Protein AF-0000000081081969 (afdb_homodimer)

Solvent-accessible surface area (backbone atoms only — not comparable to full-atom values): 53796 Å² total; per-residue (Å²): 132,87,79,75,81,77,78,80,78,79,78,81,82,75,75,77,78,76,74,78,76,66,75,78,75,76,75,75,75,75,72,76,73,72,72,68,75,64,70,73,51,70,69,55,22,52,52,40,29,47,37,60,74,67,26,36,76,59,44,29,34,25,68,66,59,52,81,43,65,64,50,73,51,48,72,65,52,50,32,61,59,50,51,86,44,71,40,64,30,36,34,41,76,48,79,57,89,75,58,65,24,67,45,37,78,49,73,76,76,36,46,50,39,73,39,31,60,62,55,45,52,38,23,64,72,61,76,40,83,41,70,30,78,84,64,47,76,49,43,49,90,51,26,16,40,33,30,69,65,38,48,38,59,72,41,90,50,32,77,75,42,45,83,45,40,64,41,34,93,65,31,33,67,90,38,31,36,82,53,26,33,35,36,41,28,27,47,58,23,64,46,55,26,27,23,42,65,57,25,31,37,41,37,34,28,32,36,42,32,38,39,38,41,28,36,61,54,91,52,44,90,41,42,51,66,31,47,68,51,28,42,92,57,43,42,31,31,47,45,5,44,95,37,52,29,55,87,75,38,58,52,40,67,77,41,57,38,27,53,48,71,40,42,55,17,18,30,37,37,39,37,62,43,33,33,35,28,42,35,25,74,27,59,24,33,35,40,30,35,74,41,84,45,83,67,34,61,62,41,51,36,50,48,33,54,38,50,39,52,49,40,52,67,48,65,34,56,81,54,63,68,53,51,56,61,41,31,30,76,91,32,52,68,56,71,69,51,51,53,42,59,45,49,40,54,36,48,43,56,70,66,48,64,88,65,82,70,73,78,74,74,70,76,71,81,80,75,68,60,84,75,81,76,80,74,77,74,74,82,68,73,78,67,77,77,71,76,67,83,61,75,69,61,68,46,48,81,69,41,88,66,38,41,70,54,49,68,38,53,31,67,57,50,45,37,69,70,43,34,91,69,54,71,62,73,62,68,76,62,69,70,81,62,74,64,73,69,70,68,75,66,78,85,63,89,63,84,50,66,69,58,50,53,49,51,43,41,31,68,49,25,67,70,28,44,50,42,36,51,50,47,41,53,56,58,68,76,100,139,89,82,81,82,80,82,83,81,78,82,78,85,79,81,79,79,76,78,78,79,70,73,79,78,79,78,77,77,78,75,79,73,75,75,72,76,64,71,74,51,70,68,54,22,51,51,41,29,48,35,60,75,66,26,36,76,59,45,29,33,25,68,66,59,52,80,43,67,64,50,75,52,50,72,65,53,51,32,61,58,49,51,86,44,71,40,63,29,38,34,42,76,50,79,57,90,74,57,66,23,66,44,36,76,48,74,77,76,36,46,52,39,72,38,32,59,61,56,46,53,37,22,66,71,60,76,39,82,41,71,32,79,84,65,48,76,50,44,49,91,51,25,14,40,32,30,69,68,38,50,37,60,73,41,89,50,31,76,74,42,45,82,45,40,64,41,34,91,64,32,34,67,90,38,31,37,80,53,24,32,37,35,40,29,27,48,58,24,64,46,54,26,27,23,44,65,56,26,30,38,42,37,34,27,32,35,42,32,38,39,37,42,29,36,61,54,89,50,43,90,40,43,49,68,33,48,70,51,28,42,92,58,44,42,32,30,48,45,5,43,92,36,53,29,56,86,73,39,59,52,39,68,76,43,59,38,27,53,47,73,39,43,56,17,19,29,37,38,40,36,61,43,34,32,38,29,42,34,24,75,28,60,25,34,35,40,32,35,76,42,84,47,82,66,35,61,62,41,49,36,50,47,32,54,39,52,39,52,49,41,51,68,46,63,33,57,83,54,63,67,52,51,57,63,40,33,31,75,88,32,52,66,56,72,69,51,49,53,42,58,44,48,39,53,35,46,43,55,70,64,47,65,86,66,78,70,75,80,69,73,71,77,70,83,80,75,70,60,83,76,82,76,78,73,78,72,76,80,68,72,78,67,77,77,71,77,67,85,62,72,70,60,69,48,48,81,69,41,90,66,38,39,71,54,48,68,38,53,31,68,57,50,46,38,70,71,41,35,92,70,53,71,64,73,62,68,80,57,70,69,82,60,84,64,71,70,70,68,75,65,77,85,65,89,63,85,50,65,68,58,51,52,49,52,44,42,32,67,49,25,66,70,29,44,50,43,36,51,50,48,43,52,56,60,69,77,100

Nearest PDB structures (foldseek):
  6f4o-assembly1_A  TM=8.193E-01  e=3.427E-13  Homo sapiens
  1iz3-assembly1_A-2  TM=6.997E-01  e=1.236E-12  Homo sapiens
  4b7e-assembly1_A  TM=6.606E-01  e=1.046E-12  Homo sapiens
  1mzf-assembly1_A  TM=6.026E-01  e=1.727E-12  Homo sapiens
  2w2i-assembly1_A  TM=5.322E-01  e=2.598E-06  Homo sapiens

Foldseek 3Di:
DCPDPDDPDPDDDPPPCPPPPPPPDPPPPPPPPPPPPPQPPLVLLQVLVCCLFPFAQFKKKQALQFDFPLLPDDLVRVLVQQPQPKFKKWKDWADDFQDFDLFAPARLNIFIAIDRSVVLVCQLVQNDWDQTPVRDIDHNVTMKMKRFLAQQVPGPNSVVCQVRFACSSSNGRVDGSRQKGKMWIFAWDKDFKKAQQFFKKKKAWRAAKKKKKKFHLVCVVQQCWACFLPDQRIIGGRAHPPRGDCLSRVSLLVTWIQMDMDDHSMMMIGGHGMIMMMGTNGTTMMMMGGDGHPCVLLVLLLSLLLLLQLLVLLQVPDDPVLLSRNHRPLCVCSSPDDNVVSVVSNCCSLPPDPPLDDPPPDDDDDDNDNDPPSPPPDPPPVPPPPPPPPPSPNCQVVDPSMDGGDIGRSVVSNCVRNPPVSVPVPPVSPPPDDPPVPPPPDPPPDQDNVRSRVSSCVCSPPVNSVVVSVVSVVVVVD/DCPDPDDPDPDDDPDPPPDPPPPPDDPPPPPPPPPPPPQPPLVLLQVLVCCLFFFAQFKKKQALQFDFPLLPDDLVRVLVQQPQPKFKKWKDWADDFQDADLFAPARLNIFIAIDRSVVLVCQLVQNDWDQTPVGDIDHNVTMKMKRFLAQQVPGPNSVVCQVRFACSSSNGRVDGSRQKGKMWIFAWDKDFKKAQQFFKKKKAWRDAKKKKKKFHLVCVVQQCWACFLPDQRIIGGGAHPPRGDCLSRVSLLVTWIQMDMDDHSMMMIGGHGMIMMMGTNGGTMMMMGGDGHPCVLLVLLLSLQLLLQLLVLLVQPDDPVLLSRRHRPLCVCSNPDDNVVSVVSNCCSLPNDPPLPPPPPPPDDDDNDNDPPSPPPPPPPVPPPPPDPPPSDNCQVVDPSMDGGDIGRVVVSNCVRNPPVSVPVPPVSPPPPPPPVPPPPDPPPDQDNVRSRVSSCVCSPPVNSVVVSVVSVVVVVD

pLDDT: mean 77.5, std 27.22, range [17.66, 98.69]

Secondary structure (DSSP, 8-state):
-----------------------------------------HHHHHHHHHIIIII--S-EEETT----GGGG--HHHHHHHHTTPEEEEEEEEPPPTT--BSS---GGGSEEEEEEHHHHHHHHTTS--EE-TTS-EE-TTTEEEEEEEEEGGGSTTHHHHTTT--BGGGTBTT-SGGG-EEEEE-TT-EEEEEEESSSEEEEEEEES-EEEEEE-GGGGGGTTEE--SB-TTEEEE-S-TTSB-TTT-GGGGG---EEEEE-TT-EEEE-TT-EEEEEESSSEEEEEEEEP-TTHHHHHHHHHHHHHHHHHHHHT---HHHHHHHB-GGGHHHHH--HHHHHHHHHHHHH--S----------------------TT-----------------GGGSTTEEEPPB--HHHHHHHHH-GGGGGGGGGGSS--S----------SS--HHHHHHHHHHHT-HHHHHHHHHHHHHHH--/-----------------------------------------HHHHHHHHHIIIII--S-EEETT----GGGG--HHHHHHHHTTPEEEEEEEEPPPTT--BSS---GGGSEEEEEEHHHHHHHHTTS--EE-TTS-EE-TTTEEEEEEEEEGGGSTTHHHHTTT--BGGGTBTT-SGGG-EEEEE-TT-EEEEEEESSSEEEEEEEES-EEEEEE-GGGGGGTTEE--SB-TTEEEE-S-TTSB-TTT-GGGGG---EEEEE-TT-EEEE-TT-EEEEEESSSEEEEEEEEP-TTHHHHHHHHHHHHHHHHHHHHT---HHHHHHHB-GGGHHHHT--HHHHHHHHHHHHH--S----------------------TT-----------------GGGSTTEEEPPB--HHHHHHHHH-GGGGGGGTTTSS-------------SS--HHHHHHHHHHHT-HHHHHHHHHHHHHHH--

Structure (mmCIF, N/CA/C/O backbone):
data_AF-0000000081081969-model_v1
#
loop_
_entity.id
_entity.type
_entity.pdbx_description
1 polymer 'JmjC domain-containing protein'
#
loop_
_atom_site.group_PDB
_atom_site.id
_atom_site.type_symbol
_atom_site.label_atom_id
_atom_site.label_alt_id
_atom_site.label_comp_id
_atom_site.label_asym_id
_atom_site.label_entity_id
_atom_site.label_seq_id
_atom_site.pdbx_PDB_ins_code
_atom_site.Cartn_x
_atom_site.Cartn_y
_atom_site.Cartn_z
_atom_site.occupancy
_atom_site.B_iso_or_equiv
_atom_site.auth_seq_id
_atom_site.auth_comp_id
_atom_site.auth_asym_id
_atom_site.auth_atom_id
_atom_site.pdbx_PDB_model_num
ATOM 1 N N . MET A 1 1 ? -38.781 81.062 86.812 1 23.64 1 MET A N 1
ATOM 2 C CA . MET A 1 1 ? -37.688 81 87.75 1 23.64 1 MET A CA 1
ATOM 3 C C . MET A 1 1 ? -36.375 80.562 87.062 1 23.64 1 MET A C 1
ATOM 5 O O . MET A 1 1 ? -36.406 79.75 86.188 1 23.64 1 MET A O 1
ATOM 9 N N . GLU A 1 2 ? -35.25 81.312 87.188 1 24.3 2 GLU A N 1
ATOM 10 C CA . GLU A 1 2 ? -34.188 81.875 86.375 1 24.3 2 GLU A CA 1
ATOM 11 C C . GLU A 1 2 ? -33.031 80.938 86.125 1 24.3 2 GLU A C 1
ATOM 13 O O . GLU A 1 2 ? -32.25 80.625 87.062 1 24.3 2 GLU A O 1
ATOM 18 N N . PHE A 1 3 ? -33.375 79.688 85.438 1 24.56 3 PHE A N 1
ATOM 19 C CA . PHE A 1 3 ? -32.719 78.375 85.375 1 24.56 3 PHE A CA 1
ATOM 20 C C . PHE A 1 3 ? -31.344 78.562 84.688 1 24.56 3 PHE A C 1
ATOM 22 O O . PHE A 1 3 ? -31.234 78.875 83.562 1 24.56 3 PHE A O 1
ATOM 29 N N . ASP A 1 4 ? -30.297 78.812 85.5 1 23.75 4 ASP A N 1
ATOM 30 C CA . ASP A 1 4 ? -28.969 79.375 85.375 1 23.75 4 ASP A CA 1
ATOM 31 C C . ASP A 1 4 ? -28.031 78.5 84.562 1 23.75 4 ASP A C 1
ATOM 33 O O . ASP A 1 4 ? -27.875 77.312 84.875 1 23.75 4 ASP A O 1
ATOM 37 N N . GLN A 1 5 ? -27.875 78.688 83.25 1 24.5 5 GLN A N 1
ATOM 38 C CA . GLN A 1 5 ? -27.422 78.125 82 1 24.5 5 GLN A CA 1
ATOM 39 C C . GLN A 1 5 ? -25.906 77.875 82 1 24.5 5 GLN A C 1
ATOM 41 O O . GLN A 1 5 ? -25.125 78.812 81.938 1 24.5 5 GLN A O 1
ATOM 46 N N . GLY A 1 6 ? -25.484 76.875 82.875 1 22.09 6 GLY A N 1
ATOM 47 C CA . GLY A 1 6 ? -24.141 76.75 83.438 1 22.09 6 GLY A CA 1
ATOM 48 C C . GLY A 1 6 ? -23.078 76.5 82.438 1 22.09 6 GLY A C 1
ATOM 49 O O . GLY A 1 6 ? -23.328 75.75 81.438 1 22.09 6 GLY A O 1
ATOM 50 N N . GLU A 1 7 ? -22.047 77.312 82.188 1 23.61 7 GLU A N 1
ATOM 51 C CA . GLU A 1 7 ? -21.016 77.75 81.312 1 23.61 7 GLU A CA 1
ATOM 52 C C . GLU A 1 7 ? -19.875 76.75 81.188 1 23.61 7 GLU A C 1
ATOM 54 O O . GLU A 1 7 ? -19.078 76.625 82.062 1 23.61 7 GLU A O 1
ATOM 59 N N . THR A 1 8 ? -20.234 75.438 80.75 1 23.23 8 THR A N 1
ATOM 60 C CA . THR A 1 8 ? -19.328 74.312 80.938 1 23.23 8 THR A CA 1
ATOM 61 C C . THR A 1 8 ? -18.016 74.5 80.25 1 23.23 8 THR A C 1
ATOM 63 O O . THR A 1 8 ? -17.984 74.875 79.062 1 23.23 8 THR A O 1
ATOM 66 N N . GLU A 1 9 ? -16.906 74.75 80.938 1 22.09 9 GLU A N 1
ATOM 67 C CA . GLU A 1 9 ? -15.539 75.25 80.812 1 22.09 9 GLU A CA 1
ATOM 68 C C . GLU A 1 9 ? -14.688 74.375 79.938 1 22.09 9 GLU A C 1
ATOM 70 O O . GLU A 1 9 ? -14.547 73.125 80.188 1 22.09 9 GLU A O 1
ATOM 75 N N . CYS A 1 10 ? -14.672 74.625 78.625 1 23.22 10 CYS A N 1
ATOM 76 C CA . CYS A 1 10 ? -14.156 73.938 77.438 1 23.22 10 CYS A CA 1
ATOM 77 C C . CYS A 1 10 ? -12.648 73.75 77.5 1 23.22 10 CYS A C 1
ATOM 79 O O . CYS A 1 10 ? -11.914 74.75 77.562 1 23.22 10 CYS A O 1
ATOM 81 N N . PRO A 1 11 ? -12.195 72.625 78.125 1 21.38 11 PRO A N 1
ATOM 82 C CA . PRO A 1 11 ? -10.812 72.5 78.625 1 21.38 11 PRO A CA 1
ATOM 83 C C . PRO A 1 11 ? -9.797 72.812 77.5 1 21.38 11 PRO A C 1
ATOM 85 O O . PRO A 1 11 ? -10.156 72.812 76.312 1 21.38 11 PRO A O 1
ATOM 88 N N . SER A 1 12 ? -8.531 72.688 77.875 1 21.2 12 SER A N 1
ATOM 89 C CA . SER A 1 12 ? -7.199 73.25 77.688 1 21.2 12 SER A CA 1
ATOM 90 C C . SER A 1 12 ? -6.488 72.688 76.5 1 21.2 12 SER A C 1
ATOM 92 O O . SER A 1 12 ? -6.484 71.438 76.312 1 21.2 12 SER A O 1
ATOM 94 N N . LYS A 1 13 ? -6.254 73.438 75.5 1 22.84 13 LYS A N 1
ATOM 95 C CA . LYS A 1 13 ? -5.793 73.375 74.125 1 22.84 13 LYS A CA 1
ATOM 96 C C . LYS A 1 13 ? -4.352 72.875 74 1 22.84 13 LYS A C 1
ATOM 98 O O . LYS A 1 13 ? -3.422 73.625 74.375 1 22.84 13 LYS A O 1
ATOM 103 N N . ARG A 1 14 ? -4.141 71.625 74.5 1 21.03 14 ARG A N 1
ATOM 104 C CA . ARG A 1 14 ? -2.748 71.25 74.688 1 21.03 14 ARG A CA 1
ATOM 105 C C . ARG A 1 14 ? -2.002 71.312 73.375 1 21.03 14 ARG A C 1
ATOM 107 O O . ARG A 1 14 ? -2.572 71.062 72.312 1 21.03 14 ARG A O 1
ATOM 114 N N . ASP A 1 15 ? -0.909 72.062 73.312 1 21 15 ASP A N 1
ATOM 115 C CA . ASP A 1 15 ? 0.009 72.625 72.375 1 21 15 ASP A CA 1
ATOM 116 C C . ASP A 1 15 ? 0.807 71.562 71.625 1 21 15 ASP A C 1
ATOM 118 O O . ASP A 1 15 ? 2.035 71.625 71.562 1 21 15 ASP A O 1
ATOM 122 N N . ASN A 1 16 ? 0.178 70.5 71.125 1 19.45 16 ASN A N 1
ATOM 123 C CA . ASN A 1 16 ? 1.012 69.375 70.75 1 19.45 16 ASN A CA 1
ATOM 124 C C . ASN A 1 16 ? 1.963 69.812 69.625 1 19.45 16 ASN A C 1
ATOM 126 O O . ASN A 1 16 ? 1.53 70.312 68.562 1 19.45 16 ASN A O 1
ATOM 130 N N . LYS A 1 17 ? 3.26 70 70 1 21.98 17 LYS A N 1
ATOM 131 C CA . LYS A 1 17 ? 4.457 70.438 69.25 1 21.98 17 LYS A CA 1
ATOM 132 C C . LYS A 1 17 ? 4.688 69.5 68.062 1 21.98 17 LYS A C 1
ATOM 134 O O . LYS A 1 17 ? 5.051 68.375 68.188 1 21.98 17 LYS A O 1
ATOM 139 N N . LEU A 1 18 ? 3.922 69.625 66.938 1 19.48 18 LEU A N 1
ATOM 140 C CA . LEU A 1 18 ? 3.965 68.875 65.688 1 19.48 18 LEU A CA 1
ATOM 141 C C . LEU A 1 18 ? 5.316 69 65 1 19.48 18 LEU A C 1
ATOM 143 O O . LEU A 1 18 ? 5.609 70.062 64.438 1 19.48 18 LEU A O 1
ATOM 147 N N . SER A 1 19 ? 6.406 68.75 65.75 1 22.31 19 SER A N 1
ATOM 148 C CA . SER A 1 19 ? 7.695 69.062 65.188 1 22.31 19 SER A CA 1
ATOM 149 C C . SER A 1 19 ? 7.82 68.438 63.781 1 22.31 19 SER A C 1
ATOM 151 O O . SER A 1 19 ? 7.406 67.312 63.594 1 22.31 19 SER A O 1
ATOM 153 N N . ASP A 1 20 ? 7.984 69.25 62.719 1 21.28 20 ASP A N 1
ATOM 154 C CA . ASP A 1 20 ? 7.977 69.125 61.281 1 21.28 20 ASP A CA 1
ATOM 155 C C . ASP A 1 20 ? 9.172 68.312 60.781 1 21.28 20 ASP A C 1
ATOM 157 O O . ASP A 1 20 ? 10.281 68.812 60.656 1 21.28 20 ASP A O 1
ATOM 161 N N . VAL A 1 21 ? 9.555 67.25 61.438 1 25.97 21 VAL A N 1
ATOM 162 C CA . VAL A 1 21 ? 10.828 66.562 61.094 1 25.97 21 VAL A CA 1
ATOM 163 C C . VAL A 1 21 ? 10.812 66.125 59.625 1 25.97 21 VAL A C 1
ATOM 165 O O . VAL A 1 21 ? 10.211 65.125 59.312 1 25.97 21 VAL A O 1
ATOM 168 N N . SER A 1 22 ? 10.523 67 58.719 1 21.31 22 SER A N 1
ATOM 169 C CA . SER A 1 22 ? 10.375 66.562 57.312 1 21.31 22 SER A CA 1
ATOM 170 C C . SER A 1 22 ? 11.711 66.125 56.75 1 21.31 22 SER A C 1
ATOM 172 O O . SER A 1 22 ? 11.906 66.125 55.531 1 21.31 22 SER A O 1
ATOM 174 N N . GLU A 1 23 ? 12.617 65.562 57.438 1 26.16 23 GLU A N 1
ATOM 175 C CA . GLU A 1 23 ? 13.875 65.438 56.719 1 26.16 23 GLU A CA 1
ATOM 176 C C . GLU A 1 23 ? 13.719 64.625 55.438 1 26.16 23 GLU A C 1
ATOM 178 O O . GLU A 1 23 ? 13.086 63.562 55.469 1 26.16 23 GLU A O 1
ATOM 183 N N . PRO A 1 24 ? 14.047 65.25 54.25 1 23.05 24 PRO A N 1
ATOM 184 C CA . PRO A 1 24 ? 13.797 64.625 52.938 1 23.05 24 PRO A CA 1
ATOM 185 C C . PRO A 1 24 ? 14.586 63.344 52.719 1 23.05 24 PRO A C 1
ATOM 187 O O . PRO A 1 24 ? 15.766 63.281 53.062 1 23.05 24 PRO A O 1
ATOM 190 N N . ALA A 1 25 ? 14.016 62.219 52.906 1 25.05 25 ALA A N 1
ATOM 191 C CA . ALA A 1 25 ? 14.656 60.906 52.688 1 25.05 25 ALA A CA 1
ATOM 192 C C . ALA A 1 25 ? 15.32 60.875 51.312 1 25.05 25 ALA A C 1
ATOM 194 O O . ALA A 1 25 ? 14.695 61.219 50.281 1 25.05 25 ALA A O 1
ATOM 195 N N . SER A 1 26 ? 16.594 61.062 51.25 1 24.05 26 SER A N 1
ATOM 196 C CA . SER A 1 26 ? 17.406 60.969 50.062 1 24.05 26 SER A CA 1
ATOM 197 C C . SER A 1 26 ? 17.109 59.688 49.281 1 24.05 26 SER A C 1
ATOM 199 O O . SER A 1 26 ? 17.062 58.625 49.844 1 24.05 26 SER A O 1
ATOM 201 N N . LYS A 1 27 ? 16.422 59.75 48.156 1 20.95 27 LYS A N 1
ATOM 202 C CA . LYS A 1 27 ? 16.062 58.688 47.25 1 20.95 27 LYS A CA 1
ATOM 203 C C . LYS A 1 27 ? 17.312 57.906 46.812 1 20.95 27 LYS A C 1
ATOM 205 O O . LYS A 1 27 ? 18.172 58.438 46.094 1 20.95 27 LYS A O 1
ATOM 210 N N . LYS A 1 28 ? 17.688 56.938 47.562 1 26.89 28 LYS A N 1
ATOM 211 C CA . LYS A 1 28 ? 18.703 56 47.062 1 26.89 28 LYS A CA 1
ATOM 212 C C . LYS A 1 28 ? 18.391 55.562 45.656 1 26.89 28 LYS A C 1
ATOM 214 O O . LYS A 1 28 ? 17.297 55.062 45.375 1 26.89 28 LYS A O 1
ATOM 219 N N . GLN A 1 29 ? 19.078 56.219 44.688 1 20.98 29 GLN A N 1
ATOM 220 C CA . GLN A 1 29 ? 19.031 55.844 43.25 1 20.98 29 GLN A CA 1
ATOM 221 C C . GLN A 1 29 ? 19.219 54.344 43.062 1 20.98 29 GLN A C 1
ATOM 223 O O . GLN A 1 29 ? 20.266 53.781 43.406 1 20.98 29 GLN A O 1
ATOM 228 N N . TYR A 1 30 ? 18.172 53.562 43.219 1 23.27 30 TYR A N 1
ATOM 229 C CA . TYR A 1 30 ? 18.297 52.156 42.781 1 23.27 30 TYR A CA 1
ATOM 230 C C . TYR A 1 30 ? 18.891 52.062 41.406 1 23.27 30 TYR A C 1
ATOM 232 O O . TYR A 1 30 ? 18.328 52.594 40.438 1 23.27 30 TYR A O 1
ATOM 240 N N . THR A 1 31 ? 20.219 52.125 41.281 1 26.2 31 THR A N 1
ATOM 241 C CA . THR A 1 31 ? 20.859 51.781 40.031 1 26.2 31 THR A CA 1
ATOM 242 C C . THR A 1 31 ? 20.281 50.469 39.5 1 26.2 31 THR A C 1
ATOM 244 O O . THR A 1 31 ? 20.188 49.469 40.219 1 26.2 31 THR A O 1
ATOM 247 N N . SER A 1 32 ? 19.422 50.531 38.594 1 24.75 32 SER A N 1
ATOM 248 C CA . SER A 1 32 ? 18.922 49.406 37.812 1 24.75 32 SER A CA 1
ATOM 249 C C . SER A 1 32 ? 20.047 48.469 37.406 1 24.75 32 SER A C 1
ATOM 251 O O . SER A 1 32 ? 20.953 48.844 36.656 1 24.75 32 SER A O 1
ATOM 253 N N . ALA A 1 33 ? 20.562 47.562 38.281 1 29.09 33 ALA A N 1
ATOM 254 C CA . ALA A 1 33 ? 21.422 46.469 37.844 1 29.09 33 ALA A CA 1
ATOM 255 C C . ALA A 1 33 ? 20.922 45.875 36.531 1 29.09 33 ALA A C 1
ATOM 257 O O . ALA A 1 33 ? 19.781 45.438 36.438 1 29.09 33 ALA A O 1
ATOM 258 N N . GLU A 1 34 ? 21.391 46.5 35.531 1 28.08 34 GLU A N 1
ATOM 259 C CA . GLU A 1 34 ? 21.328 45.875 34.219 1 28.08 34 GLU A CA 1
ATOM 260 C C . GLU A 1 34 ? 21.562 44.375 34.344 1 28.08 34 GLU A C 1
ATOM 262 O O . GLU A 1 34 ? 22.641 43.906 34.688 1 28.08 34 GLU A O 1
ATOM 267 N N . LEU A 1 35 ? 20.688 43.656 34.938 1 30.39 35 LEU A N 1
ATOM 268 C CA . LEU A 1 35 ? 20.781 42.219 34.812 1 30.39 35 LEU A CA 1
ATOM 269 C C . LEU A 1 35 ? 21.234 41.812 33.438 1 30.39 35 LEU A C 1
ATOM 271 O O . LEU A 1 35 ? 20.5 42 32.438 1 30.39 35 LEU A O 1
ATOM 275 N N . GLU A 1 36 ? 22.5 42.062 33.188 1 30.16 36 GLU A N 1
ATOM 276 C CA . GLU A 1 36 ? 23.141 41.406 32.031 1 30.16 36 GLU A CA 1
ATOM 277 C C . GLU A 1 36 ? 22.672 39.969 31.891 1 30.16 36 GLU A C 1
ATOM 279 O O . GLU A 1 36 ? 22.922 39.156 32.75 1 30.16 36 GLU A O 1
ATOM 284 N N . CYS A 1 37 ? 21.531 39.719 31.453 1 28.61 37 CYS A N 1
ATOM 285 C CA . CYS A 1 37 ? 21.172 38.406 31 1 28.61 37 CYS A CA 1
ATOM 286 C C . CYS A 1 37 ? 22.359 37.688 30.359 1 28.61 37 CYS A C 1
ATOM 288 O O . CYS A 1 37 ? 22.781 38.062 29.25 1 28.61 37 CYS A O 1
ATOM 290 N N . LYS A 1 38 ? 23.297 37.312 31.109 1 36 38 LYS A N 1
ATOM 291 C CA . LYS A 1 38 ? 24.344 36.438 30.578 1 36 38 LYS A CA 1
ATOM 292 C C . LYS A 1 38 ? 23.75 35.344 29.688 1 36 38 LYS A C 1
ATOM 294 O O . LYS A 1 38 ? 22.781 34.688 30.078 1 36 38 LYS A O 1
ATOM 299 N N . PRO A 1 39 ? 24.078 35.469 28.469 1 37.09 39 PRO A N 1
ATOM 300 C CA . PRO A 1 39 ? 23.656 34.344 27.609 1 37.09 39 PRO A CA 1
ATOM 301 C C . PRO A 1 39 ? 23.766 33 28.297 1 37.09 39 PRO A C 1
ATOM 303 O O . PRO A 1 39 ? 24.641 32.781 29.141 1 37.09 39 PRO A O 1
ATOM 306 N N . PRO A 1 40 ? 22.719 32.281 28.516 1 42.41 40 PRO A N 1
ATOM 307 C CA . PRO A 1 40 ? 22.938 30.969 29.125 1 42.41 40 PRO A CA 1
ATOM 308 C C . PRO A 1 40 ? 24.219 30.312 28.641 1 42.41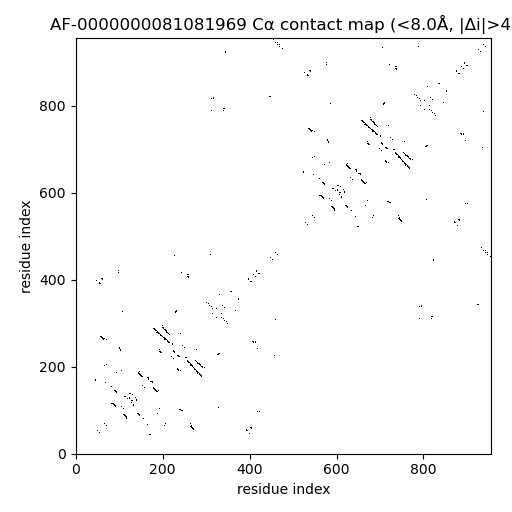 40 PRO A C 1
ATOM 310 O O . PRO A 1 40 ? 24.672 30.547 27.516 1 42.41 40 PRO A O 1
ATOM 313 N N . SER A 1 41 ? 25.047 29.938 29.469 1 43.75 41 SER A N 1
ATOM 314 C CA . SER A 1 41 ? 26.297 29.25 29.188 1 43.75 41 SER A CA 1
ATOM 315 C C . SER A 1 41 ? 26.109 28.172 28.141 1 43.75 41 SER A C 1
ATOM 317 O O . SER A 1 41 ? 25.016 27.625 28 1 43.75 41 SER A O 1
ATOM 319 N N . VAL A 1 42 ? 27.047 28.219 27.141 1 46.47 42 VAL A N 1
ATOM 320 C CA . VAL A 1 42 ? 27.141 27.25 26.047 1 46.47 42 VAL A CA 1
ATOM 321 C C . VAL A 1 42 ? 26.719 25.875 26.547 1 46.47 42 VAL A C 1
ATOM 323 O O . VAL A 1 42 ? 26.031 25.125 25.844 1 46.47 42 VAL A O 1
ATOM 326 N N . PHE A 1 43 ? 27.234 25.531 27.75 1 45.62 43 PHE A N 1
ATOM 327 C CA . PHE A 1 43 ? 26.922 24.234 28.328 1 45.62 43 PHE A CA 1
ATOM 328 C C . PHE A 1 43 ? 25.422 24.094 28.562 1 45.62 43 PHE A C 1
ATOM 330 O O . PHE A 1 43 ? 24.844 23.031 28.281 1 45.62 43 PHE A O 1
ATOM 337 N N . MET A 1 44 ? 24.781 25.203 28.922 1 58.31 44 MET A N 1
ATOM 338 C CA . MET A 1 44 ? 23.359 25.188 29.234 1 58.31 44 MET A CA 1
ATOM 339 C C . MET A 1 44 ? 22.531 25.062 27.969 1 58.31 44 MET A C 1
ATOM 341 O O . MET A 1 44 ? 21.5 24.391 27.953 1 58.31 44 MET A O 1
ATOM 345 N N . SER A 1 45 ? 23.25 25.469 26.938 1 68.56 45 SER A N 1
ATOM 346 C CA . SER A 1 45 ? 22.547 25.438 25.656 1 68.56 45 SER A CA 1
ATOM 347 C C . SER A 1 45 ? 22.547 24.031 25.062 1 68.56 45 SER A C 1
ATOM 349 O O . SER A 1 45 ? 21.516 23.578 24.547 1 68.56 45 SER A O 1
ATOM 351 N N . SER A 1 46 ? 23.688 23.359 25.281 1 77.19 46 SER A N 1
ATOM 352 C CA . SER A 1 46 ? 23.766 22.016 24.719 1 77.19 46 SER A CA 1
ATOM 353 C C . SER A 1 46 ? 22.875 21.047 25.469 1 77.19 46 SER A C 1
ATOM 355 O O . SER A 1 46 ? 22.234 20.172 24.859 1 77.19 46 SER A O 1
ATOM 357 N N . GLN A 1 47 ? 22.875 21.219 26.734 1 79.31 47 GLN A N 1
ATOM 358 C CA . GLN A 1 47 ? 22.016 20.359 27.547 1 79.31 47 GLN A CA 1
ATOM 359 C C . GLN A 1 47 ? 20.547 20.609 27.234 1 79.31 47 GLN A C 1
ATOM 361 O O . GLN A 1 47 ? 19.75 19.672 27.156 1 79.31 47 GLN A O 1
ATOM 366 N N . LEU A 1 48 ? 20.266 21.875 27.094 1 82.88 48 LEU A N 1
ATOM 367 C CA . LEU A 1 48 ? 18.891 22.234 26.766 1 82.88 48 LEU A CA 1
ATOM 368 C C . LEU A 1 48 ? 18.484 21.672 25.406 1 82.88 48 LEU A C 1
ATOM 370 O O . LEU A 1 48 ? 17.391 21.141 25.25 1 82.88 48 LEU A O 1
ATOM 374 N N . ARG A 1 49 ? 19.438 21.734 24.562 1 88.12 49 ARG A N 1
ATOM 375 C CA . ARG A 1 49 ? 19.219 21.203 23.219 1 88.12 49 ARG A CA 1
ATOM 376 C C . ARG A 1 49 ? 18.938 19.703 23.281 1 88.12 49 ARG A C 1
ATOM 378 O O . ARG A 1 49 ? 17.969 19.219 22.672 1 88.12 49 ARG A O 1
ATOM 385 N N . HIS A 1 50 ? 19.703 19.031 23.969 1 85.75 50 HIS A N 1
ATOM 386 C CA . HIS A 1 50 ? 19.547 17.594 24.094 1 85.75 50 HIS A CA 1
ATOM 387 C C . HIS A 1 50 ? 18.219 17.25 24.75 1 85.75 50 HIS A C 1
ATOM 389 O O . HIS A 1 50 ? 17.531 16.328 24.312 1 85.75 50 HIS A O 1
ATOM 395 N N . THR A 1 51 ? 17.906 17.953 25.719 1 82.75 51 THR A N 1
ATOM 396 C CA . THR A 1 51 ? 16.672 17.703 26.438 1 82.75 51 THR A CA 1
ATOM 397 C C . THR A 1 51 ? 15.461 17.953 25.531 1 82.75 51 THR A C 1
ATOM 399 O O . THR A 1 51 ? 14.5 17.188 25.547 1 82.75 51 THR A O 1
ATOM 402 N N . ILE A 1 52 ? 15.531 18.922 24.781 1 82.62 52 ILE A N 1
ATOM 403 C CA . ILE A 1 52 ? 14.438 19.297 23.891 1 82.62 52 ILE A CA 1
ATOM 404 C C . ILE A 1 52 ? 14.305 18.25 22.781 1 82.62 52 ILE A C 1
ATOM 406 O O . ILE A 1 52 ? 13.195 17.812 22.469 1 82.62 52 ILE A O 1
ATOM 410 N N . LEU A 1 53 ? 15.422 17.828 22.312 1 85.5 53 LEU A N 1
ATOM 411 C CA . LEU A 1 53 ? 15.398 16.953 21.141 1 85.5 53 LEU A CA 1
ATOM 412 C C . LEU A 1 53 ? 15.156 15.508 21.547 1 85.5 53 LEU A C 1
ATOM 414 O O . LEU A 1 53 ? 14.562 14.734 20.797 1 85.5 53 LEU A O 1
ATOM 418 N N . GLN A 1 54 ? 15.508 15.141 22.781 1 81.75 54 GLN A N 1
ATOM 419 C CA . GLN A 1 54 ? 15.484 13.719 23.094 1 81.75 54 GLN A CA 1
ATOM 420 C C . GLN A 1 54 ? 14.812 13.469 24.438 1 81.75 54 GLN A C 1
ATOM 422 O O . GLN A 1 54 ? 14.398 12.344 24.734 1 81.75 54 GLN A O 1
ATOM 427 N N . GLY A 1 55 ? 14.672 14.414 25.141 1 78.81 55 GLY A N 1
ATOM 428 C CA . GLY A 1 55 ? 14.289 14.164 26.516 1 78.81 55 GLY A CA 1
ATOM 429 C C . GLY A 1 55 ? 12.836 14.484 26.797 1 78.81 55 GLY A C 1
ATOM 430 O O . GLY A 1 55 ? 12.25 13.961 27.75 1 78.81 55 GLY A O 1
ATOM 431 N N . ILE A 1 56 ? 12.289 15.398 26.094 1 84.44 56 ILE A N 1
ATOM 432 C CA . ILE A 1 56 ? 10.93 15.844 26.375 1 84.44 56 ILE A CA 1
ATOM 433 C C . ILE A 1 56 ? 9.961 15.195 25.375 1 84.44 56 ILE A C 1
ATOM 435 O O . ILE A 1 56 ? 10.133 15.344 24.156 1 84.44 56 ILE A O 1
ATOM 439 N N . CYS A 1 57 ? 8.953 14.492 25.953 1 90 57 CYS A N 1
ATOM 440 C CA . CYS A 1 57 ? 8.031 13.781 25.078 1 90 57 CYS A CA 1
ATOM 441 C C . CYS A 1 57 ? 6.621 14.344 25.188 1 90 57 CYS A C 1
ATOM 443 O O . CYS A 1 57 ? 5.691 13.844 24.562 1 90 57 CYS A O 1
ATOM 445 N N . GLU A 1 58 ? 6.527 15.336 26.078 1 94.69 58 GLU A N 1
ATOM 446 C CA . GLU A 1 58 ? 5.227 15.984 26.234 1 94.69 58 GLU A CA 1
ATOM 447 C C . GLU A 1 58 ? 5.32 17.484 25.938 1 94.69 58 GLU A C 1
ATOM 449 O O . GLU A 1 58 ? 6.355 18.109 26.172 1 94.69 58 GLU A O 1
ATOM 454 N N . PRO A 1 59 ? 4.199 18.031 25.438 1 97.38 59 PRO A N 1
ATOM 455 C CA . PRO A 1 59 ? 4.219 19.484 25.219 1 97.38 59 PRO A CA 1
ATOM 456 C C . PRO A 1 59 ? 4.527 20.266 26.5 1 97.38 59 PRO A C 1
ATOM 458 O O . PRO A 1 59 ? 3.994 19.938 27.562 1 97.38 59 PRO A O 1
ATOM 461 N N . SER A 1 60 ? 5.371 21.25 26.359 1 95.5 60 SER A N 1
ATOM 462 C CA . SER A 1 60 ? 5.836 22.031 27.5 1 95.5 60 SER A CA 1
ATOM 463 C C . SER A 1 60 ? 5.973 23.516 27.125 1 95.5 60 SER A C 1
ATOM 465 O O . SER A 1 60 ? 6.227 23.844 25.969 1 95.5 60 SER A O 1
ATOM 467 N N . VAL A 1 61 ? 5.789 24.375 28.109 1 95.88 61 VAL A N 1
ATOM 468 C CA . VAL A 1 61 ? 5.785 25.812 27.844 1 95.88 61 VAL A CA 1
ATOM 469 C C . VAL A 1 61 ? 6.809 26.5 28.734 1 95.88 61 VAL A C 1
ATOM 471 O O . VAL A 1 61 ? 6.875 26.234 29.938 1 95.88 61 VAL A O 1
ATOM 474 N N . PHE A 1 62 ? 7.688 27.328 28.125 1 93.25 62 PHE A N 1
ATOM 475 C CA . PHE A 1 62 ? 8.445 28.344 28.844 1 93.25 62 PHE A CA 1
ATOM 476 C C . PHE A 1 62 ? 7.613 29.594 29.062 1 93.25 62 PHE A C 1
ATOM 478 O O . PHE A 1 62 ? 7.457 30.406 28.141 1 93.25 62 PHE A O 1
ATOM 485 N N . ARG A 1 63 ? 7.191 29.766 30.25 1 93.25 63 ARG A N 1
ATOM 486 C CA . ARG A 1 63 ? 6.383 30.953 30.516 1 93.25 63 ARG A CA 1
ATOM 487 C C . ARG A 1 63 ? 7.246 32.219 30.562 1 93.25 63 ARG A C 1
ATOM 489 O O . ARG A 1 63 ? 8.25 32.25 31.281 1 93.25 63 ARG A O 1
ATOM 496 N N . ALA A 1 64 ? 6.875 33.219 29.781 1 88.25 64 ALA A N 1
ATOM 497 C CA . ALA A 1 64 ? 7.598 34.5 29.672 1 88.25 64 ALA A CA 1
ATOM 498 C C . ALA A 1 64 ? 9.078 34.25 29.375 1 88.25 64 ALA A C 1
ATOM 500 O O . ALA A 1 64 ? 9.938 34.969 29.891 1 88.25 64 ALA A O 1
ATOM 501 N N . GLY A 1 65 ? 9.273 33.281 28.609 1 85 65 GLY A N 1
ATOM 502 C CA . GLY A 1 65 ? 10.648 32.906 28.344 1 85 65 GLY A CA 1
ATOM 503 C C . GLY A 1 65 ? 11.281 33.688 27.203 1 85 65 GLY A C 1
ATOM 504 O O . GLY A 1 65 ? 12.5 33.812 27.141 1 85 65 GLY A O 1
ATOM 505 N N . CYS A 1 66 ? 10.453 34.156 26.391 1 89.88 66 CYS A N 1
ATOM 506 C CA . CYS A 1 66 ? 10.961 34.875 25.219 1 89.88 66 CYS A CA 1
ATOM 507 C C . CYS A 1 66 ? 11.25 36.344 25.562 1 89.88 66 CYS A C 1
ATOM 509 O O . CYS A 1 66 ? 10.367 37.062 26.016 1 89.88 66 CYS A O 1
ATOM 511 N N . LYS A 1 67 ? 12.469 36.75 25.219 1 89.5 67 LYS A N 1
ATOM 512 C CA . LYS A 1 67 ? 12.875 38.125 25.562 1 89.5 67 LYS A CA 1
ATOM 513 C C . LYS A 1 67 ? 13.227 38.906 24.312 1 89.5 67 LYS A C 1
ATOM 515 O O . LYS A 1 67 ? 13.992 39.875 24.375 1 89.5 67 LYS A O 1
ATOM 520 N N . TRP A 1 68 ? 12.727 38.469 23.219 1 94.56 68 TRP A N 1
ATOM 521 C CA . TRP A 1 68 ? 12.969 39.188 21.984 1 94.56 68 TRP A CA 1
ATOM 522 C C . TRP A 1 68 ? 12.352 40.562 22.016 1 94.56 68 TRP A C 1
ATOM 524 O O . TRP A 1 68 ? 11.281 40.781 22.609 1 94.56 68 TRP A O 1
ATOM 534 N N . LYS A 1 69 ? 12.961 41.531 21.375 1 92.19 69 LYS A N 1
ATOM 535 C CA . LYS A 1 69 ? 12.508 42.938 21.375 1 92.19 69 LYS A CA 1
ATOM 536 C C . LYS A 1 69 ? 11.094 43.031 20.812 1 92.19 69 LYS A C 1
ATOM 538 O O . LYS A 1 69 ? 10.32 43.906 21.203 1 92.19 69 LYS A O 1
ATOM 543 N N . CYS A 1 70 ? 10.758 42.188 19.922 1 92.5 70 CYS A N 1
ATOM 544 C CA . CYS A 1 70 ? 9.484 42.312 19.219 1 92.5 70 CYS A CA 1
ATOM 545 C C . CYS A 1 70 ? 8.312 41.969 20.125 1 92.5 70 CYS A C 1
ATOM 547 O O . CYS A 1 70 ? 7.16 42.219 19.781 1 92.5 70 CYS A O 1
ATOM 549 N N . ILE A 1 71 ? 8.523 41.438 21.234 1 94.19 71 ILE A N 1
ATOM 550 C CA . ILE A 1 71 ? 7.465 41.156 22.188 1 94.19 71 ILE A CA 1
ATOM 551 C C . ILE A 1 71 ? 6.844 42.469 22.672 1 94.19 71 ILE A C 1
ATOM 553 O O . ILE A 1 71 ? 5.66 42.531 23.016 1 94.19 71 ILE A O 1
ATOM 557 N N . ASP A 1 72 ? 7.641 43.5 22.641 1 93.69 72 ASP A N 1
ATOM 558 C CA . ASP A 1 72 ? 7.184 44.812 23.125 1 93.69 72 ASP A CA 1
ATOM 559 C C . ASP A 1 72 ? 6.707 45.688 21.969 1 93.69 72 ASP A C 1
ATOM 561 O O . ASP A 1 72 ? 6.328 46.844 22.172 1 93.69 72 ASP A O 1
ATOM 565 N N . TRP A 1 73 ? 6.699 45.156 20.875 1 94.62 73 TRP A N 1
ATOM 566 C CA . TRP A 1 73 ? 6.309 45.938 19.703 1 94.62 73 TRP A CA 1
ATOM 567 C C . TRP A 1 73 ? 4.801 46.156 19.688 1 94.62 73 TRP A C 1
ATOM 569 O O . TRP A 1 73 ? 4.023 45.281 20.047 1 94.62 73 TRP A O 1
ATOM 579 N N . THR A 1 74 ? 4.445 47.375 19.234 1 95.31 74 THR A N 1
ATOM 580 C CA . THR A 1 74 ? 3.051 47.719 18.969 1 95.31 74 THR A CA 1
ATOM 581 C C . THR A 1 74 ? 2.678 47.375 17.516 1 95.31 74 THR A C 1
ATOM 583 O O . THR A 1 74 ? 3.529 46.969 16.734 1 95.31 74 THR A O 1
ATOM 586 N N . HIS A 1 75 ? 1.391 47.562 17.219 1 95.25 75 HIS A N 1
ATOM 587 C CA . HIS A 1 75 ? 0.945 47.406 15.836 1 95.25 75 HIS A CA 1
ATOM 588 C C . HIS A 1 75 ? 1.66 48.375 14.898 1 95.25 75 HIS A C 1
ATOM 590 O O . HIS A 1 75 ? 1.945 48.031 13.75 1 95.25 75 HIS A O 1
ATOM 596 N N . ASP A 1 76 ? 1.934 49.5 15.398 1 93.5 76 ASP A N 1
ATOM 597 C CA . ASP A 1 76 ? 2.658 50.469 14.602 1 93.5 76 ASP A CA 1
ATOM 598 C C . ASP A 1 76 ? 4.078 50 14.297 1 93.5 76 ASP A C 1
ATOM 600 O O . ASP A 1 76 ? 4.578 50.188 13.188 1 93.5 76 ASP A O 1
ATOM 604 N N . ASP A 1 77 ? 4.68 49.438 15.289 1 92.12 77 ASP A N 1
ATOM 605 C CA . ASP A 1 77 ? 6.023 48.906 15.102 1 92.12 77 ASP A CA 1
ATOM 606 C C . ASP A 1 77 ? 6.035 47.812 14.031 1 92.12 77 ASP A C 1
ATOM 608 O O . ASP A 1 77 ? 6.895 47.812 13.148 1 92.12 77 ASP A O 1
ATOM 612 N N . TRP A 1 78 ? 5.074 46.969 14.195 1 92.44 78 TRP A N 1
ATOM 613 C CA . TRP A 1 78 ? 4.977 45.875 13.211 1 92.44 78 TRP A CA 1
ATOM 614 C C . TRP A 1 78 ? 4.676 46.438 11.82 1 92.44 78 TRP A C 1
ATOM 616 O O . TRP A 1 78 ? 5.23 45.969 10.828 1 92.44 78 TRP A O 1
ATOM 626 N N . SER A 1 79 ? 3.832 47.375 11.734 1 91.69 79 SER A N 1
ATOM 627 C CA . SER A 1 79 ? 3.512 48 10.461 1 91.69 79 SER A CA 1
ATOM 628 C C . SER A 1 79 ? 4.762 48.562 9.789 1 91.69 79 SER A C 1
ATOM 630 O O . SER A 1 79 ? 4.902 48.5 8.57 1 91.69 79 SER A O 1
ATOM 632 N N . MET A 1 80 ? 5.57 49.125 10.562 1 88.69 80 MET A N 1
ATOM 633 C CA . MET A 1 80 ? 6.809 49.688 10.039 1 88.69 80 MET A CA 1
ATOM 634 C C . MET A 1 80 ? 7.719 48.625 9.477 1 88.69 80 MET A C 1
ATOM 636 O O . MET A 1 80 ? 8.398 48.812 8.477 1 88.69 80 MET A O 1
ATOM 640 N N . GLN A 1 81 ? 7.75 47.5 10.156 1 87.12 81 GLN A N 1
ATOM 641 C CA . GLN A 1 81 ? 8.602 46.406 9.695 1 87.12 81 GLN A CA 1
ATOM 642 C C . GLN A 1 81 ? 8.117 45.844 8.359 1 87.12 81 GLN A C 1
ATOM 644 O O . GLN A 1 81 ? 8.93 45.469 7.512 1 87.12 81 GLN A O 1
ATOM 649 N N . PHE A 1 82 ? 6.832 45.75 8.219 1 89.56 82 PHE A N 1
ATOM 650 C CA . PHE A 1 82 ? 6.266 45.219 6.992 1 89.56 82 PHE A CA 1
ATOM 651 C C . PHE A 1 82 ? 6.25 46.25 5.887 1 89.56 82 PHE A C 1
ATOM 653 O O . PHE A 1 82 ? 6.203 45.906 4.703 1 89.56 82 PHE A O 1
ATOM 660 N N . SER A 1 83 ? 6.266 47.469 6.285 1 82.88 83 SER A N 1
ATOM 661 C CA . SER A 1 83 ? 6.16 48.562 5.332 1 82.88 83 SER A CA 1
ATOM 662 C C . SER A 1 83 ? 4.977 48.375 4.395 1 82.88 83 SER A C 1
ATOM 664 O O . SER A 1 83 ? 3.84 48.188 4.844 1 82.88 83 SER A O 1
ATOM 666 N N . ASP A 1 84 ? 5.281 48.344 3.057 1 84.75 84 ASP A N 1
ATOM 667 C CA . ASP A 1 84 ? 4.199 48.219 2.086 1 84.75 84 ASP A CA 1
ATOM 668 C C . ASP A 1 84 ? 4.152 46.781 1.498 1 84.75 84 ASP A C 1
ATOM 670 O O . ASP A 1 84 ? 3.613 46.594 0.408 1 84.75 84 ASP A O 1
ATOM 674 N N . GLU A 1 85 ? 4.668 45.906 2.322 1 88.38 85 GLU A N 1
ATOM 675 C CA . GLU A 1 85 ? 4.641 44.531 1.863 1 88.38 85 GLU A CA 1
ATOM 676 C C . GLU A 1 85 ? 3.219 43.969 1.854 1 88.38 85 GLU A C 1
ATOM 678 O O . GLU A 1 85 ? 2.459 44.188 2.803 1 88.38 85 GLU A O 1
ATOM 683 N N . VAL A 1 86 ? 2.877 43.344 0.77 1 90.38 86 VAL A N 1
ATOM 684 C CA . VAL A 1 86 ? 1.564 42.719 0.641 1 90.38 86 VAL A CA 1
ATOM 685 C C . VAL A 1 86 ? 1.633 41.281 1.126 1 90.38 86 VAL A C 1
ATOM 687 O O . VAL A 1 86 ? 2.463 40.5 0.655 1 90.38 86 VAL A O 1
ATOM 690 N N . LEU A 1 87 ? 0.794 40.969 2.07 1 91.81 87 LEU A N 1
ATOM 691 C CA . LEU A 1 87 ? 0.774 39.656 2.682 1 91.81 87 LEU A CA 1
ATOM 692 C C . LEU A 1 87 ? -0.384 38.812 2.139 1 91.81 87 LEU A C 1
ATOM 694 O O . LEU A 1 87 ? -1.525 39.281 2.107 1 91.81 87 LEU A O 1
ATOM 698 N N . PRO A 1 88 ? -0.026 37.594 1.695 1 92.31 88 PRO A N 1
ATOM 699 C CA . PRO A 1 88 ? -1.131 36.688 1.37 1 92.31 88 PRO A CA 1
ATOM 700 C C . PRO A 1 88 ? -1.896 36.219 2.605 1 92.31 88 PRO A C 1
ATOM 702 O O . PRO A 1 88 ? -1.293 35.969 3.652 1 92.31 88 PRO A O 1
ATOM 705 N N . LEU A 1 89 ? -3.219 36.219 2.516 1 93.31 89 LEU A N 1
ATOM 706 C CA . LEU A 1 89 ? -3.998 35.75 3.65 1 93.31 89 LEU A CA 1
ATOM 707 C C . LEU A 1 89 ? -5.219 34.969 3.18 1 93.31 89 LEU A C 1
ATOM 709 O O . LEU A 1 89 ? -5.574 35 1.999 1 93.31 89 LEU A O 1
ATOM 713 N N . ARG A 1 90 ? -5.742 34.188 4.035 1 93.69 90 ARG A N 1
ATOM 714 C CA . ARG A 1 90 ? -7.008 33.5 3.787 1 93.69 90 ARG A CA 1
ATOM 715 C C . ARG A 1 90 ? -8.07 33.906 4.793 1 93.69 90 ARG A C 1
ATOM 717 O O . ARG A 1 90 ? -7.746 34.312 5.918 1 93.69 90 ARG A O 1
ATOM 724 N N . PHE A 1 91 ? -9.305 33.844 4.344 1 94.81 91 PHE A N 1
ATOM 725 C CA . PHE A 1 91 ? -10.453 34.188 5.172 1 94.81 91 PHE A CA 1
ATOM 726 C C . PHE A 1 91 ? -11.336 33 5.43 1 94.81 91 PHE A C 1
ATOM 728 O O . PHE A 1 91 ? -11.664 32.25 4.5 1 94.81 91 PHE A O 1
ATOM 735 N N . GLY A 1 92 ? -11.648 32.75 6.648 1 94.81 92 GLY A N 1
ATOM 736 C CA . GLY A 1 92 ? -12.609 31.75 7.039 1 94.81 92 GLY A CA 1
ATOM 737 C C . GLY A 1 92 ? -13.734 32.281 7.898 1 94.81 92 GLY A C 1
ATOM 738 O O . GLY A 1 92 ? -13.656 33.406 8.398 1 94.81 92 GLY A O 1
ATOM 739 N N . PRO A 1 93 ? -14.789 31.547 8 1 93.62 93 PRO A N 1
A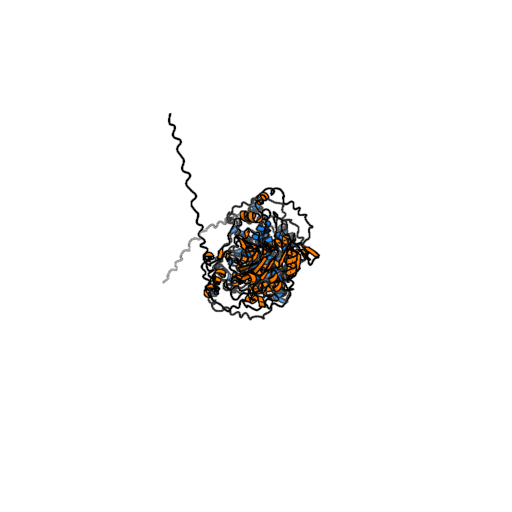TOM 740 C CA . PRO A 1 93 ? -15.922 32.031 8.797 1 93.62 93 PRO A CA 1
ATOM 741 C C . PRO A 1 93 ? -15.648 31.984 10.297 1 93.62 93 PRO A C 1
ATOM 743 O O . PRO A 1 93 ? -15 31.062 10.781 1 93.62 93 PRO A O 1
ATOM 746 N N . ARG A 1 94 ? -16.109 33 10.961 1 91.94 94 ARG A N 1
ATOM 747 C CA . ARG A 1 94 ? -16.109 32.969 12.414 1 91.94 94 ARG A CA 1
ATOM 748 C C . ARG A 1 94 ? -17.25 32.094 12.938 1 91.94 94 ARG A C 1
ATOM 750 O O . ARG A 1 94 ? -18.344 32.094 12.352 1 91.94 94 ARG A O 1
ATOM 757 N N . LEU A 1 95 ? -16.953 31.453 13.969 1 86.69 95 LEU A N 1
ATOM 758 C CA . LEU A 1 95 ? -17.969 30.578 14.555 1 86.69 95 LEU A CA 1
ATOM 759 C C . LEU A 1 95 ? -18.797 31.328 15.594 1 86.69 95 LEU A C 1
ATOM 761 O O . LEU A 1 95 ? -18.25 32.062 16.406 1 86.69 95 LEU A O 1
ATOM 765 N N . ASP A 1 96 ? -20.047 31.094 15.469 1 82 96 ASP A N 1
ATOM 766 C CA . ASP A 1 96 ? -20.938 31.641 16.5 1 82 96 ASP A CA 1
ATOM 767 C C . ASP A 1 96 ? -20.797 30.875 17.812 1 82 96 ASP A C 1
ATOM 769 O O . ASP A 1 96 ? -20.391 29.703 17.812 1 82 96 ASP A O 1
ATOM 773 N N . GLU A 1 97 ? -21.141 31.656 18.844 1 78.88 97 GLU A N 1
ATOM 774 C CA . GLU A 1 97 ? -21.125 30.984 20.141 1 78.88 97 GLU A CA 1
ATOM 775 C C . GLU A 1 97 ? -22.047 29.766 20.141 1 78.88 97 GLU A C 1
ATOM 777 O O . GLU A 1 97 ? -23.156 29.828 19.594 1 78.88 97 GLU A O 1
ATOM 782 N N . GLY A 1 98 ? -21.578 28.703 20.609 1 79.38 98 GLY A N 1
ATOM 783 C CA . GLY A 1 98 ? -22.406 27.5 20.781 1 79.38 98 GLY A CA 1
ATOM 784 C C . GLY A 1 98 ? -22.422 26.625 19.531 1 79.38 98 GLY A C 1
ATOM 785 O O . GLY A 1 98 ? -23.016 25.547 19.547 1 79.38 98 GLY A O 1
ATOM 786 N N . THR A 1 99 ? -21.812 27.016 18.531 1 85.44 99 THR A N 1
ATOM 787 C CA . THR A 1 99 ? -21.828 26.25 17.297 1 85.44 99 THR A CA 1
ATOM 788 C C . THR A 1 99 ? -20.75 25.156 17.328 1 85.44 99 THR A C 1
ATOM 790 O O . THR A 1 99 ? -19.641 25.391 17.797 1 85.44 99 THR A O 1
ATOM 793 N N . SER A 1 100 ? -21.203 23.938 16.906 1 89.88 100 SER A N 1
ATOM 794 C CA . SER A 1 100 ? -20.25 22.844 16.766 1 89.88 100 SER A CA 1
ATOM 795 C C . SER A 1 100 ? -19.922 22.594 15.289 1 89.88 100 SER A C 1
ATOM 797 O O . SER A 1 100 ? -20.734 22.906 14.406 1 89.88 100 SER A O 1
ATOM 799 N N . LEU A 1 101 ? -18.734 22.078 15.047 1 93 101 LEU A N 1
ATOM 800 C CA . LEU A 1 101 ? -18.281 21.797 13.695 1 93 101 LEU A CA 1
ATOM 801 C C . LEU A 1 101 ? -18.156 20.297 13.461 1 93 101 LEU A C 1
ATOM 803 O O . LEU A 1 101 ? -17.484 19.594 14.219 1 93 101 LEU A O 1
ATOM 807 N N . ASP A 1 102 ? -18.781 19.844 12.367 1 94.31 102 ASP A N 1
ATOM 808 C CA . ASP A 1 102 ? -1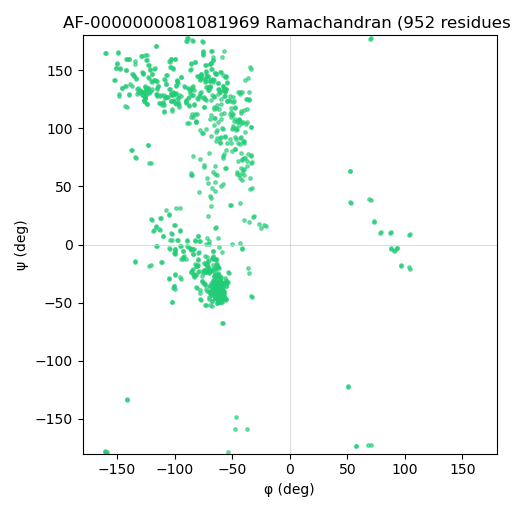8.656 18.438 11.977 1 94.31 102 ASP A CA 1
ATOM 809 C C . ASP A 1 102 ? -17.297 18.141 11.367 1 94.31 102 ASP A C 1
ATOM 811 O O . ASP A 1 102 ? -16.781 17.031 11.469 1 94.31 102 ASP A O 1
ATOM 815 N N . GLN A 1 103 ? -16.781 19.109 10.695 1 95.5 103 GLN A N 1
ATOM 816 C CA . GLN A 1 103 ? -15.477 19.031 10.039 1 95.5 103 GLN A CA 1
ATOM 817 C C . GLN A 1 103 ? -14.703 20.344 10.195 1 95.5 103 GLN A C 1
ATOM 819 O O . GLN A 1 103 ? -15.297 21.375 10.484 1 95.5 103 GLN A O 1
ATOM 824 N N . PRO A 1 104 ? -13.391 20.281 10.031 1 96.5 104 PRO A N 1
ATOM 825 C CA . PRO A 1 104 ? -12.617 21.531 10.117 1 96.5 104 PRO A CA 1
ATOM 826 C C . PRO A 1 104 ? -12.938 22.5 8.977 1 96.5 104 PRO A C 1
ATOM 828 O O . PRO A 1 104 ? -13.539 22.109 7.977 1 96.5 104 PRO A O 1
ATOM 831 N N . VAL A 1 105 ? -12.633 23.719 9.25 1 94.62 105 VAL A N 1
ATOM 832 C CA . VAL A 1 105 ? -12.586 24.656 8.125 1 94.62 105 VAL A CA 1
ATOM 833 C C . VAL A 1 105 ? -11.32 24.422 7.305 1 94.62 105 VAL A C 1
ATOM 835 O O . VAL A 1 105 ? -10.258 24.953 7.625 1 94.62 105 VAL A O 1
ATOM 838 N N . TRP A 1 106 ? -11.531 23.656 6.285 1 94.19 106 TRP A N 1
ATOM 839 C CA . TRP A 1 106 ? -10.391 23.297 5.441 1 94.19 106 TRP A CA 1
ATOM 840 C C . TRP A 1 106 ? -9.875 24.516 4.688 1 94.19 106 TRP A C 1
ATOM 842 O O . TRP A 1 106 ? -10.641 25.422 4.336 1 94.19 106 TRP A O 1
ATOM 852 N N . GLU A 1 107 ? -8.609 24.5 4.402 1 91.31 107 GLU A N 1
ATOM 853 C CA . GLU A 1 107 ? -8.008 25.609 3.666 1 91.31 107 GLU A CA 1
ATOM 854 C C . GLU A 1 107 ? -8.68 25.812 2.311 1 91.31 107 GLU A C 1
ATOM 856 O O . GLU A 1 107 ? -8.852 26.938 1.851 1 91.31 107 GLU A O 1
ATOM 861 N N . SER A 1 108 ? -9.031 24.734 1.684 1 88.56 108 SER A N 1
ATOM 862 C CA . SER A 1 108 ? -9.664 24.781 0.369 1 88.56 108 SER A CA 1
ATOM 863 C C . SER A 1 108 ? -11.016 25.469 0.432 1 88.56 108 SER A C 1
ATOM 865 O O . SER A 1 108 ? -11.523 25.953 -0.586 1 88.56 108 SER A O 1
ATOM 867 N N . SER A 1 109 ? -11.586 25.531 1.57 1 88.88 109 SER A N 1
ATOM 868 C CA . SER A 1 109 ? -12.898 26.156 1.723 1 88.88 109 SER A CA 1
ATOM 869 C C . SER A 1 109 ? -12.781 27.625 2.1 1 88.88 109 SER A C 1
ATOM 871 O O . SER A 1 109 ? -13.789 28.328 2.219 1 88.88 109 SER A O 1
ATOM 873 N N . CYS A 1 110 ? -11.602 28.094 2.344 1 92.06 110 CYS A N 1
ATOM 874 C CA . CYS A 1 110 ? -11.352 29.484 2.676 1 92.06 110 CYS A CA 1
ATOM 875 C C . CYS A 1 110 ? -11.195 30.328 1.415 1 92.06 110 CYS A C 1
ATOM 877 O O . CYS A 1 110 ? -10.891 29.797 0.344 1 92.06 110 CYS A O 1
ATOM 879 N N . THR A 1 111 ? -11.477 31.594 1.591 1 91 111 THR A N 1
ATOM 880 C CA . THR A 1 111 ? -11.234 32.531 0.505 1 91 111 THR A CA 1
ATOM 881 C C . THR A 1 111 ? -9.867 33.188 0.647 1 91 111 THR A C 1
ATOM 883 O O . THR A 1 111 ? -9.445 33.531 1.755 1 91 111 THR A O 1
ATOM 886 N N . LYS A 1 112 ? -9.258 33.406 -0.484 1 90.81 112 LYS A N 1
ATOM 887 C CA . LYS A 1 112 ? -7.914 34 -0.457 1 90.81 112 LYS A CA 1
ATOM 888 C C . LYS A 1 112 ? -7.941 35.469 -0.771 1 90.81 112 LYS A C 1
ATOM 890 O O . LYS A 1 112 ? -8.867 35.969 -1.423 1 90.81 112 LYS A O 1
ATOM 895 N N . GLY A 1 113 ? -6.969 36.125 -0.196 1 91.25 113 GLY A N 1
ATOM 896 C CA . GLY A 1 113 ? -6.789 37.562 -0.442 1 91.25 113 GLY A CA 1
ATOM 897 C C . GLY A 1 113 ? -5.387 38.031 -0.128 1 91.25 113 GLY A C 1
ATOM 898 O O . GLY A 1 113 ? -4.492 37.219 0.144 1 91.25 113 GLY A O 1
ATOM 899 N N . GLU A 1 114 ? -5.227 39.375 -0.327 1 92.38 114 GLU A N 1
ATOM 900 C CA . GLU A 1 114 ? -3.949 40 -0.036 1 92.38 114 GLU A CA 1
ATOM 901 C C . GLU A 1 114 ? -4.152 41.406 0.567 1 92.38 114 GLU A C 1
ATOM 903 O O . GLU A 1 114 ? -5.043 42.125 0.146 1 92.38 114 GLU A O 1
ATOM 908 N N . MET A 1 115 ? -3.369 41.594 1.57 1 91.62 115 MET A N 1
ATOM 909 C CA . MET A 1 115 ? -3.408 42.906 2.227 1 91.62 115 MET A CA 1
ATOM 910 C C . MET A 1 115 ? -2.049 43.25 2.824 1 91.62 115 MET A C 1
ATOM 912 O O . MET A 1 115 ? -1.229 42.375 3.072 1 91.62 115 MET A O 1
ATOM 916 N N . THR A 1 116 ? -1.931 44.594 2.926 1 92.69 116 THR A N 1
ATOM 917 C CA . THR A 1 116 ? -0.828 45.031 3.781 1 92.69 116 THR A CA 1
ATOM 918 C C . THR A 1 116 ? -1.185 44.844 5.254 1 92.69 116 THR A C 1
ATOM 920 O O . THR A 1 116 ? -2.357 44.688 5.598 1 92.69 116 THR A O 1
ATOM 923 N N . TYR A 1 117 ? -0.161 44.875 6.082 1 94.25 117 TYR A N 1
ATOM 924 C CA . TYR A 1 117 ? -0.404 44.75 7.516 1 94.25 117 TYR A CA 1
ATOM 925 C C . TYR A 1 117 ? -1.336 45.844 8.008 1 94.25 117 TYR A C 1
ATOM 927 O O . TYR A 1 117 ? -2.252 45.594 8.789 1 94.25 117 TYR A O 1
ATOM 935 N N . SER A 1 118 ? -1.107 47.062 7.578 1 93.38 118 SER A N 1
ATOM 936 C CA . SER A 1 118 ? -1.926 48.188 7.984 1 93.38 118 SER A CA 1
ATOM 937 C C . SER A 1 118 ? -3.383 48 7.578 1 93.38 118 SER A C 1
ATOM 939 O O . SER A 1 118 ? -4.293 48.312 8.352 1 93.38 118 SER A O 1
ATOM 941 N N . LYS A 1 119 ? -3.553 47.562 6.375 1 93.5 119 LYS A N 1
ATOM 942 C CA . LYS A 1 119 ? -4.91 47.312 5.895 1 93.5 119 LYS A CA 1
ATOM 943 C C . LYS A 1 119 ? -5.574 46.188 6.684 1 93.5 119 LYS A C 1
ATOM 945 O O . LYS A 1 119 ? -6.777 46.25 6.945 1 93.5 119 LYS A O 1
ATOM 950 N N . LEU A 1 120 ? -4.82 45.25 7.008 1 95.62 120 LEU A N 1
ATOM 951 C CA . LEU A 1 120 ? -5.336 44.125 7.816 1 95.62 120 LEU A CA 1
ATOM 952 C C . LEU A 1 120 ? -5.82 44.625 9.172 1 95.62 120 LEU A C 1
ATOM 954 O O . LEU A 1 120 ? -6.879 44.219 9.648 1 95.62 120 LEU A O 1
ATOM 958 N N . LEU A 1 121 ? -5.074 45.531 9.789 1 94.81 121 LEU A N 1
ATOM 959 C CA . LEU A 1 121 ? -5.449 46.094 11.078 1 94.81 121 LEU A CA 1
ATOM 960 C C . LEU A 1 121 ? -6.758 46.875 10.977 1 94.81 121 LEU A C 1
ATOM 962 O O . LEU A 1 121 ? -7.625 46.75 11.852 1 94.81 121 LEU A O 1
ATOM 966 N N . LYS A 1 122 ? -6.82 47.625 9.953 1 94.19 122 LYS A N 1
ATOM 967 C CA . LYS A 1 122 ? -8.039 48.406 9.742 1 94.19 122 LYS A CA 1
ATOM 968 C C . LYS A 1 122 ? -9.234 47.5 9.508 1 94.19 122 LYS A C 1
ATOM 970 O O . LYS A 1 122 ? -10.328 47.75 10.008 1 94.19 122 LYS A O 1
ATOM 975 N N . TRP A 1 123 ? -9 46.5 8.711 1 95.19 123 TRP A N 1
ATOM 976 C CA . TRP A 1 123 ? -10.062 45.531 8.445 1 95.19 123 TRP A CA 1
ATOM 977 C C . TRP A 1 123 ? -10.484 44.812 9.727 1 95.19 123 TRP A C 1
ATOM 979 O O . TRP A 1 123 ? -11.68 44.688 10 1 95.19 123 TRP A O 1
ATOM 989 N N . ALA A 1 124 ? -9.539 44.406 10.484 1 95 124 ALA A N 1
ATOM 990 C CA . ALA A 1 124 ? -9.797 43.656 11.711 1 95 124 ALA A CA 1
ATOM 991 C C . ALA A 1 124 ? -10.594 44.5 12.711 1 95 124 ALA A C 1
ATOM 993 O O . ALA A 1 124 ? -11.375 43.969 13.492 1 95 124 ALA A O 1
ATOM 994 N N . SER A 1 125 ? -10.406 45.781 12.641 1 92.56 125 SER A N 1
ATOM 995 C CA . SER A 1 125 ? -11.086 46.688 13.57 1 92.56 125 SER A CA 1
ATOM 996 C C . SER A 1 125 ? -12.477 47.062 13.062 1 92.56 125 SER A C 1
ATOM 998 O O . SER A 1 125 ? -13.219 47.781 13.742 1 92.56 125 SER A O 1
ATOM 1000 N N . GLY A 1 126 ? -12.797 46.594 11.875 1 90.38 126 GLY A N 1
ATOM 1001 C CA . GLY A 1 126 ? -14.109 46.875 11.305 1 90.38 126 GLY A CA 1
ATOM 1002 C C . GLY A 1 126 ? -14.164 48.188 10.539 1 90.38 126 GLY A C 1
ATOM 1003 O O . GLY A 1 126 ? -15.242 48.594 10.109 1 90.38 126 GLY A O 1
ATOM 1004 N N . GLN A 1 127 ? -13.094 48.781 10.312 1 84.56 127 GLN A N 1
ATOM 1005 C CA . GLN A 1 127 ? -13.062 50.094 9.688 1 84.56 127 GLN A CA 1
ATOM 1006 C C . GLN A 1 127 ? -13.125 50 8.164 1 84.56 127 GLN A C 1
ATOM 1008 O O . GLN A 1 127 ? -13.461 50.969 7.48 1 84.56 127 GLN A O 1
ATOM 1013 N N . GLN A 1 128 ? -12.758 48.812 7.656 1 81.31 128 GLN A N 1
ATOM 1014 C CA . GLN A 1 128 ? -12.68 48.688 6.207 1 81.31 128 GLN A CA 1
ATOM 1015 C C . GLN A 1 128 ? -13.266 47.344 5.762 1 81.31 128 GLN A C 1
ATOM 1017 O O . GLN A 1 128 ? -13.086 46.312 6.434 1 81.31 128 GLN A O 1
ATOM 1022 N N . SER A 1 129 ? -13.977 47.469 4.727 1 78.94 129 SER A N 1
ATOM 1023 C CA . SER A 1 129 ? -14.406 46.25 4.078 1 78.94 129 SER A CA 1
ATOM 1024 C C . SER A 1 129 ? -13.367 45.75 3.08 1 78.94 129 SER A C 1
ATOM 1026 O O . SER A 1 129 ? -12.523 46.531 2.625 1 78.94 129 SER A O 1
ATOM 1028 N N . TYR A 1 130 ? -13.383 44.469 2.963 1 85.06 130 TYR A N 1
ATOM 1029 C CA . TYR A 1 130 ? -12.422 43.906 2.023 1 85.06 130 TYR A CA 1
ATOM 1030 C C . TYR A 1 130 ? -13.102 42.969 1.023 1 85.06 130 TYR A C 1
ATOM 1032 O O . TYR A 1 130 ? -13.953 42.156 1.398 1 85.06 130 TYR A O 1
ATOM 1040 N N . SER A 1 131 ? -12.781 43.281 -0.234 1 80.12 131 SER A N 1
ATOM 1041 C CA . SER A 1 131 ? -13.219 42.375 -1.299 1 80.12 131 SER A CA 1
ATOM 1042 C C . SER A 1 131 ? -12.117 41.406 -1.688 1 80.12 131 SER A C 1
ATOM 1044 O O . SER A 1 131 ? -11.023 41.812 -2.072 1 80.12 131 SER A O 1
ATOM 1046 N N . THR A 1 132 ? -12.461 40.156 -1.637 1 81.06 132 THR A N 1
ATOM 1047 C CA . THR A 1 132 ? -11.484 39.094 -1.866 1 81.06 132 THR A CA 1
ATOM 1048 C C . THR A 1 132 ? -11.172 38.969 -3.354 1 81.06 132 THR A C 1
ATOM 1050 O O . THR A 1 132 ? -11.789 39.625 -4.188 1 81.06 132 THR A O 1
ATOM 1053 N N . THR A 1 133 ? -10.234 38.125 -3.697 1 72.75 133 THR A N 1
ATOM 1054 C CA . THR A 1 133 ? -9.758 37.938 -5.059 1 72.75 133 THR A CA 1
ATOM 1055 C C . THR A 1 133 ? -10.898 37.469 -5.965 1 72.75 133 THR A C 1
ATOM 1057 O O . THR A 1 133 ? -10.906 37.781 -7.16 1 72.75 133 THR A O 1
ATOM 1060 N N . PHE A 1 134 ? -11.828 36.812 -5.359 1 72.44 134 PHE A N 1
ATOM 1061 C CA . PHE A 1 134 ? -12.906 36.281 -6.184 1 72.44 134 PHE A CA 1
ATOM 1062 C C . PHE A 1 134 ? -14.156 37.156 -6.047 1 72.44 134 PHE A C 1
ATOM 1064 O O . PHE A 1 134 ? -15.25 36.75 -6.465 1 72.44 134 PHE A O 1
ATOM 1071 N N . GLY A 1 135 ? -14.008 38.25 -5.422 1 74.69 135 GLY A N 1
ATOM 1072 C CA . GLY A 1 135 ? -15.086 39.25 -5.406 1 74.69 135 GLY A CA 1
ATOM 1073 C C . GLY A 1 135 ? -16 39.094 -4.207 1 74.69 135 GLY A C 1
ATOM 1074 O O . GLY A 1 135 ? -16.906 39.906 -4.008 1 74.69 135 GLY A O 1
ATOM 1075 N N . SER A 1 136 ? -15.75 38.125 -3.439 1 80.88 136 SER A N 1
ATOM 1076 C CA . SER A 1 136 ? -16.594 37.969 -2.254 1 80.88 136 SER A CA 1
ATOM 1077 C C . SER A 1 136 ? -16.156 38.938 -1.146 1 80.88 136 SER A C 1
ATOM 1079 O O . SER A 1 136 ? -14.969 39.25 -1.023 1 80.88 136 SER A O 1
ATOM 1081 N N . GLU A 1 137 ? -17.172 39.375 -0.463 1 86.56 137 GLU A N 1
ATOM 1082 C CA . GLU A 1 137 ? -16.875 40.312 0.619 1 86.56 137 GLU A CA 1
ATOM 1083 C C . GLU A 1 137 ? -16.547 39.562 1.911 1 86.56 137 GLU A C 1
ATOM 1085 O O . GLU A 1 137 ? -17.25 38.625 2.283 1 86.56 137 GLU A O 1
ATOM 1090 N N . ALA A 1 138 ? -15.438 39.969 2.494 1 91.31 138 ALA A N 1
ATOM 1091 C CA . ALA A 1 138 ? -15.055 39.469 3.812 1 91.31 138 ALA A CA 1
ATOM 1092 C C . ALA A 1 138 ? -15.203 40.562 4.875 1 91.31 138 ALA A C 1
ATOM 1094 O O . ALA A 1 138 ? -14.602 41.625 4.762 1 91.31 138 ALA A O 1
ATOM 1095 N N . GLU A 1 139 ? -16.078 40.219 5.852 1 92.06 139 GLU A N 1
ATOM 1096 C CA . GLU A 1 139 ? -16.297 41.156 6.953 1 92.06 139 GLU A CA 1
ATOM 1097 C C . GLU A 1 139 ? -15.656 40.656 8.242 1 92.06 139 GLU A C 1
ATOM 1099 O O . GLU A 1 139 ? -15.789 39.469 8.586 1 92.06 139 GLU A O 1
ATOM 1104 N N . SER A 1 140 ? -15.047 41.562 8.945 1 93.56 140 SER A N 1
ATOM 1105 C CA . SER A 1 140 ? -14.312 41.188 10.148 1 93.56 140 SER A CA 1
ATOM 1106 C C . SER A 1 140 ? -15.258 40.688 11.227 1 93.56 140 SER A C 1
ATOM 1108 O O . SER A 1 140 ? -14.828 39.969 12.141 1 93.56 140 SER A O 1
ATOM 1110 N N . SER A 1 141 ? -16.562 40.969 11.148 1 91.56 141 SER A N 1
ATOM 1111 C CA . SER A 1 141 ? -17.531 40.469 12.117 1 91.56 141 SER A CA 1
ATOM 1112 C C . SER A 1 141 ? -17.953 39.062 11.805 1 91.56 141 SER A C 1
ATOM 1114 O O . SER A 1 141 ? -18.438 38.344 12.688 1 91.56 141 SER A O 1
ATOM 1116 N N . LYS A 1 142 ? -17.703 38.594 10.602 1 92.5 142 LYS A N 1
ATOM 1117 C CA . LYS A 1 142 ? -18.203 37.281 10.164 1 92.5 142 LYS A CA 1
ATOM 1118 C C . LYS A 1 142 ? -17.047 36.375 9.742 1 92.5 142 LYS A C 1
ATOM 1120 O O . LYS A 1 142 ? -17.219 35.156 9.633 1 92.5 142 LYS A O 1
ATOM 1125 N N . HIS A 1 143 ? -15.969 37.062 9.5 1 94.88 143 HIS A N 1
ATOM 1126 C CA . HIS A 1 143 ? -14.836 36.312 8.992 1 94.88 143 HIS A CA 1
ATOM 1127 C C . HIS A 1 143 ? -13.578 36.562 9.812 1 94.88 143 HIS A C 1
ATOM 1129 O O . HIS A 1 143 ? -13.453 37.625 10.445 1 94.88 143 HIS A O 1
ATOM 1135 N N . TRP A 1 144 ? -12.766 35.562 9.891 1 96.31 144 TRP A N 1
ATOM 1136 C CA . TRP A 1 144 ? -11.398 35.781 10.367 1 96.31 144 TRP A CA 1
ATOM 1137 C C . TRP A 1 144 ? -10.414 35.781 9.203 1 96.31 144 TRP A C 1
ATOM 1139 O O . TRP A 1 144 ? -10.734 35.344 8.102 1 96.31 144 TRP A O 1
ATOM 1149 N N . ALA A 1 145 ? -9.219 36.375 9.422 1 96.69 145 ALA A N 1
ATOM 1150 C CA . ALA A 1 145 ? -8.125 36.406 8.461 1 96.69 145 ALA A CA 1
ATOM 1151 C C . ALA A 1 145 ? -6.859 35.781 9.039 1 96.69 145 ALA A C 1
ATOM 1153 O O . ALA A 1 145 ? -6.586 35.938 10.234 1 96.69 145 ALA A O 1
ATOM 1154 N N . TYR A 1 146 ? -6.137 35.094 8.18 1 96.62 146 TYR A N 1
ATOM 1155 C CA . TYR A 1 146 ? -4.953 34.375 8.656 1 96.62 146 TYR A CA 1
ATOM 1156 C C . TYR A 1 146 ? -3.828 34.469 7.633 1 96.62 146 TYR A C 1
ATOM 1158 O O . TYR A 1 146 ? -4 34.031 6.484 1 96.62 146 TYR A O 1
ATOM 1166 N N . VAL A 1 147 ? -2.701 35.062 7.992 1 94.56 147 VAL A N 1
ATOM 1167 C CA . VAL A 1 147 ? -1.436 34.938 7.277 1 94.56 147 VAL A CA 1
ATOM 1168 C C . VAL A 1 147 ? -0.666 33.719 7.789 1 94.56 147 VAL A C 1
ATOM 1170 O O . VAL A 1 147 ? -0.069 33.781 8.867 1 94.56 147 VAL A O 1
ATOM 1173 N N . ASP A 1 148 ? -0.688 32.688 6.98 1 87.69 148 ASP A N 1
ATOM 1174 C CA . ASP A 1 148 ? -0.081 31.453 7.453 1 87.69 148 ASP A CA 1
ATOM 1175 C C . ASP A 1 148 ? 1.13 31.078 6.602 1 87.69 148 ASP A C 1
ATOM 1177 O O . ASP A 1 148 ? 1.18 31.391 5.41 1 87.69 148 ASP A O 1
ATOM 1181 N N . TYR A 1 149 ? 2.186 30.578 7.223 1 82.75 149 TYR A N 1
ATOM 1182 C CA . TYR A 1 149 ? 3.391 30.047 6.605 1 82.75 149 TYR A CA 1
ATOM 1183 C C . TYR A 1 149 ? 4.207 31.141 5.941 1 82.75 149 TYR A C 1
ATOM 1185 O O . TYR A 1 149 ? 4.664 30.984 4.805 1 82.75 149 TYR A O 1
ATOM 1193 N N . PHE A 1 150 ? 4.262 32.281 6.582 1 88.62 150 PHE A N 1
ATOM 1194 C CA . PHE A 1 150 ? 5.109 33.344 6.055 1 88.62 150 PHE A CA 1
ATOM 1195 C C . PHE A 1 150 ? 6.547 33.156 6.531 1 88.62 150 PHE A C 1
ATOM 1197 O O . PHE A 1 150 ? 6.848 33.406 7.703 1 88.62 150 PHE A O 1
ATOM 1204 N N . TYR A 1 151 ? 7.395 32.812 5.641 1 89 151 TYR A N 1
ATOM 1205 C CA . TYR A 1 151 ? 8.797 32.688 6.008 1 89 151 TYR A CA 1
ATOM 1206 C C . TYR A 1 151 ? 9.453 34.031 6.238 1 89 151 TYR A C 1
ATOM 1208 O O . TYR A 1 151 ? 9.516 34.875 5.328 1 89 151 TYR A O 1
ATOM 1216 N N . MET A 1 152 ? 9.984 34.156 7.332 1 89.56 152 MET A N 1
ATOM 1217 C CA . MET A 1 152 ? 10.445 35.469 7.77 1 89.56 152 MET A CA 1
ATOM 1218 C C . MET A 1 152 ? 11.656 35.938 6.961 1 89.56 152 MET A C 1
ATOM 1220 O O . MET A 1 152 ? 11.938 37.125 6.871 1 89.56 152 MET A O 1
ATOM 1224 N N . LYS A 1 153 ? 12.352 34.938 6.375 1 87.5 153 LYS A N 1
ATOM 1225 C CA . LYS A 1 153 ? 13.477 35.312 5.512 1 87.5 153 LYS A CA 1
ATOM 1226 C C . LYS A 1 153 ? 13.008 36.125 4.312 1 87.5 153 LYS A C 1
ATOM 1228 O O . LYS A 1 153 ? 13.797 36.844 3.707 1 87.5 153 LYS A O 1
ATOM 1233 N N . ASN A 1 154 ? 11.734 36.031 4.027 1 84.69 154 ASN A N 1
ATOM 1234 C CA . ASN A 1 154 ? 11.18 36.719 2.863 1 84.69 154 ASN A CA 1
ATOM 1235 C C . ASN A 1 154 ? 10.727 38.156 3.207 1 84.69 154 ASN A C 1
ATOM 1237 O O . ASN A 1 154 ? 10.328 38.906 2.324 1 84.69 154 ASN A O 1
ATOM 1241 N N . LEU A 1 155 ? 10.844 38.562 4.43 1 82.12 155 LEU A N 1
ATOM 1242 C CA . LEU A 1 155 ? 10.516 39.938 4.816 1 82.12 155 LEU A CA 1
ATOM 1243 C C . LEU A 1 155 ? 11.531 40.906 4.242 1 82.12 155 LEU A C 1
ATOM 1245 O O . LEU A 1 155 ? 12.734 40.625 4.238 1 82.12 155 LEU A O 1
ATOM 1249 N N . ALA A 1 156 ? 11.016 42 3.709 1 76.19 156 ALA A N 1
ATOM 1250 C CA . ALA A 1 156 ? 11.883 43 3.09 1 76.19 156 ALA A CA 1
ATOM 1251 C C . ALA A 1 156 ? 12.922 43.5 4.078 1 76.19 156 ALA A C 1
ATOM 1253 O O . ALA A 1 156 ? 14.078 43.75 3.713 1 76.19 156 ALA A O 1
ATOM 1254 N N . ASN A 1 157 ? 12.562 43.719 5.254 1 78.31 157 ASN A N 1
ATOM 1255 C CA . ASN A 1 157 ? 13.469 44.219 6.266 1 78.31 157 ASN A CA 1
ATOM 1256 C C . ASN A 1 157 ? 14.07 43.125 7.117 1 78.31 157 ASN A C 1
ATOM 1258 O O . ASN A 1 157 ? 14.344 43.312 8.305 1 78.31 157 ASN A O 1
ATOM 1262 N N . SER A 1 158 ? 14.25 42.031 6.578 1 78.44 158 SER A N 1
ATOM 1263 C CA . SER A 1 158 ? 14.688 40.844 7.324 1 78.44 158 SER A CA 1
ATOM 1264 C C . SER A 1 158 ? 16.047 41.094 7.977 1 78.44 158 SER A C 1
ATOM 1266 O O . SER A 1 158 ? 16.297 40.594 9.078 1 78.44 158 SER A O 1
ATOM 1268 N N . SER A 1 159 ? 16.844 41.812 7.406 1 78.69 159 SER A N 1
ATOM 1269 C CA . SER A 1 159 ? 18.188 42.031 7.934 1 78.69 159 SER A CA 1
ATOM 1270 C C . SER A 1 159 ? 18.141 42.75 9.281 1 78.69 159 SER A C 1
ATOM 1272 O O . SER A 1 159 ? 18.938 42.469 10.172 1 78.69 159 SER A O 1
ATOM 1274 N N . GLN A 1 160 ? 17.172 43.594 9.43 1 76.56 160 GLN A N 1
ATOM 1275 C CA . GLN A 1 160 ? 17.031 44.375 10.672 1 76.56 160 GLN A CA 1
ATOM 1276 C C . GLN A 1 160 ? 16.484 43.469 11.797 1 76.56 160 GLN A C 1
ATOM 1278 O O . GLN A 1 160 ? 16.734 43.75 12.977 1 76.56 160 GLN A O 1
ATOM 1283 N N . LEU A 1 161 ? 15.836 42.469 11.398 1 82.69 161 LEU A N 1
ATOM 1284 C CA . LEU A 1 161 ? 15.18 41.594 12.367 1 82.69 161 LEU A CA 1
ATOM 1285 C C . LEU A 1 161 ? 16.109 40.469 12.805 1 82.69 161 LEU A C 1
ATOM 1287 O O . LEU A 1 161 ? 15.836 39.781 13.789 1 82.69 161 LEU A O 1
ATOM 1291 N N . ARG A 1 162 ? 17.219 40.281 12.102 1 83 162 ARG A N 1
ATOM 1292 C CA . ARG A 1 162 ? 18.141 39.188 12.359 1 83 162 ARG A CA 1
ATOM 1293 C C . ARG A 1 162 ? 18.703 39.281 13.781 1 83 162 ARG A C 1
ATOM 1295 O O . ARG A 1 162 ? 18.969 38.25 14.406 1 83 162 ARG A O 1
ATOM 1302 N N . GLU A 1 163 ? 18.828 40.438 14.227 1 81.38 163 GLU A N 1
ATOM 1303 C CA . GLU A 1 163 ? 19.422 40.625 15.555 1 81.38 163 GLU A CA 1
ATOM 1304 C C . GLU A 1 163 ? 18.375 40.469 16.656 1 81.38 163 GLU A C 1
ATOM 1306 O O . GLU A 1 163 ? 18.703 40.281 17.828 1 81.38 163 GLU A O 1
ATOM 1311 N N . ILE A 1 164 ? 17.203 40.375 16.266 1 86.94 164 ILE A N 1
ATOM 1312 C CA . ILE A 1 164 ? 16.109 40.375 17.234 1 86.94 164 ILE A CA 1
ATOM 1313 C C . ILE A 1 164 ? 15.633 38.938 17.5 1 86.94 164 ILE A C 1
ATOM 1315 O O . ILE A 1 164 ? 15.391 38.562 18.641 1 86.94 164 ILE A O 1
ATOM 1319 N N . ILE A 1 165 ? 15.594 38.156 16.5 1 90.94 165 ILE A N 1
ATOM 1320 C CA . ILE A 1 165 ? 15.047 36.812 16.594 1 90.94 165 ILE A CA 1
ATOM 1321 C C . ILE A 1 165 ? 16.188 35.781 16.672 1 90.94 165 ILE A C 1
ATOM 1323 O O . ILE A 1 165 ? 16.984 35.656 15.742 1 90.94 165 ILE A O 1
ATOM 1327 N N . ASN A 1 166 ? 16.25 35.125 17.797 1 91.5 166 ASN A N 1
ATOM 1328 C CA . ASN A 1 166 ? 17.281 34.125 18.047 1 91.5 166 ASN A CA 1
ATOM 1329 C C . ASN A 1 166 ? 16.781 33 18.953 1 91.5 166 ASN A C 1
ATOM 1331 O O . ASN A 1 166 ? 16.375 33.281 20.094 1 91.5 166 ASN A O 1
ATOM 1335 N N . TRP A 1 167 ? 16.969 31.781 18.547 1 93.88 167 TRP A N 1
ATOM 1336 C CA . TRP A 1 167 ? 16.469 30.641 19.312 1 93.88 167 TRP A CA 1
ATOM 1337 C C . TRP A 1 167 ? 17.547 30.078 20.234 1 93.88 167 TRP A C 1
ATOM 1339 O O . TRP A 1 167 ? 17.406 28.984 20.766 1 93.88 167 TRP A O 1
ATOM 1349 N N . GLY A 1 168 ? 18.641 30.781 20.422 1 91.12 168 GLY A N 1
ATOM 1350 C CA . GLY A 1 168 ? 19.75 30.344 21.234 1 91.12 168 GLY A CA 1
ATOM 1351 C C . GLY A 1 168 ? 19.375 30.062 22.688 1 91.12 168 GLY A C 1
ATOM 1352 O O . GLY A 1 168 ? 19.938 29.172 23.312 1 91.12 168 GLY A O 1
ATOM 1353 N N . ALA A 1 169 ? 18.406 30.812 23.234 1 87.88 169 ALA A N 1
ATOM 1354 C CA . ALA A 1 169 ? 17.953 30.641 24.609 1 87.88 169 ALA A CA 1
ATOM 1355 C C . ALA A 1 169 ? 17.312 29.266 24.797 1 87.88 169 ALA A C 1
ATOM 1357 O O . ALA A 1 169 ? 17.156 28.812 25.938 1 87.88 169 ALA A O 1
ATOM 1358 N N . TYR A 1 170 ? 17.062 28.641 23.719 1 90.56 170 TYR A N 1
ATOM 1359 C CA . TYR A 1 170 ? 16.406 27.359 23.797 1 90.56 170 TYR A CA 1
ATOM 1360 C C . TYR A 1 170 ? 17.281 26.25 23.219 1 90.56 170 TYR A C 1
ATOM 1362 O O . TYR A 1 170 ? 16.781 25.188 22.844 1 90.56 170 TYR A O 1
ATOM 1370 N N . GLY A 1 171 ? 18.5 26.609 23 1 89.75 171 GLY A N 1
ATOM 1371 C CA . GLY A 1 171 ? 19.484 25.609 22.641 1 89.75 171 GLY A CA 1
ATOM 1372 C C . GLY A 1 171 ? 19.844 25.625 21.172 1 89.75 171 GLY A C 1
ATOM 1373 O O . GLY A 1 171 ? 20.625 24.797 20.703 1 89.75 171 GLY A O 1
ATOM 1374 N N . PHE A 1 172 ? 19.375 26.641 20.469 1 93.75 172 PHE A N 1
ATOM 1375 C CA . PHE A 1 172 ? 19.625 26.641 19.031 1 93.75 172 PHE A CA 1
ATOM 1376 C C . PHE A 1 172 ? 20.109 28.016 18.562 1 93.75 172 PHE A C 1
ATOM 1378 O O . PHE A 1 172 ? 19.422 28.703 17.812 1 93.75 172 PHE A O 1
ATOM 1385 N N . PRO A 1 173 ? 21.312 28.312 18.844 1 91.5 173 PRO A N 1
ATOM 1386 C CA . PRO A 1 173 ? 21.844 29.641 18.531 1 91.5 173 PRO A CA 1
ATOM 1387 C C . PRO A 1 173 ? 22.016 29.844 17.031 1 91.5 173 PRO A C 1
ATOM 1389 O O . PRO A 1 173 ? 22.094 31 16.562 1 91.5 173 PRO A O 1
ATOM 1392 N N . GLU A 1 174 ? 22.078 28.766 16.281 1 90.94 174 GLU A N 1
ATOM 1393 C CA . GLU A 1 174 ? 22.266 28.875 14.836 1 90.94 174 GLU A CA 1
ATOM 1394 C C . GLU A 1 174 ? 20.953 29.219 14.141 1 90.94 174 GLU A C 1
ATOM 1396 O O . GLU A 1 174 ? 20.938 29.547 12.953 1 90.94 174 GLU A O 1
ATOM 1401 N N . ARG A 1 175 ? 19.859 29.219 14.875 1 93.25 175 ARG A N 1
ATOM 1402 C CA . ARG A 1 175 ? 18.547 29.438 14.258 1 93.25 175 ARG A CA 1
ATOM 1403 C C . ARG A 1 175 ? 18.031 30.844 14.586 1 93.25 175 ARG A C 1
ATOM 1405 O O . ARG A 1 175 ? 18 31.234 15.758 1 93.25 175 ARG A O 1
ATOM 1412 N N . GLY A 1 176 ? 17.688 31.531 13.547 1 92.75 176 GLY A N 1
ATOM 1413 C CA . GLY A 1 176 ? 17.125 32.875 13.648 1 92.75 176 GLY A CA 1
ATOM 1414 C C . GLY A 1 176 ? 16.016 33.125 12.648 1 92.75 176 GLY A C 1
ATOM 1415 O O . GLY A 1 176 ? 15.141 32.281 12.461 1 92.75 176 GLY A O 1
ATOM 1416 N N . ILE A 1 177 ? 16.062 34.219 11.984 1 90.94 177 ILE A N 1
ATOM 1417 C CA . ILE A 1 177 ? 15.016 34.656 11.078 1 90.94 177 ILE A CA 1
ATOM 1418 C C . ILE A 1 177 ? 14.945 33.719 9.867 1 90.94 177 ILE A C 1
ATOM 1420 O O . ILE A 1 177 ? 13.867 33.469 9.344 1 90.94 177 ILE A O 1
ATOM 1424 N N . ASP A 1 178 ? 16.047 33.156 9.461 1 90.69 178 ASP A N 1
ATOM 1425 C CA . ASP A 1 178 ? 16.109 32.344 8.258 1 90.69 178 ASP A CA 1
ATOM 1426 C C . ASP A 1 178 ? 15.406 31.016 8.469 1 90.69 178 ASP A C 1
ATOM 1428 O O . ASP A 1 178 ? 15.023 30.344 7.504 1 90.69 178 ASP A O 1
ATOM 1432 N N . ASP A 1 179 ? 15.172 30.656 9.727 1 93.88 179 ASP A N 1
ATOM 1433 C CA . ASP A 1 179 ? 14.586 29.359 10.062 1 93.88 179 ASP A CA 1
ATOM 1434 C C . ASP A 1 179 ? 13.219 29.531 10.719 1 93.88 179 ASP A C 1
ATOM 1436 O O . ASP A 1 179 ? 12.727 28.625 11.383 1 93.88 179 ASP A O 1
ATOM 1440 N N . SER A 1 180 ? 12.68 30.734 10.578 1 95.62 180 SER A N 1
ATOM 1441 C CA . SER A 1 180 ? 11.469 31 11.344 1 95.62 180 SER A CA 1
ATOM 1442 C C . SER A 1 180 ? 10.297 31.328 10.422 1 95.62 180 SER A C 1
ATOM 1444 O O . SER A 1 180 ? 10.492 31.828 9.312 1 95.62 180 SER A O 1
ATOM 1446 N N . THR A 1 181 ? 9.172 30.922 10.875 1 95.75 181 THR A N 1
ATOM 1447 C CA . THR A 1 181 ? 7.918 31.188 10.172 1 95.75 181 THR A CA 1
ATOM 1448 C C . THR A 1 181 ? 7.023 32.094 11 1 95.75 181 THR A C 1
ATOM 1450 O O . THR A 1 181 ? 6.926 31.953 12.219 1 95.75 181 THR A O 1
ATOM 1453 N N . LEU A 1 182 ? 6.508 33.062 10.312 1 94.88 182 LEU A N 1
ATOM 1454 C CA . LEU A 1 182 ? 5.641 34.031 10.938 1 94.88 182 LEU A CA 1
ATOM 1455 C C . LEU A 1 182 ? 4.172 33.719 10.695 1 94.88 182 LEU A C 1
ATOM 1457 O O . LEU A 1 182 ? 3.787 33.312 9.594 1 94.88 182 LEU A O 1
ATOM 1461 N N . TRP A 1 183 ? 3.354 33.875 11.789 1 97.12 183 TRP A N 1
ATOM 1462 C CA . TRP A 1 183 ? 1.911 33.656 11.742 1 97.12 183 TRP A CA 1
ATOM 1463 C C . TRP A 1 183 ? 1.162 34.875 12.273 1 97.12 183 TRP A C 1
ATOM 1465 O O . TRP A 1 183 ? 1.405 35.312 13.398 1 97.12 183 TRP A O 1
ATOM 1475 N N . ILE A 1 184 ? 0.277 35.406 11.461 1 97.25 184 ILE A N 1
ATOM 1476 C CA . ILE A 1 184 ? -0.556 36.531 11.859 1 97.25 184 ILE A CA 1
ATOM 1477 C C . ILE A 1 184 ? -2.027 36.188 11.641 1 97.25 184 ILE A C 1
ATOM 1479 O O . ILE A 1 184 ? -2.428 35.781 10.547 1 97.25 184 ILE A O 1
ATOM 1483 N N . GLY A 1 185 ? -2.803 36.344 12.711 1 97.75 185 GLY A N 1
ATOM 1484 C CA . GLY A 1 185 ? -4.211 36 12.555 1 97.75 185 GLY A CA 1
ATOM 1485 C C . GLY A 1 185 ? -5.121 36.875 13.414 1 97.75 185 GLY A C 1
ATOM 1486 O O . GLY A 1 185 ? -4.703 37.375 14.461 1 97.75 185 GLY A O 1
ATOM 1487 N N . THR A 1 186 ? -6.352 37.062 12.945 1 97.5 186 THR A N 1
ATOM 1488 C CA . THR A 1 186 ? -7.359 37.812 13.703 1 97.5 186 THR A CA 1
ATOM 1489 C C . THR A 1 186 ? -8.141 36.875 14.617 1 97.5 186 THR A C 1
ATOM 1491 O O . THR A 1 186 ? -7.859 35.688 14.688 1 97.5 186 THR A O 1
ATOM 1494 N N . LEU A 1 187 ? -9.031 37.469 15.367 1 96.12 187 LEU A N 1
ATOM 1495 C CA . LEU A 1 187 ? -9.875 36.719 16.281 1 96.12 187 LEU A CA 1
ATOM 1496 C C . LEU A 1 187 ? -10.578 35.562 15.562 1 96.12 187 LEU A C 1
ATOM 1498 O O . LEU A 1 187 ? -11.195 35.781 14.516 1 96.12 187 LEU A O 1
ATOM 1502 N N . GLY A 1 188 ? -10.352 34.375 16.094 1 95.12 188 GLY A N 1
ATOM 1503 C CA . GLY A 1 188 ? -11.078 33.219 15.586 1 95.12 188 GLY A CA 1
ATOM 1504 C C . GLY A 1 188 ? -10.297 32.438 14.555 1 95.12 188 GLY A C 1
ATOM 1505 O O . GLY A 1 188 ? -10.648 31.312 14.227 1 95.12 188 GLY A O 1
ATOM 1506 N N . ALA A 1 189 ? -9.266 33.031 13.977 1 97.06 189 ALA A N 1
ATOM 1507 C CA . ALA A 1 189 ? -8.438 32.281 13.023 1 97.06 189 ALA A CA 1
ATOM 1508 C C . ALA A 1 189 ? -7.902 31 13.633 1 97.06 189 ALA A C 1
ATOM 1510 O O . ALA A 1 189 ? -7.512 30.969 14.805 1 97.06 189 ALA A O 1
ATOM 1511 N N . ASN A 1 190 ? -8 29.906 12.898 1 95.62 190 ASN A N 1
ATOM 1512 C CA . ASN A 1 190 ? -7.574 28.625 13.43 1 95.62 190 ASN A CA 1
ATOM 1513 C C . ASN A 1 190 ? -7.043 27.703 12.328 1 95.62 190 ASN A C 1
ATOM 1515 O O . ASN A 1 190 ? -7.18 28.016 11.141 1 95.62 190 ASN A O 1
ATOM 1519 N N . THR A 1 191 ? -6.367 26.656 12.688 1 94.12 191 THR A N 1
ATOM 1520 C CA . THR A 1 191 ? -5.863 25.609 11.805 1 94.12 191 THR A CA 1
ATOM 1521 C C . THR A 1 191 ? -6.492 24.266 12.141 1 94.12 191 THR A C 1
ATOM 1523 O O . THR A 1 191 ? -6.699 23.938 13.32 1 94.12 191 THR A O 1
ATOM 1526 N N . PRO A 1 192 ? -6.797 23.484 11.086 1 96.25 192 PRO A N 1
ATOM 1527 C CA . PRO A 1 192 ? -7.281 22.125 11.375 1 96.25 192 PRO A CA 1
ATOM 1528 C C . PRO A 1 192 ? -6.316 21.328 12.25 1 96.25 192 PRO A C 1
ATOM 1530 O O . PRO A 1 192 ? -5.098 21.484 12.125 1 96.25 192 PRO A O 1
ATOM 1533 N N . CYS A 1 193 ? -6.898 20.5 13.125 1 98.44 193 CYS A N 1
ATOM 1534 C CA . CYS A 1 193 ? -6.082 19.625 13.953 1 98.44 193 CYS A CA 1
ATOM 1535 C C . CYS A 1 193 ? -5.25 18.672 13.094 1 98.44 193 CYS A C 1
ATOM 1537 O O . CYS A 1 193 ? -5.777 18.031 12.18 1 98.44 193 CYS A O 1
ATOM 1539 N N . HIS A 1 194 ? -3.941 18.578 13.375 1 98.19 194 HIS A N 1
ATOM 1540 C CA . HIS A 1 194 ? -3.09 17.734 12.539 1 98.19 194 HIS A CA 1
ATOM 1541 C C . HIS A 1 194 ? -1.806 17.359 13.266 1 98.19 194 HIS A C 1
ATOM 1543 O O . HIS A 1 194 ? -1.512 17.891 14.344 1 98.19 194 HIS A O 1
ATOM 1549 N N . ILE A 1 195 ? -1.149 16.375 12.727 1 97.75 195 ILE A N 1
ATOM 1550 C CA . ILE A 1 195 ? 0.21 15.984 13.086 1 97.75 195 ILE A CA 1
ATOM 1551 C C . ILE A 1 195 ? 1.187 16.484 12.023 1 97.75 195 ILE A C 1
ATOM 1553 O O . ILE A 1 195 ? 0.925 16.359 10.82 1 97.75 195 ILE A O 1
ATOM 1557 N N . ASP A 1 196 ? 2.225 17.141 12.492 1 96.38 196 ASP A N 1
ATOM 1558 C CA . ASP A 1 196 ? 3.396 17.297 11.641 1 96.38 196 ASP A CA 1
ATOM 1559 C C . ASP A 1 196 ? 4.25 16.031 11.648 1 96.38 196 ASP A C 1
ATOM 1561 O O . ASP A 1 196 ? 4.719 15.602 12.711 1 96.38 196 ASP A O 1
ATOM 1565 N N . THR A 1 197 ? 4.516 15.516 10.492 1 96.5 197 THR A N 1
ATOM 1566 C CA . THR A 1 197 ? 5.191 14.227 10.5 1 96.5 197 THR A CA 1
ATOM 1567 C C . THR A 1 197 ? 6.688 14.398 10.734 1 96.5 197 THR A C 1
ATOM 1569 O O . THR A 1 197 ? 7.371 13.453 11.141 1 96.5 197 THR A O 1
ATOM 1572 N N . TYR A 1 198 ? 7.18 15.656 10.492 1 95.62 198 TYR A N 1
ATOM 1573 C CA . TYR A 1 198 ? 8.609 15.898 10.672 1 95.62 198 TYR A CA 1
ATOM 1574 C C . TYR A 1 198 ? 8.867 16.719 11.93 1 95.62 198 TYR A C 1
ATOM 1576 O O . TYR A 1 198 ? 8.078 17.609 12.273 1 95.62 198 TYR A O 1
ATOM 1584 N N . GLY A 1 199 ? 9.953 16.422 12.531 1 95 199 GLY A N 1
ATOM 1585 C CA . GLY A 1 199 ? 10.586 17.25 13.539 1 95 199 GLY A CA 1
ATOM 1586 C C . GLY A 1 199 ? 9.68 17.547 14.727 1 95 199 GLY A C 1
ATOM 1587 O O . GLY A 1 199 ? 8.727 16.812 14.977 1 95 199 GLY A O 1
ATOM 1588 N N . CYS A 1 200 ? 10.172 18.375 15.539 1 96.19 200 CYS A N 1
ATOM 1589 C CA . CYS A 1 200 ? 9.43 19.016 16.625 1 96.19 200 CYS A CA 1
ATOM 1590 C C . CYS A 1 200 ? 9.352 20.516 16.438 1 96.19 200 CYS A C 1
ATOM 1592 O O . CYS A 1 200 ? 9.852 21.047 15.438 1 96.19 200 CYS A O 1
ATOM 1594 N N . ASN A 1 201 ? 8.539 21.172 17.281 1 96.88 201 ASN A N 1
ATOM 1595 C CA . ASN A 1 201 ? 8.219 22.578 17.031 1 96.88 201 ASN A CA 1
ATOM 1596 C C . ASN A 1 201 ? 8.438 23.438 18.281 1 96.88 201 ASN A C 1
ATOM 1598 O O . ASN A 1 201 ? 8.109 23 19.391 1 96.88 201 ASN A O 1
ATOM 1602 N N . LEU A 1 202 ? 9.102 24.547 18.094 1 96.69 202 LEU A N 1
ATOM 1603 C CA . LEU A 1 202 ? 9.125 25.625 19.078 1 96.69 202 LEU A CA 1
ATOM 1604 C C . LEU A 1 202 ? 8.32 26.828 18.594 1 96.69 202 LEU A C 1
ATOM 1606 O O . LEU A 1 202 ? 8.547 27.328 17.484 1 96.69 202 LEU A O 1
ATOM 1610 N N . VAL A 1 203 ? 7.398 27.25 19.422 1 98.06 203 VAL A N 1
ATOM 1611 C CA . VAL A 1 203 ? 6.512 28.328 19.016 1 98.06 203 VAL A CA 1
ATOM 1612 C C . VAL A 1 203 ? 6.562 29.453 20.047 1 98.06 203 VAL A C 1
ATOM 1614 O O . VAL A 1 203 ? 6.254 29.234 21.219 1 98.06 203 VAL A O 1
ATOM 1617 N N . ALA A 1 204 ? 6.898 30.656 19.625 1 97.88 204 ALA A N 1
ATOM 1618 C CA . ALA A 1 204 ? 6.898 31.844 20.484 1 97.88 204 ALA A CA 1
ATOM 1619 C C . ALA A 1 204 ? 5.68 32.719 20.219 1 97.88 204 ALA A C 1
ATOM 1621 O O . ALA A 1 204 ? 5.434 33.125 19.078 1 97.88 204 ALA A O 1
ATOM 1622 N N . GLN A 1 205 ? 4.969 32.938 21.25 1 98.44 205 GLN A N 1
ATOM 1623 C CA . GLN A 1 205 ? 3.861 33.875 21.141 1 98.44 205 GLN A CA 1
ATOM 1624 C C . GLN A 1 205 ? 4.344 35.312 21.297 1 98.44 205 GLN A C 1
ATOM 1626 O O . GLN A 1 205 ? 4.902 35.688 22.328 1 98.44 205 GLN A O 1
ATOM 1631 N N . ILE A 1 206 ? 4.133 36.125 20.312 1 97.44 206 ILE A N 1
ATOM 1632 C CA . ILE A 1 206 ? 4.707 37.469 20.297 1 97.44 206 ILE A CA 1
ATOM 1633 C C . ILE A 1 206 ? 3.641 38.5 20.672 1 97.44 206 ILE A C 1
ATOM 1635 O O . ILE A 1 206 ? 3.898 39.406 21.484 1 97.44 206 ILE A O 1
ATOM 1639 N N . MET A 1 207 ? 2.543 38.438 20.078 1 97.81 207 MET A N 1
ATOM 1640 C CA . MET A 1 207 ? 1.407 39.344 20.344 1 97.81 207 MET A CA 1
ATOM 1641 C C . MET A 1 207 ? 0.107 38.531 20.391 1 97.81 207 MET A C 1
ATOM 1643 O O . MET A 1 207 ? -0.063 37.562 19.672 1 97.81 207 MET A O 1
ATOM 1647 N N . GLY A 1 208 ? -0.829 39.031 21.281 1 97.88 208 GLY A N 1
ATOM 1648 C CA . GLY A 1 208 ? -2.113 38.375 21.375 1 97.88 208 GLY A CA 1
ATOM 1649 C C . GLY A 1 208 ? -2.021 37 22.047 1 97.88 208 GLY A C 1
ATOM 1650 O O . GLY A 1 208 ? -1.006 36.688 22.656 1 97.88 208 GLY A O 1
ATOM 1651 N N . ARG A 1 209 ? -3.148 36.312 22.016 1 98.31 209 ARG A N 1
ATOM 1652 C CA . ARG A 1 209 ? -3.264 35.062 22.719 1 98.31 209 ARG A CA 1
ATOM 1653 C C . ARG A 1 209 ? -3.752 33.969 21.781 1 98.31 209 ARG A C 1
ATOM 1655 O O . ARG A 1 209 ? -4.672 34.188 20.984 1 98.31 209 ARG A O 1
ATOM 1662 N N . LYS A 1 210 ? -3.057 32.781 21.781 1 98.06 210 LYS A N 1
ATOM 1663 C CA . LYS A 1 210 ? -3.457 31.594 21.031 1 98.06 210 LYS A CA 1
ATOM 1664 C C . LYS A 1 210 ? -3.703 30.406 21.953 1 98.06 210 LYS A C 1
ATOM 1666 O O . LYS A 1 210 ? -2.938 30.172 22.891 1 98.06 210 LYS A O 1
ATOM 1671 N N . ARG A 1 211 ? -4.777 29.766 21.719 1 97.81 211 ARG A N 1
ATOM 1672 C CA . ARG A 1 211 ? -5.047 28.531 22.438 1 97.81 211 ARG A CA 1
ATOM 1673 C C . ARG A 1 211 ? -4.617 27.312 21.625 1 97.81 211 ARG A C 1
ATOM 1675 O O . ARG A 1 211 ? -4.98 27.172 20.453 1 97.81 211 ARG A O 1
ATOM 1682 N N . TRP A 1 212 ? -3.834 26.453 22.281 1 98.44 212 TRP A N 1
ATOM 1683 C CA . TRP A 1 212 ? -3.375 25.203 21.688 1 98.44 212 TRP A CA 1
ATOM 1684 C C . TRP A 1 212 ? -4.066 24.016 22.344 1 98.44 212 TRP A C 1
ATOM 1686 O O . TRP A 1 212 ? -4.156 23.938 23.578 1 98.44 212 TRP A O 1
ATOM 1696 N N . VAL A 1 213 ? -4.613 23.188 21.516 1 98.25 213 VAL A N 1
ATOM 1697 C CA . VAL A 1 213 ? -5.156 21.906 21.953 1 98.25 213 VAL A CA 1
ATOM 1698 C C . VAL A 1 213 ? -4.324 20.766 21.359 1 98.25 213 VAL A C 1
ATOM 1700 O O . VAL A 1 213 ? -4.227 20.641 20.141 1 98.25 213 VAL A O 1
ATOM 1703 N N . LEU A 1 214 ? -3.764 19.922 22.25 1 98.69 214 LEU A N 1
ATOM 1704 C CA . LEU A 1 214 ? -2.793 18.922 21.812 1 98.69 214 LEU A CA 1
ATOM 1705 C C . LEU A 1 214 ? -3.193 17.531 22.297 1 98.69 214 LEU A C 1
ATOM 1707 O O . LEU A 1 214 ? -3.855 17.391 23.328 1 98.69 214 LEU A O 1
ATOM 1711 N N . PHE A 1 215 ? -2.879 16.484 21.516 1 98.56 215 PHE A N 1
ATOM 1712 C CA . PHE A 1 215 ? -3.096 15.086 21.844 1 98.56 215 PHE A CA 1
ATOM 1713 C C . PHE A 1 215 ? -1.854 14.258 21.547 1 98.56 215 PHE A C 1
ATOM 1715 O O . PHE A 1 215 ? -1.171 14.508 20.547 1 98.56 215 PHE A O 1
ATOM 1722 N N . PRO A 1 216 ? -1.566 13.266 22.391 1 97.56 216 PRO A N 1
ATOM 1723 C CA . PRO A 1 216 ? -0.447 12.391 22.047 1 97.56 216 PRO A CA 1
ATOM 1724 C C . PRO A 1 216 ? -0.74 11.5 20.844 1 97.56 216 PRO A C 1
ATOM 1726 O O . PRO A 1 216 ? -1.905 11.227 20.547 1 97.56 216 PRO A O 1
ATOM 1729 N N . LYS A 1 217 ? 0.28 11.109 20.219 1 95.81 217 LYS A N 1
ATOM 1730 C CA . LYS A 1 217 ? 0.17 10.219 19.062 1 95.81 217 LYS A CA 1
ATOM 1731 C C . LYS A 1 217 ? -0.607 8.953 19.422 1 95.81 217 LYS A C 1
ATOM 1733 O O . LYS A 1 217 ? -1.337 8.414 18.578 1 95.81 217 LYS A O 1
ATOM 1738 N N . SER A 1 218 ? -0.526 8.484 20.625 1 95.25 218 SER A N 1
ATOM 1739 C CA . SER A 1 218 ? -1.15 7.242 21.062 1 95.25 218 SER A CA 1
ATOM 1740 C C . SER A 1 218 ? -2.672 7.328 20.969 1 95.25 218 SER A C 1
ATOM 1742 O O . SER A 1 218 ? -3.357 6.305 21.016 1 95.25 218 SER A O 1
ATOM 1744 N N . GLN A 1 219 ? -3.184 8.547 20.859 1 97.06 219 GLN A N 1
ATOM 1745 C CA . GLN A 1 219 ? -4.633 8.711 20.812 1 97.06 219 GLN A CA 1
ATOM 1746 C C . GLN A 1 219 ? -5.102 8.922 19.375 1 97.06 219 GLN A C 1
ATOM 1748 O O . GLN A 1 219 ? -6.246 9.32 19.141 1 97.06 219 GLN A O 1
ATOM 1753 N N . SER A 1 220 ? -4.34 8.617 18.406 1 96 220 SER A N 1
ATOM 1754 C CA . SER A 1 220 ? -4.633 8.859 17 1 96 220 SER A CA 1
ATOM 1755 C C . SER A 1 220 ? -5.902 8.133 16.562 1 96 220 SER A C 1
ATOM 1757 O O . SER A 1 220 ? -6.684 8.656 15.766 1 96 220 SER A O 1
ATOM 1759 N N . SER A 1 221 ? -6.141 6.926 17.062 1 92.75 221 SER A N 1
ATOM 1760 C CA . SER A 1 221 ? -7.305 6.141 16.656 1 92.75 221 SER A CA 1
ATOM 1761 C C . SER A 1 221 ? -8.602 6.816 17.094 1 92.75 221 SER A C 1
ATOM 1763 O O . SER A 1 221 ? -9.68 6.469 16.609 1 92.75 221 SER A O 1
ATOM 1765 N N . LEU A 1 222 ? -8.461 7.824 17.969 1 96.81 222 LEU A N 1
ATOM 1766 C CA . LEU A 1 222 ? -9.641 8.508 18.516 1 96.81 222 LEU A CA 1
ATOM 1767 C C . LEU A 1 222 ? -9.883 9.82 17.781 1 96.81 222 LEU A C 1
ATOM 1769 O O . LEU A 1 222 ? -10.891 10.492 18.031 1 96.81 222 LEU A O 1
ATOM 1773 N N . LEU A 1 223 ? -9.008 10.203 16.859 1 97.38 223 LEU A N 1
ATOM 1774 C CA . LEU A 1 223 ? -9.031 11.57 16.344 1 97.38 223 LEU A CA 1
ATOM 1775 C C . LEU A 1 223 ? -9.43 11.578 14.867 1 97.38 223 LEU A C 1
ATOM 1777 O O . LEU A 1 223 ? -9.219 12.578 14.172 1 97.38 223 LEU A O 1
ATOM 1781 N N . SER A 1 224 ? -9.945 10.469 14.359 1 94.5 224 SER A N 1
ATOM 1782 C CA . SER A 1 224 ? -10.438 10.391 12.984 1 94.5 224 SER A CA 1
ATOM 1783 C C . SER A 1 224 ? -9.383 10.875 11.992 1 94.5 224 SER A C 1
ATOM 1785 O O . SER A 1 224 ? -9.633 11.789 11.203 1 94.5 224 SER A O 1
ATOM 1787 N N . SER A 1 225 ? -8.32 10.18 11.953 1 95.69 225 SER A N 1
ATOM 1788 C CA . SER A 1 225 ? -7.16 10.555 11.148 1 95.69 225 SER A CA 1
ATOM 1789 C C . SER A 1 225 ? -7.461 10.445 9.656 1 95.69 225 SER A C 1
ATOM 1791 O O . SER A 1 225 ? -8.164 9.531 9.227 1 95.69 225 SER A O 1
ATOM 1793 N N . THR A 1 226 ? -6.914 11.445 8.875 1 95.81 226 THR A N 1
ATOM 1794 C CA . THR A 1 226 ? -7.086 11.422 7.43 1 95.81 226 THR A CA 1
ATOM 1795 C C . THR A 1 226 ? -5.91 12.094 6.73 1 95.81 226 THR A C 1
ATOM 1797 O O . THR A 1 226 ? -5.23 12.938 7.324 1 95.81 226 THR A O 1
ATOM 1800 N N . ARG A 1 227 ? -5.645 11.648 5.512 1 96.75 227 ARG A N 1
ATOM 1801 C CA . ARG A 1 227 ? -4.648 12.312 4.668 1 96.75 227 ARG A CA 1
ATOM 1802 C C . ARG A 1 227 ? -5.316 13.18 3.607 1 96.75 227 ARG A C 1
ATOM 1804 O O . ARG A 1 227 ? -4.637 13.773 2.771 1 96.75 227 ARG A O 1
ATOM 1811 N N . THR A 1 228 ? -6.68 13.281 3.635 1 95.06 228 THR A N 1
ATOM 1812 C CA . THR A 1 228 ? -7.395 14.141 2.695 1 95.06 228 THR A CA 1
ATOM 1813 C C . THR A 1 228 ? -8.109 15.266 3.432 1 95.06 228 THR A C 1
ATOM 1815 O O . THR A 1 228 ? -8.828 15.023 4.402 1 95.06 228 THR A O 1
ATOM 1818 N N . PRO A 1 229 ? -7.898 16.469 2.98 1 95.88 229 PRO A N 1
ATOM 1819 C CA . PRO A 1 229 ? -7.07 16.875 1.844 1 95.88 229 PRO A CA 1
ATOM 1820 C C . PRO A 1 229 ? -5.582 16.609 2.072 1 95.88 229 PRO A C 1
ATOM 1822 O O . PRO A 1 229 ? -5.07 16.859 3.17 1 95.88 229 PRO A O 1
ATOM 1825 N N . TYR A 1 230 ? -4.902 16.188 1.039 1 97.31 230 TYR A N 1
ATOM 1826 C CA . TYR A 1 230 ? -3.512 15.766 1.166 1 97.31 230 TYR A CA 1
ATOM 1827 C C . TYR A 1 230 ? -2.58 16.969 1.258 1 97.31 230 TYR A C 1
ATOM 1829 O O . TYR A 1 230 ? -2.689 17.906 0.467 1 97.31 230 TYR A O 1
ATOM 1837 N N . GLU A 1 231 ? -1.798 16.891 2.178 1 95.31 231 GLU A N 1
ATOM 1838 C CA . GLU A 1 231 ? -0.659 17.797 2.355 1 95.31 231 GLU A CA 1
ATOM 1839 C C . GLU A 1 231 ? 0.574 17.031 2.834 1 95.31 231 GLU A C 1
ATOM 1841 O O . GLU A 1 231 ? 0.525 16.344 3.852 1 95.31 231 GLU A O 1
ATOM 1846 N N . GLU A 1 232 ? 1.661 17.266 2.115 1 92.56 232 GLU A N 1
ATOM 1847 C CA . GLU A 1 232 ? 2.875 16.562 2.529 1 92.56 232 GLU A CA 1
ATOM 1848 C C . GLU A 1 232 ? 3.215 16.859 3.986 1 92.56 232 GLU A C 1
ATOM 1850 O O . GLU A 1 232 ? 3.094 18.016 4.434 1 92.56 232 GLU A O 1
ATOM 1855 N N . SER A 1 233 ? 3.498 15.875 4.777 1 92.06 233 SER A N 1
ATOM 1856 C CA . SER A 1 233 ? 4.039 15.93 6.129 1 92.06 233 SER A CA 1
ATOM 1857 C C . SER A 1 233 ? 2.957 16.266 7.148 1 92.06 233 SER A C 1
ATOM 1859 O O . SER A 1 233 ? 3.258 16.641 8.281 1 92.06 233 SER A O 1
ATOM 1861 N N . SER A 1 234 ? 1.71 16.234 6.691 1 95.56 234 SER A N 1
ATOM 1862 C CA . SER A 1 234 ? 0.623 16.484 7.633 1 95.56 234 SER A CA 1
ATOM 1863 C C . SER A 1 234 ? -0.383 15.344 7.633 1 95.56 234 SER A C 1
ATOM 1865 O O . SER A 1 234 ? -0.754 14.836 6.57 1 95.56 234 SER A O 1
ATOM 1867 N N . ILE A 1 235 ? -0.766 14.898 8.758 1 97.06 235 ILE A N 1
ATOM 1868 C CA . ILE A 1 235 ? -1.912 14.023 8.961 1 97.06 235 ILE A CA 1
ATOM 1869 C C . ILE A 1 235 ? -3.023 14.781 9.68 1 97.06 235 ILE A C 1
ATOM 1871 O O . ILE A 1 235 ? -2.844 15.227 10.82 1 97.06 235 ILE A O 1
ATOM 1875 N N . TYR A 1 236 ? -4.184 14.859 9.094 1 97.5 236 TYR A N 1
ATOM 1876 C CA . TYR A 1 236 ? -5.246 15.695 9.633 1 97.5 236 TYR A CA 1
ATOM 1877 C C . TYR A 1 236 ? -6.246 14.867 10.43 1 97.5 236 TYR A C 1
ATOM 1879 O O . TYR A 1 236 ? -6.285 13.641 10.305 1 97.5 236 TYR A O 1
ATOM 1887 N N . SER A 1 237 ? -6.945 15.594 11.266 1 97.88 237 SER A N 1
ATOM 1888 C CA . SER A 1 237 ? -8.164 15.062 11.867 1 97.88 237 SER A CA 1
ATOM 1889 C C . SER A 1 237 ? -9.406 15.539 11.125 1 97.88 237 SER A C 1
ATOM 1891 O O . SER A 1 237 ? -9.484 16.703 10.711 1 97.88 237 SER A O 1
ATOM 1893 N N . GLN A 1 238 ? -10.352 14.703 10.969 1 96.19 238 GLN A N 1
ATOM 1894 C CA . GLN A 1 238 ? -11.617 15.078 10.344 1 96.19 238 GLN A CA 1
ATOM 1895 C C . GLN A 1 238 ? -12.516 15.812 11.336 1 96.19 238 GLN A C 1
ATOM 1897 O O . GLN A 1 238 ? -13.531 16.391 10.938 1 96.19 238 GLN A O 1
ATOM 1902 N N . ALA A 1 239 ? -12.164 15.766 12.562 1 97.5 239 ALA A N 1
ATOM 1903 C CA . ALA A 1 239 ? -12.977 16.422 13.578 1 97.5 239 ALA A CA 1
ATOM 1904 C C . ALA A 1 239 ? -12.859 17.953 13.469 1 97.5 239 ALA A C 1
ATOM 1906 O O . ALA A 1 239 ? -11.766 18.469 13.219 1 97.5 239 ALA A O 1
ATOM 1907 N N . GLY A 1 240 ? -13.961 18.625 13.742 1 96.5 240 GLY A N 1
ATOM 1908 C CA . GLY A 1 240 ? -14.055 20.062 13.516 1 96.5 240 GLY A CA 1
ATOM 1909 C C . GLY A 1 240 ? -13.523 20.891 14.664 1 96.5 240 GLY A C 1
ATOM 1910 O O . GLY A 1 240 ? -14.266 21.672 15.266 1 96.5 240 GLY A O 1
ATOM 1911 N N . PHE A 1 241 ? -12.266 20.734 15 1 96.25 241 PHE A N 1
ATOM 1912 C CA . PHE A 1 241 ? -11.664 21.625 15.992 1 96.25 241 PHE A CA 1
ATOM 1913 C C . PHE A 1 241 ? -11.617 23.062 15.484 1 96.25 241 PHE A C 1
ATOM 1915 O O . PHE A 1 241 ? -11.531 23.297 14.281 1 96.25 241 PHE A O 1
ATOM 1922 N N . PRO A 1 242 ? -11.742 24.078 16.391 1 95 242 PRO A N 1
ATOM 1923 C CA . PRO A 1 242 ? -11.633 24 17.844 1 95 242 PRO A CA 1
ATOM 1924 C C . PRO A 1 242 ? -12.953 23.625 18.516 1 95 242 PRO A C 1
ATOM 1926 O O . PRO A 1 242 ? -13.016 23.484 19.734 1 95 242 PRO A O 1
ATOM 1929 N N . ARG A 1 243 ? -14.023 23.5 17.828 1 93.94 243 ARG A N 1
ATOM 1930 C CA . ARG A 1 243 ? -15.32 23.156 18.406 1 93.94 243 ARG A CA 1
ATOM 1931 C C . ARG A 1 243 ? -15.859 21.859 17.797 1 93.94 243 ARG A C 1
ATOM 1933 O O . ARG A 1 243 ? -16.922 21.859 17.172 1 93.94 243 ARG A O 1
ATOM 1940 N N . PRO A 1 244 ? -15.273 20.75 18.094 1 96.06 244 PRO A N 1
ATOM 1941 C CA . PRO A 1 244 ? -15.641 19.5 17.438 1 96.06 244 PRO A CA 1
ATOM 1942 C C . PRO A 1 244 ? -17 18.969 17.891 1 96.06 244 PRO A C 1
ATOM 1944 O O . PRO A 1 244 ? -17.375 19.141 19.047 1 96.06 244 PRO A O 1
ATOM 1947 N N . SER A 1 245 ? -17.672 18.297 16.984 1 94.06 245 SER A N 1
ATOM 1948 C CA . SER A 1 245 ? -18.953 17.656 17.25 1 94.06 245 SER A CA 1
ATOM 1949 C C . SER A 1 245 ? -18.781 16.234 17.734 1 94.06 245 SER A C 1
ATOM 1951 O O . SER A 1 245 ? -18.266 15.375 17.016 1 94.06 245 SER A O 1
ATOM 1953 N N . LEU A 1 246 ? -19.297 15.945 18.875 1 93.38 246 LEU A N 1
ATOM 1954 C CA . LEU A 1 246 ? -19.25 14.578 19.391 1 93.38 246 LEU A CA 1
ATOM 1955 C C . LEU A 1 246 ? -20.234 13.688 18.625 1 93.38 246 LEU A C 1
ATOM 1957 O O . LEU A 1 246 ? -20.078 12.461 18.609 1 93.38 246 LEU A O 1
ATOM 1961 N N . LEU A 1 247 ? -21.219 14.281 18.047 1 93 247 LEU A N 1
ATOM 1962 C CA . LEU A 1 247 ? -22.172 13.516 17.234 1 93 247 LEU A CA 1
ATOM 1963 C C . LEU A 1 247 ? -21.484 12.938 16 1 93 247 LEU A C 1
ATOM 1965 O O . LEU A 1 247 ? -21.672 11.773 15.664 1 93 247 LEU A O 1
ATOM 1969 N N . SER A 1 248 ? -20.688 13.75 15.406 1 94.44 248 SER A N 1
ATOM 1970 C CA . SER A 1 248 ? -20 13.32 14.188 1 94.44 248 SER A CA 1
ATOM 1971 C C . SER A 1 248 ? -18.766 12.492 14.508 1 94.44 248 SER A C 1
ATOM 1973 O O . SER A 1 248 ? -18.375 11.625 13.727 1 94.44 248 SER A O 1
ATOM 1975 N N . HIS A 1 249 ? -18.203 12.727 15.688 1 96.31 249 HIS A N 1
ATOM 1976 C CA . HIS A 1 249 ? -16.984 12.031 16.094 1 96.31 249 HIS A CA 1
ATOM 1977 C C . HIS A 1 249 ? -17.078 11.578 17.547 1 96.31 249 HIS A C 1
ATOM 1979 O O . HIS A 1 249 ? -16.344 12.086 18.406 1 96.31 249 HIS A O 1
ATOM 1985 N N . PRO A 1 250 ? -17.703 10.516 17.766 1 95.69 250 PRO A N 1
ATOM 1986 C CA . PRO A 1 250 ? -18.016 10.109 19.141 1 95.69 250 PRO A CA 1
ATOM 1987 C C . PRO A 1 250 ? -16.781 9.625 19.906 1 95.69 250 PRO A C 1
ATOM 1989 O O . PRO A 1 250 ? -16.734 9.727 21.125 1 95.69 250 PRO A O 1
ATOM 1992 N N . LYS A 1 251 ? -15.773 9.188 19.266 1 96.44 251 LYS A N 1
ATOM 1993 C CA . LYS A 1 251 ? -14.602 8.641 19.953 1 96.44 251 LYS A CA 1
ATOM 1994 C C . LYS A 1 251 ? -13.82 9.734 20.656 1 96.44 251 LYS A C 1
ATOM 1996 O O . LYS A 1 251 ? -12.992 9.453 21.531 1 96.44 251 LYS A O 1
ATOM 2001 N N . LEU A 1 252 ? -14.094 10.977 20.344 1 97.44 252 LEU A N 1
ATOM 2002 C CA . LEU A 1 252 ? -13.383 12.102 20.953 1 97.44 252 LEU A CA 1
ATOM 2003 C C . LEU A 1 252 ? -13.594 12.141 22.453 1 97.44 252 LEU A C 1
ATOM 2005 O O . LEU A 1 252 ? -12.734 12.633 23.188 1 97.44 252 LEU A O 1
ATOM 2009 N N . CYS A 1 253 ? -14.695 11.594 22.859 1 96.81 253 CYS A N 1
ATOM 2010 C CA . CYS A 1 253 ? -15.031 11.648 24.281 1 96.81 253 CYS A CA 1
ATOM 2011 C C . CYS A 1 253 ? -14.008 10.891 25.109 1 96.81 253 CYS A C 1
ATOM 2013 O O . CYS A 1 253 ? -13.875 11.133 26.312 1 96.81 253 CYS A O 1
ATOM 2015 N N . HIS A 1 254 ? -13.234 10 24.422 1 97.38 254 HIS A N 1
ATOM 2016 C CA . HIS A 1 254 ? -12.258 9.18 25.141 1 97.38 254 HIS A CA 1
ATOM 2017 C C . HIS A 1 254 ? -10.875 9.828 25.109 1 97.38 254 HIS A C 1
ATOM 2019 O O . HIS A 1 254 ? -9.945 9.328 25.75 1 97.38 254 HIS A O 1
ATOM 2025 N N . THR A 1 255 ? -10.742 10.977 24.438 1 98 255 THR A N 1
ATOM 2026 C CA . THR A 1 255 ? -9.445 11.641 24.375 1 98 255 THR A CA 1
ATOM 2027 C C . THR A 1 255 ? -9.195 12.469 25.641 1 98 255 THR A C 1
ATOM 2029 O O . THR A 1 255 ? -10.125 12.734 26.406 1 98 255 THR A O 1
ATOM 2032 N N . THR A 1 256 ? -7.926 12.727 25.922 1 97.81 256 THR A N 1
ATOM 2033 C CA . THR A 1 256 ? -7.48 13.594 27 1 97.81 256 THR A CA 1
ATOM 2034 C C . THR A 1 256 ? -6.602 14.719 26.469 1 97.81 256 THR A C 1
ATOM 2036 O O . THR A 1 256 ? -5.375 14.656 26.562 1 97.81 256 THR A O 1
ATOM 2039 N N . PRO A 1 257 ? -7.23 15.805 26.031 1 98 257 PRO A N 1
ATOM 2040 C CA . PRO A 1 257 ? -6.469 16.891 25.391 1 98 257 PRO A CA 1
ATOM 2041 C C . PRO A 1 257 ? -5.574 17.625 26.391 1 98 257 PRO A C 1
ATOM 2043 O O . PRO A 1 257 ? -5.938 17.797 27.547 1 98 257 PRO A O 1
ATOM 2046 N N . TYR A 1 258 ? -4.363 17.984 25.938 1 98.12 258 TYR A N 1
ATOM 2047 C CA . TYR A 1 258 ? -3.502 18.969 26.578 1 98.12 258 TYR A CA 1
ATOM 2048 C C . TYR A 1 258 ? -3.822 20.375 26.078 1 98.12 258 TYR A C 1
ATOM 2050 O O . TYR A 1 258 ? -3.744 20.656 24.891 1 98.12 258 TYR A O 1
ATOM 2058 N N . VAL A 1 259 ? -4.23 21.266 26.984 1 97.88 259 VAL A N 1
ATOM 2059 C CA . VAL A 1 259 ? -4.699 22.578 26.562 1 97.88 259 VAL A CA 1
ATOM 2060 C C . VAL A 1 259 ? -3.859 23.672 27.219 1 97.88 259 VAL A C 1
ATOM 2062 O O . VAL A 1 259 ? -3.613 23.641 28.422 1 97.88 259 VAL A O 1
ATOM 2065 N N . VAL A 1 260 ? -3.406 24.609 26.391 1 97.69 260 VAL A N 1
ATOM 2066 C CA . VAL A 1 260 ? -2.639 25.734 26.922 1 97.69 260 VAL A CA 1
ATOM 2067 C C . VAL A 1 260 ? -2.945 26.984 26.125 1 97.69 260 VAL A C 1
ATOM 2069 O O . VAL A 1 260 ? -3.107 26.938 24.906 1 97.69 260 VAL A O 1
ATOM 2072 N N . THR A 1 261 ? -3.168 28.062 26.75 1 97.88 261 THR A N 1
ATOM 2073 C CA . THR A 1 261 ? -3.238 29.375 26.125 1 97.88 261 THR A CA 1
ATOM 2074 C C . THR A 1 261 ? -1.903 30.094 26.25 1 97.88 261 THR A C 1
ATOM 2076 O O . THR A 1 261 ? -1.424 30.344 27.359 1 97.88 261 THR A O 1
ATOM 2079 N N . LEU A 1 262 ? -1.35 30.438 25.172 1 98.31 262 LEU A N 1
ATOM 2080 C CA . LEU A 1 262 ? -0.075 31.156 25.156 1 98.31 262 LEU A CA 1
ATOM 2081 C C . LEU A 1 262 ? -0.292 32.656 25.25 1 98.31 262 LEU A C 1
ATOM 2083 O O . LEU A 1 262 ? -1.159 33.219 24.562 1 98.31 262 LEU A O 1
ATOM 2087 N N . GLU A 1 263 ? 0.476 33.25 26.094 1 97.56 263 GLU A N 1
ATOM 2088 C CA . GLU A 1 263 ? 0.552 34.719 26.219 1 97.56 263 GLU A CA 1
ATOM 2089 C C . GLU A 1 263 ? 1.827 35.25 25.594 1 97.56 263 GLU A C 1
ATOM 2091 O O . GLU A 1 263 ? 2.793 34.531 25.391 1 97.56 263 GLU A O 1
ATOM 2096 N N . PRO A 1 264 ? 1.742 36.594 25.234 1 97.88 264 PRO A N 1
ATOM 2097 C CA . PRO A 1 264 ? 2.988 37.156 24.703 1 97.88 264 PRO A CA 1
ATOM 2098 C C . PRO A 1 264 ? 4.195 36.844 25.594 1 97.88 264 PRO A C 1
ATOM 2100 O O . PRO A 1 264 ? 4.133 37.062 26.812 1 97.88 264 PRO A O 1
ATOM 2103 N N . GLY A 1 265 ? 5.211 36.281 24.969 1 96.62 265 GLY A N 1
ATOM 2104 C CA . GLY A 1 265 ? 6.418 35.938 25.703 1 96.62 265 GLY A CA 1
ATOM 2105 C C . GLY A 1 265 ? 6.535 34.469 26 1 96.62 265 GLY A C 1
ATOM 2106 O O . GLY A 1 265 ? 7.625 33.969 26.297 1 96.62 265 GLY A O 1
ATOM 2107 N N . ASP A 1 266 ? 5.48 33.75 25.953 1 97.12 266 ASP A N 1
ATOM 2108 C CA . ASP A 1 266 ? 5.516 32.312 26.172 1 97.12 266 ASP A CA 1
ATOM 2109 C C . ASP A 1 266 ? 6.137 31.609 24.969 1 97.12 266 ASP A C 1
ATOM 2111 O O . ASP A 1 266 ? 5.992 32.062 23.828 1 97.12 266 ASP A O 1
ATOM 2115 N N . VAL A 1 267 ? 6.883 30.5 25.25 1 97 267 VAL A N 1
ATOM 2116 C CA . VAL A 1 267 ? 7.422 29.641 24.203 1 97 267 VAL A CA 1
ATOM 2117 C C . VAL A 1 267 ? 6.961 28.203 24.422 1 97 267 VAL A C 1
ATOM 2119 O O . VAL A 1 267 ? 7.27 27.594 25.453 1 97 267 VAL A O 1
ATOM 2122 N N . LEU A 1 268 ? 6.262 27.672 23.422 1 97.62 268 LEU A N 1
ATOM 2123 C CA . LEU A 1 268 ? 5.73 26.312 23.516 1 97.62 268 LEU A CA 1
ATOM 2124 C C . LEU A 1 268 ? 6.613 25.328 22.734 1 97.62 268 LEU A C 1
ATOM 2126 O O . LEU A 1 268 ? 6.996 25.609 21.594 1 97.62 268 LEU A O 1
ATOM 2130 N N . PHE A 1 269 ? 6.922 24.25 23.422 1 96.56 269 PHE A N 1
ATOM 2131 C CA . PHE A 1 269 ? 7.555 23.125 22.75 1 96.56 269 PHE A CA 1
ATOM 2132 C C . PHE A 1 269 ? 6.527 22.047 22.422 1 96.56 269 PHE A C 1
ATOM 2134 O O . PHE A 1 269 ? 5.836 21.547 23.312 1 96.56 269 PHE A O 1
ATOM 2141 N N . VAL A 1 270 ? 6.414 21.719 21.141 1 97.62 270 VAL A N 1
ATOM 2142 C CA . VAL A 1 270 ? 5.547 20.625 20.688 1 97.62 270 VAL A CA 1
ATOM 2143 C C . VAL A 1 270 ? 6.395 19.453 20.203 1 97.62 270 VAL A C 1
ATOM 2145 O O . VAL A 1 270 ? 7.066 19.562 19.172 1 97.62 270 VAL A O 1
ATOM 2148 N N . PRO A 1 271 ? 6.32 18.328 20.891 1 96.5 271 PRO A N 1
ATOM 2149 C CA . PRO A 1 271 ? 7.125 17.188 20.453 1 96.5 271 PRO A CA 1
ATOM 2150 C C . PRO A 1 271 ? 6.672 16.609 19.125 1 96.5 271 PRO A C 1
ATOM 2152 O O . PRO A 1 271 ? 5.59 16.953 18.641 1 96.5 271 PRO A O 1
ATOM 2155 N N . LYS A 1 272 ? 7.551 15.789 18.625 1 95.5 272 LYS A N 1
ATOM 2156 C CA . LYS A 1 272 ? 7.254 15.117 17.359 1 95.5 272 LYS A CA 1
ATOM 2157 C C . LYS A 1 272 ? 5.953 14.32 17.438 1 95.5 272 LYS A C 1
ATOM 2159 O O . LYS A 1 272 ? 5.691 13.664 18.453 1 95.5 272 LYS A O 1
ATOM 2164 N N . HIS A 1 273 ? 5.074 14.445 16.422 1 96.31 273 HIS A N 1
ATOM 2165 C CA . HIS A 1 273 ? 3.916 13.594 16.172 1 96.31 273 HIS A CA 1
ATOM 2166 C C . HIS A 1 273 ? 2.801 13.867 17.172 1 96.31 273 HIS A C 1
ATOM 2168 O O . HIS A 1 273 ? 1.989 12.992 17.469 1 96.31 273 HIS A O 1
ATOM 2174 N N . TRP A 1 274 ? 2.811 14.961 17.797 1 98.19 274 TRP A N 1
ATOM 2175 C CA . TRP A 1 274 ? 1.647 15.344 18.594 1 98.19 274 TRP A CA 1
ATOM 2176 C C . TRP A 1 274 ? 0.594 16.016 17.719 1 98.19 274 TRP A C 1
ATOM 2178 O O . TRP A 1 274 ? 0.923 16.859 16.891 1 98.19 274 TRP A O 1
ATOM 2188 N N . TRP A 1 275 ? -0.62 15.617 17.953 1 98.56 275 TRP A N 1
ATOM 2189 C CA . TRP A 1 275 ? -1.738 16.328 17.344 1 98.56 275 TRP A CA 1
ATOM 2190 C C . TRP A 1 275 ? -1.87 17.734 17.922 1 98.56 275 TRP A C 1
ATOM 2192 O O . TRP A 1 275 ? -1.694 17.938 19.125 1 98.56 275 TRP A O 1
ATOM 2202 N N . HIS A 1 276 ? -2.207 18.656 17.047 1 98.62 276 HIS A N 1
ATOM 2203 C CA . HIS A 1 276 ? -2.439 19.984 17.594 1 98.62 276 HIS A CA 1
ATOM 2204 C C . HIS A 1 276 ? -3.432 20.766 16.734 1 98.62 276 HIS A C 1
ATOM 2206 O O . HIS A 1 276 ? -3.461 20.609 15.516 1 98.62 276 HIS A O 1
ATOM 2212 N N . SER A 1 277 ? -4.266 21.5 17.375 1 98 277 SER A N 1
ATOM 2213 C CA . SER A 1 277 ? -5.16 22.531 16.859 1 98 277 SER A CA 1
ATOM 2214 C C . SER A 1 277 ? -4.922 23.875 17.547 1 98 277 SER A C 1
ATOM 2216 O O . SER A 1 277 ? -4.719 23.922 18.75 1 98 277 SER A O 1
ATOM 2218 N N . VAL A 1 278 ? -4.867 24.938 16.75 1 97.81 278 VAL A N 1
ATOM 2219 C CA . VAL A 1 278 ? -4.535 26.25 17.297 1 97.81 278 VAL A CA 1
ATOM 2220 C C . VAL A 1 278 ? -5.625 27.25 16.922 1 97.81 278 VAL A C 1
ATOM 2222 O O . VAL A 1 278 ? -6.113 27.25 15.789 1 97.81 278 VAL A O 1
ATOM 2225 N N . GLU A 1 279 ? -6 28.031 17.875 1 96.88 279 GLU A N 1
ATOM 2226 C CA . GLU A 1 279 ? -7 29.062 17.656 1 96.88 279 GLU A CA 1
ATOM 2227 C C . GLU A 1 279 ? -6.539 30.406 18.219 1 96.88 279 GLU A C 1
ATOM 2229 O O . GLU A 1 279 ? -6.027 30.469 19.344 1 96.88 279 GLU A O 1
ATOM 2234 N N . ASN A 1 280 ? -6.727 31.469 17.422 1 97.44 280 ASN A N 1
ATOM 2235 C CA . ASN A 1 280 ? -6.465 32.812 17.906 1 97.44 280 ASN A CA 1
ATOM 2236 C C . ASN A 1 280 ? -7.613 33.312 18.766 1 97.44 280 ASN A C 1
ATOM 2238 O O . ASN A 1 280 ? -8.766 33.344 18.328 1 97.44 280 ASN A O 1
ATOM 2242 N N . LEU A 1 281 ? -7.297 33.781 19.969 1 96.25 281 LEU A N 1
ATOM 2243 C CA . LEU A 1 281 ? -8.32 34.312 20.859 1 96.25 281 LEU A CA 1
ATOM 2244 C C . LEU A 1 281 ? -8.469 35.812 20.703 1 96.25 281 LEU A C 1
ATOM 2246 O O . LEU A 1 281 ? -9.445 36.406 21.172 1 96.25 281 LEU A O 1
ATOM 2250 N N . ASN A 1 282 ? -7.629 36.5 20.078 1 96.56 282 ASN A N 1
ATOM 2251 C CA . ASN A 1 282 ? -7.594 37.875 19.578 1 96.56 282 ASN A CA 1
ATOM 2252 C C . ASN A 1 282 ? -6.543 38.031 18.484 1 96.56 282 ASN A C 1
ATOM 2254 O O . ASN A 1 282 ? -5.988 37.062 17.984 1 96.56 282 ASN A O 1
ATOM 2258 N N . PHE A 1 283 ? -6.441 39.281 18.016 1 97.44 283 PHE A N 1
ATOM 2259 C CA . PHE A 1 283 ? -5.391 39.5 17.016 1 97.44 283 PHE A CA 1
ATOM 2260 C C . PHE A 1 283 ? -4.043 39.031 17.547 1 97.44 283 PHE A C 1
ATOM 2262 O O . PHE A 1 283 ? -3.598 39.469 18.609 1 97.44 283 PHE A O 1
ATOM 2269 N N . SER A 1 284 ? -3.391 38.094 16.781 1 97.88 284 SER A N 1
ATOM 2270 C CA . SER A 1 284 ? -2.219 37.406 17.328 1 97.88 284 SER A CA 1
ATOM 2271 C C . SER A 1 284 ? -1.097 37.344 16.297 1 97.88 284 SER A C 1
ATOM 2273 O O . SER A 1 284 ? -1.354 37.219 15.102 1 97.88 284 SER A O 1
ATOM 2275 N N . ILE A 1 285 ? 0.128 37.438 16.75 1 97.44 285 ILE A N 1
ATOM 2276 C CA . ILE A 1 285 ? 1.356 37.188 16 1 97.44 285 ILE A CA 1
ATOM 2277 C C . ILE A 1 285 ? 2.209 36.156 16.734 1 97.44 285 ILE A C 1
ATOM 2279 O O . ILE A 1 285 ? 2.43 36.281 17.938 1 97.44 285 ILE A O 1
ATOM 2283 N N . SER A 1 286 ? 2.598 35.125 16.062 1 97.88 286 SER A N 1
ATOM 2284 C CA . SER A 1 286 ? 3.508 34.156 16.609 1 97.88 286 SER A CA 1
ATOM 2285 C C . SER A 1 286 ? 4.605 33.781 15.625 1 97.88 286 SER A C 1
ATOM 2287 O O . SER A 1 286 ? 4.48 34.031 14.43 1 97.88 286 SER A O 1
ATOM 2289 N N . ILE A 1 287 ? 5.727 33.281 16.109 1 97.12 287 ILE A N 1
ATOM 2290 C CA . ILE A 1 287 ? 6.867 32.844 15.328 1 97.12 287 ILE A CA 1
ATOM 2291 C C . ILE A 1 287 ? 7.285 31.453 15.766 1 97.12 287 ILE A C 1
ATOM 2293 O O . ILE A 1 287 ? 7.371 31.172 16.969 1 97.12 287 ILE A O 1
ATOM 2297 N N . ASN A 1 288 ? 7.441 30.594 14.789 1 97.75 288 ASN A N 1
ATOM 2298 C CA . ASN A 1 288 ? 7.887 29.25 15.172 1 97.75 288 ASN A CA 1
ATOM 2299 C C . ASN A 1 288 ? 9.102 28.812 14.352 1 97.75 288 ASN A C 1
ATOM 2301 O O . ASN A 1 288 ? 9.469 29.469 13.375 1 97.75 288 ASN A O 1
ATOM 2305 N N . THR A 1 289 ? 9.781 27.828 14.836 1 96.94 289 THR A N 1
ATOM 2306 C CA . THR A 1 289 ? 10.828 27.109 14.109 1 96.94 289 THR A CA 1
ATOM 2307 C C . THR A 1 289 ? 10.633 25.609 14.227 1 96.94 289 THR A C 1
ATOM 2309 O O . THR A 1 289 ? 10.352 25.094 15.305 1 96.94 289 THR A O 1
ATOM 2312 N N . TRP A 1 290 ? 10.68 24.953 13.156 1 96.06 290 TRP A N 1
ATOM 2313 C CA . TRP A 1 290 ? 10.648 23.5 13.133 1 96.06 290 TRP A CA 1
ATOM 2314 C C . TRP A 1 290 ? 12.062 22.922 13.25 1 96.06 290 TRP A C 1
ATOM 2316 O O . TRP A 1 290 ? 12.961 23.328 12.508 1 96.06 290 TRP A O 1
ATOM 2326 N N . LEU A 1 291 ? 12.203 22.062 14.211 1 95.69 291 LEU A N 1
ATOM 2327 C CA . LEU A 1 291 ? 13.5 21.453 14.453 1 95.69 291 LEU A CA 1
ATOM 2328 C C . LEU A 1 291 ? 13.57 20.062 13.828 1 95.69 291 LEU A C 1
ATOM 2330 O O . LEU A 1 291 ? 12.711 19.219 14.094 1 95.69 291 LEU A O 1
ATOM 2334 N N . GLU A 1 292 ? 14.609 19.828 13.094 1 93.75 292 GLU A N 1
ATOM 2335 C CA . GLU A 1 292 ? 14.797 18.516 12.461 1 93.75 292 GLU A CA 1
ATOM 2336 C C . GLU A 1 292 ? 15.281 17.484 13.469 1 93.75 292 GLU A C 1
ATOM 2338 O O . GLU A 1 292 ? 16.047 17.812 14.383 1 93.75 292 GLU A O 1
ATOM 2343 N N . LEU A 1 293 ? 14.859 16.297 13.242 1 93.38 293 LEU A N 1
ATOM 2344 C CA . LEU A 1 293 ? 15.289 15.164 14.055 1 93.38 293 LEU A CA 1
ATOM 2345 C C . LEU A 1 293 ? 15.922 14.078 13.188 1 93.38 293 LEU A C 1
ATOM 2347 O O . LEU A 1 293 ? 15.617 13.969 12 1 93.38 293 LEU A O 1
ATOM 2351 N N . PRO A 1 294 ? 16.797 13.258 13.75 1 89.56 294 PRO A N 1
ATOM 2352 C CA . PRO A 1 294 ? 17.375 12.148 12.984 1 89.56 294 PRO A CA 1
ATOM 2353 C C . PRO A 1 294 ? 16.328 11.195 12.43 1 89.56 294 PRO A C 1
ATOM 2355 O O . PRO A 1 294 ? 16.484 10.656 11.336 1 89.56 294 PRO A O 1
ATOM 2358 N N . SER A 1 295 ? 15.328 11.062 13.164 1 91.25 295 SER A N 1
ATOM 2359 C CA . SER A 1 295 ? 14.266 10.148 12.766 1 91.25 295 SER A CA 1
ATOM 2360 C C . SER A 1 295 ? 13.539 10.648 11.523 1 91.25 295 SER A C 1
ATOM 2362 O O . SER A 1 295 ? 12.758 9.914 10.914 1 91.25 295 SER A O 1
ATOM 2364 N N . ASP A 1 296 ? 13.773 11.867 11.141 1 94.69 296 ASP A N 1
ATOM 2365 C CA . ASP A 1 296 ? 13.086 12.445 9.984 1 94.69 296 ASP A CA 1
ATOM 2366 C C . ASP A 1 296 ? 13.477 11.711 8.695 1 94.69 296 ASP A C 1
ATOM 2368 O O . ASP A 1 296 ? 12.727 11.727 7.719 1 94.69 296 ASP A O 1
ATOM 2372 N N . GLU A 1 297 ? 14.625 11.117 8.672 1 93 297 GLU A N 1
ATOM 2373 C CA . GLU A 1 297 ? 15.047 10.375 7.488 1 93 297 GLU A CA 1
ATOM 2374 C C . GLU A 1 297 ?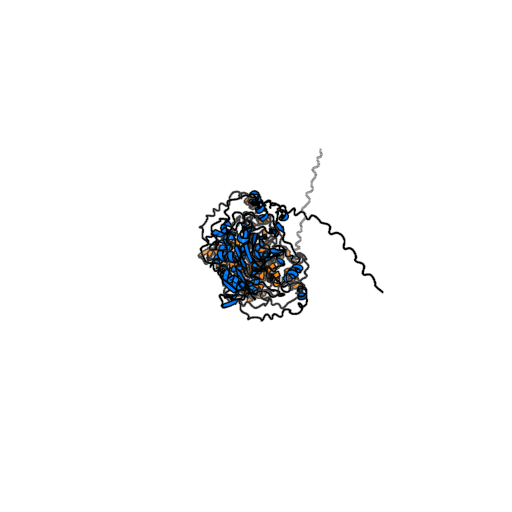 14.086 9.227 7.188 1 93 297 GLU A C 1
ATOM 2376 O O . GLU A 1 297 ? 13.68 9.039 6.039 1 93 297 GLU A O 1
ATOM 2381 N N . GLU A 1 298 ? 13.758 8.523 8.18 1 94.19 298 GLU A N 1
ATOM 2382 C CA . GLU A 1 298 ? 12.797 7.441 8.023 1 94.19 298 GLU A CA 1
ATOM 2383 C C . GLU A 1 298 ? 11.414 7.98 7.652 1 94.19 298 GLU A C 1
ATOM 2385 O O . GLU A 1 298 ? 10.695 7.371 6.859 1 94.19 298 GLU A O 1
ATOM 2390 N N . GLU A 1 299 ? 11.102 9.109 8.258 1 95.62 299 GLU A N 1
ATOM 2391 C CA . GLU A 1 299 ? 9.805 9.719 7.973 1 95.62 299 GLU A CA 1
ATOM 2392 C C . GLU A 1 299 ? 9.711 10.164 6.516 1 95.62 299 GLU A C 1
ATOM 2394 O O . GLU A 1 299 ? 8.633 10.117 5.918 1 95.62 299 GLU A O 1
ATOM 2399 N N . ARG A 1 300 ? 10.781 10.609 5.996 1 96.12 300 ARG A N 1
ATOM 2400 C CA . ARG A 1 300 ? 10.797 11.031 4.598 1 96.12 300 ARG A CA 1
ATOM 2401 C C . ARG A 1 300 ? 10.461 9.867 3.674 1 96.12 300 ARG A C 1
ATOM 2403 O O . ARG A 1 300 ? 9.797 10.047 2.652 1 96.12 300 ARG A O 1
ATOM 2410 N N . VAL A 1 301 ? 10.953 8.688 3.988 1 97 301 VAL A N 1
ATOM 2411 C CA . VAL A 1 301 ? 10.609 7.504 3.205 1 97 301 VAL A CA 1
ATOM 2412 C C . VAL A 1 301 ? 9.109 7.211 3.346 1 97 301 VAL A C 1
ATOM 2414 O O . VAL A 1 301 ? 8.43 6.965 2.352 1 97 301 VAL A O 1
ATOM 2417 N N . ARG A 1 302 ? 8.625 7.266 4.562 1 97.44 302 ARG A N 1
ATOM 2418 C CA . ARG A 1 302 ? 7.199 7.043 4.793 1 97.44 302 ARG A CA 1
ATOM 2419 C C . ARG A 1 302 ? 6.355 8.039 4.004 1 97.44 302 ARG A C 1
ATOM 2421 O O . ARG A 1 302 ? 5.363 7.66 3.379 1 97.44 302 ARG A O 1
ATOM 2428 N N . GLU A 1 303 ? 6.781 9.289 4.039 1 97.56 303 GLU A N 1
ATOM 2429 C CA . GLU A 1 303 ? 6.027 10.328 3.34 1 97.56 303 GLU A CA 1
ATOM 2430 C C . GLU A 1 303 ? 6.105 10.141 1.827 1 97.56 303 GLU A C 1
ATOM 2432 O O . GLU A 1 303 ? 5.148 10.445 1.109 1 97.56 303 GLU A O 1
ATOM 2437 N N . ALA A 1 304 ? 7.238 9.641 1.351 1 97.69 304 ALA A N 1
ATOM 2438 C CA . ALA A 1 304 ? 7.336 9.336 -0.075 1 97.69 304 ALA A CA 1
ATOM 2439 C C . ALA A 1 304 ? 6.355 8.234 -0.471 1 97.69 304 ALA A C 1
ATOM 2441 O O . ALA A 1 304 ? 5.742 8.297 -1.538 1 97.69 304 ALA A O 1
ATOM 2442 N N . ILE A 1 305 ? 6.25 7.215 0.363 1 98.25 305 ILE A N 1
ATOM 2443 C CA . ILE A 1 305 ? 5.289 6.137 0.135 1 98.25 305 ILE A CA 1
ATOM 2444 C C . ILE A 1 305 ? 3.875 6.707 0.104 1 98.25 305 ILE A C 1
ATOM 2446 O O . ILE A 1 305 ? 3.09 6.387 -0.792 1 98.25 305 ILE A O 1
ATOM 2450 N N . VAL A 1 306 ? 3.576 7.594 1.064 1 98.5 306 VAL A N 1
ATOM 2451 C CA . VAL A 1 306 ? 2.26 8.219 1.155 1 98.5 306 VAL A CA 1
ATOM 2452 C C . VAL A 1 306 ? 1.989 9.039 -0.101 1 98.5 306 VAL A C 1
ATOM 2454 O O . VAL A 1 306 ? 0.939 8.898 -0.731 1 98.5 306 VAL A O 1
ATOM 2457 N N . MET A 1 307 ? 2.939 9.852 -0.465 1 98.12 307 MET A N 1
ATOM 2458 C CA . MET A 1 307 ? 2.805 10.703 -1.644 1 98.12 307 MET A CA 1
ATOM 2459 C C . MET A 1 307 ? 2.533 9.867 -2.891 1 98.12 307 MET A C 1
ATOM 2461 O O . MET A 1 307 ? 1.649 10.203 -3.684 1 98.12 307 MET A O 1
ATOM 2465 N N . TYR A 1 308 ? 3.264 8.828 -3.012 1 98 308 TYR A N 1
ATOM 2466 C CA . TYR A 1 308 ? 3.123 7.977 -4.188 1 98 308 TYR A CA 1
ATOM 2467 C C . TYR A 1 308 ? 1.731 7.363 -4.25 1 98 308 TYR A C 1
ATOM 2469 O O . TYR A 1 308 ? 1.108 7.328 -5.316 1 98 308 TYR A O 1
ATOM 2477 N N . GLN A 1 309 ? 1.286 6.82 -3.129 1 98 309 GLN A N 1
ATOM 2478 C CA . GLN A 1 309 ? -0.023 6.18 -3.094 1 98 309 GLN A CA 1
ATOM 2479 C C . GLN A 1 309 ? -1.134 7.172 -3.418 1 98 309 GLN A C 1
ATOM 2481 O O . GLN A 1 309 ? -2.039 6.863 -4.199 1 98 309 GLN A O 1
ATOM 2486 N N . VAL A 1 310 ? -1.053 8.375 -2.855 1 97.75 310 VAL A N 1
ATOM 2487 C CA . VAL A 1 310 ? -2.057 9.391 -3.143 1 97.75 310 VAL A CA 1
ATOM 2488 C C . VAL A 1 310 ? -2.016 9.75 -4.625 1 97.75 310 VAL A C 1
ATOM 2490 O O . VAL A 1 310 ? -3.053 9.781 -5.293 1 97.75 310 VAL A O 1
ATOM 2493 N N . ASN A 1 311 ? -0.835 10.047 -5.113 1 97.19 311 ASN A N 1
ATOM 2494 C CA . ASN A 1 311 ? -0.666 10.438 -6.512 1 97.19 311 ASN A CA 1
ATOM 2495 C C . ASN A 1 311 ? -1.182 9.352 -7.457 1 97.19 311 ASN A C 1
ATOM 2497 O O . ASN A 1 311 ? -1.914 9.648 -8.406 1 97.19 311 ASN A O 1
ATOM 2501 N N . SER A 1 312 ? -0.812 8.094 -7.215 1 96.56 312 SER A N 1
ATOM 2502 C CA . SER A 1 312 ? -1.185 6.992 -8.102 1 96.56 312 SER A CA 1
ATOM 2503 C C . SER A 1 312 ? -2.697 6.816 -8.156 1 96.56 312 SER A C 1
ATOM 2505 O O . SER A 1 312 ? -3.264 6.59 -9.227 1 96.56 312 SER A O 1
ATOM 2507 N N . LEU A 1 313 ? -3.387 6.914 -7.055 1 96.38 313 LEU A N 1
ATOM 2508 C CA . LEU A 1 313 ? -4.84 6.766 -7.004 1 96.38 313 LEU A CA 1
ATOM 2509 C C . LEU A 1 313 ? -5.527 7.898 -7.758 1 96.38 313 LEU A C 1
ATOM 2511 O O . LEU A 1 313 ? -6.613 7.711 -8.312 1 96.38 313 LEU A O 1
ATOM 2515 N N . CYS A 1 314 ? -4.844 8.992 -7.801 1 95.44 314 CYS A N 1
ATOM 2516 C CA . CYS A 1 314 ? -5.469 10.156 -8.422 1 95.44 314 CYS A CA 1
ATOM 2517 C C . CYS A 1 314 ? -5.113 10.242 -9.898 1 95.44 314 CYS A C 1
ATOM 2519 O O . CYS A 1 314 ? -5.707 11.031 -10.641 1 95.44 314 CYS A O 1
ATOM 2521 N N . GLN A 1 315 ? -4.145 9.43 -10.367 1 93.56 315 GLN A N 1
ATOM 2522 C CA . GLN A 1 315 ? -3.773 9.414 -11.781 1 93.56 315 GLN A CA 1
ATOM 2523 C C . GLN A 1 315 ? -4.945 8.977 -12.648 1 93.56 315 GLN A C 1
ATOM 2525 O O . GLN A 1 315 ? -5.043 9.375 -13.812 1 93.56 315 GLN A O 1
ATOM 2530 N N . GLY A 1 316 ? -5.82 8.234 -12.047 1 89.56 316 GLY A N 1
ATOM 2531 C CA . GLY A 1 316 ? -6.953 7.738 -12.812 1 89.56 316 GLY A CA 1
ATOM 2532 C C . GLY A 1 316 ? -8.141 8.68 -12.805 1 89.56 316 GLY A C 1
ATOM 2533 O O . GLY A 1 316 ? -9.188 8.383 -13.391 1 89.56 316 GLY A O 1
ATOM 2534 N N . ILE A 1 317 ? -8.031 9.867 -12.203 1 92.38 317 ILE A N 1
ATOM 2535 C CA . ILE A 1 317 ? -9.148 10.781 -12.023 1 92.38 317 ILE A CA 1
ATOM 2536 C C . ILE A 1 317 ? -9.039 11.938 -13.016 1 92.38 317 ILE A C 1
ATOM 2538 O O . ILE A 1 317 ? -7.988 12.57 -13.133 1 92.38 317 ILE A O 1
ATOM 2542 N N . HIS A 1 318 ? -10.172 12.25 -13.664 1 89.5 318 HIS A N 1
ATOM 2543 C CA . HIS A 1 318 ? -10.164 13.32 -14.648 1 89.5 318 HIS A CA 1
ATOM 2544 C C . HIS A 1 318 ? -10.969 14.523 -14.164 1 89.5 318 HIS A C 1
ATOM 2546 O O . HIS A 1 318 ? -10.852 15.617 -14.719 1 89.5 318 HIS A O 1
ATOM 2552 N N . SER A 1 319 ? -11.75 14.297 -13.141 1 89.38 319 SER A N 1
ATOM 2553 C CA . SER A 1 319 ? -12.531 15.398 -12.578 1 89.38 319 SER A CA 1
ATOM 2554 C C . SER A 1 319 ? -11.656 16.344 -11.773 1 89.38 319 SER A C 1
ATOM 2556 O O . SER A 1 319 ? -11.133 15.969 -10.719 1 89.38 319 SER A O 1
ATOM 2558 N N . LEU A 1 320 ? -11.594 17.578 -12.203 1 87.38 320 LEU A N 1
ATOM 2559 C CA . LEU A 1 320 ? -10.797 18.578 -11.492 1 87.38 320 LEU A CA 1
ATOM 2560 C C . LEU A 1 320 ? -11.383 18.844 -10.109 1 87.38 320 LEU A C 1
ATOM 2562 O O . LEU A 1 320 ? -10.641 19.094 -9.156 1 87.38 320 LEU A O 1
ATOM 2566 N N . ASP A 1 321 ? -12.648 18.797 -10.016 1 87.94 321 ASP A N 1
ATOM 2567 C CA . ASP A 1 321 ? -13.312 19.016 -8.734 1 87.94 321 ASP A CA 1
ATOM 2568 C C . ASP A 1 321 ? -12.922 17.938 -7.727 1 87.94 321 ASP A C 1
ATOM 2570 O O . ASP A 1 321 ? -12.703 18.234 -6.551 1 87.94 321 ASP A O 1
ATOM 2574 N N . LEU A 1 322 ? -12.852 16.781 -8.281 1 89.56 322 LEU A N 1
ATOM 2575 C CA . LEU A 1 322 ? -12.477 15.68 -7.41 1 89.56 322 LEU A CA 1
ATOM 2576 C C . LEU A 1 322 ? -11.023 15.812 -6.961 1 89.56 322 LEU A C 1
ATOM 2578 O O . LEU A 1 322 ? -10.711 15.594 -5.789 1 89.56 322 LEU A O 1
ATOM 2582 N N . ILE A 1 323 ? -10.203 16.203 -7.832 1 90.75 323 ILE A N 1
ATOM 2583 C CA . ILE A 1 323 ? -8.789 16.391 -7.512 1 90.75 323 ILE A CA 1
ATOM 2584 C C . ILE A 1 323 ? -8.641 17.516 -6.48 1 90.75 323 ILE A C 1
ATOM 2586 O O . ILE A 1 323 ? -7.891 17.375 -5.512 1 90.75 323 ILE A O 1
ATOM 2590 N N . HIS A 1 324 ? -9.438 18.562 -6.605 1 88.75 324 HIS A N 1
ATOM 2591 C CA . HIS A 1 324 ? -9.375 19.688 -5.688 1 88.75 324 HIS A CA 1
ATOM 2592 C C . HIS A 1 324 ? -9.891 19.297 -4.305 1 88.75 324 HIS A C 1
ATOM 2594 O O . HIS A 1 324 ? -9.508 19.922 -3.305 1 88.7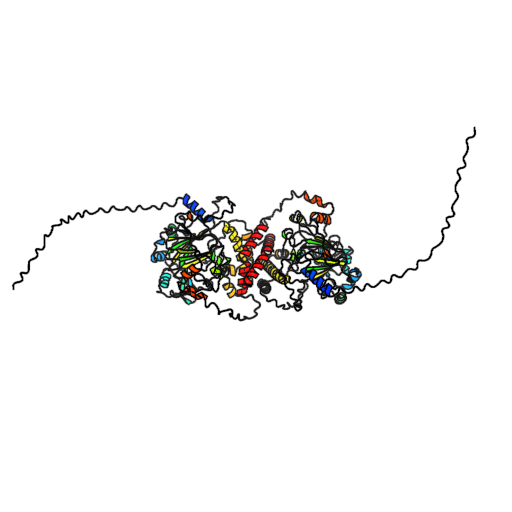5 324 HIS A O 1
ATOM 2600 N N . SER A 1 325 ? -10.68 18.328 -4.32 1 89.69 325 SER A N 1
ATOM 2601 C CA . SER A 1 325 ? -11.227 17.875 -3.045 1 89.69 325 SER A CA 1
ATOM 2602 C C . SER A 1 325 ? -10.234 17 -2.293 1 89.69 325 SER A C 1
ATOM 2604 O O . SER A 1 325 ? -10.352 16.828 -1.077 1 89.69 325 SER A O 1
ATOM 2606 N N . VAL A 1 326 ? -9.258 16.5 -3.008 1 93.81 326 VAL A N 1
ATOM 2607 C CA . VAL A 1 326 ? -8.344 15.523 -2.422 1 93.81 326 VAL A CA 1
ATOM 2608 C C . VAL A 1 326 ? -7.051 16.219 -1.999 1 93.81 326 VAL A C 1
ATOM 2610 O O . VAL A 1 326 ? -6.375 15.766 -1.07 1 93.81 326 VAL A O 1
ATOM 2613 N N . PHE A 1 327 ? -6.738 17.281 -2.613 1 94.31 327 PHE A N 1
ATOM 2614 C CA . PHE A 1 327 ? -5.453 17.922 -2.35 1 94.31 327 PHE A CA 1
ATOM 2615 C C . PHE A 1 327 ? -5.652 19.281 -1.692 1 94.31 327 PHE A C 1
ATOM 2617 O O . PHE A 1 327 ? -6.562 20.031 -2.059 1 94.31 327 PHE A O 1
ATOM 2624 N N . ASN A 1 328 ? -4.844 19.531 -0.68 1 92.88 328 ASN A N 1
ATOM 2625 C CA . ASN A 1 328 ? -4.715 20.906 -0.214 1 92.88 328 ASN A CA 1
ATOM 2626 C C . ASN A 1 328 ? -4.199 21.828 -1.317 1 92.88 328 ASN A C 1
ATOM 2628 O O . ASN A 1 328 ? -3.41 21.406 -2.164 1 92.88 328 ASN A O 1
ATOM 2632 N N . PRO A 1 329 ? -4.594 23.078 -1.333 1 86.81 329 PRO A N 1
ATOM 2633 C CA . PRO A 1 329 ? -4.238 24 -2.42 1 86.81 329 PRO A CA 1
ATOM 2634 C C . PRO A 1 329 ? -2.73 24.094 -2.637 1 86.81 329 PRO A C 1
ATOM 2636 O O . PRO A 1 329 ? -2.279 24.312 -3.764 1 86.81 329 PRO A O 1
ATOM 2639 N N . ASN A 1 330 ? -1.989 23.922 -1.643 1 87.06 330 ASN A N 1
ATOM 2640 C CA . ASN A 1 330 ? -0.542 24.047 -1.772 1 87.06 330 ASN A CA 1
ATOM 2641 C C . ASN A 1 330 ? 0.089 22.766 -2.322 1 87.06 330 ASN A C 1
ATOM 2643 O O . ASN A 1 330 ? 1.312 22.688 -2.455 1 87.06 330 ASN A O 1
ATOM 2647 N N . MET A 1 331 ? -0.714 21.766 -2.66 1 92.38 331 MET A N 1
ATOM 2648 C CA . MET A 1 331 ? -0.201 20.484 -3.143 1 92.38 331 MET A CA 1
ATOM 2649 C C . MET A 1 331 ? -0.557 20.281 -4.609 1 92.38 331 MET A C 1
ATOM 2651 O O . MET A 1 331 ? -0.612 19.141 -5.082 1 92.38 331 MET A O 1
ATOM 2655 N N . THR A 1 332 ? -0.807 21.312 -5.301 1 85.81 332 THR A N 1
ATOM 2656 C CA . THR A 1 332 ? -1.2 21.234 -6.703 1 85.81 332 THR A CA 1
ATOM 2657 C C . THR A 1 332 ? -0.107 20.578 -7.535 1 85.81 332 THR A C 1
ATOM 2659 O O . THR A 1 332 ? -0.398 19.859 -8.5 1 85.81 332 THR A O 1
ATOM 2662 N N . ASP A 1 333 ? 1.114 20.75 -7.164 1 89.31 333 ASP A N 1
ATOM 2663 C CA . ASP A 1 333 ? 2.232 20.172 -7.898 1 89.31 333 ASP A CA 1
ATOM 2664 C C . ASP A 1 333 ? 2.193 18.656 -7.848 1 89.31 333 ASP A C 1
ATOM 2666 O O . ASP A 1 333 ? 2.496 17.984 -8.836 1 89.31 333 ASP A O 1
ATOM 2670 N N . ILE A 1 334 ? 1.843 18.125 -6.742 1 92 334 ILE A N 1
ATOM 2671 C CA . ILE A 1 334 ? 1.75 16.688 -6.598 1 92 334 ILE A CA 1
ATOM 2672 C C . ILE A 1 334 ? 0.515 16.172 -7.332 1 92 334 ILE A C 1
ATOM 2674 O O . ILE A 1 334 ? 0.544 15.086 -7.93 1 92 334 ILE A O 1
ATOM 2678 N N . ALA A 1 335 ? -0.491 16.953 -7.309 1 89.75 335 ALA A N 1
ATOM 2679 C CA . ALA A 1 335 ? -1.748 16.594 -7.953 1 89.75 335 ALA A CA 1
ATOM 2680 C C . ALA A 1 335 ? -1.562 16.406 -9.461 1 89.75 335 ALA A C 1
ATOM 2682 O O . ALA A 1 335 ? -2.17 15.523 -10.062 1 89.75 335 ALA A O 1
ATOM 2683 N N . VAL A 1 336 ? -0.69 17.172 -10.031 1 90.56 336 VAL A N 1
ATOM 2684 C CA . VAL A 1 336 ? -0.544 17.156 -11.484 1 90.56 336 VAL A CA 1
ATOM 2685 C C . VAL A 1 336 ? 0.721 16.375 -11.867 1 90.56 336 VAL A C 1
ATOM 2687 O O . VAL A 1 336 ? 1.046 16.25 -13.047 1 90.56 336 VAL A O 1
ATOM 2690 N N . MET A 1 337 ? 1.453 15.953 -10.953 1 94 337 MET A N 1
ATOM 2691 C CA . MET A 1 337 ? 2.691 15.219 -11.195 1 94 337 MET A CA 1
ATOM 2692 C C . MET A 1 337 ? 2.414 13.914 -11.938 1 94 337 MET A C 1
ATOM 2694 O O . MET A 1 337 ? 1.53 13.148 -11.547 1 94 337 MET A O 1
ATOM 2698 N N . GLY A 1 338 ? 3.195 13.617 -12.977 1 94.06 338 GLY A N 1
ATOM 2699 C CA . GLY A 1 338 ? 3.031 12.398 -13.742 1 94.06 338 GLY A CA 1
ATOM 2700 C C . GLY A 1 338 ? 3.559 11.164 -13.023 1 94.06 338 GLY A C 1
ATOM 2701 O O . GLY A 1 338 ? 4.312 11.281 -12.055 1 94.06 338 GLY A O 1
ATOM 2702 N N . PRO A 1 339 ? 3.172 10.031 -13.555 1 94.88 339 PRO A N 1
ATOM 2703 C CA . PRO A 1 339 ? 3.561 8.797 -12.867 1 94.88 339 PRO A CA 1
ATOM 2704 C C . PRO A 1 339 ? 5.07 8.57 -12.875 1 94.88 339 PRO A C 1
ATOM 2706 O O . PRO A 1 339 ? 5.621 8.023 -11.914 1 94.88 339 PRO A O 1
ATOM 2709 N N . THR A 1 340 ? 5.75 8.938 -13.898 1 95.25 340 THR A N 1
ATOM 2710 C CA . THR A 1 340 ? 7.191 8.75 -13.992 1 95.25 340 THR A CA 1
ATOM 2711 C C . THR A 1 340 ? 7.914 9.539 -12.906 1 95.25 340 THR A C 1
ATOM 2713 O O . THR A 1 340 ? 8.805 9.016 -12.234 1 95.25 340 THR A O 1
ATOM 2716 N N . GLN A 1 341 ? 7.48 10.734 -12.781 1 95.62 341 GLN A N 1
ATOM 2717 C CA . GLN A 1 341 ? 8.109 11.586 -11.781 1 95.62 341 GLN A CA 1
ATOM 2718 C C . GLN A 1 341 ? 7.789 11.094 -10.367 1 95.62 341 GLN A C 1
ATOM 2720 O O . GLN A 1 341 ? 8.656 11.109 -9.492 1 95.62 341 GLN A O 1
ATOM 2725 N N . ALA A 1 342 ? 6.555 10.734 -10.133 1 96.31 342 ALA A N 1
ATOM 2726 C CA . ALA A 1 342 ? 6.168 10.211 -8.82 1 96.31 342 ALA A CA 1
ATOM 2727 C C . ALA A 1 342 ? 7.004 8.992 -8.453 1 96.31 342 ALA A C 1
ATOM 2729 O O . ALA A 1 342 ? 7.492 8.883 -7.324 1 96.31 342 ALA A O 1
ATOM 2730 N N . LEU A 1 343 ? 7.199 8.062 -9.391 1 96.38 343 LEU A N 1
ATOM 2731 C CA . LEU A 1 343 ? 7.996 6.863 -9.156 1 96.38 343 LEU A CA 1
ATOM 2732 C C . LEU A 1 343 ? 9.453 7.223 -8.891 1 96.38 343 LEU A C 1
ATOM 2734 O O . LEU A 1 343 ? 10.117 6.594 -8.062 1 96.38 343 LEU A O 1
ATOM 2738 N N . LYS A 1 344 ? 9.922 8.148 -9.617 1 95.06 344 LYS A N 1
ATOM 2739 C CA . LYS A 1 344 ? 11.305 8.602 -9.43 1 95.06 344 LYS A CA 1
ATOM 2740 C C . LYS A 1 344 ? 11.531 9.117 -8.016 1 95.06 344 LYS A C 1
ATOM 2742 O O . LYS A 1 344 ? 12.523 8.773 -7.375 1 95.06 344 LYS A O 1
ATOM 2747 N N . ILE A 1 345 ? 10.625 9.938 -7.516 1 95.5 345 ILE A N 1
ATOM 2748 C CA . ILE A 1 345 ? 10.742 10.492 -6.172 1 95.5 345 ILE A CA 1
ATOM 2749 C C . ILE A 1 345 ? 10.719 9.359 -5.145 1 95.5 345 ILE A C 1
ATOM 2751 O O . ILE A 1 345 ? 11.547 9.328 -4.23 1 95.5 345 ILE A O 1
ATOM 2755 N N . LEU A 1 346 ? 9.82 8.422 -5.305 1 97.06 346 LEU A N 1
ATOM 2756 C CA . LEU A 1 346 ? 9.75 7.277 -4.406 1 97.06 346 LEU A CA 1
ATOM 2757 C C . LEU A 1 346 ? 11.055 6.496 -4.422 1 97.06 346 LEU A C 1
ATOM 2759 O O . LEU A 1 346 ? 11.625 6.203 -3.365 1 97.06 346 LEU A O 1
ATOM 2763 N N . SER A 1 347 ? 11.555 6.176 -5.605 1 96 347 SER A N 1
ATOM 2764 C CA . SER A 1 347 ? 12.773 5.387 -5.762 1 96 347 SER A CA 1
ATOM 2765 C C . SER A 1 347 ? 13.977 6.094 -5.141 1 96 347 SER A C 1
ATOM 2767 O O . SER A 1 347 ? 14.781 5.465 -4.453 1 96 347 SER A O 1
ATOM 2769 N N . GLU A 1 348 ? 14.055 7.383 -5.34 1 94.75 348 GLU A N 1
ATOM 2770 C CA . GLU A 1 348 ? 15.164 8.164 -4.797 1 94.75 348 GLU A CA 1
ATOM 2771 C C . GLU A 1 348 ? 15.141 8.156 -3.271 1 94.75 348 GLU A C 1
ATOM 2773 O O . GLU A 1 348 ? 16.188 8.07 -2.633 1 94.75 348 GLU A O 1
ATOM 2778 N N . ARG A 1 349 ? 13.977 8.289 -2.758 1 95.12 349 ARG A N 1
ATOM 2779 C CA . ARG A 1 349 ? 13.875 8.305 -1.303 1 95.12 349 ARG A CA 1
ATOM 2780 C C . ARG A 1 349 ? 14.18 6.934 -0.711 1 95.12 349 ARG A C 1
ATOM 2782 O O . ARG A 1 349 ? 14.773 6.836 0.363 1 95.12 349 ARG A O 1
ATOM 2789 N N . VAL A 1 350 ? 13.789 5.898 -1.386 1 95.19 350 VAL A N 1
ATOM 2790 C CA . VAL A 1 350 ? 13.93 4.539 -0.881 1 95.19 350 VAL A CA 1
ATOM 2791 C C . VAL A 1 350 ? 15.375 4.074 -1.041 1 95.19 350 VAL A C 1
ATOM 2793 O O . VAL A 1 350 ? 15.953 3.479 -0.125 1 95.19 350 VAL A O 1
ATOM 2796 N N . PHE A 1 351 ? 15.945 4.305 -2.268 1 92.06 351 PHE A N 1
ATOM 2797 C CA . PHE A 1 351 ? 17.234 3.705 -2.6 1 92.06 351 PHE A CA 1
ATOM 2798 C C . PHE A 1 351 ? 18.359 4.723 -2.447 1 92.06 351 PHE A C 1
ATOM 2800 O O . PHE A 1 351 ? 19.531 4.363 -2.5 1 92.06 351 PHE A O 1
ATOM 2807 N N . GLY A 1 352 ? 18.031 6.02 -2.791 1 74.75 352 GLY A N 1
ATOM 2808 C CA . GLY A 1 352 ? 19.047 7.066 -2.828 1 74.75 352 GLY A CA 1
ATOM 2809 C C . GLY A 1 352 ? 19.891 7.121 -1.577 1 74.75 352 GLY A C 1
ATOM 2810 O O . GLY A 1 352 ? 19.469 6.695 -0.504 1 74.75 352 GLY A O 1
ATOM 2811 N N . CYS A 1 353 ? 21.078 6.766 -1.767 1 52.31 353 CYS A N 1
ATOM 2812 C CA . CYS A 1 353 ? 22.172 7.02 -0.841 1 52.31 353 CYS A CA 1
ATOM 2813 C C . CYS A 1 353 ? 22.031 8.391 -0.185 1 52.31 353 CYS A C 1
ATOM 2815 O O . CYS A 1 353 ? 21.469 9.312 -0.779 1 52.31 353 CYS A O 1
ATOM 2817 N N . ASN A 1 354 ? 22.031 8.5 1.064 1 40.59 354 ASN A N 1
ATOM 2818 C CA . ASN A 1 354 ? 22.266 9.68 1.884 1 40.59 354 ASN A CA 1
ATOM 2819 C C . ASN A 1 354 ? 23.109 10.719 1.147 1 40.59 354 ASN A C 1
ATOM 2821 O O . ASN A 1 354 ? 24.172 11.125 1.636 1 40.59 354 ASN A O 1
ATOM 2825 N N . HIS A 1 355 ? 23.312 10.648 -0.204 1 34.84 355 HIS A N 1
ATOM 2826 C CA . HIS A 1 355 ? 24.062 11.844 -0.583 1 34.84 355 HIS A CA 1
ATOM 2827 C C . HIS A 1 355 ? 23.188 13.094 -0.449 1 34.84 355 HIS A C 1
ATOM 2829 O O . HIS A 1 355 ? 22.047 13.117 -0.915 1 34.84 355 HIS A O 1
ATOM 2835 N N . SER A 1 356 ? 23.375 13.883 0.422 1 33.72 356 SER A N 1
ATOM 2836 C CA . SER A 1 356 ? 22.953 15.266 0.646 1 33.72 356 SER A CA 1
ATOM 2837 C C . SER A 1 356 ? 22.891 16.047 -0.664 1 33.72 356 SER A C 1
ATOM 2839 O O . SER A 1 356 ? 23.703 16.938 -0.897 1 33.72 356 SER A O 1
ATOM 2841 N N . LYS A 1 357 ? 22.812 15.586 -1.896 1 31.28 357 LYS A N 1
ATOM 2842 C CA . LYS A 1 357 ? 22.797 16.672 -2.877 1 31.28 357 LYS A CA 1
ATOM 2843 C C . LYS A 1 357 ? 21.641 17.625 -2.631 1 31.28 357 LYS A C 1
ATOM 2845 O O . LYS A 1 357 ? 20.578 17.219 -2.184 1 31.28 357 LYS A O 1
ATOM 2850 N N . GLU A 1 358 ? 21.891 18.906 -2.908 1 29.06 358 GLU A N 1
ATOM 2851 C CA . GLU A 1 358 ? 21.203 20.188 -2.959 1 29.06 358 GLU A CA 1
ATOM 2852 C C . GLU A 1 358 ? 19.984 20.125 -3.891 1 29.06 358 GLU A C 1
ATOM 2854 O O . GLU A 1 358 ? 20.141 19.906 -5.098 1 29.06 358 GLU A O 1
ATOM 2859 N N . PHE A 1 359 ? 18.984 19.438 -3.664 1 29.88 359 PHE A N 1
ATOM 2860 C CA . PHE A 1 359 ? 17.828 19.875 -4.441 1 29.88 359 PHE A CA 1
ATOM 2861 C C . PHE A 1 359 ? 17.859 21.391 -4.621 1 29.88 359 PHE A C 1
ATOM 2863 O O . PHE A 1 359 ? 17.688 22.141 -3.652 1 29.88 359 PHE A O 1
ATOM 2870 N N . ASN A 1 360 ? 18.719 21.844 -5.508 1 25.3 360 ASN A N 1
ATOM 2871 C CA . ASN A 1 360 ? 18.594 23.25 -5.914 1 25.3 360 ASN A CA 1
ATOM 2872 C C . ASN A 1 360 ? 17.141 23.625 -6.207 1 25.3 360 ASN A C 1
ATOM 2874 O O . ASN A 1 360 ? 16.484 22.984 -7.027 1 25.3 360 ASN A O 1
ATOM 2878 N N . ASN A 1 361 ? 16.5 24.25 -5.25 1 28.64 361 ASN A N 1
ATOM 2879 C CA . ASN A 1 361 ? 15.312 25.094 -5.316 1 28.64 361 ASN A CA 1
ATOM 2880 C C . ASN A 1 361 ? 15.273 25.906 -6.605 1 28.64 361 ASN A C 1
ATOM 2882 O O . ASN A 1 361 ? 15.984 26.906 -6.734 1 28.64 361 ASN A O 1
ATOM 2886 N N . LYS A 1 362 ? 15.312 25.375 -7.785 1 26.73 362 LYS A N 1
ATOM 2887 C CA . LYS A 1 362 ? 14.898 26.375 -8.766 1 26.73 362 LYS A CA 1
ATOM 2888 C C . LYS A 1 362 ? 13.758 27.219 -8.234 1 26.73 362 LYS A C 1
ATOM 2890 O O . LYS A 1 362 ? 12.953 26.766 -7.43 1 26.73 362 LYS A O 1
ATOM 2895 N N . GLU A 1 363 ? 13.812 28.5 -8.547 1 27.41 363 GLU A N 1
ATOM 2896 C CA . GLU A 1 363 ? 13.141 29.766 -8.258 1 27.41 363 GLU A CA 1
ATOM 2897 C C . GLU A 1 363 ? 11.625 29.641 -8.422 1 27.41 363 GLU A C 1
ATOM 2899 O O . GLU A 1 363 ? 10.914 30.641 -8.469 1 27.41 363 GLU A O 1
ATOM 2904 N N . GLY A 1 364 ? 11.062 28.484 -8.781 1 24.95 364 GLY A N 1
ATOM 2905 C CA . GLY A 1 364 ? 9.711 28.922 -9.062 1 24.95 364 GLY A CA 1
ATOM 2906 C C . GLY A 1 364 ? 9.039 29.578 -7.879 1 24.95 364 GLY A C 1
ATOM 2907 O O . GLY A 1 364 ? 9.5 29.453 -6.742 1 24.95 364 GLY A O 1
ATOM 2908 N N . ASN A 1 365 ? 7.906 30.391 -8.141 1 26.25 365 ASN A N 1
ATOM 2909 C CA . ASN A 1 365 ? 7.219 31.328 -7.262 1 26.25 365 ASN A CA 1
ATOM 2910 C C . ASN A 1 365 ? 6.961 30.719 -5.887 1 26.25 365 ASN A C 1
ATOM 2912 O O . ASN A 1 365 ? 7.164 29.531 -5.68 1 26.25 365 ASN A O 1
ATOM 2916 N N . GLY A 1 366 ? 5.848 31.141 -5.242 1 26.53 366 GLY A N 1
ATOM 2917 C CA . GLY A 1 366 ? 5.355 31.562 -3.943 1 26.53 366 GLY A CA 1
ATOM 2918 C C . GLY A 1 366 ? 5.137 30.422 -2.98 1 26.53 366 GLY A C 1
ATOM 2919 O O . GLY A 1 366 ? 4.66 30.625 -1.862 1 26.53 366 GLY A O 1
ATOM 2920 N N . ILE A 1 367 ? 4.859 29.203 -3.367 1 28.52 367 ILE A N 1
ATOM 2921 C CA . ILE A 1 367 ? 4.148 28.562 -2.262 1 28.52 367 ILE A CA 1
ATOM 2922 C C . ILE A 1 367 ? 5.152 28.078 -1.215 1 28.52 367 ILE A C 1
ATOM 2924 O O . ILE A 1 367 ? 6.152 27.438 -1.549 1 28.52 367 ILE A O 1
ATOM 2928 N N . ALA A 1 368 ? 5.195 28.641 -0.014 1 29.23 368 ALA A N 1
ATOM 2929 C CA . ALA A 1 368 ? 5.926 28.531 1.246 1 29.23 368 ALA A CA 1
ATOM 2930 C C . ALA A 1 368 ? 6.102 27.062 1.644 1 29.23 368 ALA A C 1
ATOM 2932 O O . ALA A 1 368 ? 5.168 26.422 2.137 1 29.23 368 ALA A O 1
ATOM 2933 N N . LYS A 1 369 ? 6.691 26.266 0.824 1 33.53 369 LYS A N 1
ATOM 2934 C CA . LYS A 1 369 ? 6.988 24.938 1.341 1 33.53 369 LYS A CA 1
ATOM 2935 C C . LYS A 1 369 ? 7.938 25 2.533 1 33.53 369 LYS A C 1
ATOM 2937 O O . LYS A 1 369 ? 8.781 25.906 2.609 1 33.53 369 LYS A O 1
ATOM 2942 N N . LYS A 1 370 ? 7.613 24.25 3.633 1 34.38 370 LYS A N 1
ATOM 2943 C CA . LYS A 1 370 ? 8.531 24.078 4.758 1 34.38 370 LYS A CA 1
ATOM 2944 C C . LYS A 1 370 ? 9.961 23.859 4.273 1 34.38 370 LYS A C 1
ATOM 2946 O O . LYS A 1 370 ? 10.203 23.031 3.395 1 34.38 370 LYS A O 1
ATOM 2951 N N . PRO A 1 371 ? 10.836 24.906 4.379 1 33.41 371 PRO A N 1
ATOM 2952 C CA . PRO A 1 371 ? 12.203 24.797 3.857 1 33.41 371 PRO A CA 1
ATOM 2953 C C . PRO A 1 371 ? 12.906 23.516 4.273 1 33.41 371 PRO A C 1
ATOM 2955 O O . PRO A 1 371 ? 12.719 23.047 5.398 1 33.41 371 PRO A O 1
ATOM 2958 N N . ASN A 1 372 ? 13.227 22.766 3.326 1 31.73 372 ASN A N 1
ATOM 2959 C CA . ASN A 1 372 ? 14.188 21.688 3.568 1 31.73 372 ASN A CA 1
ATOM 2960 C C . ASN A 1 372 ? 15.516 22.219 4.094 1 31.73 372 ASN A C 1
ATOM 2962 O O . ASN A 1 372 ? 16.234 22.922 3.375 1 31.73 372 ASN A O 1
ATOM 2966 N N . VAL A 1 373 ? 15.703 22.625 5.344 1 26.52 373 VAL A N 1
ATOM 2967 C CA . VAL A 1 373 ? 16.969 23.078 5.922 1 26.52 373 VAL A CA 1
ATOM 2968 C C . VAL A 1 373 ? 18.062 22.031 5.641 1 26.52 373 VAL A C 1
ATOM 2970 O O . VAL A 1 373 ? 17.906 20.859 5.973 1 26.52 373 VAL A O 1
ATOM 2973 N N . LYS A 1 374 ? 19 22.359 4.855 1 29.22 374 LYS A N 1
ATOM 2974 C CA . LYS A 1 374 ? 20.25 21.625 4.633 1 29.22 374 LYS A CA 1
ATOM 2975 C C . LYS A 1 374 ? 21.047 21.5 5.926 1 29.22 374 LYS A C 1
ATOM 2977 O O . LYS A 1 374 ? 21.438 22.5 6.531 1 29.22 374 LYS A O 1
ATOM 2982 N N . THR A 1 375 ? 20.906 20.438 6.711 1 26.11 375 THR A N 1
ATOM 2983 C CA . THR A 1 375 ? 21.766 20.172 7.855 1 26.11 375 THR A CA 1
ATOM 2984 C C . THR A 1 375 ? 23.219 20.078 7.414 1 26.11 375 THR A C 1
ATOM 2986 O O . THR A 1 375 ? 23.547 19.328 6.496 1 26.11 375 THR A O 1
ATOM 2989 N N . GLU A 1 376 ? 24.016 21.047 7.551 1 27.8 376 GLU A N 1
ATOM 2990 C CA . GLU A 1 376 ? 25.469 20.859 7.59 1 27.8 376 GLU A CA 1
ATOM 2991 C C . GLU A 1 376 ? 25.859 19.688 8.492 1 27.8 376 GLU A C 1
ATOM 2993 O O . GLU A 1 376 ? 25.484 19.656 9.664 1 27.8 376 GLU A O 1
ATOM 2998 N N . SER A 1 377 ? 26.266 18.547 7.938 1 29.8 377 SER A N 1
ATOM 2999 C CA . SER A 1 377 ? 26.656 17.25 8.469 1 29.8 377 SER A CA 1
ATOM 3000 C C . SER A 1 377 ? 27.828 17.359 9.43 1 29.8 377 SER A C 1
ATOM 3002 O O . SER A 1 377 ? 28.391 16.359 9.867 1 29.8 377 SER A O 1
ATOM 3004 N N . ASP A 1 378 ? 28.484 18.516 9.625 1 28.08 378 ASP A N 1
ATOM 3005 C CA . ASP A 1 378 ? 29.766 18.203 10.266 1 28.08 378 ASP A CA 1
ATOM 3006 C C . ASP A 1 378 ? 29.547 17.562 11.641 1 28.08 378 ASP A C 1
ATOM 3008 O O . ASP A 1 378 ? 30.484 17.047 12.242 1 28.08 378 ASP A O 1
ATOM 3012 N N . ILE A 1 379 ? 28.688 18.141 12.531 1 27.31 379 ILE A N 1
ATOM 3013 C CA . ILE A 1 379 ? 28.938 17.734 13.914 1 27.31 379 ILE A CA 1
ATOM 3014 C C . ILE A 1 379 ? 28.438 16.312 14.133 1 27.31 379 ILE A C 1
ATOM 3016 O O . ILE A 1 379 ? 27.234 16.078 14.227 1 27.31 379 ILE A O 1
ATOM 3020 N N . THR A 1 380 ? 29.062 15.312 13.539 1 27.27 380 THR A N 1
ATOM 3021 C CA . THR A 1 380 ? 28.875 13.891 13.82 1 27.27 380 THR A CA 1
ATOM 3022 C C . THR A 1 380 ? 29 13.617 15.312 1 27.27 380 THR A C 1
ATOM 3024 O O . THR A 1 380 ? 30.109 13.398 15.82 1 27.27 380 THR A O 1
ATOM 3027 N N . MET A 1 381 ? 28.641 14.406 16.281 1 26.45 381 MET A N 1
ATOM 3028 C CA . MET A 1 381 ? 28.766 13.711 17.562 1 26.45 381 MET A CA 1
ATOM 3029 C C . MET A 1 381 ? 27.953 12.422 17.562 1 26.45 381 MET A C 1
ATOM 3031 O O . MET A 1 381 ? 26.75 12.445 17.328 1 26.45 381 MET A O 1
ATOM 3035 N N . ALA A 1 382 ? 28.562 11.289 17.203 1 27.02 382 ALA A N 1
ATOM 3036 C CA . ALA A 1 382 ? 28.094 9.922 17.422 1 27.02 382 ALA A CA 1
ATOM 3037 C C . ALA A 1 382 ? 27.453 9.766 18.797 1 27.02 382 ALA A C 1
ATOM 3039 O O . ALA A 1 382 ? 28.156 9.711 19.812 1 27.02 382 ALA A O 1
ATOM 3040 N N . TYR A 1 383 ? 26.453 10.438 19.141 1 27.38 383 TYR A N 1
ATOM 3041 C CA . TYR A 1 383 ? 25.859 9.992 20.391 1 27.38 383 TYR A CA 1
ATOM 3042 C C . TYR A 1 383 ? 25.453 8.531 20.312 1 27.38 383 TYR A C 1
ATOM 3044 O O . TYR A 1 383 ? 24.938 8.078 19.297 1 27.38 383 TYR A O 1
ATOM 3052 N N . PRO A 1 384 ? 26.094 7.625 21.062 1 28.7 384 PRO A N 1
ATOM 3053 C CA . PRO A 1 384 ? 25.75 6.207 21.141 1 28.7 384 PRO A CA 1
ATOM 3054 C C . PRO A 1 384 ? 24.234 5.977 21.266 1 28.7 384 PRO A C 1
ATOM 3056 O O . PRO A 1 384 ? 23.547 6.715 21.969 1 28.7 384 PRO A O 1
ATOM 3059 N N . LEU A 1 385 ? 23.688 5.5 20.219 1 28.12 385 LEU A N 1
ATOM 3060 C CA . LEU A 1 385 ? 22.328 4.98 20.25 1 28.12 385 LEU A CA 1
ATOM 3061 C C . LEU A 1 385 ? 22.125 4.082 21.469 1 28.12 385 LEU A C 1
ATOM 3063 O O . LEU A 1 385 ? 22.672 2.979 21.531 1 28.12 385 LEU A O 1
ATOM 3067 N N . VAL A 1 386 ? 22.281 4.586 22.672 1 28.62 386 VAL A N 1
ATOM 3068 C CA . VAL A 1 386 ? 21.875 3.717 23.766 1 28.62 386 VAL A CA 1
ATOM 3069 C C . VAL A 1 386 ? 20.547 3.049 23.438 1 28.62 386 VAL A C 1
ATOM 3071 O O . VAL A 1 386 ? 19.562 3.729 23.141 1 28.62 386 VAL A O 1
ATOM 3074 N N . GLY A 1 387 ? 20.516 1.908 22.859 1 28.22 387 GLY A N 1
ATOM 3075 C CA . GLY A 1 387 ? 19.469 0.929 22.609 1 28.22 387 GLY A CA 1
ATOM 3076 C C . GLY A 1 387 ? 18.469 0.833 23.75 1 28.22 387 GLY A C 1
ATOM 3077 O O . GLY A 1 387 ? 17.641 -0.083 23.781 1 28.22 387 GLY A O 1
ATOM 3078 N N . ASP A 1 388 ? 18.844 1.277 24.953 1 29.02 388 ASP A N 1
ATOM 3079 C CA . ASP A 1 388 ? 17.922 0.83 26 1 29.02 388 ASP A CA 1
ATOM 3080 C C . ASP A 1 388 ? 16.547 1.454 25.812 1 29.02 388 ASP A C 1
ATOM 3082 O O . ASP A 1 388 ? 16.438 2.652 25.547 1 29.02 388 ASP A O 1
ATOM 3086 N N . LYS A 1 389 ? 15.531 0.716 25.562 1 33.44 389 LYS A N 1
ATOM 3087 C CA . LYS A 1 389 ? 14.094 0.922 25.719 1 33.44 389 LYS A CA 1
ATOM 3088 C C . LYS A 1 389 ? 13.797 1.827 26.906 1 33.44 389 LYS A C 1
ATOM 3090 O O . LYS A 1 389 ? 13.289 1.365 27.938 1 33.44 389 LYS A O 1
ATOM 3095 N N . VAL A 1 390 ? 14.688 2.656 27.328 1 29.73 390 VAL A N 1
ATOM 3096 C CA . VAL A 1 390 ? 14.258 3.434 28.5 1 29.73 390 VAL A CA 1
ATOM 3097 C C . VAL A 1 390 ? 13.109 4.355 28.109 1 29.73 390 VAL A C 1
ATOM 3099 O O . VAL A 1 390 ? 13.164 5.035 27.078 1 29.73 390 VAL A O 1
ATOM 3102 N N . ALA A 1 391 ? 11.844 4.102 28.562 1 35.66 391 ALA A N 1
ATOM 3103 C CA . ALA A 1 391 ? 10.742 5.055 28.531 1 35.66 391 ALA A CA 1
ATOM 3104 C C . ALA A 1 391 ? 11.242 6.48 28.734 1 35.66 391 ALA A C 1
ATOM 3106 O O . ALA A 1 391 ? 11.992 6.758 29.672 1 35.66 391 ALA A O 1
ATOM 3107 N N . PRO A 1 392 ? 11.375 7.266 27.672 1 41.88 392 PRO A N 1
ATOM 3108 C CA . PRO A 1 392 ? 11.859 8.633 27.906 1 41.88 392 PRO A CA 1
ATOM 3109 C C . PRO A 1 392 ? 11.258 9.266 29.156 1 41.88 392 PRO A C 1
ATOM 3111 O O . PRO A 1 392 ? 10.047 9.211 29.359 1 41.88 392 PRO A O 1
ATOM 3114 N N . MET A 1 393 ? 11.844 9.109 30.266 1 42.19 393 MET A N 1
ATOM 3115 C CA . MET A 1 393 ? 11.445 9.898 31.422 1 42.19 393 MET A CA 1
ATOM 3116 C C . MET A 1 393 ? 11.25 11.359 31.031 1 42.19 393 MET A C 1
ATOM 3118 O O . MET A 1 393 ? 12.094 11.953 30.359 1 42.19 393 MET A O 1
ATOM 3122 N N . ASN A 1 394 ? 9.953 11.797 30.984 1 52.06 394 ASN A N 1
ATOM 3123 C CA . ASN A 1 394 ? 9.625 13.203 30.781 1 52.06 394 ASN A CA 1
ATOM 3124 C C . ASN A 1 394 ? 10.492 14.117 31.641 1 52.06 394 ASN A C 1
ATOM 3126 O O . ASN A 1 394 ? 10.344 14.141 32.875 1 52.06 394 ASN A O 1
ATOM 3130 N N . GLN A 1 395 ? 11.633 14.531 31.219 1 55.31 395 GLN A N 1
ATOM 3131 C CA . GLN A 1 395 ? 12.602 15.359 31.922 1 55.31 395 GLN A CA 1
ATOM 3132 C C . GLN A 1 395 ? 12.203 16.828 31.875 1 55.31 395 GLN A C 1
ATOM 3134 O O . GLN A 1 395 ? 13.008 17.703 32.219 1 55.31 395 GLN A O 1
ATOM 3139 N N . ALA A 1 396 ? 11.023 17.125 31.375 1 56.09 396 ALA A N 1
ATOM 3140 C CA . ALA A 1 396 ? 10.633 18.531 31.312 1 56.09 396 ALA A CA 1
ATOM 3141 C C . ALA A 1 396 ? 10.75 19.188 32.688 1 56.09 396 ALA A C 1
ATOM 3143 O O . ALA A 1 396 ? 11.164 20.344 32.781 1 56.09 396 ALA A O 1
ATOM 3144 N N . GLY A 1 397 ? 10.5 18.406 33.688 1 56.75 397 GLY A N 1
ATOM 3145 C CA . GLY A 1 397 ? 10.555 18.953 35.031 1 56.75 397 GLY A CA 1
ATOM 3146 C C . GLY A 1 397 ? 11.953 19.375 35.438 1 56.75 397 GLY A C 1
ATOM 3147 O O . GLY A 1 397 ? 12.117 20.109 36.438 1 56.75 397 GLY A O 1
ATOM 3148 N N . SER A 1 398 ? 12.789 19.047 34.562 1 63.31 398 SER A N 1
ATOM 3149 C CA . SER A 1 398 ? 14.156 19.312 34.969 1 63.31 398 SER A CA 1
ATOM 3150 C C . SER A 1 398 ? 14.688 20.609 34.375 1 63.31 398 SER A C 1
ATOM 3152 O O . SER A 1 398 ? 15.75 21.094 34.781 1 63.31 398 SER A O 1
ATOM 3154 N N . ILE A 1 399 ? 13.906 21.156 33.5 1 71.69 399 ILE A N 1
ATOM 3155 C CA . ILE A 1 399 ? 14.359 22.406 32.906 1 71.69 399 ILE A CA 1
ATOM 3156 C C . ILE A 1 399 ? 13.719 23.594 33.656 1 71.69 399 ILE A C 1
ATOM 3158 O O . ILE A 1 399 ? 12.492 23.688 33.719 1 71.69 399 ILE A O 1
ATOM 3162 N N . PRO A 1 400 ? 14.531 24.422 34.25 1 73.5 400 PRO A N 1
ATOM 3163 C CA . PRO A 1 400 ? 13.961 25.578 34.969 1 73.5 400 PRO A CA 1
ATOM 3164 C C . PRO A 1 400 ? 13.07 26.438 34.062 1 73.5 400 PRO A C 1
ATOM 3166 O O . PRO A 1 400 ? 13.438 26.75 32.938 1 73.5 400 PRO A O 1
ATOM 3169 N N . GLY A 1 401 ? 11.836 26.688 34.531 1 79.44 401 GLY A N 1
ATOM 3170 C CA . GLY A 1 401 ? 10.938 27.594 33.844 1 79.44 401 GLY A CA 1
ATOM 3171 C C . GLY A 1 401 ? 10.047 26.891 32.812 1 79.44 401 GLY A C 1
ATOM 3172 O O . GLY A 1 401 ? 9.164 27.516 32.219 1 79.44 401 GLY A O 1
ATOM 3173 N N . MET A 1 402 ? 10.344 25.688 32.688 1 87.31 402 MET A N 1
ATOM 3174 C CA . MET A 1 402 ? 9.516 24.922 31.75 1 87.31 402 MET A CA 1
ATOM 3175 C C . MET A 1 402 ? 8.461 24.109 32.5 1 87.31 402 MET A C 1
ATOM 3177 O O . MET A 1 402 ? 8.75 23.469 33.5 1 87.31 402 MET A O 1
ATOM 3181 N N . GLU A 1 403 ? 7.223 24.266 32.031 1 91.31 403 GLU A N 1
ATOM 3182 C CA . GLU A 1 403 ? 6.113 23.516 32.625 1 91.31 403 GLU A CA 1
ATOM 3183 C C . GLU A 1 403 ? 5.426 22.641 31.578 1 91.31 403 GLU A C 1
ATOM 3185 O O . GLU A 1 403 ? 5.258 23.047 30.422 1 91.31 403 GLU A O 1
ATOM 3190 N N . ILE A 1 404 ? 5.105 21.5 32.062 1 92.94 404 ILE A N 1
ATOM 3191 C CA . ILE A 1 404 ? 4.363 20.594 31.172 1 92.94 404 ILE A CA 1
ATOM 3192 C C . ILE A 1 404 ? 2.934 21.094 31 1 92.94 404 ILE A C 1
ATOM 3194 O O . ILE A 1 404 ? 2.301 21.531 31.969 1 92.94 404 ILE A O 1
ATOM 3198 N N . VAL A 1 405 ? 2.477 21.078 29.766 1 96.25 405 VAL A N 1
ATOM 3199 C CA . VAL A 1 405 ? 1.098 21.469 29.5 1 96.25 405 VAL A CA 1
ATOM 3200 C C . VAL A 1 405 ? 0.142 20.516 30.203 1 96.25 405 VAL A C 1
ATOM 3202 O O . VAL A 1 405 ? 0.348 19.297 30.188 1 96.25 405 VAL A O 1
ATOM 3205 N N . GLN A 1 406 ? -0.881 21.094 30.766 1 93.31 406 GLN A N 1
ATOM 3206 C CA . GLN A 1 406 ? -1.833 20.297 31.547 1 93.31 406 GLN A CA 1
ATOM 3207 C C . GLN A 1 406 ? -2.779 19.531 30.625 1 93.31 406 GLN A C 1
ATOM 3209 O O . GLN A 1 406 ? -3.201 20.031 29.594 1 93.31 406 GLN A O 1
ATOM 3214 N N . CYS A 1 407 ? -3.074 18.328 31.047 1 94.62 407 CYS A N 1
ATOM 3215 C CA . CYS A 1 407 ? -4.035 17.484 30.344 1 94.62 407 CYS A CA 1
ATOM 3216 C C . CYS A 1 407 ? -5.406 17.562 31 1 94.62 407 CYS A C 1
ATOM 3218 O O . CYS A 1 407 ? -5.512 17.688 32.219 1 94.62 407 CYS A O 1
ATOM 3220 N N . LEU A 1 408 ? -6.445 17.578 30.219 1 95.06 408 LEU A N 1
ATOM 3221 C CA . LEU A 1 408 ? -7.832 17.656 30.656 1 95.06 408 LEU A CA 1
ATOM 3222 C C . LEU A 1 408 ? -8.648 16.5 30.094 1 95.06 408 LEU A C 1
ATOM 3224 O O . LEU A 1 408 ? -8.242 15.883 29.109 1 95.06 408 LEU A O 1
ATOM 3228 N N . SER A 1 409 ? -9.797 16.25 30.812 1 95.25 409 SER A N 1
ATOM 3229 C CA . SER A 1 409 ? -10.781 15.398 30.156 1 95.25 409 SER A CA 1
ATOM 3230 C C . SER A 1 409 ? -11.406 16.094 28.953 1 95.25 409 SER A C 1
ATOM 3232 O O . SER A 1 409 ? -11.422 17.328 28.891 1 95.25 409 SER A O 1
ATOM 3234 N N . PHE A 1 410 ? -11.891 15.352 28.062 1 95.75 410 PHE A N 1
ATOM 3235 C CA . PHE A 1 410 ? -12.516 15.961 26.891 1 95.75 410 PHE A CA 1
ATOM 3236 C C . PHE A 1 410 ? -13.742 16.766 27.297 1 95.75 410 PHE A C 1
ATOM 3238 O O . PHE A 1 410 ? -14.023 17.812 26.703 1 95.75 410 PHE A O 1
ATOM 3245 N N . SER A 1 411 ? -14.461 16.266 28.25 1 93.12 411 SER A N 1
ATOM 3246 C CA . SER A 1 411 ? -15.633 16.984 28.75 1 93.12 411 SER A CA 1
ATOM 3247 C C . SER A 1 411 ? -15.258 18.359 29.266 1 93.12 411 SER A C 1
ATOM 3249 O O . SER A 1 411 ? -15.977 19.328 29.047 1 93.12 411 SER A O 1
ATOM 3251 N N . HIS A 1 412 ? -14.219 18.422 29.969 1 94.44 412 HIS A N 1
ATOM 3252 C CA . HIS A 1 412 ? -13.75 19.719 30.469 1 94.44 412 HIS A CA 1
ATOM 3253 C C . HIS A 1 412 ? -13.367 20.641 29.328 1 94.44 412 HIS A C 1
ATOM 3255 O O . HIS A 1 412 ? -13.617 21.844 29.391 1 94.44 412 HIS A O 1
ATOM 3261 N N . TYR A 1 413 ? -12.703 20.094 28.359 1 94.44 413 TYR A N 1
ATOM 3262 C CA . TYR A 1 413 ? -12.359 20.891 27.188 1 94.44 413 TYR A CA 1
ATOM 3263 C C . TYR A 1 413 ? -13.617 21.438 26.516 1 94.44 413 TYR A C 1
ATOM 3265 O O . TYR A 1 413 ? -13.664 22.625 26.172 1 94.44 413 TYR A O 1
ATOM 3273 N N . MET A 1 414 ? -14.594 20.672 26.375 1 92.19 414 MET A N 1
ATOM 3274 C CA . MET A 1 414 ? -15.844 21.094 25.75 1 92.19 414 MET A CA 1
ATOM 3275 C C . MET A 1 414 ? -16.5 22.203 26.562 1 92.19 414 MET A C 1
ATOM 3277 O O . MET A 1 414 ? -17.078 23.141 26 1 92.19 414 MET A O 1
ATOM 3281 N N . GLN A 1 415 ? -16.406 22.109 27.828 1 89.75 415 GLN A N 1
ATOM 3282 C CA . GLN A 1 415 ? -16.938 23.156 28.688 1 89.75 415 GLN A CA 1
ATOM 3283 C C . GLN A 1 415 ? -16.188 24.469 28.469 1 89.75 415 GLN A C 1
ATOM 3285 O O . GLN A 1 415 ? -16.797 25.547 28.5 1 89.75 415 GLN A O 1
ATOM 3290 N N . MET A 1 416 ? -14.945 24.344 28.281 1 88.25 416 MET A N 1
ATOM 3291 C CA . MET A 1 416 ? -14.094 25.516 28.078 1 88.25 416 MET A CA 1
ATOM 3292 C C . MET A 1 416 ? -14.453 26.219 26.781 1 88.25 416 MET A C 1
ATOM 3294 O O . MET A 1 416 ? -14.461 27.453 26.719 1 88.25 416 MET A O 1
ATOM 3298 N N . VAL A 1 417 ? -14.766 25.484 25.781 1 87.12 417 VAL A N 1
ATOM 3299 C CA . VAL A 1 417 ? -14.93 26.109 24.469 1 87.12 417 VAL A CA 1
ATOM 3300 C C . VAL A 1 417 ? -16.406 26.453 24.234 1 87.12 417 VAL A C 1
ATOM 3302 O O . VAL A 1 417 ? -16.719 27.406 23.531 1 87.12 417 VAL A O 1
ATOM 3305 N N . TYR A 1 418 ? -17.328 25.703 24.797 1 81.19 418 TYR A N 1
ATOM 3306 C CA . TYR A 1 418 ? -18.75 25.938 24.578 1 81.19 418 TYR A CA 1
ATOM 3307 C C . TYR A 1 418 ? -19.359 26.703 25.75 1 81.19 418 TYR A C 1
ATOM 3309 O O . TYR A 1 418 ? -20.453 27.281 25.625 1 81.19 418 TYR A O 1
ATOM 3317 N N . GLY A 1 419 ? -18.719 26.938 26.719 1 70.5 419 GLY A N 1
ATOM 3318 C CA . GLY A 1 419 ? -19.328 27.516 27.906 1 70.5 419 GLY A CA 1
ATOM 3319 C C . GLY A 1 419 ? -20.25 26.562 28.625 1 70.5 419 GLY A C 1
ATOM 3320 O O . GLY A 1 419 ? -20.281 25.359 28.328 1 70.5 419 GLY A O 1
ATOM 3321 N N . ASP A 1 420 ? -20.891 26.938 29.844 1 57.06 420 ASP A N 1
ATOM 3322 C CA . ASP A 1 420 ? -21.766 26.141 30.703 1 57.06 420 ASP A CA 1
ATOM 3323 C C . ASP A 1 420 ? -22.906 25.531 29.906 1 57.06 420 ASP A C 1
ATOM 3325 O O . ASP A 1 420 ? -23.594 24.609 30.391 1 57.06 420 ASP A O 1
ATOM 3329 N N . LYS A 1 421 ? -23.359 25.969 28.844 1 49.34 421 LYS A N 1
ATOM 3330 C CA . LYS A 1 421 ? -24.516 25.438 28.125 1 49.34 421 LYS A CA 1
ATOM 3331 C C . LYS A 1 421 ? -24.141 24.188 27.344 1 49.34 421 LYS A C 1
ATOM 3333 O O . LYS A 1 421 ? -24.969 23.641 26.609 1 49.34 421 LYS A O 1
ATOM 3338 N N . GLY A 1 422 ? -23.109 23.672 27.344 1 46.69 422 GLY A N 1
ATOM 3339 C CA . GLY A 1 422 ? -22.625 22.625 26.484 1 46.69 422 GLY A CA 1
ATOM 3340 C C . GLY A 1 422 ? -23.219 21.266 26.812 1 46.69 422 GLY A C 1
ATOM 3341 O O . GLY A 1 422 ? -22.891 20.266 26.156 1 46.69 422 GLY A O 1
ATOM 3342 N N . GLU A 1 423 ? -23.797 21.156 27.953 1 42.19 423 GLU A N 1
ATOM 3343 C CA . GLU A 1 423 ? -24.359 19.859 28.312 1 42.19 423 GLU A CA 1
ATOM 3344 C C . GLU A 1 423 ? -25.516 19.484 27.391 1 42.19 423 GLU A C 1
ATOM 3346 O O . GLU A 1 423 ? -25.844 18.312 27.25 1 42.19 423 GLU A O 1
ATOM 3351 N N . MET A 1 424 ? -26.266 20.438 26.906 1 40.41 424 MET A N 1
ATOM 3352 C CA . MET A 1 424 ? -27.562 20.094 26.312 1 40.41 424 MET A CA 1
ATOM 3353 C C . MET A 1 424 ? -27.375 19.391 24.984 1 40.41 424 MET A C 1
ATOM 3355 O O . MET A 1 424 ? -28.359 18.984 24.344 1 40.41 424 MET A O 1
ATOM 3359 N N . VAL A 1 425 ? -26.375 19.5 24.406 1 40.34 425 VAL A N 1
ATOM 3360 C CA . VAL A 1 425 ? -26.375 19.016 23.031 1 40.34 425 VAL A CA 1
ATOM 3361 C C . VAL A 1 425 ? -26.453 17.484 23.016 1 40.34 425 VAL A C 1
ATOM 3363 O O . VAL A 1 425 ? -26.438 16.859 21.953 1 40.34 425 VAL A O 1
ATOM 3366 N N . HIS A 1 426 ? -26.516 16.875 24.203 1 35.97 426 HIS A N 1
ATOM 3367 C CA . HIS A 1 426 ? -26.562 15.43 24.109 1 35.97 426 HIS A CA 1
ATOM 3368 C C . HIS A 1 426 ? -27.906 14.961 23.531 1 35.97 426 HIS A C 1
ATOM 3370 O O . HIS A 1 426 ? -28 13.852 23 1 35.97 426 HIS A O 1
ATOM 3376 N N . LYS A 1 427 ? -29.016 15.602 24.094 1 33.38 427 LYS A N 1
ATOM 3377 C CA . LYS A 1 427 ? -30.266 14.844 24.016 1 33.38 427 LYS A CA 1
ATOM 3378 C C . LYS A 1 427 ? -30.766 14.75 22.562 1 33.38 427 LYS A C 1
ATOM 3380 O O . LYS A 1 427 ? -31.578 13.891 22.234 1 33.38 427 LYS A O 1
ATOM 3385 N N . ASN A 1 428 ? -30.859 15.914 21.922 1 30.84 428 ASN A N 1
ATOM 3386 C CA . ASN A 1 428 ? -31.656 15.797 20.719 1 30.84 428 ASN A CA 1
ATOM 3387 C C . ASN A 1 428 ? -31 14.875 19.688 1 30.84 428 ASN A C 1
ATOM 3389 O O . ASN A 1 428 ? -31.234 15.016 18.484 1 30.84 428 ASN A O 1
ATOM 3393 N N . MET A 1 429 ? -30.109 14.211 20.156 1 30.92 429 MET A N 1
ATOM 3394 C CA . MET A 1 429 ? -29.297 13.398 19.25 1 30.92 429 MET A CA 1
ATOM 3395 C C . MET A 1 429 ? -30.141 12.281 18.625 1 30.92 429 MET A C 1
ATOM 3397 O O . MET A 1 429 ? -29.594 11.422 17.922 1 30.92 429 MET A O 1
ATOM 3401 N N . SER A 1 430 ? -31.422 12.148 19.219 1 27.34 430 SER A N 1
ATOM 3402 C CA . SER A 1 430 ? -32 10.906 18.734 1 27.34 430 SER A CA 1
ATOM 3403 C C . SER A 1 430 ? -32.125 10.898 17.203 1 27.34 430 SER A C 1
ATOM 3405 O O . SER A 1 430 ? -31.875 9.875 16.562 1 27.34 430 SER A O 1
ATOM 3407 N N . CYS A 1 431 ? -33.062 11.82 16.719 1 26.14 431 CYS A N 1
ATOM 3408 C CA . CYS A 1 431 ? -33.844 11.5 15.547 1 26.14 431 CYS A CA 1
ATOM 3409 C C . CYS A 1 431 ? -33.031 11.68 14.273 1 26.14 431 CYS A C 1
ATOM 3411 O O . CYS A 1 431 ? -33.562 11.438 13.172 1 26.14 431 CYS A O 1
ATOM 3413 N N . LEU A 1 432 ? -32.281 12.758 14.258 1 26.69 432 LEU A N 1
ATOM 3414 C CA . LEU A 1 432 ? -32.031 13.07 12.852 1 26.69 432 LEU A CA 1
ATOM 3415 C C . LEU A 1 432 ? -31.094 12.047 12.227 1 26.69 432 LEU A C 1
ATOM 3417 O O . LEU A 1 432 ? -29.875 12.102 12.43 1 26.69 432 LEU A O 1
ATOM 3421 N N . SER A 1 433 ? -31.469 10.836 12.383 1 25.25 433 SER A N 1
ATOM 3422 C CA . SER A 1 433 ? -30.828 9.75 11.656 1 25.25 433 SER A CA 1
ATOM 3423 C C . SER A 1 433 ? -30.469 10.172 10.234 1 25.25 433 SER A C 1
ATOM 3425 O O . SER A 1 433 ? -30.938 11.211 9.75 1 25.25 433 SER A O 1
ATOM 3427 N N . ALA A 1 434 ? -30.297 8.977 9.367 1 26.44 434 ALA A N 1
ATOM 3428 C CA . ALA A 1 434 ? -29.625 8.5 8.156 1 26.44 434 ALA A CA 1
ATOM 3429 C C . ALA A 1 434 ? -30.266 9.109 6.91 1 26.44 434 ALA A C 1
ATOM 3431 O O . ALA A 1 434 ? -30.031 8.641 5.797 1 26.44 434 ALA A O 1
ATOM 3432 N N . SER A 1 435 ? -31.219 10.023 7.113 1 26.52 435 SER A N 1
ATOM 3433 C CA . SER A 1 435 ? -31.891 9.984 5.82 1 26.52 435 SER A CA 1
ATOM 3434 C C . SER A 1 435 ? -31.016 10.586 4.723 1 26.52 435 SER A C 1
ATOM 3436 O O . SER A 1 435 ? -31.516 11.273 3.834 1 26.52 435 SER A O 1
ATOM 3438 N N . GLN A 1 436 ? -29.781 10.977 5.125 1 26.05 436 GLN A N 1
ATOM 3439 C CA . GLN A 1 436 ? -29.328 11.523 3.848 1 26.05 436 GLN A CA 1
ATOM 3440 C C . GLN A 1 436 ? -29.609 10.547 2.705 1 26.05 436 GLN A C 1
ATOM 3442 O O . GLN A 1 436 ? -29.234 9.383 2.766 1 26.05 436 GLN A O 1
ATOM 3447 N N . ASN A 1 437 ? -30.719 10.797 2.184 1 27.94 437 ASN A N 1
ATOM 3448 C CA . ASN A 1 437 ? -31.078 10.273 0.865 1 27.94 437 ASN A CA 1
ATOM 3449 C C . ASN A 1 437 ? -29.891 10.359 -0.1 1 27.94 437 ASN A C 1
ATOM 3451 O O . ASN A 1 437 ? -29.469 11.461 -0.479 1 27.94 437 ASN A O 1
ATOM 3455 N N . LYS A 1 438 ? -28.938 9.5 0.117 1 28.78 438 LYS A N 1
ATOM 3456 C CA . LYS A 1 438 ? -28.031 9.289 -1.014 1 28.78 438 LYS A CA 1
ATOM 3457 C C . LYS A 1 438 ? -28.797 9.273 -2.332 1 28.78 438 LYS A C 1
ATOM 3459 O O . LYS A 1 438 ? -29.531 8.328 -2.619 1 28.78 438 LYS A O 1
ATOM 3464 N N . GLU A 1 439 ? -29.359 10.398 -2.656 1 28.03 439 GLU A N 1
ATOM 3465 C CA . GLU A 1 439 ? -29.703 10.305 -4.074 1 28.03 439 GLU A CA 1
ATOM 3466 C C . GLU A 1 439 ? -28.625 9.539 -4.848 1 28.03 439 GLU A C 1
ATOM 3468 O O . GLU A 1 439 ? -27.438 9.781 -4.664 1 28.03 439 GLU A O 1
ATOM 3473 N N . ALA A 1 440 ? -28.969 8.359 -5.164 1 30.62 440 ALA A N 1
ATOM 3474 C CA . ALA A 1 440 ? -28.328 7.52 -6.168 1 30.62 440 ALA A CA 1
ATOM 3475 C C . ALA A 1 440 ? -27.781 8.367 -7.32 1 30.62 440 ALA A C 1
ATOM 3477 O O . ALA A 1 440 ? -28.547 8.82 -8.172 1 30.62 440 ALA A O 1
ATOM 3478 N N . GLU A 1 441 ? -27.047 9.43 -7.062 1 30.84 441 GLU A N 1
ATOM 3479 C CA . GLU A 1 441 ? -26.547 9.938 -8.336 1 30.84 441 GLU A CA 1
ATOM 3480 C C . GLU A 1 441 ? -26.281 8.805 -9.32 1 30.84 441 GLU A C 1
ATOM 3482 O O . GLU A 1 441 ? -26.047 7.668 -8.914 1 30.84 441 GLU A O 1
ATOM 3487 N N . SER A 1 442 ? -26.422 9.172 -10.555 1 32.28 442 SER A N 1
ATOM 3488 C CA . SER A 1 442 ? -26.328 8.422 -11.805 1 32.28 442 SER A CA 1
ATOM 3489 C C . SER A 1 442 ? -25.125 7.484 -11.789 1 32.28 442 SER A C 1
ATOM 3491 O O . SER A 1 442 ? -24.156 7.715 -11.062 1 32.28 442 SER A O 1
ATOM 3493 N N . GLU A 1 443 ? -25.281 6.25 -12.094 1 38.72 443 GLU A N 1
ATOM 3494 C CA . GLU A 1 443 ? -24.547 5.074 -12.555 1 38.72 443 GLU A CA 1
ATOM 3495 C C . GLU A 1 443 ? -23.234 5.473 -13.234 1 38.72 443 GLU A C 1
ATOM 3497 O O . GLU A 1 443 ? -22.797 4.816 -14.188 1 38.72 443 GLU A O 1
ATOM 3502 N N . SER A 1 444 ? -22.719 6.684 -13.094 1 42.22 444 SER A N 1
ATOM 3503 C CA . SER A 1 444 ? -21.547 6.871 -13.93 1 42.22 444 SER A CA 1
ATOM 3504 C C . SER A 1 444 ? -20.391 5.965 -13.492 1 42.22 444 SER A C 1
ATOM 3506 O O . SER A 1 444 ? -20.234 5.691 -12.297 1 42.22 444 SER A O 1
ATOM 3508 N N . ASP A 1 445 ? -19.766 5.168 -14.312 1 51.25 445 ASP A N 1
ATOM 3509 C CA . ASP A 1 445 ? -18.672 4.223 -14.469 1 51.25 445 ASP A CA 1
ATOM 3510 C C . ASP A 1 445 ? -17.422 4.715 -13.75 1 51.25 445 ASP A C 1
ATOM 3512 O O . ASP A 1 445 ? -16.359 4.066 -13.805 1 51.25 445 ASP A O 1
ATOM 3516 N N . SER A 1 446 ? -17.5 6.059 -13.109 1 66.44 446 SER A N 1
ATOM 3517 C CA . SER A 1 446 ? -16.266 6.594 -12.562 1 66.44 446 SER A CA 1
ATOM 3518 C C . SER A 1 446 ? -16.281 6.594 -11.039 1 66.44 446 SER A C 1
ATOM 3520 O O . SER A 1 446 ? -17.344 6.562 -10.43 1 66.44 446 SER A O 1
ATOM 3522 N N . VAL A 1 447 ? -15.258 6.316 -10.289 1 80.69 447 VAL A N 1
ATOM 3523 C CA . VAL A 1 447 ? -15.031 6.367 -8.852 1 80.69 447 VAL A CA 1
ATOM 3524 C C . VAL A 1 447 ? -15.5 7.711 -8.297 1 80.69 447 VAL A C 1
ATOM 3526 O O . VAL A 1 447 ? -15.117 8.766 -8.812 1 80.69 447 VAL A O 1
ATOM 3529 N N . ASN A 1 448 ? -16.406 7.719 -7.312 1 87.12 448 ASN A N 1
ATOM 3530 C CA . ASN A 1 448 ? -16.891 8.977 -6.75 1 87.12 448 ASN A CA 1
ATOM 3531 C C . ASN A 1 448 ? -15.961 9.492 -5.648 1 87.12 448 ASN A C 1
ATOM 3533 O O . ASN A 1 448 ? -14.953 8.859 -5.336 1 87.12 448 ASN A O 1
ATOM 3537 N N . CYS A 1 449 ? -16.266 10.68 -5.129 1 89.19 449 CYS A N 1
ATOM 3538 C CA . CYS A 1 449 ? -15.391 11.414 -4.215 1 89.19 449 CYS A CA 1
ATOM 3539 C C . CYS A 1 449 ? -15.211 10.648 -2.91 1 89.19 449 CYS A C 1
ATOM 3541 O O . CYS A 1 449 ? -14.086 10.492 -2.426 1 89.19 449 CYS A O 1
ATOM 3543 N N . GLU A 1 450 ? -16.266 10.125 -2.35 1 90.81 450 GLU A N 1
ATOM 3544 C CA . GLU A 1 450 ? -16.203 9.398 -1.086 1 90.81 450 GLU A CA 1
ATOM 3545 C C . GLU A 1 450 ? -15.375 8.117 -1.226 1 90.81 450 GLU A C 1
ATOM 3547 O O . GLU A 1 450 ? -14.594 7.781 -0.337 1 90.81 450 GLU A O 1
ATOM 3552 N N . GLN A 1 451 ? -15.578 7.441 -2.34 1 93.19 451 GLN A N 1
ATOM 3553 C CA . GLN A 1 451 ? -14.836 6.211 -2.596 1 93.19 451 GLN A CA 1
ATOM 3554 C C . GLN A 1 451 ? -13.344 6.496 -2.74 1 93.19 451 GLN A C 1
ATOM 3556 O O . GLN A 1 451 ? -12.508 5.781 -2.172 1 93.19 451 GLN A O 1
ATOM 3561 N N . LEU A 1 452 ? -13.047 7.531 -3.51 1 95.25 452 LEU A N 1
ATOM 3562 C CA . LEU A 1 452 ? -11.648 7.887 -3.725 1 95.25 452 LEU A CA 1
ATOM 3563 C C . LEU A 1 452 ? -10.977 8.258 -2.408 1 95.25 452 LEU A C 1
ATOM 3565 O O . LEU A 1 452 ? -9.875 7.781 -2.115 1 95.25 452 LEU A O 1
ATOM 3569 N N . LYS A 1 453 ? -11.641 9.086 -1.595 1 94.69 453 LYS A N 1
ATOM 3570 C CA . LYS A 1 453 ? -11.086 9.5 -0.31 1 94.69 453 LYS A CA 1
ATOM 3571 C C . LYS A 1 453 ? -10.898 8.305 0.621 1 94.69 453 LYS A C 1
ATOM 3573 O O . LYS A 1 453 ? -9.922 8.234 1.361 1 94.69 453 LYS A O 1
ATOM 3578 N N . LEU A 1 454 ? -11.844 7.422 0.581 1 95.62 454 LEU A N 1
ATOM 3579 C CA . LEU A 1 454 ? -11.719 6.219 1.396 1 95.62 454 LEU A CA 1
ATOM 3580 C C . LEU A 1 454 ? -10.508 5.398 0.972 1 95.62 454 LEU A C 1
ATOM 3582 O O . LEU A 1 454 ? -9.719 4.969 1.817 1 95.62 454 LEU A O 1
ATOM 3586 N N . LEU A 1 455 ? -10.367 5.16 -0.337 1 97.12 455 LEU A N 1
ATOM 3587 C CA . LEU A 1 455 ? -9.227 4.402 -0.837 1 97.12 455 LEU A CA 1
ATOM 3588 C C . LEU A 1 455 ? -7.914 5.074 -0.445 1 97.12 455 LEU A C 1
ATOM 3590 O O . LEU A 1 455 ? -6.969 4.402 -0.018 1 97.12 455 LEU A O 1
ATOM 3594 N N . ILE A 1 456 ? -7.852 6.387 -0.557 1 97.44 456 ILE A N 1
ATOM 3595 C CA . ILE A 1 456 ? -6.652 7.125 -0.173 1 97.44 456 ILE A CA 1
ATOM 3596 C C . ILE A 1 456 ? -6.363 6.898 1.31 1 97.44 456 ILE A C 1
ATOM 3598 O O . ILE A 1 456 ? -5.234 6.574 1.686 1 97.44 456 ILE A O 1
ATOM 3602 N N . ASN A 1 457 ? -7.359 7.047 2.1 1 96.44 457 ASN A N 1
ATOM 3603 C CA . ASN A 1 457 ? -7.176 6.898 3.539 1 96.44 457 ASN A CA 1
ATOM 3604 C C . ASN A 1 457 ? -6.773 5.473 3.908 1 96.44 457 ASN A C 1
ATOM 3606 O O . ASN A 1 457 ? -6.047 5.262 4.883 1 96.44 457 ASN A O 1
ATOM 3610 N N . VAL A 1 458 ? -7.188 4.496 3.127 1 97.62 458 VAL A N 1
ATOM 3611 C CA . VAL A 1 458 ? -6.828 3.104 3.371 1 97.62 458 VAL A CA 1
ATOM 3612 C C . VAL A 1 458 ? -5.363 2.875 3 1 97.62 458 VAL A C 1
ATOM 3614 O O . VAL A 1 458 ? -4.582 2.381 3.814 1 97.62 458 VAL A O 1
ATOM 3617 N N . PHE A 1 459 ? -4.988 3.254 1.808 1 98.19 459 PHE A N 1
ATOM 3618 C CA . PHE A 1 459 ? -3.652 2.994 1.287 1 98.19 459 PHE A CA 1
ATOM 3619 C C . PHE A 1 459 ? -2.607 3.795 2.055 1 98.19 459 PHE A C 1
ATOM 3621 O O . PHE A 1 459 ? -1.428 3.436 2.066 1 98.19 459 PHE A O 1
ATOM 3628 N N . THR A 1 460 ? -3.041 4.898 2.713 1 97.69 460 THR A N 1
ATOM 3629 C CA . THR A 1 460 ? -2.084 5.758 3.398 1 97.69 460 THR A CA 1
ATOM 3630 C C . THR A 1 460 ? -2.246 5.648 4.914 1 97.69 460 THR A C 1
ATOM 3632 O O . THR A 1 460 ? -1.625 6.398 5.664 1 97.69 460 THR A O 1
ATOM 3635 N N . ASP A 1 461 ? -3.061 4.742 5.312 1 96.44 461 ASP A N 1
ATOM 3636 C CA . ASP A 1 461 ? -3.207 4.523 6.746 1 96.44 461 ASP A CA 1
ATOM 3637 C C . ASP A 1 461 ? -1.854 4.25 7.402 1 96.44 461 ASP A C 1
ATOM 3639 O O . ASP A 1 461 ? -1.029 3.52 6.848 1 96.44 461 ASP A O 1
ATOM 3643 N N . PRO A 1 462 ? -1.646 4.824 8.586 1 94 462 PRO A N 1
ATOM 3644 C CA . PRO A 1 462 ? -0.352 4.621 9.242 1 94 462 PRO A CA 1
ATOM 3645 C C . PRO A 1 462 ? -0.012 3.145 9.43 1 94 462 PRO A C 1
ATOM 3647 O O . PRO A 1 462 ? 1.157 2.76 9.344 1 94 462 PRO A O 1
ATOM 3650 N N . GLN A 1 463 ? -0.979 2.314 9.695 1 94.81 463 GLN A N 1
ATOM 3651 C CA . GLN A 1 463 ? -0.731 0.883 9.828 1 94.81 463 GLN A CA 1
ATOM 3652 C C . GLN A 1 463 ? -0.162 0.304 8.531 1 94.81 463 GLN A C 1
ATOM 3654 O O . GLN A 1 463 ? 0.764 -0.509 8.562 1 94.81 463 GLN A O 1
ATOM 3659 N N . VAL A 1 464 ? -0.731 0.7 7.414 1 97.69 464 VAL A N 1
ATOM 3660 C CA . VAL A 1 464 ? -0.31 0.216 6.102 1 97.69 464 VAL A CA 1
ATOM 3661 C C . VAL A 1 464 ? 1.094 0.729 5.789 1 97.69 464 VAL A C 1
ATOM 3663 O O . VAL A 1 464 ? 1.975 -0.047 5.414 1 97.69 464 VAL A O 1
ATOM 3666 N N . VAL A 1 465 ? 1.307 2.029 5.973 1 97.69 465 VAL A N 1
ATOM 3667 C CA . VAL A 1 465 ? 2.592 2.65 5.668 1 97.69 465 VAL A CA 1
ATOM 3668 C C . VAL A 1 465 ? 3.684 2.037 6.539 1 97.69 465 VAL A C 1
ATOM 3670 O O . VAL A 1 465 ? 4.793 1.782 6.066 1 97.69 465 VAL A O 1
ATOM 3673 N N . ASP A 1 466 ? 3.383 1.764 7.789 1 96.31 466 ASP A N 1
ATOM 3674 C CA . ASP A 1 466 ? 4.348 1.162 8.703 1 96.31 466 ASP A CA 1
ATOM 3675 C C . ASP A 1 466 ? 4.77 -0.225 8.227 1 96.31 466 ASP A C 1
ATOM 3677 O O . ASP A 1 466 ? 5.949 -0.576 8.281 1 96.31 466 ASP A O 1
ATOM 3681 N N . VAL A 1 467 ? 3.801 -1.006 7.781 1 97.81 467 VAL A N 1
ATOM 3682 C CA . VAL A 1 467 ? 4.121 -2.355 7.328 1 97.81 467 VAL A CA 1
ATOM 3683 C C . VAL A 1 467 ? 4.914 -2.291 6.023 1 97.81 467 VAL A C 1
ATOM 3685 O O . VAL A 1 467 ? 5.844 -3.074 5.816 1 97.81 467 VAL A O 1
ATOM 3688 N N . ILE A 1 468 ? 4.562 -1.417 5.09 1 98.25 468 ILE A N 1
ATOM 3689 C CA . ILE A 1 468 ? 5.344 -1.241 3.871 1 98.25 468 ILE A CA 1
ATOM 3690 C C . ILE A 1 468 ? 6.797 -0.922 4.23 1 98.25 468 ILE A C 1
ATOM 3692 O O . ILE A 1 468 ? 7.723 -1.513 3.674 1 98.25 468 ILE A O 1
ATOM 3696 N N . LYS A 1 469 ? 6.938 0.007 5.152 1 97.44 469 LYS A N 1
ATOM 3697 C CA . LYS A 1 469 ? 8.281 0.395 5.574 1 97.44 469 LYS A CA 1
ATOM 3698 C C . LYS A 1 469 ? 9.023 -0.784 6.195 1 97.44 469 LYS A C 1
ATOM 3700 O O . LYS A 1 469 ? 10.219 -0.963 5.961 1 97.44 469 LYS A O 1
ATOM 3705 N N . THR A 1 470 ? 8.359 -1.538 7.012 1 96.62 470 THR A N 1
ATOM 3706 C CA . THR A 1 470 ? 8.961 -2.709 7.641 1 96.62 470 THR A CA 1
ATOM 3707 C C . THR A 1 470 ? 9.422 -3.715 6.59 1 96.62 470 THR A C 1
ATOM 3709 O O . THR A 1 470 ? 10.555 -4.199 6.641 1 96.62 470 THR A O 1
ATOM 3712 N N . VAL A 1 471 ? 8.547 -4.027 5.668 1 96.25 471 VAL A N 1
ATOM 3713 C CA . VAL A 1 471 ? 8.867 -4.988 4.617 1 96.25 471 VAL A CA 1
ATOM 3714 C C . VAL A 1 471 ? 10 -4.445 3.752 1 96.25 471 VAL A C 1
ATOM 3716 O O . VAL A 1 471 ? 10.891 -5.199 3.346 1 96.25 471 VAL A O 1
ATOM 3719 N N . LEU A 1 472 ? 9.93 -3.168 3.451 1 96.69 472 LEU A N 1
ATOM 3720 C CA . LEU A 1 472 ? 10.992 -2.518 2.689 1 96.69 472 LEU A CA 1
ATOM 3721 C C . LEU A 1 472 ? 12.344 -2.701 3.377 1 96.69 472 LEU A C 1
ATOM 3723 O O . LEU A 1 472 ? 13.32 -3.094 2.736 1 96.69 472 LEU A O 1
ATOM 3727 N N . ASP A 1 473 ? 12.375 -2.453 4.668 1 95 473 ASP A N 1
ATOM 3728 C CA . ASP A 1 473 ? 13.609 -2.592 5.434 1 95 473 ASP A CA 1
ATOM 3729 C C . ASP A 1 473 ? 14.094 -4.039 5.43 1 95 473 ASP A C 1
ATOM 3731 O O . ASP A 1 473 ? 15.297 -4.293 5.332 1 95 473 ASP A O 1
ATOM 3735 N N . GLU A 1 474 ? 13.18 -4.953 5.539 1 92.12 474 GLU A N 1
ATOM 3736 C CA . GLU A 1 474 ? 13.516 -6.371 5.52 1 92.12 474 GLU A CA 1
ATOM 3737 C C . GLU A 1 474 ? 14.148 -6.773 4.188 1 92.12 474 GLU A C 1
ATOM 3739 O O . GLU A 1 474 ? 15.117 -7.539 4.16 1 92.12 474 GLU A O 1
ATOM 3744 N N . LYS A 1 475 ? 13.664 -6.277 3.102 1 90.81 475 LYS A N 1
ATOM 3745 C CA . LYS A 1 475 ? 14.102 -6.699 1.774 1 90.81 475 LYS A CA 1
ATOM 3746 C C . LYS A 1 475 ? 15.375 -5.961 1.357 1 90.81 475 LYS A C 1
ATOM 3748 O O . LYS A 1 475 ? 16.141 -6.449 0.52 1 90.81 475 LYS A O 1
ATOM 3753 N N . LEU A 1 476 ? 15.547 -4.785 1.879 1 90.06 476 LEU A N 1
ATOM 3754 C CA . LEU A 1 476 ? 16.766 -4.039 1.578 1 90.06 476 LEU A CA 1
ATOM 3755 C C . LEU A 1 476 ? 17.953 -4.586 2.369 1 90.06 476 LEU A C 1
ATOM 3757 O O . LEU A 1 476 ? 19.094 -4.488 1.927 1 90.06 476 LEU A O 1
ATOM 3761 N N . ASN A 1 477 ? 17.844 -5.113 3.557 1 80.56 477 ASN A N 1
ATOM 3762 C CA . ASN A 1 477 ? 18.906 -5.641 4.391 1 80.56 477 ASN A CA 1
ATOM 3763 C C . ASN A 1 477 ? 19.25 -7.082 4.02 1 80.56 477 ASN A C 1
ATOM 3765 O O . ASN A 1 477 ? 20.219 -7.648 4.539 1 80.56 477 ASN A O 1
ATOM 3769 N N . HIS A 1 478 ? 18.625 -7.77 3.123 1 66.19 478 HIS A N 1
ATOM 3770 C CA . HIS A 1 478 ? 18.938 -9.133 2.707 1 66.19 478 HIS A CA 1
ATOM 3771 C C . HIS A 1 478 ? 19.484 -9.164 1.282 1 66.19 478 HIS A C 1
ATOM 3773 O O . HIS A 1 478 ? 19.047 -8.375 0.434 1 66.19 478 HIS A O 1
ATOM 3779 N N . MET B 1 1 ? 42.469 -118.875 10.703 1 18.78 1 MET B N 1
ATOM 3780 C CA . MET B 1 1 ? 41.094 -119.062 11.133 1 18.78 1 MET B CA 1
ATOM 3781 C C . MET B 1 1 ? 40.156 -118.25 10.258 1 18.78 1 MET B C 1
ATOM 3783 O O . MET B 1 1 ? 40.562 -117.375 9.555 1 18.78 1 MET B O 1
ATOM 3787 N N . GLU B 1 2 ? 38.719 -118.062 10.539 1 19.34 2 GLU B N 1
ATOM 3788 C CA . GLU B 1 2 ? 37.406 -118.312 9.977 1 19.34 2 GLU B CA 1
ATOM 3789 C C . GLU B 1 2 ? 36.719 -117.062 9.469 1 19.34 2 GLU B C 1
ATOM 3791 O O . GLU B 1 2 ? 36 -116.438 10.203 1 19.34 2 GLU B O 1
ATOM 3796 N N . PHE B 1 3 ? 37.375 -115.938 8.961 1 22.44 3 PHE B N 1
ATOM 3797 C CA . PHE B 1 3 ? 37 -114.562 8.953 1 22.44 3 PHE B CA 1
ATOM 3798 C C . PHE B 1 3 ? 35.875 -114.25 7.969 1 22.44 3 PHE B C 1
ATOM 3800 O O . PHE B 1 3 ? 36.031 -114.438 6.762 1 22.44 3 PHE B O 1
ATOM 3807 N N . ASP B 1 4 ? 34.5 -114.125 8.406 1 21.73 4 ASP B N 1
ATOM 3808 C CA . ASP B 1 4 ? 33.156 -114.375 7.93 1 21.73 4 ASP B CA 1
ATOM 3809 C C . ASP B 1 4 ? 32.688 -113.25 7.035 1 21.73 4 ASP B C 1
ATOM 3811 O O . ASP B 1 4 ? 32.75 -112.062 7.422 1 21.73 4 ASP B O 1
ATOM 3815 N N . GLN B 1 5 ? 32.562 -113.312 5.695 1 22.75 5 GLN B N 1
ATOM 3816 C CA . GLN B 1 5 ? 32.5 -112.625 4.402 1 22.75 5 GLN B CA 1
ATOM 3817 C C . GLN B 1 5 ? 31.125 -112 4.133 1 22.75 5 GLN B C 1
ATOM 3819 O O . GLN B 1 5 ? 30.328 -112.625 3.402 1 22.75 5 GLN B O 1
ATOM 3824 N N . GLY B 1 6 ? 30.484 -111.25 5.23 1 21.2 6 GLY B N 1
ATOM 3825 C CA . GLY B 1 6 ? 29.031 -111.188 5.316 1 21.2 6 GLY B CA 1
ATOM 3826 C C . GLY B 1 6 ? 28.375 -110.375 4.211 1 21.2 6 GLY B C 1
ATOM 3827 O O . GLY B 1 6 ? 28.875 -109.312 3.836 1 21.2 6 GLY B O 1
ATOM 3828 N N . GLU B 1 7 ? 27.391 -110.875 3.379 1 22.88 7 GLU B N 1
ATOM 3829 C CA . GLU B 1 7 ? 26.781 -110.812 2.053 1 22.88 7 GLU B CA 1
ATOM 3830 C C . GLU B 1 7 ? 25.75 -109.688 1.962 1 22.88 7 GLU B C 1
ATOM 3832 O O . GLU B 1 7 ? 24.719 -109.75 2.635 1 22.88 7 GLU B O 1
ATOM 3837 N N . THR B 1 8 ? 26.156 -108.312 1.848 1 22.92 8 THR B N 1
ATOM 3838 C CA . THR B 1 8 ? 25.422 -107.062 2.053 1 22.92 8 THR B CA 1
ATOM 3839 C C . THR B 1 8 ? 24.328 -106.938 1 1 22.92 8 THR B C 1
ATOM 3841 O O . THR B 1 8 ? 24.609 -106.938 -0.201 1 22.92 8 THR B O 1
ATOM 3844 N N . GLU B 1 9 ? 22.969 -107.188 1.27 1 20.78 9 GLU B N 1
ATOM 3845 C CA . GLU B 1 9 ? 21.734 -107.562 0.576 1 20.78 9 GLU B CA 1
ATOM 3846 C C . GLU B 1 9 ? 21.172 -106.312 -0.15 1 20.78 9 GLU B C 1
ATOM 3848 O O . GLU B 1 9 ? 20.938 -105.25 0.461 1 20.78 9 GLU B O 1
ATOM 3853 N N . CYS B 1 10 ? 21.391 -106.125 -1.455 1 22.09 10 CYS B N 1
ATOM 3854 C CA . CYS B 1 10 ? 21.219 -105.062 -2.42 1 22.09 10 CYS B CA 1
ATOM 3855 C C . CYS B 1 10 ? 19.734 -104.812 -2.721 1 22.09 10 CYS B C 1
ATOM 3857 O O . CYS B 1 10 ? 19.094 -105.625 -3.34 1 22.09 10 CYS B O 1
ATOM 3859 N N . PRO B 1 11 ? 18.891 -104.062 -1.839 1 21.03 11 PRO B N 1
ATOM 3860 C CA . PRO B 1 11 ? 17.438 -104.188 -1.893 1 21.03 11 PRO B CA 1
ATOM 3861 C C . PRO B 1 11 ? 16.859 -103.625 -3.18 1 21.03 11 PRO B C 1
ATOM 3863 O O . PRO B 1 11 ? 17.422 -102.688 -3.748 1 21.03 11 PRO B O 1
ATOM 3866 N N . SER B 1 12 ? 16.078 -104.312 -3.869 1 17.66 12 SER B N 1
ATOM 3867 C CA . SER B 1 12 ? 15.539 -104.312 -5.223 1 17.66 12 SER B CA 1
ATOM 3868 C C . SER B 1 12 ? 14.625 -103.125 -5.461 1 17.66 12 SER B C 1
ATOM 3870 O O . SER B 1 12 ? 14.109 -102.5 -4.512 1 17.66 12 SER B O 1
ATOM 3872 N N . LYS B 1 13 ? 14.383 -102.812 -6.742 1 20.12 13 LYS B N 1
ATOM 3873 C CA . LYS B 1 13 ? 14.016 -101.812 -7.746 1 20.12 13 LYS B CA 1
ATOM 3874 C C . LYS B 1 13 ? 12.516 -101.562 -7.723 1 20.12 13 LYS B C 1
ATOM 3876 O O . LYS B 1 13 ? 11.719 -102.375 -8.133 1 20.12 13 LYS B O 1
ATOM 3881 N N . ARG B 1 14 ? 11.945 -100.812 -6.652 1 18.02 14 ARG B N 1
ATOM 3882 C CA . ARG B 1 14 ? 10.508 -100.688 -6.457 1 18.02 14 ARG B CA 1
ATOM 3883 C C . ARG B 1 14 ? 9.867 -100 -7.656 1 18.02 14 ARG B C 1
ATOM 3885 O O . ARG B 1 14 ? 10.445 -99.062 -8.227 1 18.02 14 ARG B O 1
ATOM 3892 N N . ASP B 1 15 ? 8.992 -100.625 -8.406 1 19.77 15 ASP B N 1
ATOM 3893 C CA . ASP B 1 15 ? 8.219 -100.438 -9.633 1 19.77 15 ASP B CA 1
ATOM 3894 C C . ASP B 1 15 ? 7.293 -99.25 -9.523 1 19.77 15 ASP B C 1
ATOM 3896 O O . ASP B 1 15 ? 6.438 -99.188 -8.633 1 19.77 15 ASP B O 1
ATOM 3900 N N . ASN B 1 16 ? 7.711 -98 -9.852 1 18.95 16 ASN B N 1
ATOM 3901 C CA . ASN B 1 16 ? 7.195 -96.625 -9.758 1 18.95 16 ASN B CA 1
ATOM 3902 C C . ASN B 1 16 ? 5.957 -96.438 -10.633 1 18.95 16 ASN B C 1
ATOM 3904 O O . ASN B 1 16 ? 6.066 -96.188 -11.828 1 18.95 16 ASN B O 1
ATOM 3908 N N . LYS B 1 17 ? 4.883 -97.312 -10.461 1 19.89 17 LYS B N 1
ATOM 3909 C CA . LYS B 1 17 ? 3.695 -97.25 -11.305 1 19.89 17 LYS B CA 1
ATOM 3910 C C . LYS B 1 17 ? 3.135 -95.812 -11.352 1 19.89 17 LYS B C 1
ATOM 3912 O O . LYS B 1 17 ? 2.695 -95.312 -10.336 1 19.89 17 LYS B O 1
ATOM 3917 N N . LEU B 1 18 ? 3.527 -94.875 -12.312 1 20.12 18 LEU B N 1
ATOM 3918 C CA . LEU B 1 18 ? 3.234 -93.5 -12.656 1 20.12 18 LEU B CA 1
ATOM 3919 C C . LEU B 1 18 ? 1.78 -93.375 -13.086 1 20.12 18 LEU B C 1
ATOM 3921 O O . LEU B 1 18 ? 1.387 -93.812 -14.148 1 20.12 18 LEU B O 1
ATOM 3925 N N . SER B 1 19 ? 0.786 -93.688 -12.227 1 20.84 19 SER B N 1
ATOM 3926 C CA . SER B 1 19 ? -0.614 -93.75 -12.641 1 20.84 19 SER B CA 1
ATOM 3927 C C . SER B 1 19 ? -1.031 -92.375 -13.25 1 20.84 19 SER B C 1
ATOM 3929 O O . SER B 1 19 ? -0.561 -91.312 -12.82 1 20.84 19 SER B O 1
ATOM 3931 N N . ASP B 1 20 ? -1.723 -92.375 -14.461 1 21.53 20 ASP B N 1
ATOM 3932 C CA . ASP B 1 20 ? -2.15 -91.5 -15.555 1 21.53 20 ASP B CA 1
ATOM 3933 C C . ASP B 1 20 ? -3.244 -90.562 -15.094 1 21.53 20 ASP B C 1
ATOM 3935 O O . ASP B 1 20 ? -4.305 -90.438 -15.719 1 21.53 20 ASP B O 1
ATOM 3939 N N . VAL B 1 21 ? -3.457 -90.188 -13.891 1 24.12 21 VAL B N 1
ATOM 3940 C CA . VAL B 1 21 ? -4.758 -89.625 -13.5 1 24.12 21 VAL B CA 1
ATOM 3941 C C . VAL B 1 21 ? -4.98 -88.312 -14.156 1 24.12 21 VAL B C 1
ATOM 3943 O O . VAL B 1 21 ? -4.473 -87.25 -13.672 1 24.12 21 VAL B O 1
ATOM 3946 N N . SER B 1 22 ? -4.812 -88.062 -15.469 1 20.88 22 SER B N 1
ATOM 3947 C CA . SER B 1 22 ? -4.871 -86.75 -16 1 20.88 22 SER B CA 1
ATOM 3948 C C . SER B 1 22 ? -6.293 -86.188 -15.953 1 20.88 22 SER B C 1
ATOM 3950 O O . SER B 1 22 ? -6.965 -86.062 -16.984 1 20.88 22 SER B O 1
ATOM 3952 N N . GLU B 1 23 ? -7.102 -86.312 -15 1 24.91 23 GLU B N 1
ATOM 3953 C CA . GLU B 1 23 ? -8.484 -85.938 -15.227 1 24.91 23 GLU B CA 1
ATOM 3954 C C . GLU B 1 23 ? -8.586 -84.438 -15.547 1 24.91 23 GLU B C 1
ATOM 3956 O O . GLU B 1 23 ? -7.957 -83.625 -14.875 1 24.91 23 GLU B O 1
ATOM 3961 N N . PRO B 1 24 ? -9.109 -84 -16.734 1 22.83 24 PRO B N 1
ATOM 3962 C CA . PRO B 1 24 ? -9.141 -82.625 -17.25 1 22.83 24 PRO B CA 1
ATOM 3963 C C . PRO B 1 24 ? -9.977 -81.688 -16.391 1 22.83 24 PRO B C 1
ATOM 3965 O O . PRO B 1 24 ? -11.094 -82.062 -16 1 22.83 24 PRO B O 1
ATOM 3968 N N . ALA B 1 25 ? -9.453 -80.938 -15.516 1 24.12 25 ALA B N 1
ATOM 3969 C CA . ALA B 1 25 ? -10.125 -79.938 -14.664 1 24.12 25 ALA B CA 1
ATOM 3970 C C . ALA B 1 25 ? -10.992 -79 -15.484 1 24.12 25 ALA B C 1
ATOM 3972 O O . ALA B 1 25 ? -10.523 -78.438 -16.469 1 24.12 25 ALA B O 1
ATOM 3973 N N . SER B 1 26 ? -12.258 -79.188 -15.562 1 23.55 26 SER B N 1
ATOM 3974 C CA . SER B 1 26 ? -13.234 -78.375 -16.266 1 23.55 26 SER B CA 1
ATOM 3975 C C . SER B 1 26 ? -13.094 -76.875 -15.867 1 23.55 26 SER B C 1
ATOM 3977 O O . SER B 1 26 ? -12.977 -76.562 -14.68 1 23.55 26 SER B O 1
ATOM 3979 N N . LYS B 1 27 ? -12.703 -75.938 -16.719 1 20.58 27 LYS B N 1
ATOM 3980 C CA . LYS B 1 27 ? -12.508 -74.5 -16.641 1 20.58 27 LYS B CA 1
ATOM 3981 C C . LYS B 1 27 ? -13.781 -73.812 -16.172 1 20.58 27 LYS B C 1
ATOM 3983 O O . LYS B 1 27 ? -14.766 -73.75 -16.922 1 20.58 27 LYS B O 1
ATOM 3988 N N . LYS B 1 28 ? -14.109 -73.75 -14.938 1 26.31 28 LYS B N 1
ATOM 3989 C CA . LYS B 1 28 ? -15.203 -72.875 -14.508 1 26.31 28 LYS B CA 1
ATOM 3990 C C . LYS B 1 28 ? -15.047 -71.5 -15.062 1 26.31 28 LYS B C 1
ATOM 3992 O O . LYS B 1 28 ? -14.008 -70.875 -14.891 1 26.31 28 LYS B O 1
ATOM 3997 N N . GLN B 1 29 ? -15.828 -71.188 -16.125 1 20.61 29 GLN B N 1
ATOM 3998 C CA . GLN B 1 29 ? -15.914 -69.812 -16.734 1 20.61 29 GLN B CA 1
ATOM 3999 C C . GLN B 1 29 ? -16.188 -68.75 -15.688 1 20.61 29 GLN B C 1
ATOM 4001 O O . GLN B 1 29 ? -17.219 -68.812 -15.008 1 20.61 29 GLN B O 1
ATOM 4006 N N . TYR B 1 30 ? -15.219 -68.125 -14.992 1 22.98 30 TYR B N 1
ATOM 4007 C CA . TYR B 1 30 ? -15.422 -66.938 -14.164 1 22.98 30 TYR B CA 1
ATOM 4008 C C . TYR B 1 30 ? -16.172 -65.875 -14.93 1 22.98 30 TYR B C 1
ATOM 4010 O O . TYR B 1 30 ? -15.703 -65.375 -15.969 1 22.98 30 TYR B O 1
ATOM 4018 N N . THR B 1 31 ? -17.5 -65.938 -15.047 1 26.59 31 THR B N 1
ATOM 4019 C CA . THR B 1 31 ? -18.297 -64.812 -15.539 1 26.59 31 THR B CA 1
ATOM 4020 C C . THR B 1 31 ? -17.859 -63.5 -14.867 1 26.59 31 THR B C 1
ATOM 4022 O O . THR B 1 31 ? -17.719 -63.438 -13.648 1 26.59 31 THR B O 1
ATOM 4025 N N . SER B 1 32 ? -17.156 -62.625 -15.531 1 25.81 32 SER B N 1
ATOM 4026 C CA . SER B 1 32 ? -16.766 -61.25 -15.195 1 25.81 32 SER B CA 1
ATOM 4027 C C . SER B 1 32 ? -17.938 -60.469 -14.633 1 25.81 32 SER B C 1
ATOM 4029 O O . SER B 1 32 ? -18.906 -60.188 -15.344 1 25.81 32 SER B O 1
ATOM 4031 N N . ALA B 1 33 ? -18.438 -60.688 -13.43 1 30.11 33 ALA B N 1
ATOM 4032 C CA . ALA B 1 33 ? -19.375 -59.781 -12.797 1 30.11 33 ALA B CA 1
ATOM 4033 C C . ALA B 1 33 ? -19.016 -58.344 -13.086 1 30.11 33 ALA B C 1
ATOM 4035 O O . ALA B 1 33 ? -17.906 -57.875 -12.789 1 30.11 33 ALA B O 1
ATOM 4036 N N . GLU B 1 34 ? -19.609 -57.75 -14.047 1 29.55 34 GLU B N 1
ATOM 4037 C CA . GLU B 1 34 ? -19.688 -56.344 -14.305 1 29.55 34 GLU B CA 1
ATOM 4038 C C . GLU B 1 34 ? -19.953 -55.562 -13.016 1 29.55 34 GLU B C 1
ATOM 4040 O O . GLU B 1 34 ? -21.031 -55.656 -12.422 1 29.55 34 GLU B O 1
ATOM 4045 N N . LEU B 1 35 ? -19.062 -55.531 -12.07 1 30.12 35 LEU B N 1
ATOM 4046 C CA . LEU B 1 35 ? -19.188 -54.594 -10.953 1 30.12 35 LEU B CA 1
ATOM 4047 C C . LEU B 1 35 ? -19.781 -53.25 -11.43 1 30.12 35 LEU B C 1
ATOM 4049 O O . LEU B 1 35 ? -19.141 -52.531 -12.188 1 30.12 35 LEU B O 1
ATOM 4053 N N . GLU B 1 36 ? -21.078 -53.25 -11.617 1 30.02 36 GLU B N 1
ATOM 4054 C CA . GLU B 1 36 ? -21.812 -52 -11.75 1 30.02 36 GLU B CA 1
ATOM 4055 C C . GLU B 1 36 ? -21.312 -50.938 -10.742 1 30.02 36 GLU B C 1
ATOM 4057 O O . GLU B 1 36 ? -21.453 -51.125 -9.531 1 30.02 36 GLU B O 1
ATOM 4062 N N . CYS B 1 37 ? -20.234 -50.375 -10.898 1 28.3 37 CYS B N 1
ATOM 4063 C CA . CYS B 1 37 ? -19.875 -49.156 -10.148 1 28.3 37 CYS B CA 1
ATOM 4064 C C . CYS B 1 37 ? -21.094 -48.312 -9.875 1 28.3 37 CYS B C 1
ATOM 4066 O O . CYS B 1 37 ? -21.625 -47.656 -10.789 1 28.3 37 CYS B O 1
ATOM 4068 N N . LYS B 1 38 ? -21.953 -48.688 -9.047 1 36.31 38 LYS B N 1
ATOM 4069 C CA . LYS B 1 38 ? -23 -47.781 -8.594 1 36.31 38 LYS B CA 1
ATOM 4070 C C . LYS B 1 38 ? -22.453 -46.406 -8.32 1 36.31 38 LYS B C 1
ATOM 4072 O O . LYS B 1 38 ? -21.438 -46.25 -7.641 1 36.31 38 LYS B O 1
ATOM 4077 N N . PRO B 1 39 ? -22.891 -45.5 -9.086 1 36.81 39 PRO B N 1
ATOM 4078 C CA . PRO B 1 39 ? -22.484 -44.125 -8.773 1 36.81 39 PRO B CA 1
ATOM 4079 C C . PRO B 1 39 ? -22.484 -43.844 -7.277 1 36.81 39 PRO B C 1
ATOM 4081 O O . PRO B 1 39 ? -23.281 -44.438 -6.531 1 36.81 39 PRO B O 1
ATOM 4084 N N . PRO B 1 40 ? -21.391 -43.562 -6.68 1 42.28 40 PRO B N 1
ATOM 4085 C CA . PRO B 1 40 ? -21.5 -43.25 -5.254 1 42.28 40 PRO B CA 1
ATOM 4086 C C . PRO B 1 40 ? -22.797 -42.5 -4.918 1 42.28 40 PRO B C 1
ATOM 4088 O O . PRO B 1 40 ? -23.328 -41.75 -5.746 1 42.28 40 PRO B O 1
ATOM 4091 N N . SER B 1 41 ? -23.547 -42.969 -4.055 1 43.47 41 SER B N 1
ATOM 4092 C CA . SER B 1 41 ? -24.781 -42.344 -3.562 1 43.47 41 SER B CA 1
ATOM 4093 C C . SER B 1 41 ? -24.625 -40.844 -3.361 1 43.47 41 SER B C 1
ATOM 4095 O O . SER B 1 41 ? -23.516 -40.375 -3.115 1 43.47 41 SER B O 1
ATOM 4097 N N . VAL B 1 42 ? -25.625 -40.125 -3.924 1 46.31 42 VAL B N 1
ATOM 4098 C CA . VAL B 1 42 ? -25.766 -38.688 -3.801 1 46.31 42 VAL B CA 1
ATOM 4099 C C . VAL B 1 42 ? -25.25 -38.219 -2.439 1 46.31 42 VAL B C 1
ATOM 4101 O O . VAL B 1 42 ? -24.594 -37.188 -2.336 1 46.31 42 VAL B O 1
ATOM 4104 N N . PHE B 1 43 ? -25.656 -38.969 -1.406 1 45.66 43 PHE B N 1
ATOM 4105 C CA . PHE B 1 43 ? -25.234 -38.656 -0.053 1 45.66 43 PHE B CA 1
ATOM 4106 C C . PHE B 1 43 ? -23.719 -38.688 0.07 1 45.66 43 PHE B C 1
ATOM 4108 O O . PHE B 1 43 ? -23.109 -37.781 0.688 1 45.66 43 PHE B O 1
ATOM 4115 N N . MET B 1 44 ? -23.109 -39.625 -0.652 1 58.19 44 MET B N 1
ATOM 4116 C CA . MET B 1 44 ? -21.656 -39.812 -0.573 1 58.19 44 MET B CA 1
ATOM 4117 C C . MET B 1 44 ? -20.938 -38.688 -1.319 1 58.19 44 MET B C 1
ATOM 4119 O O . MET B 1 44 ? -19.875 -38.219 -0.879 1 58.19 44 MET B O 1
ATOM 4123 N N . SER B 1 45 ? -21.75 -38.156 -2.195 1 68.5 45 SER B N 1
ATOM 4124 C CA . SER B 1 45 ? -21.156 -37.094 -3.004 1 68.5 45 SER B CA 1
ATOM 4125 C C . SER B 1 45 ? -21.125 -35.781 -2.248 1 68.5 45 SER B C 1
ATOM 4127 O O . SER B 1 45 ? -20.141 -35.031 -2.287 1 68.5 45 SER B O 1
ATOM 4129 N N . SER B 1 46 ? -22.219 -35.594 -1.472 1 77.06 46 SER B N 1
ATOM 4130 C CA . SER B 1 46 ? -22.281 -34.312 -0.747 1 77.06 46 SER B CA 1
ATOM 4131 C C . SER B 1 46 ? -21.297 -34.281 0.408 1 77.06 46 SER B C 1
ATOM 4133 O O . SER B 1 46 ? -20.672 -33.25 0.672 1 77.06 46 SER B O 1
ATOM 4135 N N . GLN B 1 47 ? -21.188 -35.406 1.029 1 79.56 47 GLN B N 1
ATOM 4136 C CA . GLN B 1 47 ? -20.234 -35.469 2.125 1 79.56 47 GLN B CA 1
ATOM 4137 C C . GLN B 1 47 ? -18.797 -35.344 1.615 1 79.56 47 GLN B C 1
ATOM 4139 O O . GLN B 1 47 ? -17.984 -34.656 2.244 1 79.56 47 GLN B O 1
ATOM 4144 N N . LEU B 1 48 ? -18.609 -35.969 0.501 1 83.06 48 LEU B N 1
ATOM 4145 C CA . LEU B 1 48 ? -17.281 -35.875 -0.102 1 83.06 48 LEU B CA 1
ATOM 4146 C C . LEU B 1 48 ? -16.969 -34.438 -0.513 1 83.06 48 LEU B C 1
ATOM 4148 O O . LEU B 1 48 ? -15.859 -33.969 -0.268 1 83.06 48 LEU B O 1
ATOM 4152 N N . ARG B 1 49 ? -17.984 -33.844 -0.996 1 88.25 49 ARG B N 1
ATOM 4153 C CA . ARG B 1 49 ? -17.859 -32.438 -1.391 1 88.25 49 ARG B CA 1
ATOM 4154 C C . ARG B 1 49 ? -17.5 -31.578 -0.193 1 88.25 49 ARG B C 1
ATOM 4156 O O . ARG B 1 49 ? -16.562 -30.781 -0.26 1 88.25 49 ARG B O 1
ATOM 4163 N N . HIS B 1 50 ? -18.172 -31.75 0.817 1 85.81 50 HIS B N 1
ATOM 4164 C CA . HIS B 1 50 ? -17.938 -30.969 2.029 1 85.81 50 HIS B CA 1
ATOM 4165 C C . HIS B 1 50 ? -16.531 -31.219 2.584 1 85.81 50 HIS B C 1
ATOM 4167 O O . HIS B 1 50 ? -15.844 -30.281 2.984 1 85.81 50 HIS B O 1
ATOM 4173 N N . THR B 1 51 ? -16.188 -32.406 2.572 1 82.94 51 THR B N 1
ATOM 4174 C CA . THR B 1 51 ? -14.883 -32.781 3.102 1 82.94 51 THR B CA 1
ATOM 4175 C C . THR B 1 51 ? -13.766 -32.156 2.254 1 82.94 51 THR B C 1
ATOM 4177 O O . THR B 1 51 ? -12.773 -31.672 2.787 1 82.94 51 THR B O 1
ATOM 4180 N N . ILE B 1 52 ? -13.945 -32.156 1.026 1 82.81 52 ILE B N 1
ATOM 4181 C CA . ILE B 1 52 ? -12.945 -31.641 0.101 1 82.81 52 ILE B CA 1
ATOM 4182 C C . ILE B 1 52 ? -12.852 -30.109 0.25 1 82.81 52 ILE B C 1
ATOM 4184 O O . ILE B 1 52 ? -11.758 -29.562 0.313 1 82.81 52 ILE B O 1
ATOM 4188 N N . LEU B 1 53 ? -13.992 -29.531 0.413 1 85.62 53 LEU B N 1
ATOM 4189 C CA . LEU B 1 53 ? -14.023 -28.078 0.398 1 85.62 53 LEU B CA 1
ATOM 4190 C C . LEU B 1 53 ? -13.68 -27.5 1.772 1 85.62 53 LEU B C 1
ATOM 4192 O O . LEU B 1 53 ? -13.117 -26.422 1.876 1 85.62 53 LEU B O 1
ATOM 4196 N N . GLN B 1 54 ? -13.922 -28.281 2.832 1 81.88 54 GLN B N 1
ATOM 4197 C CA . GLN B 1 54 ? -13.797 -27.656 4.152 1 81.88 54 GLN B CA 1
ATOM 4198 C C . GLN B 1 54 ? -13.008 -28.562 5.102 1 81.88 54 GLN B C 1
ATOM 4200 O O . GLN B 1 54 ? -12.523 -28.094 6.137 1 81.88 54 GLN B O 1
ATOM 4205 N N . GLY B 1 55 ? -12.852 -29.672 4.758 1 79.12 55 GLY B N 1
ATOM 4206 C CA . GLY B 1 55 ? -12.336 -30.609 5.75 1 79.12 55 GLY B CA 1
ATOM 4207 C C . GLY B 1 55 ? -10.875 -30.969 5.543 1 79.12 55 GLY B C 1
ATOM 4208 O O . GLY B 1 55 ? -10.188 -31.359 6.488 1 79.12 55 GLY B O 1
ATOM 4209 N N . ILE B 1 56 ? -10.445 -30.953 4.352 1 84.62 56 ILE B N 1
ATOM 4210 C CA . ILE B 1 56 ? -9.086 -31.391 4.047 1 84.62 56 ILE B CA 1
ATOM 4211 C C . ILE B 1 56 ? -8.188 -30.172 3.881 1 84.62 56 ILE B C 1
ATOM 4213 O O . ILE B 1 56 ? -8.453 -29.297 3.049 1 84.62 56 ILE B O 1
ATOM 4217 N N . CYS B 1 57 ? -7.098 -30.172 4.707 1 90 57 CYS B N 1
ATOM 4218 C CA . CYS B 1 57 ? -6.223 -29 4.668 1 90 57 CYS B CA 1
ATOM 4219 C C . CYS B 1 57 ? -4.832 -29.375 4.168 1 90 57 CYS B C 1
ATOM 4221 O O . CYS B 1 57 ? -3.941 -28.531 4.098 1 90 57 CYS B O 1
ATOM 4223 N N . GLU B 1 58 ? -4.711 -30.688 3.906 1 94.75 58 GLU B N 1
ATOM 4224 C CA . GLU B 1 58 ? -3.434 -31.141 3.367 1 94.75 58 GLU B CA 1
ATOM 4225 C C . GLU B 1 58 ? -3.617 -31.812 2.01 1 94.75 58 GLU B C 1
ATOM 4227 O O . GLU B 1 58 ? -4.66 -32.406 1.746 1 94.75 58 GLU B O 1
ATOM 4232 N N . PRO B 1 59 ? -2.561 -31.719 1.169 1 97.38 59 PRO B N 1
ATOM 4233 C CA . PRO B 1 59 ? -2.664 -32.438 -0.107 1 97.38 59 PRO B CA 1
ATOM 4234 C C . PRO B 1 59 ? -2.902 -33.906 0.07 1 97.38 59 PRO B C 1
ATOM 4236 O O . PRO B 1 59 ? -2.27 -34.562 0.92 1 97.38 59 PRO B O 1
ATOM 4239 N N . SER B 1 60 ? -3.807 -34.438 -0.725 1 95.56 60 SER B N 1
ATOM 4240 C CA . SER B 1 60 ? -4.211 -35.844 -0.631 1 95.56 60 SER B CA 1
ATOM 4241 C C . SER B 1 60 ? -4.445 -36.438 -2.012 1 95.56 60 SER B C 1
ATOM 4243 O O . SER B 1 60 ? -4.816 -35.719 -2.949 1 95.56 60 SER B O 1
ATOM 4245 N N . VAL B 1 61 ? -4.207 -37.75 -2.113 1 95.94 61 VAL B N 1
ATOM 4246 C CA . VAL B 1 61 ? -4.293 -38.406 -3.414 1 95.94 61 VAL B CA 1
ATOM 4247 C C . VAL B 1 61 ? -5.27 -39.562 -3.338 1 95.94 61 VAL B C 1
ATOM 4249 O O . VAL B 1 61 ? -5.223 -40.375 -2.396 1 95.94 61 VAL B O 1
ATOM 4252 N N . PHE B 1 62 ? -6.234 -39.594 -4.293 1 93.31 62 PHE B N 1
ATOM 4253 C CA . PHE B 1 62 ? -6.977 -40.812 -4.594 1 93.31 62 PHE B CA 1
ATOM 4254 C C . PHE B 1 62 ? -6.184 -41.719 -5.527 1 93.31 62 PHE B C 1
ATOM 4256 O O . PHE B 1 62 ? -6.137 -41.5 -6.738 1 93.31 62 PHE B O 1
ATOM 4263 N N . ARG B 1 63 ? -5.672 -42.75 -4.988 1 93.25 63 ARG B N 1
ATOM 4264 C CA . ARG B 1 63 ? -4.898 -43.656 -5.836 1 93.25 63 ARG B CA 1
ATOM 4265 C C . ARG B 1 63 ? -5.812 -44.5 -6.727 1 93.25 63 ARG B C 1
ATOM 4267 O O . ARG B 1 63 ? -6.758 -45.125 -6.242 1 93.25 63 ARG B O 1
ATOM 4274 N N . ALA B 1 64 ? -5.562 -44.469 -8.039 1 88.12 64 ALA B N 1
ATOM 4275 C CA . ALA B 1 64 ? -6.348 -45.188 -9.039 1 88.12 64 ALA B CA 1
ATOM 4276 C C . ALA B 1 64 ? -7.832 -44.875 -8.906 1 88.12 64 ALA B C 1
ATOM 4278 O O . ALA B 1 64 ? -8.688 -45.75 -9.086 1 88.12 64 ALA B O 1
ATOM 4279 N N . GLY B 1 65 ? -8.055 -43.688 -8.578 1 85.19 65 GLY B N 1
ATOM 4280 C CA . GLY B 1 65 ? -9.43 -43.281 -8.312 1 85.19 65 GLY B CA 1
ATOM 4281 C C . GLY B 1 65 ? -10.188 -42.875 -9.562 1 85.19 65 GLY B C 1
ATOM 4282 O O . GLY B 1 65 ? -11.414 -42.938 -9.602 1 85.19 65 GLY B O 1
ATOM 4283 N N . CYS B 1 66 ? -9.445 -42.5 -10.508 1 90.06 66 CYS B N 1
ATOM 4284 C CA . CYS B 1 66 ? -10.078 -42.031 -11.742 1 90.06 66 CYS B CA 1
ATOM 4285 C C . CYS B 1 66 ? -10.406 -43.188 -12.664 1 90.06 66 CYS B C 1
ATOM 4287 O O . CYS B 1 66 ? -9.516 -43.938 -13.047 1 90.06 66 CYS B O 1
ATOM 4289 N N . LYS B 1 67 ? -11.664 -43.219 -13.102 1 89.75 67 LYS B N 1
ATOM 4290 C CA . LYS B 1 67 ? -12.109 -44.312 -13.945 1 89.75 67 LYS B CA 1
ATOM 4291 C C . LYS B 1 67 ? -12.594 -43.812 -15.305 1 89.75 67 LYS B C 1
ATOM 4293 O O . LYS B 1 67 ? -13.398 -44.5 -15.961 1 89.75 67 LYS B O 1
ATOM 4298 N N . TRP B 1 68 ? -12.172 -42.688 -15.641 1 94.56 68 TRP B N 1
ATOM 4299 C CA . TRP B 1 68 ? -12.547 -42.125 -16.938 1 94.56 68 TRP B CA 1
ATOM 4300 C C . TRP B 1 68 ? -11.992 -42.969 -18.078 1 94.56 68 TRP B C 1
ATOM 4302 O O . TRP B 1 68 ? -10.891 -43.531 -17.969 1 94.56 68 TRP B O 1
ATOM 4312 N N . LYS B 1 69 ? -12.688 -43.062 -19.188 1 92.19 69 LYS B N 1
ATOM 4313 C CA . LYS B 1 69 ? -12.289 -43.906 -20.328 1 92.19 69 LYS B CA 1
ATOM 4314 C C . LYS B 1 69 ? -10.938 -43.469 -20.875 1 92.19 69 LYS B C 1
ATOM 4316 O O . LYS B 1 69 ? -10.172 -44.281 -21.391 1 92.19 69 LYS B O 1
ATOM 4321 N N . CYS B 1 70 ? -10.633 -42.25 -20.766 1 92.5 70 CYS B N 1
ATOM 4322 C CA . CYS B 1 70 ? -9.43 -41.719 -21.406 1 92.5 70 CYS B CA 1
ATOM 4323 C C . CYS B 1 70 ? -8.172 -42.156 -20.672 1 92.5 70 CYS B C 1
ATOM 4325 O O . CYS B 1 70 ? -7.062 -42 -21.172 1 92.5 70 CYS B O 1
ATOM 4327 N N . ILE B 1 71 ? -8.281 -42.719 -19.562 1 94.19 71 ILE B N 1
ATOM 4328 C CA . ILE B 1 71 ? -7.133 -43.281 -18.859 1 94.19 71 ILE B CA 1
ATOM 4329 C C . ILE B 1 71 ? -6.531 -44.438 -19.656 1 94.19 71 ILE B C 1
ATOM 4331 O O . ILE B 1 71 ? -5.328 -44.688 -19.578 1 94.19 71 ILE B O 1
ATOM 4335 N N . ASP B 1 72 ? -7.367 -45.062 -20.438 1 93.81 72 ASP B N 1
ATOM 4336 C CA . ASP B 1 72 ? -6.926 -46.219 -21.219 1 93.81 72 ASP B CA 1
ATOM 4337 C C . ASP B 1 72 ? -6.582 -45.812 -22.641 1 93.81 72 ASP B C 1
ATOM 4339 O O . ASP B 1 72 ? -6.238 -46.656 -23.469 1 93.81 72 ASP B O 1
ATOM 4343 N N . TRP B 1 73 ? -6.648 -44.625 -22.891 1 94.69 73 TRP B N 1
ATOM 4344 C CA . TRP B 1 73 ? -6.387 -44.156 -24.25 1 94.69 73 TRP B CA 1
ATOM 4345 C C . TRP B 1 73 ? -4.895 -44.219 -24.578 1 94.69 73 TRP B C 1
ATOM 4347 O O . TRP B 1 73 ? -4.055 -43.938 -23.719 1 94.69 73 TRP B O 1
ATOM 4357 N N . THR B 1 74 ? -4.637 -44.594 -25.844 1 95.44 74 THR B N 1
ATOM 4358 C CA . THR B 1 74 ? -3.283 -44.531 -26.391 1 95.44 74 THR B CA 1
ATOM 4359 C C . THR B 1 74 ? -3.016 -43.188 -27.031 1 95.44 74 THR B C 1
ATOM 4361 O O . THR B 1 74 ? -3.912 -42.344 -27.125 1 95.44 74 THR B O 1
ATOM 4364 N N . HIS B 1 75 ? -1.771 -43 -27.469 1 95.38 75 HIS B N 1
ATOM 4365 C CA . HIS B 1 75 ? -1.432 -41.781 -28.203 1 95.38 75 HIS B CA 1
ATOM 4366 C C . HIS B 1 75 ? -2.262 -41.656 -29.469 1 95.38 75 HIS B C 1
ATOM 4368 O O . HIS B 1 75 ? -2.627 -40.562 -29.875 1 95.38 75 HIS B O 1
ATOM 4374 N N . ASP B 1 76 ? -2.539 -42.75 -30.047 1 93.56 76 ASP B N 1
ATOM 4375 C CA . ASP B 1 76 ? -3.369 -42.75 -31.25 1 93.56 76 ASP B CA 1
ATOM 4376 C C . ASP B 1 76 ? -4.785 -42.25 -30.938 1 93.56 76 ASP B C 1
ATOM 4378 O O . ASP B 1 76 ? -5.383 -41.5 -31.703 1 93.56 76 ASP B O 1
ATOM 4382 N N . ASP B 1 77 ? -5.285 -42.75 -29.844 1 92.31 77 ASP B N 1
ATOM 4383 C CA . ASP B 1 77 ? -6.617 -42.312 -29.422 1 92.31 77 ASP B CA 1
ATOM 4384 C C . ASP B 1 77 ? -6.66 -40.812 -29.203 1 92.31 77 ASP B C 1
ATOM 4386 O O . ASP B 1 77 ? -7.586 -40.125 -29.656 1 92.31 77 ASP B O 1
ATOM 4390 N N . TRP B 1 78 ? -5.652 -40.375 -28.5 1 92.44 78 TRP B N 1
ATOM 4391 C CA . TRP B 1 78 ? -5.582 -38.938 -28.25 1 92.44 78 TRP B CA 1
ATOM 4392 C C . TRP B 1 78 ? -5.422 -38.156 -29.547 1 92.44 78 TRP B C 1
ATOM 4394 O O . TRP B 1 78 ? -6.039 -37.094 -29.734 1 92.44 78 TRP B O 1
ATOM 4404 N N . SER B 1 79 ? -4.629 -38.625 -30.422 1 91.75 79 SER B N 1
ATOM 4405 C CA . SER B 1 79 ? -4.441 -37.969 -31.719 1 91.75 79 SER B CA 1
ATOM 4406 C C . SER B 1 79 ? -5.766 -37.844 -32.469 1 91.75 79 SER B C 1
ATOM 4408 O O . SER B 1 79 ? -6.004 -36.844 -33.156 1 91.75 79 SER B O 1
ATOM 4410 N N . MET B 1 80 ? -6.539 -38.844 -32.375 1 88.75 80 MET B N 1
ATOM 4411 C CA . MET B 1 80 ? -7.84 -38.812 -33.031 1 88.75 80 MET B CA 1
ATOM 4412 C C . MET B 1 80 ? -8.742 -37.75 -32.438 1 88.75 80 MET B C 1
ATOM 4414 O O . MET B 1 80 ? -9.508 -37.094 -33.156 1 88.75 80 MET B O 1
ATOM 4418 N N . GLN B 1 81 ? -8.664 -37.594 -31.125 1 87.12 81 GLN B N 1
ATOM 4419 C CA . GLN B 1 81 ? -9.5 -36.594 -30.469 1 87.12 81 GLN B CA 1
ATOM 4420 C C . GLN B 1 81 ? -9.102 -35.188 -30.875 1 87.12 81 GLN B C 1
ATOM 4422 O O . GLN B 1 81 ? -9.961 -34.312 -31.016 1 87.12 81 GLN B O 1
ATOM 4427 N N . PHE B 1 82 ? -7.828 -34.969 -30.984 1 89.69 82 PHE B N 1
ATOM 4428 C CA . PHE B 1 82 ? -7.336 -33.625 -31.344 1 89.69 82 PHE B CA 1
ATOM 4429 C C . PHE B 1 82 ? -7.465 -33.375 -32.844 1 89.69 82 PHE B C 1
ATOM 4431 O O . PHE B 1 82 ? -7.5 -32.25 -33.281 1 89.69 82 PHE B O 1
ATOM 4438 N N . SER B 1 83 ? -7.508 -34.438 -33.562 1 83.12 83 SER B N 1
ATOM 4439 C CA . SER B 1 83 ? -7.531 -34.344 -35 1 83.12 83 SER B CA 1
ATOM 4440 C C . SER B 1 83 ? -6.422 -33.438 -35.531 1 83.12 83 SER B C 1
ATOM 4442 O O . SER B 1 83 ? -5.246 -33.625 -35.219 1 83.12 83 SER B O 1
ATOM 4444 N N . ASP B 1 84 ? -6.832 -32.375 -36.281 1 85.06 84 ASP B N 1
ATOM 4445 C CA . ASP B 1 84 ? -5.832 -31.469 -36.844 1 85.06 84 ASP B CA 1
ATOM 4446 C C . ASP B 1 84 ? -5.77 -30.141 -36.094 1 85.06 84 ASP B C 1
ATOM 4448 O O . ASP B 1 84 ? -5.32 -29.141 -36.625 1 85.06 84 ASP B O 1
ATOM 4452 N N . GLU B 1 85 ? -6.176 -30.297 -34.844 1 88.5 85 GLU B N 1
ATOM 4453 C CA . GLU B 1 85 ? -6.125 -29.094 -34.031 1 88.5 85 GLU B CA 1
ATOM 4454 C C . GLU B 1 85 ? -4.684 -28.703 -33.719 1 88.5 85 GLU B C 1
ATOM 4456 O O . GLU B 1 85 ? -3.857 -29.547 -33.406 1 88.5 85 GLU B O 1
ATOM 4461 N N . VAL B 1 86 ? -4.395 -27.438 -33.906 1 90.44 86 VAL B N 1
ATOM 4462 C CA . VAL B 1 86 ? -3.07 -26.906 -33.594 1 90.44 86 VAL B CA 1
ATOM 4463 C C . VAL B 1 86 ? -3.031 -26.422 -32.156 1 90.44 86 VAL B C 1
ATOM 4465 O O . VAL B 1 86 ? -3.861 -25.609 -31.734 1 90.44 86 VAL B O 1
ATOM 4468 N N . LEU B 1 87 ? -2.104 -26.953 -31.422 1 91.88 87 LEU B N 1
ATOM 4469 C CA . LEU B 1 87 ? -1.97 -26.641 -30 1 91.88 87 LEU B CA 1
ATOM 4470 C C . LEU B 1 87 ? -0.826 -25.656 -29.766 1 91.88 87 LEU B C 1
ATOM 4472 O O . LEU B 1 87 ? 0.289 -25.875 -30.25 1 91.88 87 LEU B O 1
ATOM 4476 N N . PRO B 1 88 ? -1.161 -24.578 -29.031 1 92.31 88 PRO B N 1
ATOM 4477 C CA . PRO B 1 88 ? -0.048 -23.719 -28.609 1 92.31 88 PRO B CA 1
ATOM 4478 C C . PRO B 1 88 ? 0.834 -24.391 -27.547 1 92.31 88 PRO B C 1
ATOM 4480 O O . PRO B 1 88 ? 0.329 -25.094 -26.672 1 92.31 88 PRO B O 1
ATOM 4483 N N . LEU B 1 89 ? 2.145 -24.281 -27.734 1 93.38 89 LEU B N 1
ATOM 4484 C CA . LEU B 1 89 ? 3.033 -24.859 -26.719 1 93.38 89 LEU B CA 1
ATOM 4485 C C . LEU B 1 89 ? 4.246 -23.953 -26.5 1 93.38 89 LEU B C 1
ATOM 4487 O O . LEU B 1 89 ? 4.496 -23.031 -27.266 1 93.38 89 LEU B O 1
ATOM 4491 N N . ARG B 1 90 ? 4.871 -24.125 -25.391 1 93.69 90 ARG B N 1
ATOM 4492 C CA . ARG B 1 90 ? 6.137 -23.469 -25.109 1 93.69 90 ARG B CA 1
ATOM 4493 C C . ARG B 1 90 ? 7.262 -24.484 -24.922 1 93.69 90 ARG B C 1
ATOM 4495 O O . ARG B 1 90 ? 7.016 -25.625 -24.531 1 93.69 90 ARG B O 1
ATOM 4502 N N . PHE B 1 91 ? 8.461 -24.031 -25.234 1 94.75 91 PHE B N 1
ATOM 4503 C CA . PHE B 1 91 ? 9.656 -24.859 -25.109 1 94.75 91 PHE B CA 1
ATOM 4504 C C . PHE B 1 91 ? 10.609 -24.297 -24.062 1 94.75 91 PHE B C 1
ATOM 4506 O O . PHE B 1 91 ? 10.883 -23.094 -24.062 1 94.75 91 PHE B O 1
ATOM 4513 N N . GLY B 1 92 ? 11.023 -25.125 -23.188 1 94.81 92 GLY B N 1
ATOM 4514 C CA . GLY B 1 92 ? 12.055 -24.766 -22.219 1 94.81 92 GLY B CA 1
ATOM 4515 C C . GLY B 1 92 ? 13.227 -25.734 -22.234 1 94.81 92 GLY B C 1
ATOM 4516 O O . GLY B 1 92 ? 13.141 -26.828 -22.812 1 94.81 92 GLY B O 1
ATOM 4517 N N . PRO B 1 93 ? 14.305 -25.328 -21.672 1 93.62 93 PRO B N 1
ATOM 4518 C CA . PRO B 1 93 ? 15.484 -26.203 -21.672 1 93.62 93 PRO B CA 1
ATOM 4519 C C . PRO B 1 93 ? 15.344 -27.375 -20.703 1 93.62 93 PRO B C 1
ATOM 4521 O O . PRO B 1 93 ? 14.773 -27.219 -19.625 1 93.62 93 PRO B O 1
ATOM 4524 N N . ARG B 1 94 ? 15.812 -28.516 -21.156 1 91.94 94 ARG B N 1
ATOM 4525 C CA . ARG B 1 94 ? 15.938 -29.641 -20.234 1 91.94 94 ARG B CA 1
ATOM 4526 C C . ARG B 1 94 ? 17.156 -29.484 -19.344 1 91.94 94 ARG B C 1
ATOM 4528 O O . ARG B 1 94 ? 18.188 -28.953 -19.766 1 91.94 94 ARG B O 1
ATOM 4535 N N . LEU B 1 95 ? 16.969 -29.938 -18.188 1 86.75 95 LEU B N 1
ATOM 4536 C CA . LEU B 1 95 ? 18.062 -29.828 -17.234 1 86.75 95 LEU B CA 1
ATOM 4537 C C . LEU B 1 95 ? 18.938 -31.078 -17.266 1 86.75 95 LEU B C 1
ATOM 4539 O O . LEU B 1 95 ? 18.422 -32.188 -17.312 1 86.75 95 LEU B O 1
ATOM 4543 N N . ASP B 1 96 ? 20.188 -30.781 -17.25 1 82.12 96 ASP B N 1
ATOM 4544 C CA . ASP B 1 96 ? 21.125 -31.906 -17.141 1 82.12 96 ASP B CA 1
ATOM 4545 C C . ASP B 1 96 ? 21.125 -32.469 -15.734 1 82.12 96 ASP B C 1
ATOM 4547 O O . ASP B 1 96 ? 20.797 -31.797 -14.773 1 82.12 96 ASP B O 1
ATOM 4551 N N . GLU B 1 97 ? 21.516 -33.781 -15.758 1 78.94 97 GLU B N 1
ATOM 4552 C CA . GLU B 1 97 ? 21.641 -34.406 -14.453 1 78.94 97 GLU B CA 1
ATOM 4553 C C . GLU B 1 97 ? 22.609 -33.625 -13.562 1 78.94 97 GLU B C 1
ATOM 4555 O O . GLU B 1 97 ? 23.672 -33.219 -14.016 1 78.94 97 GLU B O 1
ATOM 4560 N N . GLY B 1 98 ? 22.234 -33.375 -12.391 1 79.44 98 GLY B N 1
ATOM 4561 C CA . GLY B 1 98 ? 23.109 -32.75 -11.414 1 79.44 98 GLY B CA 1
ATOM 4562 C C . GLY B 1 98 ? 23.062 -31.234 -11.453 1 79.44 98 GLY B C 1
ATOM 4563 O O . GLY B 1 98 ? 23.703 -30.562 -10.641 1 79.44 98 GLY B O 1
ATOM 4564 N N . THR B 1 99 ? 22.375 -30.688 -12.328 1 85.44 99 THR B N 1
ATOM 4565 C CA . THR B 1 99 ? 22.312 -29.234 -12.461 1 85.44 99 THR B CA 1
ATOM 4566 C C . THR B 1 99 ? 21.297 -28.641 -11.492 1 85.44 99 THR B C 1
ATOM 4568 O O . THR B 1 99 ? 20.219 -29.203 -11.312 1 85.44 99 THR B O 1
ATOM 4571 N N . SER B 1 100 ? 21.766 -27.562 -10.805 1 89.88 100 SER B N 1
ATOM 4572 C CA . SER B 1 100 ? 20.859 -26.812 -9.945 1 89.88 100 SER B CA 1
ATOM 4573 C C . SER B 1 100 ? 20.422 -25.5 -10.602 1 89.88 100 SER B C 1
ATOM 4575 O O . SER B 1 100 ? 21.141 -24.969 -11.461 1 89.88 100 SER B O 1
ATOM 4577 N N . LEU B 1 101 ? 19.25 -25.031 -10.234 1 92.88 101 LEU B N 1
ATOM 4578 C CA . LEU B 1 101 ? 18.688 -23.812 -10.789 1 92.88 101 LEU B CA 1
ATOM 4579 C C . LEU B 1 101 ? 18.609 -22.719 -9.734 1 92.88 101 LEU B C 1
ATOM 4581 O O . LEU B 1 101 ? 18.047 -22.922 -8.656 1 92.88 101 LEU B O 1
ATOM 4585 N N . ASP B 1 102 ? 19.156 -21.547 -10.078 1 94.25 102 ASP B N 1
ATOM 4586 C CA . ASP B 1 102 ? 19.078 -20.391 -9.195 1 94.25 102 ASP B CA 1
ATOM 4587 C C . ASP B 1 102 ? 17.672 -19.781 -9.219 1 94.25 102 ASP B C 1
ATOM 4589 O O . ASP B 1 102 ? 17.234 -19.203 -8.227 1 94.25 102 ASP B O 1
ATOM 4593 N N . GLN B 1 103 ? 17.062 -19.859 -10.344 1 95.56 103 GLN B N 1
ATOM 4594 C CA . GLN B 1 103 ? 15.719 -19.344 -10.57 1 95.56 103 GLN B CA 1
ATOM 4595 C C . GLN B 1 103 ? 14.906 -20.297 -11.445 1 95.56 103 GLN B C 1
ATOM 4597 O O . GLN B 1 103 ? 15.469 -21.141 -12.148 1 95.56 103 GLN B O 1
ATOM 4602 N N . PRO B 1 104 ? 13.594 -20.172 -11.383 1 96.56 104 PRO B N 1
ATOM 4603 C CA . PRO B 1 104 ? 12.773 -21.016 -12.258 1 96.56 104 PRO B CA 1
ATOM 4604 C C . PRO B 1 104 ? 12.953 -20.688 -13.734 1 96.56 104 PRO B C 1
ATOM 4606 O O . PRO B 1 104 ? 13.492 -19.641 -14.078 1 96.56 104 PRO B O 1
ATOM 4609 N N . VAL B 1 105 ? 12.609 -21.656 -14.531 1 94.69 105 VAL B N 1
ATOM 4610 C CA . VAL B 1 105 ? 12.43 -21.328 -15.938 1 94.69 105 VAL B CA 1
ATOM 4611 C C . VAL B 1 105 ? 11.109 -20.594 -16.141 1 94.69 105 VAL B C 1
ATOM 4613 O O . VAL B 1 105 ? 10.055 -21.203 -16.266 1 94.69 105 VAL B O 1
ATOM 4616 N N . TRP B 1 106 ? 11.273 -19.312 -16.156 1 94.25 106 TRP B N 1
ATOM 4617 C CA . TRP B 1 106 ? 10.086 -18.469 -16.297 1 94.25 106 TRP B CA 1
ATOM 4618 C C . TRP B 1 106 ? 9.453 -18.625 -17.672 1 94.25 106 TRP B C 1
ATOM 4620 O O . TRP B 1 106 ? 10.156 -18.859 -18.656 1 94.25 106 TRP B O 1
ATOM 4630 N N . GLU B 1 107 ? 8.164 -18.438 -17.734 1 91.5 107 GLU B N 1
ATOM 4631 C CA . GLU B 1 107 ? 7.457 -18.547 -19 1 91.5 107 GLU B CA 1
ATOM 4632 C C . GLU B 1 107 ? 8.008 -17.562 -20.031 1 91.5 107 GLU B C 1
ATOM 4634 O O . GLU B 1 107 ? 8.094 -17.891 -21.219 1 91.5 107 GLU B O 1
ATOM 4639 N N . SER B 1 108 ? 8.359 -16.406 -19.578 1 88.69 108 SER B N 1
ATOM 4640 C CA . SER B 1 108 ? 8.875 -15.367 -20.469 1 88.69 108 SER B CA 1
ATOM 4641 C C . SER B 1 108 ? 10.203 -15.789 -21.094 1 88.69 108 SER B C 1
ATOM 4643 O O . SER B 1 108 ? 10.602 -15.25 -22.125 1 88.69 108 SER B O 1
ATOM 4645 N N . SER B 1 109 ? 10.867 -16.703 -20.5 1 88.94 109 SER B N 1
ATOM 4646 C CA . SER B 1 109 ? 12.156 -17.141 -21.016 1 88.94 109 SER B CA 1
ATOM 4647 C C . SER B 1 109 ? 12.008 -18.344 -21.953 1 88.94 109 SER B C 1
ATOM 4649 O O . SER B 1 109 ? 12.992 -18.812 -22.516 1 88.94 109 SER B O 1
ATOM 4651 N N . CYS B 1 110 ? 10.82 -18.859 -22.062 1 92.19 110 CYS B N 1
ATOM 4652 C CA . CYS B 1 110 ? 10.547 -19.984 -22.953 1 92.19 110 CYS B CA 1
ATOM 4653 C C . CYS B 1 110 ? 10.25 -19.5 -24.375 1 92.19 110 CYS B C 1
ATOM 4655 O O . CYS B 1 110 ? 9.883 -18.344 -24.562 1 92.19 110 CYS B O 1
ATOM 4657 N N . THR B 1 111 ? 10.484 -20.391 -25.297 1 91.19 111 THR B N 1
ATOM 4658 C CA . THR B 1 111 ? 10.117 -20.109 -26.672 1 91.19 111 THR B CA 1
ATOM 4659 C C . THR B 1 111 ? 8.742 -20.672 -27 1 91.19 111 THR B C 1
ATOM 4661 O O . THR B 1 111 ? 8.398 -21.781 -26.562 1 91.19 111 THR B O 1
ATOM 4664 N N . LYS B 1 112 ? 8.031 -19.953 -27.812 1 91.06 112 LYS B N 1
ATOM 4665 C CA . LYS B 1 112 ? 6.672 -20.375 -28.141 1 91.06 112 LYS B CA 1
ATOM 4666 C C . LYS B 1 112 ? 6.609 -21.031 -29.5 1 91.06 112 LYS B C 1
ATOM 4668 O O . LYS B 1 112 ? 7.457 -20.766 -30.359 1 91.06 112 LYS B O 1
ATOM 4673 N N . GLY B 1 113 ? 5.652 -21.906 -29.594 1 91.38 113 GLY B N 1
ATOM 4674 C CA . GLY B 1 113 ? 5.395 -22.594 -30.844 1 91.38 113 GLY B CA 1
ATOM 4675 C C . GLY B 1 113 ? 4 -23.188 -30.922 1 91.38 113 GLY B C 1
ATOM 4676 O O . GLY B 1 113 ? 3.164 -22.938 -30.062 1 91.38 113 GLY B O 1
ATOM 4677 N N . GLU B 1 114 ? 3.768 -23.859 -32.094 1 92.38 114 GLU B N 1
ATOM 4678 C CA . GLU B 1 114 ? 2.49 -24.531 -32.312 1 92.38 114 GLU B CA 1
ATOM 4679 C C . GLU B 1 114 ? 2.682 -25.844 -33.062 1 92.38 114 GLU B C 1
ATOM 4681 O O . GLU B 1 114 ? 3.51 -25.922 -33.969 1 92.38 114 GLU B O 1
ATOM 4686 N N . MET B 1 115 ? 1.975 -26.781 -32.562 1 91.69 115 MET B N 1
ATOM 4687 C CA . MET B 1 115 ? 2.01 -28.094 -33.219 1 91.69 115 MET B CA 1
ATOM 4688 C C . MET B 1 115 ? 0.688 -28.828 -33.031 1 91.69 115 MET B C 1
ATOM 4690 O O . MET B 1 115 ? -0.072 -28.516 -32.094 1 91.69 115 MET B O 1
ATOM 4694 N N . THR B 1 116 ? 0.514 -29.734 -34 1 92.75 116 THR B N 1
ATOM 4695 C CA . THR B 1 116 ? -0.533 -30.719 -33.75 1 92.75 116 THR B CA 1
ATOM 4696 C C . THR B 1 116 ? -0.051 -31.766 -32.719 1 92.75 116 THR B C 1
ATOM 4698 O O . THR B 1 116 ? 1.152 -31.891 -32.5 1 92.75 116 THR B O 1
ATOM 4701 N N . TYR B 1 117 ? -1.008 -32.469 -32.188 1 94.31 117 TYR B N 1
ATOM 4702 C CA . TYR B 1 117 ? -0.644 -33.531 -31.234 1 94.31 117 TYR B CA 1
ATOM 4703 C C . TYR B 1 117 ? 0.275 -34.562 -31.891 1 94.31 117 TYR B C 1
ATOM 4705 O O . TYR B 1 117 ? 1.27 -34.969 -31.297 1 94.31 117 TYR B O 1
ATOM 4713 N N . SER B 1 118 ? -0.046 -34.938 -33.094 1 93.38 118 SER B N 1
ATOM 4714 C CA . SER B 1 118 ? 0.751 -35.938 -33.812 1 93.38 118 SER B CA 1
ATOM 4715 C C . SER B 1 118 ? 2.178 -35.438 -34.031 1 93.38 118 SER B C 1
ATOM 4717 O O . SER B 1 118 ? 3.135 -36.188 -33.875 1 93.38 118 SER B O 1
ATOM 4719 N N . LYS B 1 119 ? 2.275 -34.219 -34.438 1 93.56 119 LYS B N 1
ATOM 4720 C CA . LYS B 1 119 ? 3.6 -33.625 -34.625 1 93.56 119 LYS B CA 1
ATOM 4721 C C . LYS B 1 119 ? 4.375 -33.562 -33.312 1 93.56 119 LYS B C 1
ATOM 4723 O O . LYS B 1 119 ? 5.59 -33.75 -33.312 1 93.56 119 LYS B O 1
ATOM 4728 N N . LEU B 1 120 ? 3.686 -33.25 -32.281 1 95.69 120 LEU B N 1
ATOM 4729 C CA . LEU B 1 120 ? 4.316 -33.188 -30.969 1 95.69 120 LEU B CA 1
ATOM 4730 C C . LEU B 1 120 ? 4.883 -34.562 -30.594 1 95.69 120 LEU B C 1
ATOM 4732 O O . LEU B 1 120 ? 5.996 -34.656 -30.078 1 95.69 120 LEU B O 1
ATOM 4736 N N . LEU B 1 121 ? 4.156 -35.625 -30.891 1 94.81 121 LEU B N 1
ATOM 4737 C CA . LEU B 1 121 ? 4.609 -36.969 -30.594 1 94.81 121 LEU B CA 1
ATOM 4738 C C . LEU B 1 121 ? 5.871 -37.312 -31.375 1 94.81 121 LEU B C 1
ATOM 4740 O O . LEU B 1 121 ? 6.812 -37.906 -30.828 1 94.81 121 LEU B O 1
ATOM 4744 N N . LYS B 1 122 ? 5.824 -36.969 -32.594 1 94.19 122 LYS B N 1
ATOM 4745 C CA . LYS B 1 122 ? 6.988 -37.219 -33.438 1 94.19 122 LYS B CA 1
ATOM 4746 C C . LYS B 1 122 ? 8.203 -36.438 -32.969 1 94.19 122 LYS B C 1
ATOM 4748 O O . LYS B 1 122 ? 9.32 -36.938 -32.938 1 94.19 122 LYS B O 1
ATOM 4753 N N . TRP B 1 123 ? 7.941 -35.219 -32.625 1 95.25 123 TRP B N 1
ATOM 4754 C CA . TRP B 1 123 ? 9.016 -34.375 -32.094 1 95.25 123 TRP B CA 1
ATOM 4755 C C . TRP B 1 123 ? 9.57 -34.938 -30.812 1 95.25 123 TRP B C 1
ATOM 4757 O O . TRP B 1 123 ? 10.789 -35.031 -30.641 1 95.25 123 TRP B O 1
ATOM 4767 N N . ALA B 1 124 ? 8.703 -35.312 -29.953 1 95 124 ALA B N 1
ATOM 4768 C CA . ALA B 1 124 ? 9.094 -35.844 -28.641 1 95 124 ALA B CA 1
ATOM 4769 C C . ALA B 1 124 ? 9.93 -37.094 -28.766 1 95 124 ALA B C 1
ATOM 4771 O O . ALA B 1 124 ? 10.797 -37.375 -27.938 1 95 124 ALA B O 1
ATOM 4772 N N . SER B 1 125 ? 9.68 -37.844 -29.812 1 92.56 125 SER B N 1
ATOM 4773 C CA . SER B 1 125 ? 10.398 -39.094 -30.016 1 92.56 125 SER B CA 1
ATOM 4774 C C . SER B 1 125 ? 11.727 -38.844 -30.734 1 92.56 125 SER B C 1
ATOM 4776 O O . SER B 1 125 ? 12.484 -39.812 -30.969 1 92.56 125 SER B O 1
ATOM 4778 N N . GLY B 1 126 ? 11.984 -37.625 -31.125 1 90.31 126 GLY B N 1
ATOM 4779 C CA . GLY B 1 126 ? 13.227 -37.281 -31.781 1 90.31 126 GLY B CA 1
ATOM 4780 C C . GLY B 1 126 ? 13.172 -37.469 -33.281 1 90.31 126 GLY B C 1
ATOM 4781 O O . GLY B 1 126 ? 14.188 -37.344 -33.969 1 90.31 126 GLY B O 1
ATOM 4782 N N . GLN B 1 127 ? 12.047 -37.688 -33.812 1 84.56 127 GLN B N 1
ATOM 4783 C CA . GLN B 1 127 ? 11.906 -38 -35.25 1 84.56 127 GLN B CA 1
ATOM 4784 C C . GLN B 1 127 ? 11.844 -36.719 -36.062 1 84.56 127 GLN B C 1
ATOM 4786 O O . GLN B 1 127 ? 12.07 -36.75 -37.281 1 84.56 127 GLN B O 1
ATOM 4791 N N . GLN B 1 128 ? 11.484 -35.625 -35.438 1 81.31 128 GLN B N 1
ATOM 4792 C CA . GLN B 1 128 ? 11.289 -34.375 -36.188 1 81.31 128 GLN B CA 1
ATOM 4793 C C . GLN B 1 128 ? 11.891 -33.188 -35.438 1 81.31 128 GLN B C 1
ATOM 4795 O O . GLN B 1 128 ? 11.82 -33.125 -34.219 1 81.31 128 GLN B O 1
ATOM 4800 N N . SER B 1 129 ? 12.531 -32.438 -36.219 1 78.69 129 SER B N 1
ATOM 4801 C CA . SER B 1 129 ? 12.961 -31.141 -35.656 1 78.69 129 SER B CA 1
ATOM 4802 C C . SER B 1 129 ? 11.859 -30.094 -35.781 1 78.69 129 SER B C 1
ATOM 4804 O O . SER B 1 129 ? 10.938 -30.25 -36.594 1 78.69 129 SER B O 1
ATOM 4806 N N . TYR B 1 130 ? 11.922 -29.219 -34.844 1 85.06 130 TYR B N 1
ATOM 4807 C CA . TYR B 1 130 ? 10.906 -28.172 -34.875 1 85.06 130 TYR B CA 1
ATOM 4808 C C . TYR B 1 130 ? 11.539 -26.781 -34.812 1 85.06 130 TYR B C 1
ATOM 4810 O O . TYR B 1 130 ? 12.453 -26.562 -34 1 85.06 130 TYR B O 1
ATOM 4818 N N . SER B 1 131 ? 11.109 -25.969 -35.781 1 80 131 SER B N 1
ATOM 4819 C CA . SER B 1 131 ? 11.492 -24.562 -35.719 1 80 131 SER B CA 1
ATOM 4820 C C . SER B 1 131 ? 10.406 -23.703 -35.094 1 80 131 SER B C 1
ATOM 4822 O O . SER B 1 131 ? 9.258 -23.703 -35.531 1 80 131 SER B O 1
ATOM 4824 N N . THR B 1 132 ? 10.812 -22.984 -34.094 1 81.06 132 THR B N 1
ATOM 4825 C CA . THR B 1 132 ? 9.875 -22.203 -33.312 1 81.06 132 THR B CA 1
ATOM 4826 C C . THR B 1 132 ? 9.43 -20.953 -34.062 1 81.06 132 THR B C 1
ATOM 4828 O O . THR B 1 132 ? 9.938 -20.672 -35.156 1 81.06 132 THR B O 1
ATOM 4831 N N . THR B 1 133 ? 8.508 -20.219 -33.531 1 73.19 133 THR B N 1
ATOM 4832 C CA . THR B 1 133 ? 7.922 -19.031 -34.156 1 73.19 133 THR B CA 1
ATOM 4833 C C . THR B 1 133 ? 8.992 -17.984 -34.438 1 73.19 133 THR B C 1
ATOM 4835 O O . THR B 1 133 ? 8.891 -17.234 -35.406 1 73.19 133 THR B O 1
ATOM 4838 N N . PHE B 1 134 ? 10.031 -18.031 -33.625 1 72.75 134 PHE B N 1
ATOM 4839 C CA . PHE B 1 134 ? 11.055 -17.016 -33.812 1 72.75 134 PHE B CA 1
ATOM 4840 C C . PHE B 1 134 ? 12.273 -17.594 -34.531 1 72.75 134 PHE B C 1
ATOM 4842 O O . PHE B 1 134 ? 13.336 -16.969 -34.562 1 72.75 134 PHE B O 1
ATOM 4849 N N . GLY B 1 135 ? 12.109 -18.766 -35 1 75.19 135 GLY B N 1
ATOM 4850 C CA . GLY B 1 135 ? 13.133 -19.328 -35.875 1 75.19 135 GLY B CA 1
ATOM 4851 C C . GLY B 1 135 ? 14.156 -20.156 -35.125 1 75.19 135 GLY B C 1
ATOM 4852 O O . GLY B 1 135 ? 15.039 -20.766 -35.75 1 75.19 135 GLY B O 1
ATOM 4853 N N . SER B 1 136 ? 14.023 -20.188 -33.875 1 80.75 136 SER B N 1
ATOM 4854 C CA . SER B 1 136 ? 14.969 -21 -33.125 1 80.75 136 SER B CA 1
ATOM 4855 C C . SER B 1 136 ? 14.586 -22.484 -33.156 1 80.75 136 SER B C 1
ATOM 4857 O O . SER B 1 136 ? 13.406 -22.828 -33.219 1 80.75 136 SER B O 1
ATOM 4859 N N . GLU B 1 137 ? 15.648 -23.25 -33.188 1 86.56 137 GLU B N 1
ATOM 4860 C CA . GLU B 1 137 ? 15.391 -24.688 -33.25 1 86.56 137 GLU B CA 1
ATOM 4861 C C . GLU B 1 137 ? 15.203 -25.266 -31.844 1 86.56 137 GLU B C 1
ATOM 4863 O O . GLU B 1 137 ? 15.961 -24.953 -30.922 1 86.56 137 GLU B O 1
ATOM 4868 N N . ALA B 1 138 ? 14.133 -26.047 -31.734 1 91.31 138 ALA B N 1
ATOM 4869 C CA . ALA B 1 138 ? 13.883 -26.797 -30.516 1 91.31 138 ALA B CA 1
ATOM 4870 C C . ALA B 1 138 ? 14.07 -28.297 -30.75 1 91.31 138 ALA B C 1
ATOM 4872 O O . ALA B 1 138 ? 13.422 -28.875 -31.625 1 91.31 138 ALA B O 1
ATOM 4873 N N . GLU B 1 139 ? 15.039 -28.844 -29.969 1 92.06 139 GLU B N 1
ATOM 4874 C CA . GLU B 1 139 ? 15.305 -30.266 -30.062 1 92.06 139 GLU B CA 1
ATOM 4875 C C . GLU B 1 139 ? 14.797 -31.016 -28.828 1 92.06 139 GLU B C 1
ATOM 4877 O O . GLU B 1 139 ? 15.016 -30.562 -27.703 1 92.06 139 GLU B O 1
ATOM 4882 N N . SER B 1 140 ? 14.211 -32.156 -29.094 1 93.56 140 SER B N 1
ATOM 4883 C CA . SER B 1 140 ? 13.594 -32.938 -28.016 1 93.56 140 SER B CA 1
ATOM 4884 C C . SER B 1 140 ? 14.648 -33.438 -27.031 1 93.56 140 SER B C 1
ATOM 4886 O O . SER B 1 140 ? 14.328 -33.75 -25.875 1 93.56 140 SER B O 1
ATOM 4888 N N . SER B 1 141 ? 15.922 -33.5 -27.406 1 91.5 141 SER B N 1
ATOM 4889 C CA . SER B 1 141 ? 16.984 -33.938 -26.516 1 91.5 141 SER B CA 1
ATOM 4890 C C . SER B 1 141 ? 17.438 -32.812 -25.609 1 91.5 141 SER B C 1
ATOM 4892 O O . SER B 1 141 ? 18.047 -33.031 -24.562 1 91.5 141 SER B O 1
ATOM 4894 N N . LYS B 1 142 ? 17.125 -31.562 -25.969 1 92.44 142 LYS B N 1
ATOM 4895 C CA . LYS B 1 142 ? 17.641 -30.406 -25.234 1 92.44 142 LYS B CA 1
ATOM 4896 C C . LYS B 1 142 ? 16.5 -29.562 -24.672 1 92.44 142 LYS B C 1
ATOM 4898 O O . LYS B 1 142 ? 16.719 -28.719 -23.797 1 92.44 142 LYS B O 1
ATOM 4903 N N . HIS B 1 143 ? 15.359 -29.828 -25.25 1 94.81 143 HIS B N 1
ATOM 4904 C CA . HIS B 1 143 ? 14.219 -29 -24.859 1 94.81 143 HIS B CA 1
ATOM 4905 C C . HIS B 1 143 ? 13.031 -29.859 -24.453 1 94.81 143 HIS B C 1
ATOM 4907 O O . HIS B 1 143 ? 12.906 -31 -24.906 1 94.81 143 HIS B O 1
ATOM 4913 N N . TRP B 1 144 ? 12.273 -29.344 -23.547 1 96.31 144 TRP B N 1
ATOM 4914 C CA . TRP B 1 144 ? 10.945 -29.906 -23.312 1 96.31 144 TRP B CA 1
ATOM 4915 C C . TRP B 1 144 ? 9.867 -29.031 -23.938 1 96.31 144 TRP B C 1
ATOM 4917 O O . TRP B 1 144 ? 10.117 -27.875 -24.281 1 96.31 144 TRP B O 1
ATOM 4927 N N . ALA B 1 145 ? 8.672 -29.609 -24.172 1 96.75 145 ALA B N 1
ATOM 4928 C CA . ALA B 1 145 ? 7.5 -28.906 -24.688 1 96.75 145 ALA B CA 1
ATOM 4929 C C . ALA B 1 145 ? 6.316 -29.047 -23.75 1 96.75 145 ALA B C 1
ATOM 4931 O O . ALA B 1 145 ? 6.137 -30.094 -23.109 1 96.75 145 ALA B O 1
ATOM 4932 N N . TYR B 1 146 ? 5.559 -27.984 -23.672 1 96.69 146 TYR B N 1
ATOM 4933 C CA . TYR B 1 146 ? 4.453 -27.969 -22.719 1 96.69 146 TYR B CA 1
ATOM 4934 C C . TYR B 1 146 ? 3.244 -27.234 -23.297 1 96.69 146 TYR B C 1
ATOM 4936 O O . TYR B 1 146 ? 3.342 -26.078 -23.688 1 96.69 146 TYR B O 1
ATOM 4944 N N . VAL B 1 147 ? 2.123 -27.938 -23.438 1 94.62 147 VAL B N 1
ATOM 4945 C CA . VAL B 1 147 ? 0.809 -27.344 -23.672 1 94.62 147 VAL B CA 1
ATOM 4946 C C . VAL B 1 147 ? 0.134 -27.047 -22.344 1 94.62 147 VAL B C 1
ATOM 4948 O O . VAL B 1 147 ? -0.384 -27.953 -21.688 1 94.62 147 VAL B O 1
ATOM 4951 N N . ASP B 1 148 ? 0.127 -25.781 -22.016 1 88.19 148 ASP B N 1
ATOM 4952 C CA . ASP B 1 148 ? -0.385 -25.422 -20.688 1 88.19 148 ASP B CA 1
ATOM 4953 C C . ASP B 1 148 ? -1.642 -24.562 -20.797 1 88.19 148 ASP B C 1
ATOM 4955 O O . ASP B 1 148 ? -1.805 -23.812 -21.766 1 88.19 148 ASP B O 1
ATOM 4959 N N . TYR B 1 149 ? -2.613 -24.781 -19.953 1 82.88 149 TYR B N 1
ATOM 4960 C CA . TYR B 1 149 ? -3.838 -24 -19.781 1 82.88 149 TYR B CA 1
ATOM 4961 C C . TYR B 1 149 ? -4.758 -24.188 -20.984 1 82.88 149 TYR B C 1
ATOM 4963 O O . TYR B 1 149 ? -5.297 -23.203 -21.516 1 82.88 149 TYR B O 1
ATOM 4971 N N . PHE B 1 150 ? -4.812 -25.375 -21.484 1 88.56 150 PHE B N 1
ATOM 4972 C CA . PHE B 1 150 ? -5.75 -25.641 -22.578 1 88.56 150 PHE B CA 1
ATOM 4973 C C . PHE B 1 150 ? -7.133 -25.984 -22.031 1 88.56 150 PHE B C 1
ATOM 4975 O O . PHE B 1 150 ? -7.344 -27.062 -21.484 1 88.56 150 PHE B O 1
ATOM 4982 N N . TYR B 1 151 ? -8.031 -25.094 -22.234 1 89 151 TYR B N 1
ATOM 4983 C CA . TYR B 1 151 ? -9.391 -25.359 -21.766 1 89 151 TYR B CA 1
ATOM 4984 C C . TYR B 1 151 ? -10.086 -26.391 -22.656 1 89 151 TYR B C 1
ATOM 4986 O O . TYR B 1 151 ? -10.258 -26.172 -23.859 1 89 151 TYR B O 1
ATOM 4994 N N . MET B 1 152 ? -10.531 -27.359 -22.047 1 89.5 152 MET B N 1
ATOM 4995 C CA . MET B 1 152 ? -11.016 -28.516 -22.781 1 89.5 152 MET B CA 1
ATOM 4996 C C . MET B 1 152 ? -12.305 -28.203 -23.531 1 89.5 152 MET B C 1
ATOM 4998 O O . MET B 1 152 ? -12.641 -28.859 -24.516 1 89.5 152 MET B O 1
ATOM 5002 N N . LYS B 1 153 ? -13.008 -27.172 -23.062 1 87.56 153 LYS B N 1
ATOM 5003 C CA . LYS B 1 153 ? -14.211 -26.734 -23.766 1 87.56 153 LYS B CA 1
ATOM 5004 C C . LYS B 1 153 ? -13.867 -26.266 -25.188 1 87.56 153 LYS B C 1
ATOM 5006 O O . LYS B 1 153 ? -14.734 -26.25 -26.062 1 87.56 153 LYS B O 1
ATOM 5011 N N . ASN B 1 154 ? -12.609 -25.938 -25.406 1 84.75 154 ASN B N 1
ATOM 5012 C CA . ASN B 1 154 ? -12.188 -25.406 -26.688 1 84.75 154 ASN B CA 1
ATOM 5013 C C . ASN B 1 154 ? -11.773 -26.516 -27.641 1 84.75 154 ASN B C 1
ATOM 5015 O O . ASN B 1 154 ? -11.469 -26.266 -28.812 1 84.75 154 ASN B O 1
ATOM 5019 N N . LEU B 1 155 ? -11.812 -27.75 -27.203 1 82.12 155 LEU B N 1
ATOM 5020 C CA . LEU B 1 155 ? -11.516 -28.875 -28.094 1 82.12 155 LEU B CA 1
ATOM 5021 C C . LEU B 1 155 ? -12.609 -29.047 -29.125 1 82.12 155 LEU B C 1
ATOM 5023 O O . LEU B 1 155 ? -13.797 -28.922 -28.812 1 82.12 155 LEU B O 1
ATOM 5027 N N . ALA B 1 156 ? -12.195 -29.266 -30.375 1 76.38 156 ALA B N 1
ATOM 5028 C CA . ALA B 1 156 ? -13.148 -29.422 -31.469 1 76.38 156 ALA B CA 1
ATOM 5029 C C . ALA B 1 156 ? -14.125 -30.562 -31.188 1 76.38 156 ALA B C 1
ATOM 5031 O O . ALA B 1 156 ? -15.32 -30.438 -31.484 1 76.38 156 ALA B O 1
ATOM 5032 N N . ASN B 1 157 ? -13.68 -31.594 -30.656 1 78.5 157 ASN B N 1
ATOM 5033 C CA . ASN B 1 157 ? -14.523 -32.75 -30.391 1 78.5 157 ASN B CA 1
ATOM 5034 C C . ASN B 1 157 ? -15 -32.781 -28.938 1 78.5 157 ASN B C 1
ATOM 5036 O O . ASN B 1 157 ? -15.188 -33.844 -28.359 1 78.5 157 ASN B O 1
ATOM 5040 N N . SER B 1 158 ? -15.18 -31.688 -28.375 1 78.62 158 SER B N 1
ATOM 5041 C CA . SER B 1 158 ? -15.5 -31.578 -26.969 1 78.62 158 SER B CA 1
ATOM 5042 C C . SER B 1 158 ? -16.812 -32.281 -26.641 1 78.62 158 SER B C 1
ATOM 5044 O O . SER B 1 158 ? -16.953 -32.875 -25.562 1 78.62 158 SER B O 1
ATOM 5046 N N . SER B 1 159 ? -17.703 -32.312 -27.484 1 78.88 159 SER B N 1
ATOM 5047 C CA . SER B 1 159 ? -19 -32.906 -27.25 1 78.88 159 SER B CA 1
ATOM 5048 C C . SER B 1 159 ? -18.875 -34.406 -27 1 78.88 159 SER B C 1
ATOM 5050 O O . SER B 1 159 ? -19.578 -35 -26.172 1 78.88 159 SER B O 1
ATOM 5052 N N . GLN B 1 160 ? -17.922 -35 -27.672 1 76.81 160 GLN B N 1
ATOM 5053 C CA . GLN B 1 160 ? -17.734 -36.438 -27.531 1 76.81 160 GLN B CA 1
ATOM 5054 C C . GLN B 1 160 ? -17.062 -36.781 -26.203 1 76.81 160 GLN B C 1
ATOM 5056 O O . GLN B 1 160 ? -17.219 -37.906 -25.688 1 76.81 160 GLN B O 1
ATOM 5061 N N . LEU B 1 161 ? -16.391 -35.812 -25.688 1 82.62 161 LEU B N 1
ATOM 5062 C CA . LEU B 1 161 ? -15.617 -36.062 -24.469 1 82.62 161 LEU B CA 1
ATOM 5063 C C . LEU B 1 161 ? -16.453 -35.75 -23.234 1 82.62 161 LEU B C 1
ATOM 5065 O O . LEU B 1 161 ? -16.062 -36.062 -22.109 1 82.62 161 LEU B O 1
ATOM 5069 N N . ARG B 1 162 ? -17.625 -35.125 -23.422 1 83.19 162 ARG B N 1
ATOM 5070 C CA . ARG B 1 162 ? -18.469 -34.688 -22.312 1 83.19 162 ARG B CA 1
ATOM 5071 C C . ARG B 1 162 ? -18.922 -35.906 -21.469 1 83.19 162 ARG B C 1
ATOM 5073 O O . ARG B 1 162 ? -19.094 -35.781 -20.266 1 83.19 162 ARG B O 1
ATOM 5080 N N . GLU B 1 163 ? -19.047 -36.969 -22.141 1 81.62 163 GLU B N 1
ATOM 5081 C CA . GLU B 1 163 ? -19.547 -38.156 -21.422 1 81.62 163 GLU B CA 1
ATOM 5082 C C . GLU B 1 163 ? -18.406 -38.875 -20.719 1 81.62 163 GLU B C 1
ATOM 5084 O O . GLU B 1 163 ? -18.641 -39.719 -19.844 1 81.62 163 GLU B O 1
ATOM 5089 N N . ILE B 1 164 ? -17.25 -38.469 -20.969 1 87 164 ILE B N 1
ATOM 5090 C CA . ILE B 1 164 ? -16.094 -39.219 -20.484 1 87 164 ILE B CA 1
ATOM 5091 C C . ILE B 1 164 ? -15.531 -38.531 -19.234 1 87 164 ILE B C 1
ATOM 5093 O O . ILE B 1 164 ? -15.188 -39.219 -18.266 1 87 164 ILE B O 1
ATOM 5097 N N . ILE B 1 165 ? -15.539 -37.25 -19.203 1 90.94 165 ILE B N 1
ATOM 5098 C CA . ILE B 1 165 ? -14.93 -36.5 -18.125 1 90.94 165 ILE B CA 1
ATOM 5099 C C . ILE B 1 165 ? -16.016 -36 -17.172 1 90.94 165 ILE B C 1
ATOM 5101 O O . ILE B 1 165 ? -16.875 -35.219 -17.578 1 90.94 165 ILE B O 1
ATOM 5105 N N . ASN B 1 166 ? -15.953 -36.469 -15.969 1 91.62 166 ASN B N 1
ATOM 5106 C CA . ASN B 1 166 ? -16.922 -36.125 -14.938 1 91.62 166 ASN B CA 1
ATOM 5107 C C . ASN B 1 166 ? -16.297 -36.125 -13.547 1 91.62 166 ASN B C 1
ATOM 5109 O O . ASN B 1 166 ? -15.812 -37.188 -13.102 1 91.62 166 ASN B O 1
ATOM 5113 N N . TRP B 1 167 ? -16.469 -35.062 -12.812 1 94 167 TRP B N 1
ATOM 5114 C CA . TRP B 1 167 ? -15.852 -34.969 -11.492 1 94 167 TRP B CA 1
ATOM 5115 C C . TRP B 1 167 ? -16.828 -35.406 -10.398 1 94 167 TRP B C 1
ATOM 5117 O O . TRP B 1 167 ? -16.594 -35.125 -9.219 1 94 167 TRP B O 1
ATOM 5127 N N . GLY B 1 168 ? -17.922 -36 -10.75 1 91.25 168 GLY B N 1
ATOM 5128 C CA . GLY B 1 168 ? -18.953 -36.438 -9.812 1 91.25 168 GLY B CA 1
ATOM 5129 C C . GLY B 1 168 ? -18.438 -37.406 -8.758 1 91.25 168 GLY B C 1
ATOM 5130 O O . GLY B 1 168 ? -18.906 -37.375 -7.617 1 91.25 168 GLY B O 1
ATOM 5131 N N . ALA B 1 169 ? -17.469 -38.25 -9.094 1 88 169 ALA B N 1
ATOM 5132 C CA . ALA B 1 169 ? -16.891 -39.219 -8.164 1 88 169 ALA B CA 1
ATOM 5133 C C . ALA B 1 169 ? -16.172 -38.5 -7.012 1 88 169 ALA B C 1
ATOM 5135 O O . ALA B 1 169 ? -15.906 -39.125 -5.977 1 88 169 ALA B O 1
ATOM 5136 N N . TYR B 1 170 ? -15.992 -37.281 -7.191 1 90.62 170 TYR B N 1
ATOM 5137 C CA . TYR B 1 170 ? -15.266 -36.5 -6.176 1 90.62 170 TYR B CA 1
ATOM 5138 C C . TYR B 1 170 ? -16.141 -35.406 -5.582 1 90.62 170 TYR B C 1
ATOM 5140 O O . TYR B 1 170 ? -15.641 -34.438 -5.008 1 90.62 170 TYR B O 1
ATOM 5148 N N . GLY B 1 171 ? -17.391 -35.531 -5.883 1 89.81 171 GLY B N 1
ATOM 5149 C CA . GLY B 1 171 ? -18.359 -34.656 -5.219 1 89.81 171 GLY B CA 1
ATOM 5150 C C . GLY B 1 171 ? -18.844 -33.531 -6.102 1 89.81 171 GLY B C 1
ATOM 5151 O O . GLY B 1 171 ? -19.609 -32.656 -5.652 1 89.81 171 GLY B O 1
ATOM 5152 N N . PHE B 1 172 ? -18.484 -33.562 -7.359 1 93.75 172 PHE B N 1
ATOM 5153 C CA . PHE B 1 172 ? -18.828 -32.438 -8.211 1 93.75 172 PHE B CA 1
ATOM 5154 C C . PHE B 1 172 ? -19.422 -32.906 -9.539 1 93.75 172 PHE B C 1
ATOM 5156 O O . PHE B 1 172 ? -18.812 -32.719 -10.594 1 93.75 172 PHE B O 1
ATOM 5163 N N . PRO B 1 173 ? -20.609 -33.344 -9.492 1 91.56 173 PRO B N 1
ATOM 5164 C CA . PRO B 1 173 ? -21.219 -33.938 -10.695 1 91.56 173 PRO B CA 1
ATOM 5165 C C . PRO B 1 173 ? -21.531 -32.875 -11.758 1 91.56 173 PRO B C 1
ATOM 5167 O O . PRO B 1 173 ? -21.703 -33.219 -12.93 1 91.56 173 PRO B O 1
ATOM 5170 N N . GLU B 1 174 ? -21.609 -31.625 -11.344 1 91 174 GLU B N 1
ATOM 5171 C CA . GLU B 1 174 ? -21.906 -30.547 -12.281 1 91 174 GLU B CA 1
ATOM 5172 C C . GLU B 1 174 ? -20.672 -30.156 -13.086 1 91 174 GLU B C 1
ATOM 5174 O O . GLU B 1 174 ? -20.781 -29.406 -14.055 1 91 174 GLU B O 1
ATOM 5179 N N . ARG B 1 175 ? -19.516 -30.719 -12.742 1 93.25 175 ARG B N 1
ATOM 5180 C CA . ARG B 1 175 ? -18.281 -30.312 -13.398 1 93.25 175 ARG B CA 1
ATOM 5181 C C . ARG B 1 175 ? -17.797 -31.391 -14.352 1 93.25 175 ARG B C 1
ATOM 5183 O O . ARG B 1 175 ? -17.688 -32.562 -13.969 1 93.25 175 ARG B O 1
ATOM 5190 N N . GLY B 1 176 ? -17.578 -30.969 -15.562 1 92.81 176 GLY B N 1
ATOM 5191 C CA . GLY B 1 176 ? -17.078 -31.844 -16.609 1 92.81 176 GLY B CA 1
ATOM 5192 C C . GLY B 1 176 ? -16.062 -31.156 -17.516 1 92.81 176 GLY B C 1
ATOM 5193 O O . GLY B 1 176 ? -15.164 -30.469 -17.031 1 92.81 176 GLY B O 1
ATOM 5194 N N . ILE B 1 177 ? -16.219 -31.312 -18.766 1 90.94 177 ILE B N 1
ATOM 5195 C CA . ILE B 1 177 ? -15.266 -30.812 -19.766 1 90.94 177 ILE B CA 1
ATOM 5196 C C . ILE B 1 177 ? -15.25 -29.297 -19.766 1 90.94 177 ILE B C 1
ATOM 5198 O O . ILE B 1 177 ? -14.203 -28.672 -19.969 1 90.94 177 ILE B O 1
ATOM 5202 N N . ASP B 1 178 ? -16.359 -28.672 -19.453 1 90.62 178 ASP B N 1
ATOM 5203 C CA . ASP B 1 178 ? -16.484 -27.219 -19.516 1 90.62 178 ASP B CA 1
ATOM 5204 C C . ASP B 1 178 ? -15.695 -26.547 -18.391 1 90.62 178 ASP B C 1
ATOM 5206 O O . ASP B 1 178 ? -15.359 -25.359 -18.484 1 90.62 178 ASP B O 1
ATOM 5210 N N . ASP B 1 179 ? -15.352 -27.328 -17.375 1 93.88 179 ASP B N 1
ATOM 5211 C CA . ASP B 1 179 ? -14.68 -26.781 -16.203 1 93.88 179 ASP B CA 1
ATOM 5212 C C . ASP B 1 179 ? -13.273 -27.359 -16.062 1 93.88 179 ASP B C 1
ATOM 5214 O O . ASP B 1 179 ? -12.688 -27.328 -14.977 1 93.88 179 ASP B O 1
ATOM 5218 N N . SER B 1 180 ? -12.797 -27.953 -17.141 1 95.62 180 SER B N 1
ATOM 5219 C CA . SER B 1 180 ? -11.539 -28.672 -17 1 95.62 180 SER B CA 1
ATOM 5220 C C . SER B 1 180 ? -10.461 -28.094 -17.922 1 95.62 180 SER B C 1
ATOM 5222 O O . SER B 1 180 ? -10.773 -27.531 -18.969 1 95.62 180 SER B O 1
ATOM 5224 N N . THR B 1 181 ? -9.289 -28.172 -17.422 1 95.75 181 THR B N 1
ATOM 5225 C CA . THR B 1 181 ? -8.109 -27.719 -18.156 1 95.75 181 THR B CA 1
ATOM 5226 C C . THR B 1 181 ? -7.191 -28.906 -18.453 1 95.75 181 THR B C 1
ATOM 5228 O O . THR B 1 181 ? -6.98 -29.766 -17.609 1 95.75 181 THR B O 1
ATOM 5231 N N . LEU B 1 182 ? -6.777 -28.906 -19.656 1 94.94 182 LEU B N 1
ATOM 5232 C CA . LEU B 1 182 ? -5.906 -29.969 -20.156 1 94.94 182 LEU B CA 1
ATOM 5233 C C . LEU B 1 182 ? -4.449 -29.516 -20.156 1 94.94 182 LEU B C 1
ATOM 5235 O O . LEU B 1 182 ? -4.141 -28.391 -20.547 1 94.94 182 LEU B O 1
ATOM 5239 N N . TRP B 1 183 ? -3.553 -30.438 -19.688 1 97.19 183 TRP B N 1
ATOM 5240 C CA . TRP B 1 183 ? -2.109 -30.219 -19.672 1 97.19 183 TRP B CA 1
ATOM 5241 C C . TRP B 1 183 ? -1.374 -31.359 -20.375 1 97.19 183 TRP B C 1
ATOM 5243 O O . TRP B 1 183 ? -1.547 -32.531 -20.031 1 97.19 183 TRP B O 1
ATOM 5253 N N . ILE B 1 184 ? -0.573 -30.984 -21.375 1 97.31 184 ILE B N 1
ATOM 5254 C CA . ILE B 1 184 ? 0.238 -31.969 -22.094 1 97.31 184 ILE B CA 1
ATOM 5255 C C . ILE B 1 184 ? 1.702 -31.531 -22.078 1 97.31 184 ILE B C 1
ATOM 5257 O O . ILE B 1 184 ? 2.027 -30.406 -22.469 1 97.31 184 ILE B O 1
ATOM 5261 N N . GLY B 1 185 ? 2.549 -32.438 -21.625 1 97.75 185 GLY B N 1
ATOM 5262 C CA . GLY B 1 185 ? 3.953 -32.062 -21.578 1 97.75 185 GLY B CA 1
ATOM 5263 C C . GLY B 1 185 ? 4.891 -33.219 -21.812 1 97.75 185 GLY B C 1
ATOM 5264 O O . GLY B 1 185 ? 4.539 -34.375 -21.547 1 97.75 185 GLY B O 1
ATOM 5265 N N . THR B 1 186 ? 6.078 -32.938 -22.359 1 97.5 186 THR B N 1
ATOM 5266 C CA . THR B 1 186 ? 7.105 -33.938 -22.578 1 97.5 186 THR B CA 1
ATOM 5267 C C . THR B 1 186 ? 8.008 -34.094 -21.344 1 97.5 186 THR B C 1
ATOM 5269 O O . THR B 1 186 ? 7.785 -33.406 -20.328 1 97.5 186 THR B O 1
ATOM 5272 N N . LEU B 1 187 ? 8.922 -35 -21.453 1 96.12 187 LEU B N 1
ATOM 5273 C CA . LEU B 1 187 ? 9.867 -35.25 -20.375 1 96.12 187 LEU B CA 1
ATOM 5274 C C . LEU B 1 187 ? 10.562 -33.938 -19.953 1 96.12 187 LEU B C 1
ATOM 5276 O O . LEU B 1 187 ? 11.086 -33.219 -20.797 1 96.12 187 LEU B O 1
ATOM 5280 N N . GLY B 1 188 ? 10.43 -33.656 -18.656 1 95.12 188 GLY B N 1
ATOM 5281 C CA . GLY B 1 188 ? 11.164 -32.531 -18.125 1 95.12 188 GLY B CA 1
ATOM 5282 C C . GLY B 1 188 ? 10.336 -31.25 -18.047 1 95.12 188 GLY B C 1
ATOM 5283 O O . GLY B 1 188 ? 10.719 -30.297 -17.375 1 95.12 188 GLY B O 1
ATOM 5284 N N . ALA B 1 189 ? 9.242 -31.188 -18.766 1 97.06 189 ALA B N 1
ATOM 5285 C CA . ALA B 1 189 ? 8.367 -30.016 -18.703 1 97.06 189 ALA B CA 1
ATOM 5286 C C . ALA B 1 189 ? 7.945 -29.75 -17.25 1 97.06 189 ALA B C 1
ATOM 5288 O O . ALA B 1 189 ? 7.645 -30.672 -16.5 1 97.06 189 ALA B O 1
ATOM 5289 N N . ASN B 1 190 ? 8.031 -28.484 -16.844 1 95.69 190 ASN B N 1
ATOM 5290 C CA . ASN B 1 190 ? 7.711 -28.141 -15.461 1 95.69 190 ASN B CA 1
ATOM 5291 C C . ASN B 1 190 ? 7.137 -26.734 -15.359 1 95.69 190 ASN B C 1
ATOM 5293 O O . ASN B 1 190 ? 7.168 -25.969 -16.328 1 95.69 190 ASN B O 1
ATOM 5297 N N . THR B 1 191 ? 6.543 -26.422 -14.25 1 94.19 191 THR B N 1
ATOM 5298 C CA . THR B 1 191 ? 6.016 -25.109 -13.914 1 94.19 191 THR B CA 1
ATOM 5299 C C . THR B 1 191 ? 6.727 -24.531 -12.688 1 94.19 191 THR B C 1
ATOM 5301 O O . THR B 1 191 ? 7.047 -25.266 -11.75 1 94.19 191 THR B O 1
ATOM 5304 N N . PRO B 1 192 ? 6.977 -23.203 -12.727 1 96.31 192 PRO B N 1
ATOM 5305 C CA . PRO B 1 192 ? 7.539 -22.594 -11.516 1 96.31 192 PRO B CA 1
ATOM 5306 C C . PRO B 1 192 ? 6.688 -22.844 -10.281 1 96.31 192 PRO B C 1
ATOM 5308 O O . PRO B 1 192 ? 5.457 -22.891 -10.367 1 96.31 192 PRO B O 1
ATOM 5311 N N . CYS B 1 193 ? 7.375 -23 -9.148 1 98.44 193 CYS B N 1
ATOM 5312 C CA . CYS B 1 193 ? 6.668 -23.156 -7.879 1 98.44 193 CYS B CA 1
ATOM 5313 C C . CYS B 1 193 ? 5.812 -21.922 -7.574 1 98.44 193 CYS B C 1
ATOM 5315 O O . CYS B 1 193 ? 6.289 -20.797 -7.668 1 98.44 193 CYS B O 1
ATOM 5317 N N . HIS B 1 194 ? 4.535 -22.141 -7.207 1 98.19 194 HIS B N 1
ATOM 5318 C CA . HIS B 1 194 ? 3.65 -21 -6.977 1 98.19 194 HIS B CA 1
ATOM 5319 C C . HIS B 1 194 ? 2.451 -21.406 -6.125 1 98.19 194 HIS B C 1
ATOM 5321 O O . HIS B 1 194 ? 2.225 -22.594 -5.879 1 98.19 194 HIS B O 1
ATOM 5327 N N . ILE B 1 195 ? 1.802 -20.406 -5.617 1 97.81 195 ILE B N 1
ATOM 5328 C CA . ILE B 1 195 ? 0.495 -20.516 -4.98 1 97.81 195 ILE B CA 1
ATOM 5329 C C . ILE B 1 195 ? -0.587 -20 -5.934 1 97.81 195 ILE B C 1
ATOM 5331 O O . ILE B 1 195 ? -0.42 -18.969 -6.578 1 97.81 195 ILE B O 1
ATOM 5335 N N . ASP B 1 196 ? -1.616 -20.828 -6.078 1 96.38 196 ASP B N 1
ATOM 5336 C CA . ASP B 1 196 ? -2.859 -20.281 -6.613 1 96.38 196 ASP B CA 1
ATOM 5337 C C . ASP B 1 196 ? -3.656 -19.562 -5.527 1 96.38 196 ASP B C 1
ATOM 5339 O O . ASP B 1 196 ? -4.012 -20.156 -4.508 1 96.38 196 ASP B O 1
ATOM 5343 N N . THR B 1 197 ? -3.988 -18.344 -5.797 1 96.56 197 THR B N 1
ATOM 5344 C CA . THR B 1 197 ? -4.605 -17.594 -4.711 1 96.56 197 THR B CA 1
ATOM 5345 C C . THR B 1 197 ? -6.086 -17.938 -4.582 1 96.56 197 THR B C 1
ATOM 5347 O O . THR B 1 197 ? -6.691 -17.719 -3.533 1 96.56 197 THR B O 1
ATOM 5350 N N . TYR B 1 198 ? -6.648 -18.531 -5.684 1 95.69 198 TYR B N 1
ATOM 5351 C CA . TYR B 1 198 ? -8.07 -18.875 -5.652 1 95.69 198 TYR B CA 1
ATOM 5352 C C . TYR B 1 198 ? -8.258 -20.375 -5.527 1 95.69 198 TYR B C 1
ATOM 5354 O O . TYR B 1 198 ? -7.484 -21.156 -6.086 1 95.69 198 TYR B O 1
ATOM 5362 N N . GLY B 1 199 ? -9.281 -20.719 -4.84 1 95.06 199 GLY B N 1
ATOM 5363 C CA . GLY B 1 199 ? -9.867 -22.047 -4.84 1 95.06 199 GLY B CA 1
ATOM 5364 C C . GLY B 1 199 ? -8.883 -23.125 -4.438 1 95.06 199 GLY B C 1
ATOM 5365 O O . GLY B 1 199 ? -7.863 -22.844 -3.803 1 95.06 199 GLY B O 1
ATOM 5366 N N . CYS B 1 200 ? -9.344 -24.297 -4.555 1 96.31 200 CYS B N 1
ATOM 5367 C CA . CYS B 1 200 ? -8.547 -25.516 -4.465 1 96.31 200 CYS B CA 1
ATOM 5368 C C . CYS B 1 200 ? -8.547 -26.281 -5.789 1 96.31 200 CYS B C 1
ATOM 5370 O O . CYS B 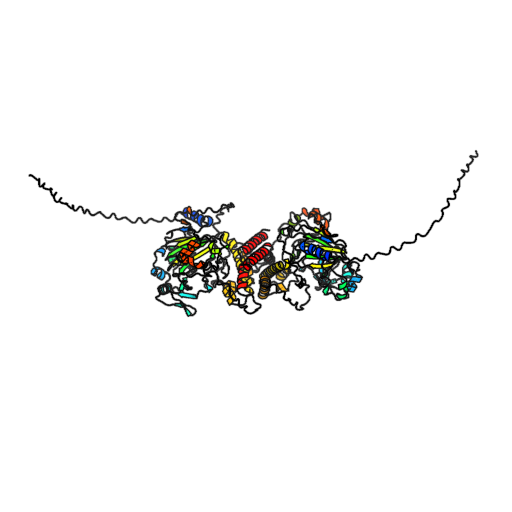1 200 ? -9.141 -25.812 -6.766 1 96.31 200 CYS B O 1
ATOM 5372 N N . ASN B 1 201 ? -7.688 -27.312 -5.875 1 96.94 201 ASN B N 1
ATOM 5373 C CA . ASN B 1 201 ? -7.453 -27.953 -7.164 1 96.94 201 ASN B CA 1
ATOM 5374 C C . ASN B 1 201 ? -7.602 -29.469 -7.074 1 96.94 201 ASN B C 1
ATOM 5376 O O . ASN B 1 201 ? -7.16 -30.094 -6.098 1 96.94 201 ASN B O 1
ATOM 5380 N N . LEU B 1 202 ? -8.344 -30.031 -8.016 1 96.69 202 LEU B N 1
ATOM 5381 C CA . LEU B 1 202 ? -8.336 -31.469 -8.273 1 96.69 202 LEU B CA 1
ATOM 5382 C C . LEU B 1 202 ? -7.621 -31.781 -9.586 1 96.69 202 LEU B C 1
ATOM 5384 O O . LEU B 1 202 ? -7.961 -31.219 -10.625 1 96.69 202 LEU B O 1
ATOM 5388 N N . VAL B 1 203 ? -6.664 -32.656 -9.508 1 98.06 203 VAL B N 1
ATOM 5389 C CA . VAL B 1 203 ? -5.859 -32.938 -10.688 1 98.06 203 VAL B CA 1
ATOM 5390 C C . VAL B 1 203 ? -5.879 -34.469 -10.945 1 98.06 203 VAL B C 1
ATOM 5392 O O . VAL B 1 203 ? -5.465 -35.25 -10.094 1 98.06 203 VAL B O 1
ATOM 5395 N N . ALA B 1 204 ? -6.297 -34.875 -12.117 1 97.94 204 ALA B N 1
ATOM 5396 C CA . ALA B 1 204 ? -6.281 -36.25 -12.539 1 97.94 204 ALA B CA 1
ATOM 5397 C C . ALA B 1 204 ? -5.129 -36.531 -13.5 1 97.94 204 ALA B C 1
ATOM 5399 O O . ALA B 1 204 ? -4.996 -35.844 -14.523 1 97.94 204 ALA B O 1
ATOM 5400 N N . GLN B 1 205 ? -4.344 -37.469 -13.109 1 98.44 205 GLN B N 1
ATOM 5401 C CA . GLN B 1 205 ? -3.291 -37.906 -14.023 1 98.44 205 GLN B CA 1
ATOM 5402 C C . GLN B 1 205 ? -3.82 -38.906 -15.023 1 98.44 205 GLN B C 1
ATOM 5404 O O . GLN B 1 205 ? -4.293 -40 -14.641 1 98.44 205 GLN B O 1
ATOM 5409 N N . ILE B 1 206 ? -3.734 -38.625 -16.297 1 97.44 206 ILE B N 1
ATOM 5410 C CA . ILE B 1 206 ? -4.363 -39.438 -17.328 1 97.44 206 ILE B CA 1
ATOM 5411 C C . ILE B 1 206 ? -3.314 -40.312 -18 1 97.44 206 ILE B C 1
ATOM 5413 O O . ILE B 1 206 ? -3.541 -41.531 -18.203 1 97.44 206 ILE B O 1
ATOM 5417 N N . MET B 1 207 ? -2.266 -39.781 -18.406 1 97.88 207 MET B N 1
ATOM 5418 C CA . MET B 1 207 ? -1.151 -40.469 -19.047 1 97.88 207 MET B CA 1
ATOM 5419 C C . MET B 1 207 ? 0.183 -40 -18.5 1 97.88 207 MET B C 1
ATOM 5421 O O . MET B 1 207 ? 0.333 -38.812 -18.156 1 97.88 207 MET B O 1
ATOM 5425 N N . GLY B 1 208 ? 1.151 -40.938 -18.453 1 97.94 208 GLY B N 1
ATOM 5426 C CA . GLY B 1 208 ? 2.471 -40.594 -17.953 1 97.94 208 GLY B CA 1
ATOM 5427 C C . GLY B 1 208 ? 2.496 -40.281 -16.469 1 97.94 208 GLY B C 1
ATOM 5428 O O . GLY B 1 208 ? 1.548 -40.625 -15.75 1 97.94 208 GLY B O 1
ATOM 5429 N N . ARG B 1 209 ? 3.652 -39.812 -16.047 1 98.31 209 ARG B N 1
ATOM 5430 C CA . ARG B 1 209 ? 3.883 -39.594 -14.625 1 98.31 209 ARG B CA 1
ATOM 5431 C C . ARG B 1 209 ? 4.34 -38.156 -14.367 1 98.31 209 ARG B C 1
ATOM 5433 O O . ARG B 1 209 ? 5.172 -37.625 -15.094 1 98.31 209 ARG B O 1
ATOM 5440 N N . LYS B 1 210 ? 3.701 -37.469 -13.352 1 98.06 210 LYS B N 1
ATOM 5441 C CA . LYS B 1 210 ? 4.086 -36.125 -12.906 1 98.06 210 LYS B CA 1
ATOM 5442 C C . LYS B 1 210 ? 4.461 -36.125 -11.43 1 98.06 210 LYS B C 1
ATOM 5444 O O . LYS B 1 210 ? 3.783 -36.75 -10.609 1 98.06 210 LYS B O 1
ATOM 5449 N N . ARG B 1 211 ? 5.547 -35.531 -11.148 1 97.81 211 ARG B N 1
ATOM 5450 C CA . ARG B 1 211 ? 5.93 -35.344 -9.75 1 97.81 211 ARG B CA 1
ATOM 5451 C C . ARG B 1 211 ? 5.488 -33.969 -9.234 1 97.81 211 ARG B C 1
ATOM 5453 O O . ARG B 1 211 ? 5.754 -32.938 -9.867 1 97.81 211 ARG B O 1
ATOM 5460 N N . TRP B 1 212 ? 4.793 -34 -8.109 1 98.44 212 TRP B N 1
ATOM 5461 C CA . TRP B 1 212 ? 4.344 -32.812 -7.422 1 98.44 212 TRP B CA 1
ATOM 5462 C C . TRP B 1 212 ? 5.137 -32.562 -6.145 1 98.44 212 TRP B C 1
ATOM 5464 O O . TRP B 1 212 ? 5.324 -33.5 -5.348 1 98.44 212 TRP B O 1
ATOM 5474 N N . VAL B 1 213 ? 5.668 -31.391 -6.027 1 98.31 213 VAL B N 1
ATOM 5475 C CA . VAL B 1 213 ? 6.305 -30.938 -4.797 1 98.31 213 VAL B CA 1
ATOM 5476 C C . VAL B 1 213 ? 5.477 -29.812 -4.18 1 98.31 213 VAL B C 1
ATOM 5478 O O . VAL B 1 213 ? 5.285 -28.766 -4.801 1 98.31 213 VAL B O 1
ATOM 5481 N N . LEU B 1 214 ? 5.023 -30.031 -2.918 1 98.69 214 LEU B N 1
ATOM 5482 C CA . LEU B 1 214 ? 4.066 -29.125 -2.309 1 98.69 214 LEU B CA 1
ATOM 5483 C C . LEU B 1 214 ? 4.562 -28.641 -0.949 1 98.69 214 LEU B C 1
ATOM 5485 O O . LEU B 1 214 ? 5.309 -29.344 -0.271 1 98.69 214 LEU B O 1
ATOM 5489 N N . PHE B 1 215 ? 4.238 -27.391 -0.568 1 98.56 215 PHE B N 1
ATOM 5490 C CA . PHE B 1 215 ? 4.543 -26.797 0.731 1 98.56 215 PHE B CA 1
ATOM 5491 C C . PHE B 1 215 ? 3.318 -26.094 1.306 1 98.56 215 PHE B C 1
ATOM 5493 O O . PHE B 1 215 ? 2.547 -25.484 0.569 1 98.56 215 PHE B O 1
ATOM 5500 N N . PRO B 1 216 ? 3.143 -26.188 2.629 1 97.56 216 PRO B N 1
ATOM 5501 C CA . PRO B 1 216 ? 2.037 -25.422 3.217 1 97.56 216 PRO B CA 1
ATOM 5502 C C . PRO B 1 216 ? 2.271 -23.922 3.174 1 97.56 216 PRO B C 1
ATOM 5504 O O . PRO B 1 216 ? 3.42 -23.469 3.105 1 97.56 216 PRO B O 1
ATOM 5507 N N . LYS B 1 217 ? 1.228 -23.219 3.199 1 95.88 217 LYS B N 1
ATOM 5508 C CA . LYS B 1 217 ? 1.285 -21.766 3.197 1 95.88 217 LYS B CA 1
ATOM 5509 C C . LYS B 1 217 ? 2.143 -21.25 4.348 1 95.88 217 LYS B C 1
ATOM 5511 O O . LYS B 1 217 ? 2.826 -20.234 4.211 1 95.88 217 LYS B O 1
ATOM 5516 N N . SER B 1 218 ? 2.182 -21.906 5.449 1 95.38 218 SER B N 1
ATOM 5517 C CA . SER B 1 218 ? 2.896 -21.484 6.648 1 95.38 218 SER B CA 1
ATOM 5518 C C . SER B 1 218 ? 4.398 -21.406 6.402 1 95.38 218 SER B C 1
ATOM 5520 O O . SER B 1 218 ? 5.133 -20.797 7.18 1 95.38 218 SER B O 1
ATOM 5522 N N . GLN B 1 219 ? 4.84 -22.047 5.32 1 97.12 219 GLN B N 1
ATOM 5523 C CA . GLN B 1 219 ? 6.273 -22.031 5.027 1 97.12 219 GLN B CA 1
ATOM 5524 C C . GLN B 1 219 ? 6.613 -21 3.957 1 97.12 219 GLN B C 1
ATOM 5526 O O . GLN B 1 219 ? 7.715 -21.016 3.404 1 97.12 219 GLN B O 1
ATOM 5531 N N . SER B 1 220 ? 5.785 -20.094 3.689 1 96.19 220 SER B N 1
ATOM 5532 C CA . SER B 1 220 ? 5.949 -19.109 2.627 1 96.19 220 SER B CA 1
ATOM 5533 C C . SER B 1 220 ? 7.211 -18.281 2.834 1 96.19 220 SER B C 1
ATOM 5535 O O . SER B 1 220 ? 7.902 -17.938 1.871 1 96.19 220 SER B O 1
ATOM 5537 N N . SER B 1 221 ? 7.555 -17.922 4.07 1 92.94 221 SER B N 1
ATOM 5538 C CA . SER B 1 221 ? 8.711 -17.094 4.355 1 92.94 221 SER B CA 1
ATOM 5539 C C . SER B 1 221 ? 10.008 -17.781 3.967 1 92.94 221 SER B C 1
ATOM 5541 O O . SER B 1 221 ? 11.062 -17.156 3.861 1 92.94 221 SER B O 1
ATOM 5543 N N . LEU B 1 222 ? 9.898 -19.109 3.699 1 96.94 222 LEU B N 1
ATOM 5544 C CA . LEU B 1 222 ? 11.086 -19.906 3.385 1 96.94 222 LEU B CA 1
ATOM 5545 C C . LEU B 1 222 ? 11.211 -20.109 1.88 1 96.94 222 LEU B C 1
ATOM 5547 O O . LEU B 1 222 ? 12.203 -20.688 1.41 1 96.94 222 LEU B O 1
ATOM 5551 N N . LEU B 1 223 ? 10.242 -19.641 1.102 1 97.44 223 LEU B N 1
ATOM 5552 C CA . LEU B 1 223 ? 10.164 -20.047 -0.294 1 97.44 223 LEU B CA 1
ATOM 5553 C C . LEU B 1 223 ? 10.438 -18.875 -1.228 1 97.44 223 LEU B C 1
ATOM 5555 O O . LEU B 1 223 ? 10.117 -18.938 -2.418 1 97.44 223 LEU B O 1
ATOM 5559 N N . SER B 1 224 ? 10.953 -17.766 -0.696 1 94.56 224 SER B N 1
ATOM 5560 C CA . SER B 1 224 ? 11.328 -16.609 -1.502 1 94.56 224 SER B CA 1
ATOM 5561 C C . SER B 1 224 ? 10.18 -16.156 -2.396 1 94.56 224 SER B C 1
ATOM 5563 O O . SER B 1 224 ? 10.328 -16.078 -3.617 1 94.56 224 SER B O 1
ATOM 5565 N N . SER B 1 225 ? 9.148 -15.75 -1.775 1 95.81 225 SER B N 1
ATOM 5566 C CA . SER B 1 225 ? 7.91 -15.391 -2.465 1 95.81 225 SER B CA 1
ATOM 5567 C C . SER B 1 225 ? 8.094 -14.125 -3.305 1 95.81 225 SER B C 1
ATOM 5569 O O . SER B 1 225 ? 8.805 -13.203 -2.9 1 95.81 225 SER B O 1
ATOM 5571 N N . THR B 1 226 ? 7.438 -14.133 -4.52 1 95.88 226 THR B N 1
ATOM 5572 C CA . THR B 1 226 ? 7.492 -12.961 -5.387 1 95.88 226 THR B CA 1
ATOM 5573 C C . THR B 1 226 ? 6.23 -12.867 -6.246 1 95.88 226 THR B C 1
ATOM 5575 O O . THR B 1 226 ? 5.57 -13.875 -6.496 1 95.88 226 THR B O 1
ATOM 5578 N N . ARG B 1 227 ? 5.895 -11.641 -6.609 1 96.88 227 ARG B N 1
ATOM 5579 C CA . ARG B 1 227 ? 4.805 -11.414 -7.555 1 96.88 227 ARG B CA 1
ATOM 5580 C C . ARG B 1 227 ? 5.344 -11.062 -8.938 1 96.88 227 ARG B C 1
ATOM 5582 O O . ARG B 1 227 ? 4.57 -10.789 -9.859 1 96.88 227 ARG B O 1
ATOM 5589 N N . THR B 1 228 ? 6.691 -11.086 -9.117 1 95.12 228 THR B N 1
ATOM 5590 C CA . THR B 1 228 ? 7.293 -10.828 -10.422 1 95.12 228 THR B CA 1
ATOM 5591 C C . THR B 1 228 ? 8.016 -12.07 -10.938 1 95.12 228 THR B C 1
ATOM 5593 O O . THR B 1 228 ? 8.828 -12.656 -10.219 1 95.12 228 THR B O 1
ATOM 5596 N N . PRO B 1 229 ? 7.707 -12.461 -12.141 1 95.94 229 PRO B N 1
ATOM 5597 C CA . PRO B 1 229 ? 6.77 -11.852 -13.086 1 95.94 229 PRO B CA 1
ATOM 5598 C C . PRO B 1 229 ? 5.32 -11.93 -12.617 1 95.94 229 PRO B C 1
ATOM 5600 O O . PRO B 1 229 ? 4.891 -12.969 -12.102 1 95.94 229 PRO B O 1
ATOM 5603 N N . TYR B 1 230 ? 4.582 -10.875 -12.836 1 97.38 230 TYR B N 1
ATOM 5604 C CA . TYR B 1 230 ? 3.229 -10.781 -12.305 1 97.38 230 TYR B CA 1
ATOM 5605 C C . TYR B 1 230 ? 2.258 -11.617 -13.125 1 97.38 230 TYR B C 1
ATOM 5607 O O . TYR B 1 230 ? 2.258 -11.555 -14.352 1 97.38 230 TYR B O 1
ATOM 5615 N N . GLU B 1 231 ? 1.548 -12.336 -12.445 1 95.5 231 GLU B N 1
ATOM 5616 C CA . GLU B 1 231 ? 0.392 -13.062 -12.953 1 95.5 231 GLU B CA 1
ATOM 5617 C C . GLU B 1 231 ? -0.765 -13.031 -11.961 1 95.5 231 GLU B C 1
ATOM 5619 O O . GLU B 1 231 ? -0.605 -13.414 -10.805 1 95.5 231 GLU B O 1
ATOM 5624 N N . GLU B 1 232 ? -1.917 -12.648 -12.484 1 92.75 232 GLU B N 1
ATOM 5625 C CA . GLU B 1 232 ? -3.062 -12.602 -11.586 1 92.75 232 GLU B CA 1
ATOM 5626 C C . GLU B 1 232 ? -3.295 -13.953 -10.922 1 92.75 232 GLU B C 1
ATOM 5628 O O . GLU B 1 232 ? -3.197 -15 -11.57 1 92.75 232 GLU B O 1
ATOM 5633 N N . SER B 1 233 ? -3.471 -13.984 -9.633 1 92.25 233 SER B N 1
ATOM 5634 C CA . SER B 1 233 ? -3.9 -15.109 -8.805 1 92.25 233 SER B CA 1
ATOM 5635 C C . SER B 1 233 ? -2.75 -16.078 -8.547 1 92.25 233 SER B C 1
ATOM 5637 O O . SER B 1 233 ? -2.973 -17.203 -8.117 1 92.25 233 SER B O 1
ATOM 5639 N N . SER B 1 234 ? -1.546 -15.648 -8.914 1 95.62 234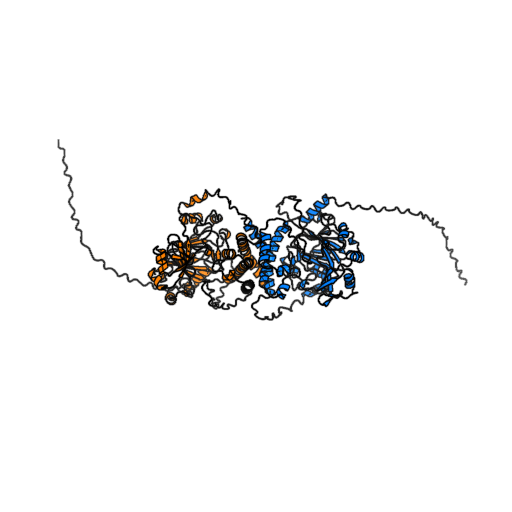 SER B N 1
ATOM 5640 C CA . SER B 1 234 ? -0.396 -16.5 -8.641 1 95.62 234 SER B CA 1
ATOM 5641 C C . SER B 1 234 ? 0.655 -15.766 -7.812 1 95.62 234 SER B C 1
ATOM 5643 O O . SER B 1 234 ? 0.959 -14.602 -8.078 1 95.62 234 SER B O 1
ATOM 5645 N N . ILE B 1 235 ? 1.153 -16.375 -6.812 1 97.12 235 ILE B N 1
ATOM 5646 C CA . ILE B 1 235 ? 2.35 -15.969 -6.09 1 97.12 235 ILE B CA 1
ATOM 5647 C C . ILE B 1 235 ? 3.482 -16.953 -6.352 1 97.12 235 ILE B C 1
ATOM 5649 O O . ILE B 1 235 ? 3.377 -18.141 -6.008 1 97.12 235 ILE B O 1
ATOM 5653 N N . TYR B 1 236 ? 4.59 -16.484 -6.863 1 97.5 236 TYR B N 1
ATOM 5654 C CA . TYR B 1 236 ? 5.66 -17.375 -7.293 1 97.5 236 TYR B CA 1
ATOM 5655 C C . TYR B 1 236 ? 6.754 -17.469 -6.238 1 97.5 236 TYR B C 1
ATOM 5657 O O . TYR B 1 236 ? 6.84 -16.625 -5.348 1 97.5 236 TYR B O 1
ATOM 5665 N N . SER B 1 237 ? 7.492 -18.547 -6.379 1 97.88 237 SER B N 1
ATOM 5666 C CA . SER B 1 237 ? 8.781 -18.656 -5.695 1 97.88 237 SER B CA 1
ATOM 5667 C C . SER B 1 237 ? 9.93 -18.297 -6.625 1 97.88 237 SER B C 1
ATOM 5669 O O . SER B 1 237 ? 9.93 -18.672 -7.801 1 97.88 237 SER B O 1
ATOM 5671 N N . GLN B 1 238 ? 10.891 -17.641 -6.137 1 96.25 238 GLN B N 1
ATOM 5672 C CA . GLN B 1 238 ? 12.078 -17.328 -6.914 1 96.25 238 GLN B CA 1
ATOM 5673 C C . GLN B 1 238 ? 13.023 -18.516 -6.984 1 96.25 238 GLN B C 1
ATOM 5675 O O . GLN B 1 238 ? 13.977 -18.516 -7.773 1 96.25 238 GLN B O 1
ATOM 5680 N N . ALA B 1 239 ? 12.781 -19.469 -6.168 1 97.5 239 ALA B N 1
ATOM 5681 C CA . ALA B 1 239 ? 13.648 -20.656 -6.16 1 97.5 239 ALA B CA 1
ATOM 5682 C C . ALA B 1 239 ? 13.445 -21.5 -7.414 1 97.5 239 ALA B C 1
ATOM 5684 O O . ALA B 1 239 ? 12.32 -21.656 -7.887 1 97.5 239 ALA B O 1
ATOM 5685 N N . GLY B 1 240 ? 14.547 -22.094 -7.887 1 96.5 240 GLY B N 1
ATOM 5686 C CA . GLY B 1 240 ? 14.555 -22.766 -9.172 1 96.5 240 GLY B CA 1
ATOM 5687 C C . GLY B 1 240 ? 14.086 -24.219 -9.086 1 96.5 240 GLY B C 1
ATOM 5688 O O . GLY B 1 240 ? 14.836 -25.141 -9.414 1 96.5 240 GLY B O 1
ATOM 5689 N N . PHE B 1 241 ? 12.867 -24.438 -8.664 1 96.25 241 PHE B N 1
ATOM 5690 C CA . PHE B 1 241 ? 12.305 -25.781 -8.711 1 96.25 241 PHE B CA 1
ATOM 5691 C C . PHE B 1 241 ? 12.164 -26.266 -10.148 1 96.25 241 PHE B C 1
ATOM 5693 O O . PHE B 1 241 ? 11.969 -25.453 -11.062 1 96.25 241 PHE B O 1
ATOM 5700 N N . PRO B 1 242 ? 12.312 -27.578 -10.43 1 95 242 PRO B N 1
ATOM 5701 C CA . PRO B 1 242 ? 12.328 -28.688 -9.477 1 95 242 PRO B CA 1
ATOM 5702 C C . PRO B 1 242 ? 13.719 -28.953 -8.898 1 95 242 PRO B C 1
ATOM 5704 O O . PRO B 1 242 ? 13.875 -29.828 -8.047 1 95 242 PRO B O 1
ATOM 5707 N N . ARG B 1 243 ? 14.719 -28.281 -9.289 1 93.88 243 ARG B N 1
ATOM 5708 C CA . ARG B 1 243 ? 16.078 -28.484 -8.781 1 93.88 243 ARG B CA 1
ATOM 5709 C C . ARG B 1 243 ? 16.625 -27.188 -8.172 1 93.88 243 ARG B C 1
ATOM 5711 O O . ARG B 1 243 ? 17.625 -26.656 -8.648 1 93.88 243 ARG B O 1
ATOM 5718 N N . PRO B 1 244 ? 16.109 -26.781 -7.059 1 96.06 244 PRO B N 1
ATOM 5719 C CA . PRO B 1 244 ? 16.484 -25.484 -6.5 1 96.06 244 PRO B CA 1
ATOM 5720 C C . PRO B 1 244 ? 17.891 -25.469 -5.918 1 96.06 244 PRO B C 1
ATOM 5722 O O . PRO B 1 244 ? 18.359 -26.484 -5.391 1 96.06 244 PRO B O 1
ATOM 5725 N N . SER B 1 245 ? 18.516 -24.312 -5.98 1 94.06 245 SER B N 1
ATOM 5726 C CA . SER B 1 245 ? 19.844 -24.078 -5.43 1 94.06 245 SER B CA 1
ATOM 5727 C C . SER B 1 245 ? 19.781 -23.609 -3.979 1 94.06 245 SER B C 1
ATOM 5729 O O . SER B 1 245 ? 19.25 -22.531 -3.697 1 94.06 245 SER B O 1
ATOM 5731 N N . LEU B 1 246 ? 20.391 -24.328 -3.109 1 93.31 246 LEU B N 1
ATOM 5732 C CA . LEU B 1 246 ? 20.453 -23.906 -1.714 1 93.31 246 LEU B CA 1
ATOM 5733 C C . LEU B 1 246 ? 21.406 -22.719 -1.549 1 93.31 246 LEU B C 1
ATOM 5735 O O . LEU B 1 246 ? 21.297 -21.969 -0.572 1 93.31 246 LEU B O 1
ATOM 5739 N N . LEU B 1 247 ? 22.312 -22.562 -2.467 1 93 247 LEU B N 1
ATOM 5740 C CA . LEU B 1 247 ? 23.219 -21.422 -2.43 1 93 247 LEU B CA 1
ATOM 5741 C C . LEU B 1 247 ? 22.469 -20.125 -2.658 1 93 247 LEU B C 1
ATOM 5743 O O . LEU B 1 247 ? 22.688 -19.141 -1.946 1 93 247 LEU B O 1
ATOM 5747 N N . SER B 1 248 ? 21.578 -20.188 -3.58 1 94.44 248 SER B N 1
ATOM 5748 C CA . SER B 1 248 ? 20.812 -18.984 -3.916 1 94.44 248 SER B CA 1
ATOM 5749 C C . SER B 1 248 ? 19.641 -18.781 -2.955 1 94.44 248 SER B C 1
ATOM 5751 O O . SER B 1 248 ? 19.234 -17.656 -2.703 1 94.44 248 SER B O 1
ATOM 5753 N N . HIS B 1 249 ? 19.188 -19.891 -2.385 1 96.31 249 HIS B N 1
ATOM 5754 C CA . HIS B 1 249 ? 18.047 -19.844 -1.487 1 96.31 249 HIS B CA 1
ATOM 5755 C C . HIS B 1 249 ? 18.266 -20.719 -0.257 1 96.31 249 HIS B C 1
ATOM 5757 O O . HIS B 1 249 ? 17.594 -21.734 -0.083 1 96.31 249 HIS B O 1
ATOM 5763 N N . PRO B 1 250 ? 18.953 -20.203 0.66 1 95.69 250 PRO B N 1
ATOM 5764 C CA . PRO B 1 250 ? 19.391 -21.031 1.783 1 95.69 250 PRO B CA 1
ATOM 5765 C C . PRO B 1 250 ? 18.266 -21.406 2.732 1 95.69 250 PRO B C 1
ATOM 5767 O O . PRO B 1 250 ? 18.312 -22.438 3.398 1 95.69 250 PRO B O 1
ATOM 5770 N N . LYS B 1 251 ? 17.219 -20.672 2.781 1 96.44 251 LYS B N 1
ATOM 5771 C CA . LYS B 1 251 ? 16.141 -20.922 3.727 1 96.44 251 LYS B CA 1
ATOM 5772 C C . LYS B 1 251 ? 15.367 -22.188 3.352 1 96.44 251 LYS B C 1
ATOM 5774 O O . LYS B 1 251 ? 14.625 -22.734 4.168 1 96.44 251 LYS B O 1
ATOM 5779 N N . LEU B 1 252 ? 15.555 -22.688 2.158 1 97.38 252 LEU B N 1
ATOM 5780 C CA . LEU B 1 252 ? 14.852 -23.859 1.683 1 97.38 252 LEU B CA 1
ATOM 5781 C C . LEU B 1 252 ? 15.188 -25.078 2.543 1 97.38 252 LEU B C 1
ATOM 5783 O O . LEU B 1 252 ? 14.375 -26 2.668 1 97.38 252 LEU B O 1
ATOM 5787 N N . CYS B 1 253 ? 16.344 -25.031 3.125 1 96.75 253 CYS B N 1
ATOM 5788 C CA . CYS B 1 253 ? 16.797 -26.172 3.904 1 96.75 253 CYS B CA 1
ATOM 5789 C C . CYS B 1 253 ? 15.867 -26.422 5.094 1 96.75 253 CYS B C 1
ATOM 5791 O O . CYS B 1 253 ? 15.836 -27.531 5.637 1 96.75 253 CYS B O 1
ATOM 5793 N N . HIS B 1 254 ? 15.086 -25.359 5.453 1 97.44 254 HIS B N 1
ATOM 5794 C CA . HIS B 1 254 ? 14.203 -25.484 6.613 1 97.44 254 HIS B CA 1
ATOM 5795 C C . HIS B 1 254 ? 12.805 -25.906 6.203 1 97.44 254 HIS B C 1
ATOM 5797 O O . HIS B 1 254 ? 11.945 -26.141 7.059 1 97.44 254 HIS B O 1
ATOM 5803 N N . THR B 1 255 ? 12.555 -26.078 4.898 1 98 255 THR B N 1
ATOM 5804 C CA . THR B 1 255 ? 11.227 -26.469 4.441 1 98 255 THR B CA 1
ATOM 5805 C C . THR B 1 255 ? 11.047 -27.984 4.559 1 98 255 THR B C 1
ATOM 5807 O O . THR B 1 255 ? 12.023 -28.719 4.727 1 98 255 THR B O 1
ATOM 5810 N N . THR B 1 256 ? 9.797 -28.406 4.633 1 97.81 256 THR B N 1
ATOM 5811 C CA . THR B 1 256 ? 9.406 -29.812 4.633 1 97.81 256 THR B CA 1
ATOM 5812 C C . THR B 1 256 ? 8.43 -30.109 3.492 1 97.81 256 THR B C 1
ATOM 5814 O O . THR B 1 256 ? 7.219 -30.188 3.709 1 97.81 256 THR B O 1
ATOM 5817 N N . PRO B 1 257 ? 8.977 -30.391 2.314 1 97.94 257 PRO B N 1
ATOM 5818 C CA . PRO B 1 257 ? 8.109 -30.578 1.146 1 97.94 257 PRO B CA 1
ATOM 5819 C C . PRO B 1 257 ? 7.273 -31.844 1.228 1 97.94 257 PRO B C 1
ATOM 5821 O O . PRO B 1 257 ? 7.727 -32.844 1.771 1 97.94 257 PRO B O 1
ATOM 5824 N N . TYR B 1 258 ? 6.023 -31.75 0.781 1 98.19 258 TYR B N 1
ATOM 5825 C CA . TYR B 1 258 ? 5.176 -32.906 0.454 1 98.19 258 TYR B CA 1
ATOM 5826 C C . TYR B 1 258 ? 5.391 -33.344 -0.988 1 98.19 258 TYR B C 1
ATOM 5828 O O . TYR B 1 258 ? 5.199 -32.562 -1.92 1 98.19 258 TYR B O 1
ATOM 5836 N N . VAL B 1 259 ? 5.82 -34.594 -1.187 1 97.88 259 VAL B N 1
ATOM 5837 C CA . VAL B 1 259 ? 6.191 -35.031 -2.529 1 97.88 259 VAL B CA 1
ATOM 5838 C C . VAL B 1 259 ? 5.355 -36.25 -2.93 1 97.88 259 VAL B C 1
ATOM 5840 O O . VAL B 1 259 ? 5.215 -37.188 -2.154 1 97.88 259 VAL B O 1
ATOM 5843 N N . VAL B 1 260 ? 4.789 -36.156 -4.129 1 97.75 260 VAL B N 1
ATOM 5844 C CA . VAL B 1 260 ? 4.016 -37.312 -4.633 1 97.75 260 VAL B CA 1
ATOM 5845 C C . VAL B 1 260 ? 4.195 -37.406 -6.145 1 97.75 260 VAL B C 1
ATOM 5847 O O . VAL B 1 260 ? 4.254 -36.406 -6.848 1 97.75 260 VAL B O 1
ATOM 5850 N N . THR B 1 261 ? 4.43 -38.562 -6.625 1 97.88 261 THR B N 1
ATOM 5851 C CA . THR B 1 261 ? 4.387 -38.844 -8.055 1 97.88 261 THR B CA 1
ATOM 5852 C C . THR B 1 261 ? 3.035 -39.438 -8.445 1 97.88 261 THR B C 1
ATOM 5854 O O . THR B 1 261 ? 2.637 -40.5 -7.93 1 97.88 261 THR B O 1
ATOM 5857 N N . LEU B 1 262 ? 2.379 -38.812 -9.328 1 98.38 262 LEU B N 1
ATOM 5858 C CA . LEU B 1 262 ? 1.077 -39.281 -9.789 1 98.38 262 LEU B CA 1
ATOM 5859 C C . LEU B 1 262 ? 1.233 -40.25 -10.953 1 98.38 262 LEU B C 1
ATOM 5861 O O . LEU B 1 262 ? 2.018 -40 -11.875 1 98.38 262 LEU B O 1
ATOM 5865 N N . GLU B 1 263 ? 0.511 -41.312 -10.852 1 97.56 263 GLU B N 1
ATOM 5866 C CA . GLU B 1 263 ? 0.38 -42.312 -11.922 1 97.56 263 GLU B CA 1
ATOM 5867 C C . GLU B 1 263 ? -0.968 -42.188 -12.625 1 97.56 263 GLU B C 1
ATOM 5869 O O . GLU B 1 263 ? -1.912 -41.625 -12.078 1 97.56 263 GLU B O 1
ATOM 5874 N N . PRO B 1 264 ? -0.973 -42.719 -13.898 1 97.88 264 PRO B N 1
ATOM 5875 C CA . PRO B 1 264 ? -2.283 -42.656 -14.547 1 97.88 264 PRO B CA 1
ATOM 5876 C C . PRO B 1 264 ? -3.396 -43.25 -13.68 1 97.88 264 PRO B C 1
ATOM 5878 O O . PRO B 1 264 ? -3.242 -44.344 -13.109 1 97.88 264 PRO B O 1
ATOM 5881 N N . GLY B 1 265 ? -4.438 -42.438 -13.516 1 96.62 265 GLY B N 1
ATOM 5882 C CA . GLY B 1 265 ? -5.562 -42.875 -12.695 1 96.62 265 GLY B CA 1
ATOM 5883 C C . GLY B 1 265 ? -5.59 -42.219 -11.336 1 96.62 265 GLY B C 1
ATOM 5884 O O . GLY B 1 265 ? -6.621 -42.188 -10.664 1 96.62 265 GLY B O 1
ATOM 5885 N N . ASP B 1 266 ? -4.508 -41.719 -10.891 1 97.12 266 ASP B N 1
ATOM 5886 C CA . ASP B 1 266 ? -4.457 -41 -9.617 1 97.12 266 ASP B CA 1
ATOM 5887 C C . ASP B 1 266 ? -5.137 -39.656 -9.711 1 97.12 266 ASP B C 1
ATOM 5889 O O . ASP B 1 266 ? -5.109 -39 -10.766 1 97.12 266 ASP B O 1
ATOM 5893 N N . VAL B 1 267 ? -5.812 -39.219 -8.609 1 97 267 VAL B N 1
ATOM 5894 C CA . VAL B 1 267 ? -6.395 -37.906 -8.516 1 97 267 VAL B CA 1
ATOM 5895 C C . VAL B 1 267 ? -5.852 -37.188 -7.273 1 97 267 VAL B C 1
ATOM 5897 O O . VAL B 1 267 ? -6.051 -37.656 -6.148 1 97 267 VAL B O 1
ATOM 5900 N N . LEU B 1 268 ? -5.215 -36.031 -7.512 1 97.62 268 LEU B N 1
ATOM 5901 C CA . LEU B 1 268 ? -4.617 -35.25 -6.43 1 97.62 268 LEU B CA 1
ATOM 5902 C C . LEU B 1 268 ? -5.516 -34.094 -6.047 1 97.62 268 LEU B C 1
ATOM 5904 O O . LEU B 1 268 ? -6 -33.375 -6.914 1 97.62 268 LEU B O 1
ATOM 5908 N N . PHE B 1 269 ? -5.727 -34 -4.75 1 96.62 269 PHE B N 1
ATOM 5909 C CA . PHE B 1 269 ? -6.363 -32.812 -4.203 1 96.62 269 PHE B CA 1
ATOM 5910 C C . PHE B 1 269 ? -5.32 -31.844 -3.633 1 96.62 269 PHE B C 1
ATOM 5912 O O . PHE B 1 269 ? -4.531 -32.219 -2.766 1 96.62 269 PHE B O 1
ATOM 5919 N N . VAL B 1 270 ? -5.285 -30.625 -4.148 1 97.62 270 VAL B N 1
ATOM 5920 C CA . VAL B 1 270 ? -4.414 -29.562 -3.645 1 97.62 270 VAL B CA 1
ATOM 5921 C C . VAL B 1 270 ? -5.246 -28.5 -2.934 1 97.62 270 VAL B C 1
ATOM 5923 O O . VAL B 1 270 ? -6.004 -27.766 -3.572 1 97.62 270 VAL B O 1
ATOM 5926 N N . PRO B 1 271 ? -5.062 -28.375 -1.625 1 96.56 271 PRO B N 1
ATOM 5927 C CA . PRO B 1 271 ? -5.852 -27.359 -0.907 1 96.56 271 PRO B CA 1
ATOM 5928 C C . PRO B 1 271 ? -5.484 -25.938 -1.297 1 96.56 271 PRO B C 1
ATOM 5930 O O . PRO B 1 271 ? -4.461 -25.719 -1.948 1 96.56 271 PRO B O 1
ATOM 5933 N N . LYS B 1 272 ? -6.359 -25.078 -0.875 1 95.56 272 LYS B N 1
ATOM 5934 C CA . LYS B 1 272 ? -6.141 -23.656 -1.135 1 95.56 272 LYS B CA 1
ATOM 5935 C C . LYS B 1 272 ? -4.805 -23.188 -0.558 1 95.56 272 LYS B C 1
ATOM 5937 O O . LYS B 1 272 ? -4.438 -23.578 0.556 1 95.56 272 LYS B O 1
ATOM 5942 N N . HIS B 1 273 ? -4.031 -22.422 -1.336 1 96.38 273 HIS B N 1
ATOM 5943 C CA . HIS B 1 273 ? -2.861 -21.656 -0.913 1 96.38 273 HIS B CA 1
ATOM 5944 C C . HIS B 1 273 ? -1.68 -22.578 -0.624 1 96.38 273 HIS B C 1
ATOM 5946 O O . HIS B 1 273 ? -0.812 -22.25 0.186 1 96.38 273 HIS B O 1
ATOM 5952 N N . TRP B 1 274 ? -1.672 -23.734 -1.111 1 98.19 274 TRP B N 1
ATOM 5953 C CA . TRP B 1 274 ? -0.466 -24.547 -1.033 1 98.19 274 TRP B CA 1
ATOM 5954 C C . TRP B 1 274 ? 0.484 -24.234 -2.184 1 98.19 274 TRP B C 1
ATOM 5956 O O . TRP B 1 274 ? 0.053 -24.078 -3.328 1 98.19 274 TRP B O 1
ATOM 5966 N N . TRP B 1 275 ? 1.731 -24.109 -1.824 1 98.62 275 TRP B N 1
ATOM 5967 C CA . TRP B 1 275 ? 2.764 -24.016 -2.852 1 98.62 275 TRP B CA 1
ATOM 5968 C C . TRP B 1 275 ? 2.879 -25.328 -3.629 1 98.62 275 TRP B C 1
ATOM 5970 O O . TRP B 1 275 ? 2.793 -26.406 -3.047 1 98.62 275 TRP B O 1
ATOM 5980 N N . HIS B 1 276 ? 3.111 -25.188 -4.922 1 98.62 276 HIS B N 1
ATOM 5981 C CA . HIS B 1 276 ? 3.328 -26.422 -5.668 1 98.62 276 HIS B CA 1
ATOM 5982 C C . HIS B 1 276 ? 4.211 -26.172 -6.887 1 98.62 276 HIS B C 1
ATOM 5984 O O . HIS B 1 276 ? 4.148 -25.109 -7.504 1 98.62 276 HIS B O 1
ATOM 5990 N N . SER B 1 277 ? 5.055 -27.094 -7.156 1 97.94 277 SER B N 1
ATOM 5991 C CA . SER B 1 277 ? 5.859 -27.281 -8.359 1 97.94 277 SER B CA 1
ATOM 5992 C C . SER B 1 277 ? 5.617 -28.641 -8.992 1 97.94 277 SER B C 1
ATOM 5994 O O . SER B 1 277 ? 5.52 -29.641 -8.289 1 97.94 277 SER B O 1
ATOM 5996 N N . VAL B 1 278 ? 5.453 -28.656 -10.297 1 97.88 278 VAL B N 1
ATOM 5997 C CA . VAL B 1 278 ? 5.102 -29.891 -10.992 1 97.88 278 VAL B CA 1
ATOM 5998 C C . VAL B 1 278 ? 6.113 -30.156 -12.102 1 97.88 278 VAL B C 1
ATOM 6000 O O . VAL B 1 278 ? 6.512 -29.25 -12.828 1 97.88 278 VAL B O 1
ATOM 6003 N N . GLU B 1 279 ? 6.531 -31.375 -12.195 1 96.81 279 GLU B N 1
ATOM 6004 C CA . GLU B 1 279 ? 7.461 -31.797 -13.242 1 96.81 279 GLU B CA 1
ATOM 6005 C C . GLU B 1 279 ? 6.988 -33.094 -13.922 1 96.81 279 GLU B C 1
ATOM 6007 O O . GLU B 1 279 ? 6.574 -34.031 -13.25 1 96.81 279 GLU B O 1
ATOM 6012 N N . ASN B 1 280 ? 7.047 -33.062 -15.25 1 97.44 280 ASN B N 1
ATOM 6013 C CA . ASN B 1 280 ? 6.77 -34.281 -16 1 97.44 280 ASN B CA 1
ATOM 6014 C C . ASN B 1 280 ? 7.961 -35.25 -15.984 1 97.44 280 ASN B C 1
ATOM 6016 O O . ASN B 1 280 ? 9.07 -34.875 -16.375 1 97.44 280 ASN B O 1
ATOM 6020 N N . LEU B 1 281 ? 7.727 -36.5 -15.617 1 96.25 281 LEU B N 1
ATOM 6021 C CA . LEU B 1 281 ? 8.797 -37.469 -15.578 1 96.25 281 LEU B CA 1
ATOM 6022 C C . LEU B 1 281 ? 8.859 -38.25 -16.891 1 96.25 281 LEU B C 1
ATOM 6024 O O . LEU B 1 281 ? 9.844 -38.969 -17.141 1 96.25 281 LEU B O 1
ATOM 6028 N N . ASN B 1 282 ? 7.945 -38.188 -17.719 1 96.56 282 ASN B N 1
ATOM 6029 C CA . ASN B 1 282 ? 7.809 -38.625 -19.109 1 96.56 282 ASN B CA 1
ATOM 6030 C C . ASN B 1 282 ? 6.668 -37.906 -19.812 1 96.56 282 ASN B C 1
ATOM 6032 O O . ASN B 1 282 ? 6.117 -36.938 -19.281 1 96.56 282 ASN B O 1
ATOM 6036 N N . PHE B 1 283 ? 6.473 -38.312 -21.078 1 97.44 283 PHE B N 1
ATOM 6037 C CA . PHE B 1 283 ? 5.34 -37.688 -21.766 1 97.44 283 PHE B CA 1
ATOM 6038 C C . PHE B 1 283 ? 4.059 -37.875 -20.953 1 97.44 283 PHE B C 1
ATOM 6040 O O . PHE B 1 283 ? 3.682 -39 -20.625 1 97.44 283 PHE B O 1
ATOM 6047 N N . SER B 1 284 ? 3.393 -36.719 -20.625 1 97.88 284 SER B N 1
ATOM 6048 C CA . SER B 1 284 ? 2.301 -36.781 -19.656 1 97.88 284 SER B CA 1
ATOM 6049 C C . SER B 1 284 ? 1.102 -35.969 -20.125 1 97.88 284 SER B C 1
ATOM 6051 O O . SER B 1 284 ? 1.264 -34.938 -20.781 1 97.88 284 SER B O 1
ATOM 6053 N N . ILE B 1 285 ? -0.092 -36.438 -19.812 1 97.44 285 ILE B N 1
ATOM 6054 C CA . ILE B 1 285 ? -1.365 -35.75 -19.969 1 97.44 285 ILE B CA 1
ATOM 6055 C C . ILE B 1 285 ? -2.109 -35.719 -18.641 1 97.44 285 ILE B C 1
ATOM 6057 O O . ILE B 1 285 ? -2.236 -36.75 -17.984 1 97.44 285 ILE B O 1
ATOM 6061 N N . SER B 1 286 ? -2.498 -34.594 -18.188 1 97.94 286 SER B N 1
ATOM 6062 C CA . SER B 1 286 ? -3.314 -34.469 -16.984 1 97.94 286 SER B CA 1
ATOM 6063 C C . SER B 1 286 ? -4.469 -33.5 -17.203 1 97.94 286 SER B C 1
ATOM 6065 O O . SER B 1 286 ? -4.453 -32.688 -18.141 1 97.94 286 SER B O 1
ATOM 6067 N N . ILE B 1 287 ? -5.523 -33.656 -16.438 1 97.12 287 ILE B N 1
ATOM 6068 C CA . ILE B 1 287 ? -6.707 -32.781 -16.453 1 97.12 287 ILE B CA 1
ATOM 6069 C C . ILE B 1 287 ? -7.027 -32.312 -15.047 1 97.12 287 ILE B C 1
ATOM 6071 O O . ILE B 1 287 ? -6.996 -33.094 -14.094 1 97.12 287 ILE B O 1
ATOM 6075 N N . ASN B 1 288 ? -7.234 -31.016 -14.938 1 97.75 288 ASN B N 1
ATOM 6076 C CA . ASN B 1 288 ? -7.586 -30.516 -13.609 1 97.75 288 ASN B CA 1
ATOM 6077 C C . ASN B 1 288 ? -8.844 -29.641 -13.648 1 97.75 288 ASN B C 1
ATOM 6079 O O . ASN B 1 288 ? -9.32 -29.281 -14.727 1 97.75 288 ASN B O 1
ATOM 6083 N N . THR B 1 289 ? -9.43 -29.453 -12.508 1 96.94 289 THR B N 1
ATOM 6084 C CA . THR B 1 289 ? -10.5 -28.484 -12.289 1 96.94 289 THR B CA 1
ATOM 6085 C C . THR B 1 289 ? -10.242 -27.656 -11.039 1 96.94 289 THR B C 1
ATOM 6087 O O . THR B 1 289 ? -9.852 -28.188 -10 1 96.94 289 THR B O 1
ATOM 6090 N N . TRP B 1 290 ? -10.328 -26.422 -11.164 1 96.19 290 TRP B N 1
ATOM 6091 C CA . TRP B 1 290 ? -10.242 -25.516 -10.023 1 96.19 290 TRP B CA 1
ATOM 6092 C C . TRP B 1 290 ? -11.609 -25.312 -9.383 1 96.19 290 TRP B C 1
ATOM 6094 O O . TRP B 1 290 ? -12.578 -24.984 -10.07 1 96.19 290 TRP B O 1
ATOM 6104 N N . LEU B 1 291 ? -11.633 -25.547 -8.109 1 95.75 291 LEU B N 1
ATOM 6105 C CA . LEU B 1 291 ? -12.883 -25.422 -7.367 1 95.75 291 LEU B CA 1
ATOM 6106 C C . LEU B 1 291 ? -12.945 -24.078 -6.637 1 95.75 291 LEU B C 1
ATOM 6108 O O . LEU B 1 291 ? -12.039 -23.734 -5.875 1 95.75 291 LEU B O 1
ATOM 6112 N N . GLU B 1 292 ? -14.023 -23.391 -6.816 1 93.81 292 GLU B N 1
ATOM 6113 C CA . GLU B 1 292 ? -14.203 -22.109 -6.152 1 93.81 292 GLU B CA 1
ATOM 6114 C C . GLU B 1 292 ? -14.57 -22.297 -4.684 1 93.81 292 GLU B C 1
ATOM 6116 O O . GLU B 1 292 ? -15.266 -23.25 -4.328 1 93.81 292 GLU B O 1
ATOM 6121 N N . LEU B 1 293 ? -14.117 -21.391 -3.895 1 93.5 293 LEU B N 1
ATOM 6122 C CA . LEU B 1 293 ? -14.43 -21.359 -2.469 1 93.5 293 LEU B CA 1
ATOM 6123 C C . LEU B 1 293 ? -15.086 -20.047 -2.08 1 93.5 293 LEU B C 1
ATOM 6125 O O . LEU B 1 293 ? -14.867 -19.016 -2.732 1 93.5 293 LEU B O 1
ATOM 6129 N N . PRO B 1 294 ? -15.875 -20.016 -1.018 1 89.94 294 PRO B N 1
ATOM 6130 C CA . PRO B 1 294 ? -16.453 -18.766 -0.548 1 89.94 294 PRO B CA 1
ATOM 6131 C C . PRO B 1 294 ? -15.406 -17.703 -0.217 1 89.94 294 PRO B C 1
ATOM 6133 O O . PRO B 1 294 ? -15.633 -16.516 -0.434 1 89.94 294 PRO B O 1
ATOM 6136 N N . SER B 1 295 ? -14.344 -18.172 0.246 1 91.38 295 SER B N 1
ATOM 6137 C CA . SER B 1 295 ? -13.273 -17.266 0.643 1 91.38 295 SER B CA 1
ATOM 6138 C C . SER B 1 295 ? -12.672 -16.547 -0.567 1 91.38 295 SER B C 1
ATOM 6140 O O . SER B 1 295 ? -11.914 -15.594 -0.418 1 91.38 295 SER B O 1
ATOM 6142 N N . ASP B 1 296 ? -13 -17 -1.752 1 94.81 296 ASP B N 1
ATOM 6143 C CA . ASP B 1 296 ? -12.438 -16.406 -2.959 1 94.81 296 ASP B CA 1
ATOM 6144 C C . ASP B 1 296 ? -12.898 -14.953 -3.125 1 94.81 296 ASP B C 1
ATOM 6146 O O . ASP B 1 296 ? -12.242 -14.156 -3.791 1 94.81 296 ASP B O 1
ATOM 6150 N N . GLU B 1 297 ? -14.016 -14.625 -2.568 1 93.12 297 GLU B N 1
ATOM 6151 C CA . GLU B 1 297 ? -14.5 -13.25 -2.654 1 93.12 297 GLU B CA 1
ATOM 6152 C C . GLU B 1 297 ? -13.523 -12.273 -2.006 1 93.12 297 GLU B C 1
ATOM 6154 O O . GLU B 1 297 ? -13.211 -11.234 -2.58 1 93.12 297 GLU B O 1
ATOM 6159 N N . GLU B 1 298 ? -13.094 -12.625 -0.878 1 94.25 298 GLU B N 1
ATOM 6160 C CA . GLU B 1 298 ? -12.094 -11.805 -0.195 1 94.25 298 GLU B CA 1
ATOM 6161 C C . GLU B 1 298 ? -10.781 -11.781 -0.962 1 94.25 298 GLU B C 1
ATOM 6163 O O . GLU B 1 298 ? -10.102 -10.75 -1.018 1 94.25 298 GLU B O 1
ATOM 6168 N N . GLU B 1 299 ? -10.461 -12.938 -1.525 1 95.69 299 GLU B N 1
ATOM 6169 C CA . GLU B 1 299 ? -9.219 -13.031 -2.287 1 95.69 299 GLU B CA 1
ATOM 6170 C C . GLU B 1 299 ? -9.266 -12.133 -3.525 1 95.69 299 GLU B C 1
ATOM 6172 O O . GLU B 1 299 ? -8.242 -11.586 -3.939 1 95.69 299 GLU B O 1
ATOM 6177 N N . ARG B 1 300 ? -10.391 -12.047 -4.102 1 96.19 300 ARG B N 1
ATOM 6178 C CA . ARG B 1 300 ? -10.539 -11.195 -5.277 1 96.19 300 ARG B CA 1
ATOM 6179 C C . ARG B 1 300 ? -10.227 -9.734 -4.941 1 96.19 300 ARG B C 1
ATOM 6181 O O . ARG B 1 300 ? -9.656 -9.016 -5.754 1 96.19 300 ARG B O 1
ATOM 6188 N N . VAL B 1 301 ? -10.641 -9.281 -3.771 1 97.06 301 VAL B N 1
ATOM 6189 C CA . VAL B 1 301 ? -10.312 -7.926 -3.336 1 97.06 301 VAL B CA 1
ATOM 6190 C C . VAL B 1 301 ? -8.805 -7.801 -3.148 1 97.06 301 VAL B C 1
ATOM 6192 O O . VAL B 1 301 ? -8.195 -6.832 -3.607 1 97.06 301 VAL B O 1
ATOM 6195 N N . ARG B 1 302 ? -8.219 -8.781 -2.498 1 97.56 302 ARG B N 1
ATOM 6196 C CA . ARG B 1 302 ? -6.77 -8.773 -2.303 1 97.56 302 ARG B CA 1
ATOM 6197 C C . ARG B 1 302 ? -6.039 -8.719 -3.641 1 97.56 302 ARG B C 1
ATOM 6199 O O . ARG B 1 302 ? -5.086 -7.953 -3.803 1 97.56 302 ARG B O 1
ATOM 6206 N N . GLU B 1 303 ? -6.52 -9.523 -4.566 1 97.62 303 GLU B N 1
ATOM 6207 C CA . GLU B 1 303 ? -5.875 -9.57 -5.875 1 97.62 303 GLU B CA 1
ATOM 6208 C C . GLU B 1 303 ? -6.07 -8.258 -6.633 1 97.62 303 GLU B C 1
ATOM 6210 O O . GLU B 1 303 ? -5.191 -7.836 -7.391 1 97.62 303 GLU B O 1
ATOM 6215 N N . ALA B 1 304 ? -7.211 -7.625 -6.434 1 97.75 304 ALA B N 1
ATOM 6216 C CA . ALA B 1 304 ? -7.418 -6.312 -7.043 1 97.75 304 ALA B CA 1
ATOM 6217 C C . ALA B 1 304 ? -6.426 -5.293 -6.492 1 97.75 304 ALA B C 1
ATOM 6219 O O . ALA B 1 304 ? -5.902 -4.461 -7.238 1 97.75 304 ALA B O 1
ATOM 6220 N N . ILE B 1 305 ? -6.203 -5.332 -5.188 1 98.25 305 ILE B N 1
ATOM 6221 C CA . ILE B 1 305 ? -5.223 -4.461 -4.551 1 98.25 305 ILE B CA 1
ATOM 6222 C C . ILE B 1 305 ? -3.838 -4.727 -5.141 1 98.25 305 ILE B C 1
ATOM 6224 O O . ILE B 1 305 ? -3.117 -3.789 -5.492 1 98.25 305 ILE B O 1
ATOM 6228 N N . VAL B 1 306 ? -3.496 -6.004 -5.297 1 98.5 306 VAL B N 1
ATOM 6229 C CA . VAL B 1 306 ? -2.205 -6.402 -5.844 1 98.5 306 VAL B CA 1
ATOM 6230 C C . VAL B 1 306 ? -2.076 -5.898 -7.281 1 98.5 306 VAL B C 1
ATOM 6232 O O . VAL B 1 306 ? -1.075 -5.27 -7.637 1 98.5 306 VAL B O 1
ATOM 6235 N N . MET B 1 307 ? -3.088 -6.145 -8.055 1 98.12 307 MET B N 1
ATOM 6236 C CA . MET B 1 307 ? -3.088 -5.723 -9.453 1 98.12 307 MET B CA 1
ATOM 6237 C C . MET B 1 307 ? -2.887 -4.215 -9.57 1 98.12 307 MET B C 1
ATOM 6239 O O . MET B 1 307 ? -2.086 -3.752 -10.383 1 98.12 307 MET B O 1
ATOM 6243 N N . TYR B 1 308 ? -3.576 -3.512 -8.758 1 98.06 308 TYR B N 1
ATOM 6244 C CA . TYR B 1 308 ? -3.498 -2.057 -8.805 1 98.06 308 TYR B CA 1
ATOM 6245 C C . TYR B 1 308 ? -2.092 -1.574 -8.469 1 98.06 308 TYR B C 1
ATOM 6247 O O . TYR B 1 308 ? -1.56 -0.685 -9.141 1 98.06 308 TYR B O 1
ATOM 6255 N N . GLN B 1 309 ? -1.54 -2.131 -7.406 1 98 309 GLN B N 1
ATOM 6256 C CA . GLN B 1 309 ? -0.208 -1.712 -6.98 1 98 309 GLN B CA 1
ATOM 6257 C C . GLN B 1 309 ? 0.833 -2.014 -8.055 1 98 309 GLN B C 1
ATOM 6259 O O . GLN B 1 309 ? 1.683 -1.173 -8.352 1 98 309 GLN B O 1
ATOM 6264 N N . VAL B 1 310 ? 0.748 -3.186 -8.656 1 97.75 310 VAL B N 1
ATOM 6265 C CA . VAL B 1 310 ? 1.682 -3.537 -9.719 1 97.75 310 VAL B CA 1
ATOM 6266 C C . VAL B 1 310 ? 1.503 -2.584 -10.898 1 97.75 310 VAL B C 1
ATOM 6268 O O . VAL B 1 310 ? 2.479 -2.027 -11.414 1 97.75 310 VAL B O 1
ATOM 6271 N N . ASN B 1 311 ? 0.28 -2.424 -11.328 1 97.12 311 ASN B N 1
ATOM 6272 C CA . ASN B 1 311 ? -0.021 -1.559 -12.469 1 97.12 311 ASN B CA 1
ATOM 6273 C C . ASN B 1 311 ? 0.461 -0.13 -12.227 1 97.12 311 ASN B C 1
ATOM 6275 O O . ASN B 1 311 ? 1.099 0.469 -13.094 1 97.12 311 ASN B O 1
ATOM 6279 N N . SER B 1 312 ? 0.169 0.429 -11.047 1 96.56 312 SER B N 1
ATOM 6280 C CA . SER B 1 312 ? 0.512 1.815 -10.742 1 96.56 312 SER B CA 1
ATOM 6281 C C . SER B 1 312 ? 2.021 2.027 -10.758 1 96.56 312 SER B C 1
ATOM 6283 O O . SER B 1 312 ? 2.506 3.037 -11.273 1 96.56 312 SER B O 1
ATOM 6285 N N . LEU B 1 313 ? 2.797 1.128 -10.227 1 96.38 313 LEU B N 1
ATOM 6286 C CA . LEU B 1 313 ? 4.25 1.237 -10.203 1 96.38 313 LEU B CA 1
ATOM 6287 C C . LEU B 1 313 ? 4.824 1.18 -11.609 1 96.38 313 LEU B C 1
ATOM 6289 O O . LEU B 1 313 ? 5.871 1.776 -11.891 1 96.38 313 LEU B O 1
ATOM 6293 N N . CYS B 1 314 ? 4.094 0.523 -12.453 1 95.44 314 CYS B N 1
ATOM 6294 C CA . CYS B 1 314 ? 4.617 0.332 -13.805 1 95.44 314 CYS B CA 1
ATOM 6295 C C . CYS B 1 314 ? 4.137 1.438 -14.734 1 95.44 314 CYS B C 1
ATOM 6297 O O . CYS B 1 314 ? 4.629 1.566 -15.859 1 95.44 314 CYS B O 1
ATOM 6299 N N . GLN B 1 315 ? 3.162 2.258 -14.289 1 93.56 315 GLN B N 1
ATOM 6300 C CA . GLN B 1 315 ? 2.682 3.371 -15.102 1 93.56 315 GLN B CA 1
ATOM 6301 C C . GLN B 1 315 ? 3.797 4.379 -15.375 1 93.56 315 GLN B C 1
ATOM 6303 O O . GLN B 1 315 ? 3.787 5.066 -16.391 1 93.56 315 GLN B O 1
ATOM 6308 N N . GLY B 1 316 ? 4.758 4.383 -14.5 1 89.19 316 GLY B N 1
ATOM 6309 C CA . GLY B 1 316 ? 5.848 5.336 -14.656 1 89.19 316 GLY B CA 1
ATOM 6310 C C . GLY B 1 316 ? 6.988 4.805 -15.508 1 89.19 316 GLY B C 1
ATOM 6311 O O . GLY B 1 316 ? 7.992 5.492 -15.703 1 89.19 316 GLY B O 1
ATOM 6312 N N . ILE B 1 317 ? 6.867 3.617 -16.062 1 92.44 317 ILE B N 1
ATOM 6313 C CA . ILE B 1 317 ? 7.961 2.957 -16.781 1 92.44 317 ILE B CA 1
ATOM 6314 C C . ILE B 1 317 ? 7.723 3.039 -18.281 1 92.44 317 ILE B C 1
ATOM 6316 O O . ILE B 1 317 ? 6.641 2.705 -18.766 1 92.44 317 ILE B O 1
ATOM 6320 N N . HIS B 1 318 ? 8.781 3.41 -19.016 1 89.38 318 HIS B N 1
ATOM 6321 C CA . HIS B 1 318 ? 8.648 3.543 -20.469 1 89.38 318 HIS B CA 1
ATOM 6322 C C . HIS B 1 318 ? 9.438 2.459 -21.188 1 89.38 318 HIS B C 1
ATOM 6324 O O . HIS B 1 318 ? 9.227 2.227 -22.391 1 89.38 318 HIS B O 1
ATOM 6330 N N . SER B 1 319 ? 10.305 1.813 -20.469 1 89.38 319 SER B N 1
ATOM 6331 C CA . SER B 1 319 ? 11.086 0.735 -21.062 1 89.38 319 SER B CA 1
ATOM 6332 C C . SER B 1 319 ? 10.242 -0.519 -21.25 1 89.38 319 SER B C 1
ATOM 6334 O O . SER B 1 319 ? 9.812 -1.143 -20.281 1 89.38 319 SER B O 1
ATOM 6336 N N . LEU B 1 320 ? 10.086 -0.938 -22.484 1 87.31 320 LEU B N 1
ATOM 6337 C CA . LEU B 1 320 ? 9.32 -2.139 -22.781 1 87.31 320 LEU B CA 1
ATOM 6338 C C . LEU B 1 320 ? 10 -3.379 -22.219 1 87.31 320 LEU B C 1
ATOM 6340 O O . LEU B 1 320 ? 9.328 -4.312 -21.766 1 87.31 320 LEU B O 1
ATOM 6344 N N . ASP B 1 321 ? 11.258 -3.373 -22.219 1 88 321 ASP B N 1
ATOM 6345 C CA . ASP B 1 321 ? 12.016 -4.496 -21.672 1 88 321 ASP B CA 1
ATOM 6346 C C . ASP B 1 321 ? 11.758 -4.66 -20.188 1 88 321 ASP B C 1
ATOM 6348 O O . ASP B 1 321 ? 11.625 -5.781 -19.688 1 88 321 ASP B O 1
ATOM 6352 N N . LEU B 1 322 ? 11.695 -3.514 -19.594 1 89.5 322 LEU B N 1
ATOM 6353 C CA . LEU B 1 322 ? 11.445 -3.551 -18.156 1 89.5 322 LEU B CA 1
ATOM 6354 C C . LEU B 1 322 ? 10.031 -4.047 -17.875 1 89.5 322 LEU B C 1
ATOM 6356 O O . LEU B 1 322 ? 9.82 -4.855 -16.969 1 89.5 322 LEU B O 1
ATOM 6360 N N . ILE B 1 323 ? 9.117 -3.627 -18.641 1 90.75 323 ILE B N 1
ATOM 6361 C CA . ILE B 1 323 ? 7.734 -4.055 -18.484 1 90.75 323 ILE B CA 1
ATOM 6362 C C . ILE B 1 323 ? 7.625 -5.555 -18.734 1 90.75 323 ILE B C 1
ATOM 6364 O O . ILE B 1 323 ? 6.965 -6.27 -17.969 1 90.75 323 ILE B O 1
ATOM 6368 N N . HIS B 1 324 ? 8.367 -6.051 -19.688 1 88.69 324 HIS B N 1
ATOM 6369 C CA . HIS B 1 324 ? 8.336 -7.469 -20.031 1 88.69 324 HIS B CA 1
ATOM 6370 C C . HIS B 1 324 ? 8.977 -8.312 -18.938 1 88.69 324 HIS B C 1
ATOM 6372 O O . HIS B 1 324 ? 8.664 -9.492 -18.797 1 88.69 324 HIS B O 1
ATOM 6378 N N . SER B 1 325 ? 9.789 -7.676 -18.234 1 89.75 325 SER B N 1
ATOM 6379 C CA . SER B 1 325 ? 10.469 -8.391 -17.156 1 89.75 325 SER B CA 1
ATOM 6380 C C . SER B 1 325 ? 9.578 -8.5 -15.922 1 89.75 325 SER B C 1
ATOM 6382 O O . SER B 1 325 ? 9.805 -9.352 -15.062 1 89.75 325 SER B O 1
ATOM 6384 N N . VAL B 1 326 ? 8.57 -7.668 -15.883 1 93.81 326 VAL B N 1
ATOM 6385 C CA . VAL B 1 326 ? 7.75 -7.578 -14.68 1 93.81 326 VAL B CA 1
ATOM 6386 C C . VAL B 1 326 ? 6.473 -8.391 -14.867 1 93.81 326 VAL B C 1
ATOM 6388 O O . VAL B 1 326 ? 5.898 -8.891 -13.891 1 93.81 326 VAL B O 1
ATOM 6391 N N . PHE B 1 327 ? 6.066 -8.562 -16.062 1 94.31 327 PHE B N 1
ATOM 6392 C CA . PHE B 1 327 ? 4.785 -9.211 -16.297 1 94.31 327 PHE B CA 1
ATOM 6393 C C . PHE B 1 327 ? 4.98 -10.555 -17 1 94.31 327 PHE B C 1
ATOM 6395 O O . PHE B 1 327 ? 5.824 -10.672 -17.891 1 94.31 327 PHE B O 1
ATOM 6402 N N . ASN B 1 328 ? 4.242 -11.523 -16.516 1 93 328 ASN B N 1
ATOM 6403 C CA . ASN B 1 328 ? 4.098 -12.734 -17.312 1 93 328 ASN B CA 1
ATOM 6404 C C . ASN B 1 328 ? 3.449 -12.438 -18.672 1 93 328 ASN B C 1
ATOM 6406 O O . ASN B 1 328 ? 2.613 -11.539 -18.766 1 93 328 ASN B O 1
ATOM 6410 N N . PRO B 1 329 ? 3.779 -13.172 -19.719 1 87 329 PRO B N 1
ATOM 6411 C CA . PRO B 1 329 ? 3.295 -12.875 -21.062 1 87 329 PRO B CA 1
ATOM 6412 C C . PRO B 1 329 ? 1.771 -12.828 -21.141 1 87 329 PRO B C 1
ATOM 6414 O O . PRO B 1 329 ? 1.217 -12.078 -21.953 1 87 329 PRO B O 1
ATOM 6417 N N . ASN B 1 330 ? 1.121 -13.547 -20.328 1 87.38 330 ASN B N 1
ATOM 6418 C CA . ASN B 1 330 ? -0.337 -13.578 -20.391 1 87.38 330 ASN B CA 1
ATOM 6419 C C . ASN B 1 330 ? -0.953 -12.391 -19.656 1 87.38 330 ASN B C 1
ATOM 6421 O O . ASN B 1 330 ? -2.176 -12.281 -19.562 1 87.38 330 ASN B O 1
ATOM 6425 N N . MET B 1 331 ? -0.123 -11.484 -19.141 1 92.5 331 MET B N 1
ATOM 6426 C CA . MET B 1 331 ? -0.619 -10.344 -18.359 1 92.5 331 MET B CA 1
ATOM 6427 C C . MET B 1 331 ? -0.375 -9.039 -19.109 1 92.5 331 MET B C 1
ATOM 6429 O O . MET B 1 331 ? -0.312 -7.969 -18.5 1 92.5 331 MET B O 1
ATOM 6433 N N . THR B 1 332 ? -0.234 -9.109 -20.375 1 86.06 332 THR B N 1
ATOM 6434 C CA . THR B 1 332 ? 0.049 -7.93 -21.188 1 86.06 332 THR B CA 1
ATOM 6435 C C . THR B 1 332 ? -1.08 -6.91 -21.078 1 86.06 332 THR B C 1
ATOM 6437 O O . THR B 1 332 ? -0.838 -5.703 -21.109 1 86.06 332 THR B O 1
ATOM 6440 N N . ASP B 1 333 ? -2.279 -7.375 -20.906 1 89.44 333 ASP B N 1
ATOM 6441 C CA . ASP B 1 333 ? -3.43 -6.484 -20.797 1 89.44 333 ASP B CA 1
ATOM 6442 C C . ASP B 1 333 ? -3.326 -5.598 -19.547 1 89.44 333 ASP B C 1
ATOM 6444 O O . ASP B 1 333 ? -3.684 -4.418 -19.594 1 89.44 333 ASP B O 1
ATOM 6448 N N . ILE B 1 334 ? -2.855 -6.148 -18.5 1 92.12 334 ILE B N 1
ATOM 6449 C CA . ILE B 1 334 ? -2.693 -5.383 -17.281 1 92.12 334 ILE B CA 1
ATOM 6450 C C . ILE B 1 334 ? -1.503 -4.434 -17.406 1 92.12 334 ILE B C 1
ATOM 6452 O O . ILE B 1 334 ? -1.539 -3.309 -16.906 1 92.12 334 ILE B O 1
ATOM 6456 N N . ALA B 1 335 ? -0.526 -4.887 -18.109 1 89.94 335 ALA B N 1
ATOM 6457 C CA . ALA B 1 335 ? 0.687 -4.098 -18.297 1 89.94 335 ALA B CA 1
ATOM 6458 C C . ALA B 1 335 ? 0.383 -2.801 -19.047 1 89.94 335 ALA B C 1
ATOM 6460 O O . ALA B 1 335 ? 0.972 -1.757 -18.766 1 89.94 335 ALA B O 1
ATOM 6461 N N . VAL B 1 336 ? -0.568 -2.838 -19.938 1 90.56 336 VAL B N 1
ATOM 6462 C CA . VAL B 1 336 ? -0.831 -1.678 -20.781 1 90.56 336 VAL B CA 1
ATOM 6463 C C . VAL B 1 336 ? -2.094 -0.965 -20.297 1 90.56 336 VAL B C 1
ATOM 6465 O O . VAL B 1 336 ? -2.51 0.036 -20.891 1 90.56 336 VAL B O 1
ATOM 6468 N N . MET B 1 337 ? -2.73 -1.47 -19.344 1 94 337 MET B N 1
ATOM 6469 C CA . MET B 1 337 ? -3.957 -0.884 -18.812 1 94 337 MET B CA 1
ATOM 6470 C C . MET B 1 337 ? -3.695 0.508 -18.25 1 94 337 MET B C 1
ATOM 6472 O O . MET B 1 337 ? -2.756 0.703 -17.484 1 94 337 MET B O 1
ATOM 6476 N N . GLY B 1 338 ? -4.543 1.482 -18.578 1 94.06 338 GLY B N 1
ATOM 6477 C CA . GLY B 1 338 ? -4.398 2.844 -18.094 1 94.06 338 GLY B CA 1
ATOM 6478 C C . GLY B 1 338 ? -4.816 3 -16.641 1 94.06 338 GLY B C 1
ATOM 6479 O O . GLY B 1 338 ? -5.492 2.131 -16.078 1 94.06 338 GLY B O 1
ATOM 6480 N N . PRO B 1 339 ? -4.414 4.125 -16.094 1 94.81 339 PRO B N 1
ATOM 6481 C CA . PRO B 1 339 ? -4.691 4.316 -14.664 1 94.81 339 PRO B CA 1
ATOM 6482 C C . PRO B 1 339 ? -6.188 4.402 -14.359 1 94.81 339 PRO B C 1
ATOM 6484 O O . PRO B 1 339 ? -6.633 3.947 -13.305 1 94.81 339 PRO B O 1
ATOM 6487 N N . THR B 1 340 ? -6.969 4.961 -15.219 1 95.25 340 THR B N 1
ATOM 6488 C CA . THR B 1 340 ? -8.406 5.086 -15.008 1 95.25 340 THR B CA 1
ATOM 6489 C C . THR B 1 340 ? -9.062 3.713 -14.914 1 95.25 340 THR B C 1
ATOM 6491 O O . THR B 1 340 ? -9.867 3.461 -14.016 1 95.25 340 THR B O 1
ATOM 6494 N N . GLN B 1 341 ? -8.68 2.91 -15.82 1 95.62 341 GLN B N 1
ATOM 6495 C CA . GLN B 1 341 ? -9.25 1.568 -15.836 1 95.62 341 GLN B CA 1
ATOM 6496 C C . GLN B 1 341 ? -8.789 0.761 -14.625 1 95.62 341 GLN B C 1
ATOM 6498 O O . GLN B 1 341 ? -9.578 0.018 -14.031 1 95.62 341 GLN B O 1
ATOM 6503 N N . ALA B 1 342 ? -7.535 0.841 -14.297 1 96.31 342 ALA B N 1
ATOM 6504 C CA . ALA B 1 342 ? -7.02 0.138 -13.125 1 96.31 342 ALA B CA 1
ATOM 6505 C C . ALA B 1 342 ? -7.77 0.553 -11.859 1 96.31 342 ALA B C 1
ATOM 6507 O O . ALA B 1 342 ? -8.156 -0.296 -11.055 1 96.31 342 ALA B O 1
ATOM 6508 N N . LEU B 1 343 ? -8 1.846 -11.68 1 96.44 343 LEU B N 1
ATOM 6509 C CA . LEU B 1 343 ? -8.727 2.355 -10.523 1 96.44 343 LEU B CA 1
ATOM 6510 C C . LEU B 1 343 ? -10.172 1.869 -10.531 1 96.44 343 LEU B C 1
ATOM 6512 O O . LEU B 1 343 ? -10.734 1.562 -9.477 1 96.44 343 LEU B O 1
ATOM 6516 N N . LYS B 1 344 ? -10.734 1.865 -11.664 1 95.06 344 LYS B N 1
ATOM 6517 C CA . LYS B 1 344 ? -12.109 1.393 -11.797 1 95.06 344 LYS B CA 1
ATOM 6518 C C . LYS B 1 344 ? -12.242 -0.055 -11.328 1 95.06 344 LYS B C 1
ATOM 6520 O O . LYS B 1 344 ? -13.164 -0.395 -10.586 1 95.06 344 LYS B O 1
ATOM 6525 N N . ILE B 1 345 ? -11.328 -0.912 -11.75 1 95.56 345 ILE B N 1
ATOM 6526 C CA . ILE B 1 345 ? -11.359 -2.318 -11.367 1 95.56 345 ILE B CA 1
ATOM 6527 C C . ILE B 1 345 ? -11.203 -2.443 -9.852 1 95.56 345 ILE B C 1
ATOM 6529 O O . ILE B 1 345 ? -11.945 -3.188 -9.211 1 95.56 345 ILE B O 1
ATOM 6533 N N . LEU B 1 346 ? -10.281 -1.716 -9.281 1 97.06 346 LEU B N 1
ATOM 6534 C CA . LEU B 1 346 ? -10.094 -1.729 -7.836 1 97.06 346 LEU B CA 1
ATOM 6535 C C . LEU B 1 346 ? -11.367 -1.291 -7.121 1 97.06 346 LEU B C 1
ATOM 6537 O O . LEU B 1 346 ? -11.828 -1.972 -6.203 1 97.06 346 LEU B O 1
ATOM 6541 N N . SER B 1 347 ? -11.938 -0.177 -7.539 1 96 347 SER B N 1
ATOM 6542 C CA . SER B 1 347 ? -13.133 0.379 -6.91 1 96 347 SER B CA 1
ATOM 6543 C C . SER B 1 347 ? -14.305 -0.594 -6.992 1 96 347 SER B C 1
ATOM 6545 O O . SER B 1 347 ? -15.023 -0.79 -6.012 1 96 347 SER B O 1
ATOM 6547 N N . GLU B 1 348 ? -14.453 -1.229 -8.133 1 94.75 348 GLU B N 1
ATOM 6548 C CA . GLU B 1 348 ? -15.547 -2.18 -8.328 1 94.75 348 GLU B CA 1
ATOM 6549 C C . GLU B 1 348 ? -15.398 -3.385 -7.402 1 94.75 348 GLU B C 1
ATOM 6551 O O . GLU B 1 348 ? -16.391 -3.879 -6.859 1 94.75 348 GLU B O 1
ATOM 6556 N N . ARG B 1 349 ? -14.195 -3.816 -7.289 1 95.25 349 ARG B N 1
ATOM 6557 C CA . ARG B 1 349 ? -13.977 -4.977 -6.438 1 95.25 349 ARG B CA 1
ATOM 6558 C C . ARG B 1 349 ? -14.172 -4.625 -4.969 1 95.25 349 ARG B C 1
ATOM 6560 O O . ARG B 1 349 ? -14.672 -5.438 -4.188 1 95.25 349 ARG B O 1
ATOM 6567 N N . VAL B 1 350 ? -13.797 -3.451 -4.582 1 95.25 350 VAL B N 1
ATOM 6568 C CA . VAL B 1 350 ? -13.844 -3.027 -3.188 1 95.25 350 VAL B CA 1
ATOM 6569 C C . VAL B 1 350 ? -15.273 -2.676 -2.795 1 95.25 350 VAL B C 1
ATOM 6571 O O . VAL B 1 350 ? -15.742 -3.064 -1.724 1 95.25 350 VAL B O 1
ATOM 6574 N N . PHE B 1 351 ? -15.938 -1.853 -3.678 1 92.12 351 PHE B N 1
ATOM 6575 C CA . PHE B 1 351 ? -17.219 -1.278 -3.295 1 92.12 351 PHE B CA 1
ATOM 6576 C C . PHE B 1 351 ? -18.375 -2.062 -3.916 1 92.12 351 PHE B C 1
ATOM 6578 O O . PHE B 1 351 ? -19.531 -1.852 -3.564 1 92.12 351 PHE B O 1
ATOM 6585 N N . GLY B 1 352 ? -18.141 -2.559 -5.176 1 75.06 352 GLY B N 1
ATOM 6586 C CA . GLY B 1 352 ? -19.188 -3.209 -5.945 1 75.06 352 GLY B CA 1
ATOM 6587 C C . GLY B 1 352 ? -19.938 -4.277 -5.164 1 75.06 352 GLY B C 1
ATOM 6588 O O . GLY B 1 352 ? -19.375 -4.859 -4.23 1 75.06 352 GLY B O 1
ATOM 6589 N N . CYS B 1 353 ? -21.141 -3.963 -4.926 1 52.88 353 CYS B N 1
ATOM 6590 C CA . CYS B 1 353 ? -22.141 -4.918 -4.484 1 52.88 353 CYS B CA 1
ATOM 6591 C C . CYS B 1 353 ? -21.969 -6.262 -5.176 1 52.88 353 CYS B C 1
ATOM 6593 O O . CYS B 1 353 ? -21.453 -6.324 -6.301 1 52.88 353 CYS B O 1
ATOM 6595 N N . ASN B 1 354 ? -21.844 -7.293 -4.539 1 41.09 354 ASN B N 1
ATOM 6596 C CA . ASN B 1 354 ? -22 -8.672 -4.973 1 41.09 354 ASN B CA 1
ATOM 6597 C C . ASN B 1 354 ? -22.953 -8.781 -6.164 1 41.09 354 ASN B C 1
ATOM 6599 O O . ASN B 1 354 ? -23.984 -9.461 -6.086 1 41.09 354 ASN B O 1
ATOM 6603 N N . HIS B 1 355 ? -23.297 -7.699 -6.949 1 35.16 355 HIS B N 1
ATOM 6604 C CA . HIS B 1 355 ? -24.125 -8.188 -8.055 1 35.16 355 HIS B CA 1
ATOM 6605 C C . HIS B 1 355 ? -23.297 -9.039 -9.016 1 35.16 355 HIS B C 1
ATOM 6607 O O . HIS B 1 355 ? -22.188 -8.656 -9.398 1 35.16 355 HIS B O 1
ATOM 6613 N N . SER B 1 356 ? -23.484 -10.18 -9.102 1 32.28 356 SER B N 1
ATOM 6614 C CA . SER B 1 356 ? -23.094 -11.156 -10.117 1 32.28 356 SER B CA 1
ATOM 6615 C C . SER B 1 356 ? -23.219 -10.57 -11.516 1 32.28 356 SER B C 1
ATOM 6617 O O . SER B 1 356 ? -24.062 -11.008 -12.305 1 32.28 356 SER B O 1
ATOM 6619 N N . LYS B 1 357 ? -23.25 -9.32 -11.891 1 29.98 357 LYS B N 1
ATOM 6620 C CA . LYS B 1 357 ? -23.391 -9.188 -13.336 1 29.98 357 LYS B CA 1
ATOM 6621 C C . LYS B 1 357 ? -22.281 -9.938 -14.07 1 29.98 357 LYS B C 1
ATOM 6623 O O . LYS B 1 357 ? -21.156 -10.008 -13.586 1 29.98 357 LYS B O 1
ATOM 6628 N N . GLU B 1 358 ? -22.625 -10.516 -15.219 1 27.25 358 GLU B N 1
ATOM 6629 C CA . GLU B 1 358 ? -22 -11.25 -16.312 1 27.25 358 GLU B CA 1
ATOM 6630 C C . GLU B 1 358 ? -20.859 -10.445 -16.922 1 27.25 358 GLU B C 1
ATOM 6632 O O . GLU B 1 358 ? -21.094 -9.391 -17.516 1 27.25 358 GLU B O 1
ATOM 6637 N N . PHE B 1 359 ? -19.828 -10.172 -16.312 1 29.2 359 PHE B N 1
ATOM 6638 C CA . PHE B 1 359 ? -18.766 -9.812 -17.234 1 29.2 359 PHE B CA 1
ATOM 6639 C C . PHE B 1 359 ? -18.875 -10.609 -18.531 1 29.2 359 PHE B C 1
ATOM 6641 O O . PHE B 1 359 ? -18.688 -11.828 -18.531 1 29.2 359 PHE B O 1
ATOM 6648 N N . ASN B 1 360 ? -19.828 -10.156 -19.359 1 25 360 ASN B N 1
ATOM 6649 C CA . ASN B 1 360 ? -19.797 -10.695 -20.719 1 25 360 ASN B CA 1
ATOM 6650 C C . ASN B 1 360 ? -18.391 -10.641 -21.312 1 25 360 ASN B C 1
ATOM 6652 O O . ASN B 1 360 ? -17.734 -9.602 -21.266 1 25 360 ASN B O 1
ATOM 6656 N N . ASN B 1 361 ? -17.859 -11.75 -21.406 1 26.39 361 ASN B N 1
ATOM 6657 C CA . ASN B 1 361 ? -16.688 -12.117 -22.219 1 26.39 361 ASN B CA 1
ATOM 6658 C C . ASN B 1 361 ? -16.734 -11.477 -23.594 1 26.39 361 ASN B C 1
ATOM 6660 O O . ASN B 1 361 ? -17.484 -11.938 -24.469 1 26.39 361 ASN B O 1
ATOM 6664 N N . LYS B 1 362 ? -16.844 -10.18 -23.828 1 25.69 362 LYS B N 1
ATOM 6665 C CA . LYS B 1 362 ? -16.469 -9.93 -25.219 1 25.69 362 LYS B CA 1
ATOM 6666 C C . LYS B 1 362 ? -15.336 -10.859 -25.656 1 25.69 362 LYS B C 1
ATOM 6668 O O . LYS B 1 362 ? -14.469 -11.219 -24.844 1 25.69 362 LYS B O 1
ATOM 6673 N N . GLU B 1 363 ? -15.508 -11.508 -26.844 1 25.98 363 GLU B N 1
ATOM 6674 C CA . GLU B 1 363 ? -14.836 -12.484 -27.688 1 25.98 363 GLU B CA 1
ATOM 6675 C C . GLU B 1 363 ? -13.336 -12.195 -27.781 1 25.98 363 GLU B C 1
ATOM 6677 O O . GLU B 1 363 ? -12.648 -12.75 -28.641 1 25.98 363 GLU B O 1
ATOM 6682 N N . GLY B 1 364 ? -12.812 -11.164 -27.094 1 25.23 364 GLY B N 1
ATOM 6683 C CA . GLY B 1 364 ? -11.492 -11.094 -27.703 1 25.23 364 GLY B CA 1
ATOM 6684 C C . GLY B 1 364 ? -10.711 -12.383 -27.594 1 25.23 364 GLY B C 1
ATOM 6685 O O . GLY B 1 364 ? -11.07 -13.266 -26.812 1 25.23 364 GLY B O 1
ATOM 6686 N N . ASN B 1 365 ? -9.555 -12.492 -28.406 1 25.33 365 ASN B N 1
ATOM 6687 C CA . ASN B 1 365 ? -8.719 -13.648 -28.703 1 25.33 365 ASN B CA 1
ATOM 6688 C C . ASN B 1 365 ? -8.352 -14.406 -27.422 1 25.33 365 ASN B C 1
ATOM 6690 O O . ASN B 1 365 ? -8.539 -13.906 -26.328 1 25.33 365 ASN B O 1
ATOM 6694 N N . GLY B 1 366 ? -7.266 -15.203 -27.453 1 26.05 366 GLY B N 1
ATOM 6695 C CA . GLY B 1 366 ? -6.699 -16.469 -27.016 1 26.05 366 GLY B CA 1
ATOM 6696 C C . GLY B 1 366 ? -6.344 -16.5 -25.547 1 26.05 366 GLY B C 1
ATOM 6697 O O . GLY B 1 366 ? -5.781 -17.484 -25.062 1 26.05 366 GLY B O 1
ATOM 6698 N N . ILE B 1 367 ? -6.113 -15.461 -24.844 1 28.72 367 ILE B N 1
ATOM 6699 C CA . ILE B 1 367 ? -5.305 -15.906 -23.719 1 28.72 367 ILE B CA 1
ATOM 6700 C C . ILE B 1 367 ? -6.207 -16.484 -22.625 1 28.72 367 ILE B C 1
ATOM 6702 O O . ILE B 1 367 ? -7.203 -15.859 -22.25 1 28.72 367 ILE B O 1
ATOM 6706 N N . ALA B 1 368 ? -6.16 -17.781 -22.359 1 30.3 368 ALA B N 1
ATOM 6707 C CA . ALA B 1 368 ? -6.793 -18.734 -21.453 1 30.3 368 ALA B CA 1
ATOM 6708 C C . ALA B 1 368 ? -6.879 -18.172 -20.031 1 30.3 368 ALA B C 1
ATOM 6710 O O . ALA B 1 368 ? -5.875 -18.141 -19.312 1 30.3 368 ALA B O 1
ATOM 6711 N N . LYS B 1 369 ? -7.527 -17.109 -19.891 1 33.03 369 LYS B N 1
ATOM 6712 C CA . LYS B 1 369 ? -7.766 -16.703 -18.5 1 33.03 369 LYS B CA 1
ATOM 6713 C C . LYS B 1 369 ? -8.609 -17.734 -17.766 1 33.03 369 LYS B C 1
ATOM 6715 O O . LYS B 1 369 ? -9.438 -18.422 -18.375 1 33.03 369 LYS B O 1
ATOM 6720 N N . LYS B 1 370 ? -8.148 -18.172 -16.547 1 34.97 370 LYS B N 1
ATOM 6721 C CA . LYS B 1 370 ? -8.984 -19 -15.703 1 34.97 370 LYS B CA 1
ATOM 6722 C C . LYS B 1 370 ? -10.43 -18.516 -15.711 1 34.97 370 LYS B C 1
ATOM 6724 O O . LYS B 1 370 ? -10.695 -17.328 -15.547 1 34.97 370 LYS B O 1
ATOM 6729 N N . PRO B 1 371 ? -11.375 -19.266 -16.438 1 32.53 371 PRO B N 1
ATOM 6730 C CA . PRO B 1 371 ? -12.758 -18.812 -16.562 1 32.53 371 PRO B CA 1
ATOM 6731 C C . PRO B 1 371 ? -13.359 -18.391 -15.219 1 32.53 371 PRO B C 1
ATOM 6733 O O . PRO B 1 371 ? -13.062 -19 -14.188 1 32.53 371 PRO B O 1
ATOM 6736 N N . ASN B 1 372 ? -13.727 -17.188 -15.125 1 31.47 372 ASN B N 1
ATOM 6737 C CA . ASN B 1 372 ? -14.609 -16.781 -14.039 1 31.47 372 ASN B CA 1
ATOM 6738 C C . ASN B 1 372 ? -15.914 -17.562 -14.055 1 31.47 372 ASN B C 1
ATOM 6740 O O . ASN B 1 372 ? -16.719 -17.422 -14.977 1 31.47 372 ASN B O 1
ATOM 6744 N N . VAL B 1 373 ? -16.031 -18.844 -13.664 1 26.56 373 VAL B N 1
ATOM 6745 C CA . VAL B 1 373 ? -17.266 -19.609 -13.57 1 26.56 373 VAL B CA 1
ATOM 6746 C C . VAL B 1 373 ? -18.297 -18.812 -12.758 1 26.56 373 VAL B C 1
ATOM 6748 O O . VAL B 1 373 ? -18.031 -18.438 -11.609 1 26.56 373 VAL B O 1
ATOM 6751 N N . LYS B 1 374 ? -19.281 -18.344 -13.383 1 28.7 374 LYS B N 1
ATOM 6752 C CA . LYS B 1 374 ? -20.484 -17.766 -12.773 1 28.7 374 LYS B CA 1
ATOM 6753 C C . LYS B 1 374 ? -21.203 -18.797 -11.898 1 28.7 374 LYS B C 1
ATOM 6755 O O . LYS B 1 374 ? -21.609 -19.844 -12.375 1 28.7 374 LYS B O 1
ATOM 6760 N N . THR B 1 375 ? -20.922 -18.891 -10.586 1 26.56 375 THR B N 1
ATOM 6761 C CA . THR B 1 375 ? -21.688 -19.719 -9.68 1 26.56 375 THR B CA 1
ATOM 6762 C C . THR B 1 375 ? -23.156 -19.297 -9.68 1 26.56 375 THR B C 1
ATOM 6764 O O . THR B 1 375 ? -23.469 -18.109 -9.508 1 26.56 375 THR B O 1
ATOM 6767 N N . GLU B 1 376 ? -24.047 -19.922 -10.336 1 27.77 376 GLU B N 1
ATOM 6768 C CA . GLU B 1 376 ? -25.469 -19.844 -10.008 1 27.77 376 GLU B CA 1
ATOM 6769 C C . GLU B 1 376 ? -25.688 -19.953 -8.508 1 27.77 376 GLU B C 1
ATOM 6771 O O . GLU B 1 376 ? -25.281 -20.922 -7.879 1 27.77 376 GLU B O 1
ATOM 6776 N N . SER B 1 377 ? -25.953 -18.828 -7.805 1 30 377 SER B N 1
ATOM 6777 C CA . SER B 1 377 ? -26.156 -18.578 -6.383 1 30 377 SER B CA 1
ATOM 6778 C C . SER B 1 377 ? -27.359 -19.344 -5.852 1 30 377 SER B C 1
ATOM 6780 O O . SER B 1 377 ? -27.797 -19.125 -4.719 1 30 377 SER B O 1
ATOM 6782 N N . ASP B 1 378 ? -28.141 -20.109 -6.625 1 28.27 378 ASP B N 1
ATOM 6783 C CA . ASP B 1 378 ? -29.359 -20.438 -5.891 1 28.27 378 ASP B CA 1
ATOM 6784 C C . ASP B 1 378 ? -29.047 -21.234 -4.633 1 28.27 378 ASP B C 1
ATOM 6786 O O . ASP B 1 378 ? -29.922 -21.5 -3.82 1 28.27 378 ASP B O 1
ATOM 6790 N N . ILE B 1 379 ? -28.156 -22.219 -4.676 1 27.39 379 ILE B N 1
ATOM 6791 C CA . ILE B 1 379 ? -28.266 -23.141 -3.543 1 27.39 379 ILE B CA 1
ATOM 6792 C C . ILE B 1 379 ? -27.703 -22.469 -2.291 1 27.39 379 ILE B C 1
ATOM 6794 O O . ILE B 1 379 ? -26.469 -22.375 -2.135 1 27.39 379 ILE B O 1
ATOM 6798 N N . THR B 1 380 ? -28.312 -21.422 -1.766 1 27.61 380 THR B N 1
ATOM 6799 C CA . THR B 1 380 ? -28.016 -20.812 -0.475 1 27.61 380 THR B CA 1
ATOM 6800 C C . THR B 1 380 ? -28.016 -21.859 0.634 1 27.61 380 THR B C 1
ATOM 6802 O O . THR B 1 380 ? -29.078 -22.172 1.191 1 27.61 380 THR B O 1
ATOM 6805 N N . MET B 1 381 ? -27.641 -23.094 0.544 1 26.28 381 MET B N 1
ATOM 6806 C CA . MET B 1 381 ? -27.641 -23.719 1.866 1 26.28 381 MET B CA 1
ATOM 6807 C C . MET B 1 381 ? -26.766 -22.938 2.838 1 26.28 381 MET B C 1
ATOM 6809 O O . MET B 1 381 ? -25.578 -22.734 2.584 1 26.28 381 MET B O 1
ATOM 6813 N N . ALA B 1 382 ? -27.328 -22.016 3.607 1 27.69 382 ALA B N 1
ATOM 6814 C CA . ALA B 1 382 ? -26.766 -21.344 4.789 1 27.69 382 ALA B CA 1
ATOM 6815 C C . ALA B 1 382 ? -26.016 -22.328 5.672 1 27.69 382 ALA B C 1
ATOM 6817 O O . ALA B 1 382 ? -26.641 -23.141 6.379 1 27.69 382 ALA B O 1
ATOM 6818 N N . TYR B 1 383 ? -25.016 -22.953 5.258 1 26.94 383 TYR B N 1
ATOM 6819 C CA . TYR B 1 383 ? -24.312 -23.672 6.309 1 26.94 383 TYR B CA 1
ATOM 6820 C C . TYR B 1 383 ? -23.812 -22.703 7.391 1 26.94 383 TYR B C 1
ATOM 6822 O O . TYR B 1 383 ? -23.359 -21.609 7.086 1 26.94 383 TYR B O 1
ATOM 6830 N N . PRO B 1 384 ? -24.344 -22.75 8.609 1 28.34 384 PRO B N 1
ATOM 6831 C CA . PRO B 1 384 ? -23.906 -21.938 9.742 1 28.34 384 PRO B CA 1
ATOM 6832 C C . PRO B 1 384 ? -22.375 -21.859 9.859 1 28.34 384 PRO B C 1
ATOM 6834 O O . PRO B 1 384 ? -21.688 -22.859 9.664 1 28.34 384 PRO B O 1
ATOM 6837 N N . LEU B 1 385 ? -21.891 -20.734 9.516 1 28.39 385 LEU B N 1
ATOM 6838 C CA . LEU B 1 385 ? -20.5 -20.422 9.828 1 28.39 385 LEU B CA 1
ATOM 6839 C C . LEU B 1 385 ? -20.156 -20.797 11.266 1 28.39 385 LEU B C 1
ATOM 6841 O O . LEU B 1 385 ? -20.656 -20.156 12.203 1 28.39 385 LEU B O 1
ATOM 6845 N N . VAL B 1 386 ? -20.234 -22.047 11.648 1 28.44 386 VAL B N 1
ATOM 6846 C CA . VAL B 1 386 ? -19.719 -22.359 12.977 1 28.44 386 VAL B CA 1
ATOM 6847 C C . VAL B 1 386 ? -18.391 -21.609 13.203 1 28.44 386 VAL B C 1
ATOM 6849 O O . VAL B 1 386 ? -17.453 -21.75 12.414 1 28.44 386 VAL B O 1
ATOM 6852 N N . GLY B 1 387 ? -18.391 -20.469 13.758 1 28.19 387 GLY B N 1
ATOM 6853 C CA . GLY B 1 387 ? -17.344 -19.609 14.305 1 28.19 387 GLY B CA 1
ATOM 6854 C C . GLY B 1 387 ? -16.219 -20.406 14.961 1 28.19 387 GLY B C 1
ATOM 6855 O O . GLY B 1 387 ? -15.344 -19.812 15.609 1 28.19 387 GLY B O 1
ATOM 6856 N N . ASP B 1 388 ? -16.5 -21.641 15.414 1 29.06 388 ASP B N 1
ATOM 6857 C CA . ASP B 1 388 ? -15.461 -22.125 16.312 1 29.06 388 ASP B CA 1
ATOM 6858 C C . ASP B 1 388 ? -14.141 -22.328 15.578 1 29.06 388 ASP B C 1
ATOM 6860 O O . ASP B 1 388 ? -14.117 -22.859 14.461 1 29.06 388 ASP B O 1
ATOM 6864 N N . LYS B 1 389 ? -13.094 -21.656 15.906 1 33.16 389 LYS B N 1
ATOM 6865 C CA . LYS B 1 389 ? -11.664 -21.844 15.703 1 33.16 389 LYS B CA 1
ATOM 6866 C C . LYS B 1 389 ? -11.312 -23.344 15.68 1 33.16 389 LYS B C 1
ATOM 6868 O O . LYS B 1 389 ? -10.703 -23.844 16.625 1 33.16 389 LYS B O 1
ATOM 6873 N N . VAL B 1 390 ? -12.211 -24.219 15.367 1 29.97 390 VAL B N 1
ATOM 6874 C CA . VAL B 1 390 ? -11.734 -25.594 15.414 1 29.97 390 VAL B CA 1
ATOM 6875 C C . VAL B 1 390 ? -10.664 -25.812 14.352 1 29.97 390 VAL B C 1
ATOM 6877 O O . VAL B 1 390 ? -10.836 -25.422 13.195 1 29.97 390 VAL B O 1
ATOM 6880 N N . ALA B 1 391 ? -9.344 -25.984 14.719 1 35.44 391 ALA B N 1
ATOM 6881 C CA . ALA B 1 391 ? -8.289 -26.5 13.844 1 35.44 391 ALA B CA 1
ATOM 6882 C C . ALA B 1 391 ? -8.844 -27.531 12.875 1 35.44 391 ALA B C 1
ATOM 6884 O O . ALA B 1 391 ? -9.531 -28.469 13.289 1 35.44 391 ALA B O 1
ATOM 6885 N N . PRO B 1 392 ? -9.094 -27.188 11.625 1 41.69 392 PRO B N 1
ATOM 6886 C CA . PRO B 1 392 ? -9.609 -28.219 10.719 1 41.69 392 PRO B CA 1
ATOM 6887 C C . PRO B 1 392 ? -8.945 -29.578 10.938 1 41.69 392 PRO B C 1
ATOM 6889 O O . PRO B 1 392 ? -7.719 -29.656 11.008 1 41.69 392 PRO B O 1
ATOM 6892 N N . MET B 1 393 ? -9.445 -30.375 11.766 1 41.69 393 MET B N 1
ATOM 6893 C CA . MET B 1 393 ? -8.992 -31.766 11.82 1 41.69 393 MET B CA 1
ATOM 6894 C C . MET B 1 393 ? -8.859 -32.344 10.422 1 41.69 393 MET B C 1
ATOM 6896 O O . MET B 1 393 ? -9.773 -32.219 9.602 1 41.69 393 MET B O 1
ATOM 6900 N N . ASN B 1 394 ? -7.578 -32.531 9.953 1 51.91 394 ASN B N 1
ATOM 6901 C CA . ASN B 1 394 ? -7.312 -33.25 8.703 1 51.91 394 ASN B CA 1
ATOM 6902 C C . ASN B 1 394 ? -8.148 -34.5 8.578 1 51.91 394 ASN B C 1
ATOM 6904 O O . ASN B 1 394 ? -7.91 -35.5 9.281 1 51.91 394 ASN B O 1
ATOM 6908 N N . GLN B 1 395 ? -9.336 -34.469 8.086 1 54.72 395 GLN B N 1
ATOM 6909 C CA . GLN B 1 395 ? -10.281 -35.562 7.93 1 54.72 395 GLN B CA 1
ATOM 6910 C C . GLN B 1 395 ? -9.953 -36.406 6.699 1 54.72 395 GLN B C 1
ATOM 6912 O O . GLN B 1 395 ? -10.773 -37.219 6.254 1 54.72 395 GLN B O 1
ATOM 6917 N N . ALA B 1 396 ? -8.82 -36.125 6.062 1 55.75 396 ALA B N 1
ATOM 6918 C CA . ALA B 1 396 ? -8.5 -36.938 4.875 1 55.75 396 ALA B CA 1
ATOM 6919 C C . ALA B 1 396 ? -8.539 -38.406 5.18 1 55.75 396 ALA B C 1
ATOM 6921 O O . ALA B 1 396 ? -8.992 -39.219 4.352 1 55.75 396 ALA B O 1
ATOM 6922 N N . GLY B 1 397 ? -8.188 -38.75 6.387 1 56.5 397 GLY B N 1
ATOM 6923 C CA . GLY B 1 397 ? -8.156 -40.156 6.766 1 56.5 397 GLY B CA 1
ATOM 6924 C C . GLY B 1 397 ? -9.539 -40.781 6.789 1 56.5 397 GLY B C 1
ATOM 6925 O O . GLY B 1 397 ? -9.656 -42 6.805 1 56.5 397 GLY B O 1
ATOM 6926 N N . SER B 1 398 ? -10.445 -39.875 6.582 1 63.19 398 SER B N 1
ATOM 6927 C CA . SER B 1 398 ? -11.781 -40.438 6.746 1 63.19 398 SER B CA 1
ATOM 6928 C C . SER B 1 398 ? -12.414 -40.781 5.402 1 63.19 398 SER B C 1
ATOM 6930 O O . SER B 1 398 ? -13.461 -41.438 5.348 1 63.19 398 SER B O 1
ATOM 6932 N N . ILE B 1 399 ? -11.727 -40.375 4.359 1 71.44 399 ILE B N 1
ATOM 6933 C CA . ILE B 1 399 ? -12.281 -40.688 3.047 1 71.44 399 ILE B CA 1
ATOM 6934 C C . ILE B 1 399 ? -11.625 -41.969 2.506 1 71.44 399 ILE B C 1
ATOM 6936 O O . ILE B 1 399 ? -10.406 -42.031 2.363 1 71.44 399 ILE B O 1
ATOM 6940 N N . PRO B 1 400 ? -12.422 -42.969 2.26 1 73.62 400 PRO B N 1
ATOM 6941 C CA . PRO B 1 400 ? -11.836 -44.219 1.73 1 73.62 400 PRO B CA 1
ATOM 6942 C C . PRO B 1 400 ? -11.062 -44 0.433 1 73.62 400 PRO B C 1
ATOM 6944 O O . PRO B 1 400 ? -11.547 -43.281 -0.465 1 73.62 400 PRO B O 1
ATOM 6947 N N . GLY B 1 401 ? -9.82 -44.469 0.408 1 79.69 401 GLY B N 1
ATOM 6948 C CA . GLY B 1 401 ? -9.016 -44.438 -0.806 1 79.69 401 GLY B CA 1
ATOM 6949 C C . GLY B 1 401 ? -8.18 -43.156 -0.93 1 79.69 401 GLY B C 1
ATOM 6950 O O . GLY B 1 401 ? -7.387 -43.031 -1.861 1 79.69 401 GLY B O 1
ATOM 6951 N N . MET B 1 402 ? -8.422 -42.344 -0.019 1 87.44 402 MET B N 1
ATOM 6952 C CA . MET B 1 402 ? -7.652 -41.125 -0.06 1 87.44 402 MET B CA 1
ATOM 6953 C C . MET B 1 402 ? -6.5 -41.156 0.94 1 87.44 402 MET B C 1
ATOM 6955 O O . MET B 1 402 ? -6.684 -41.562 2.086 1 87.44 402 MET B O 1
ATOM 6959 N N . GLU B 1 403 ? -5.309 -40.844 0.44 1 91.38 403 GLU B N 1
ATOM 6960 C CA . GLU B 1 403 ? -4.129 -40.812 1.298 1 91.38 403 GLU B CA 1
ATOM 6961 C C . GLU B 1 403 ? -3.49 -39.438 1.311 1 91.38 403 GLU B C 1
ATOM 6963 O O . GLU B 1 403 ? -3.434 -38.75 0.279 1 91.38 403 GLU B O 1
ATOM 6968 N N . ILE B 1 404 ? -3.082 -39.094 2.479 1 93 404 ILE B N 1
ATOM 6969 C CA . ILE B 1 404 ? -2.377 -37.812 2.607 1 93 404 ILE B CA 1
ATOM 6970 C C . ILE B 1 404 ? -0.989 -37.938 1.979 1 93 404 ILE B C 1
ATOM 6972 O O . ILE B 1 404 ? -0.3 -38.938 2.16 1 93 404 ILE B O 1
ATOM 6976 N N . VAL B 1 405 ? -0.621 -36.938 1.211 1 96.31 405 VAL B N 1
ATOM 6977 C CA . VAL B 1 405 ? 0.713 -36.906 0.621 1 96.31 405 VAL B CA 1
ATOM 6978 C C . VAL B 1 405 ? 1.766 -36.844 1.726 1 96.31 405 VAL B C 1
ATOM 6980 O O . VAL B 1 405 ? 1.613 -36.094 2.697 1 96.31 405 VAL B O 1
ATOM 6983 N N . GLN B 1 406 ? 2.807 -37.594 1.52 1 93.44 406 GLN B N 1
ATOM 6984 C CA . GLN B 1 406 ? 3.854 -37.688 2.531 1 93.44 406 GLN B CA 1
ATOM 6985 C C . GLN B 1 406 ? 4.754 -36.469 2.51 1 93.44 406 GLN B C 1
ATOM 6987 O O . GLN B 1 406 ? 5.062 -35.938 1.442 1 93.44 406 GLN B O 1
ATOM 6992 N N . CYS B 1 407 ? 5.141 -36.062 3.682 1 94.56 407 CYS B N 1
ATOM 6993 C CA . CYS B 1 407 ? 6.074 -34.969 3.854 1 94.56 407 CYS B CA 1
ATOM 6994 C C . CYS B 1 407 ? 7.496 -35.469 4.066 1 94.56 407 CYS B C 1
ATOM 6996 O O . CYS B 1 407 ? 7.695 -36.531 4.695 1 94.56 407 CYS B O 1
ATOM 6998 N N . LEU B 1 408 ? 8.469 -34.844 3.484 1 95.19 408 LEU B N 1
ATOM 6999 C CA . LEU B 1 408 ? 9.883 -35.188 3.572 1 95.19 408 LEU B CA 1
ATOM 7000 C C . LEU B 1 408 ? 10.695 -34 4.078 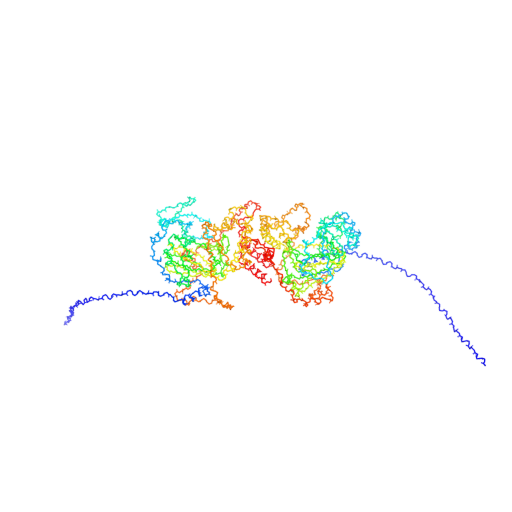1 95.19 408 LEU B C 1
ATOM 7002 O O . LEU B 1 408 ? 10.242 -32.844 4.023 1 95.19 408 LEU B O 1
ATOM 7006 N N . SER B 1 409 ? 11.906 -34.375 4.617 1 95.31 409 SER B N 1
ATOM 7007 C CA . SER B 1 409 ? 12.875 -33.281 4.812 1 95.31 409 SER B CA 1
ATOM 7008 C C . SER B 1 409 ? 13.367 -32.75 3.48 1 95.31 409 SER B C 1
ATOM 7010 O O . SER B 1 409 ? 13.32 -33.438 2.461 1 95.31 409 SER B O 1
ATOM 7012 N N . PHE B 1 410 ? 13.812 -31.547 3.49 1 95.81 410 PHE B N 1
ATOM 7013 C CA . PHE B 1 410 ? 14.312 -30.969 2.25 1 95.81 410 PHE B CA 1
ATOM 7014 C C . PHE B 1 410 ? 15.531 -31.734 1.749 1 95.81 410 PHE B C 1
ATOM 7016 O O . PHE B 1 410 ? 15.711 -31.891 0.541 1 95.81 410 PHE B O 1
ATOM 7023 N N . SER B 1 411 ? 16.344 -32.156 2.67 1 93.12 411 SER B N 1
ATOM 7024 C CA . SER B 1 411 ? 17.516 -32.938 2.311 1 93.12 411 SER B CA 1
ATOM 7025 C C . SER B 1 411 ? 17.125 -34.219 1.557 1 93.12 411 SER B C 1
ATOM 7027 O O . SER B 1 411 ? 17.781 -34.594 0.585 1 93.12 411 SER B O 1
ATOM 7029 N N . HIS B 1 412 ? 16.141 -34.844 2.006 1 94.5 412 HIS B N 1
ATOM 7030 C CA . HIS B 1 412 ? 15.656 -36.062 1.329 1 94.5 412 HIS B CA 1
ATOM 7031 C C . HIS B 1 412 ? 15.133 -35.719 -0.066 1 94.5 412 HIS B C 1
ATOM 7033 O O . HIS B 1 412 ? 15.344 -36.5 -1.007 1 94.5 412 HIS B O 1
ATOM 7039 N N . TYR B 1 413 ? 14.422 -34.656 -0.15 1 94.44 413 TYR B N 1
ATOM 7040 C CA . TYR B 1 413 ? 13.953 -34.219 -1.46 1 94.44 413 TYR B CA 1
ATOM 7041 C C . TYR B 1 413 ? 15.125 -33.969 -2.408 1 94.44 413 TYR B C 1
ATOM 7043 O O . TYR B 1 413 ? 15.094 -34.406 -3.562 1 94.44 413 TYR B O 1
ATOM 7051 N N . MET B 1 414 ? 16.109 -33.344 -1.967 1 92.12 414 MET B N 1
ATOM 7052 C CA . MET B 1 414 ? 17.281 -33.062 -2.791 1 92.12 414 MET B CA 1
ATOM 7053 C C . MET B 1 414 ? 17.953 -34.344 -3.24 1 92.12 414 MET B C 1
ATOM 7055 O O . MET B 1 414 ? 18.438 -34.438 -4.367 1 92.12 414 MET B O 1
ATOM 7059 N N . GLN B 1 415 ? 17.969 -35.312 -2.387 1 89.88 415 GLN B N 1
ATOM 7060 C CA . GLN B 1 415 ? 18.516 -36.594 -2.752 1 89.88 415 GLN B CA 1
ATOM 7061 C C . GLN B 1 415 ? 17.703 -37.25 -3.861 1 89.88 415 GLN B C 1
ATOM 7063 O O . GLN B 1 415 ? 18.266 -37.906 -4.75 1 89.88 415 GLN B O 1
ATOM 7068 N N . MET B 1 416 ? 16.453 -37.062 -3.768 1 88.25 416 MET B N 1
ATOM 7069 C CA . MET B 1 416 ? 15.547 -37.656 -4.746 1 88.25 416 MET B CA 1
ATOM 7070 C C . MET B 1 416 ? 15.766 -37.031 -6.125 1 88.25 416 MET B C 1
ATOM 7072 O O . MET B 1 416 ? 15.711 -37.75 -7.137 1 88.25 416 MET B O 1
ATOM 7076 N N . VAL B 1 417 ? 16.031 -35.781 -6.172 1 87.19 417 VAL B N 1
ATOM 7077 C CA . VAL B 1 417 ? 16.062 -35.125 -7.465 1 87.19 417 VAL B CA 1
ATOM 7078 C C . VAL B 1 417 ? 17.484 -35.062 -7.996 1 87.19 417 VAL B C 1
ATOM 7080 O O . VAL B 1 417 ? 17.703 -35.062 -9.211 1 87.19 417 VAL B O 1
ATOM 7083 N N . TYR B 1 418 ? 18.5 -35.031 -7.137 1 81.25 418 TYR B N 1
ATOM 7084 C CA . TYR B 1 418 ? 19.875 -34.938 -7.57 1 81.25 418 TYR B CA 1
ATOM 7085 C C . TYR B 1 418 ? 20.562 -36.312 -7.539 1 81.25 418 TYR B C 1
ATOM 7087 O O . TYR B 1 418 ? 21.609 -36.5 -8.156 1 81.25 418 TYR B O 1
ATOM 7095 N N . GLY B 1 419 ? 19.984 -37.219 -7.074 1 70.56 419 GLY B N 1
ATOM 7096 C CA . GLY B 1 419 ? 20.656 -38.5 -6.875 1 70.56 419 GLY B CA 1
ATOM 7097 C C . GLY B 1 419 ? 21.688 -38.469 -5.758 1 70.56 419 GLY B C 1
ATOM 7098 O O . GLY B 1 419 ? 21.734 -37.5 -4.984 1 70.56 419 GLY B O 1
ATOM 7099 N N . ASP B 1 420 ? 22.422 -39.656 -5.387 1 56.91 420 ASP B N 1
ATOM 7100 C CA . ASP B 1 420 ? 23.391 -39.812 -4.305 1 56.91 420 ASP B CA 1
ATOM 7101 C C . ASP B 1 420 ? 24.5 -38.75 -4.395 1 56.91 420 ASP B C 1
ATOM 7103 O O . ASP B 1 420 ? 25.266 -38.562 -3.447 1 56.91 420 ASP B O 1
ATOM 7107 N N . LYS B 1 421 ? 24.828 -38.156 -5.43 1 49.25 421 LYS B N 1
ATOM 7108 C CA . LYS B 1 421 ? 25.938 -37.188 -5.527 1 49.25 421 LYS B CA 1
ATOM 7109 C C . LYS B 1 421 ? 25.547 -35.844 -4.969 1 49.25 421 LYS B C 1
ATOM 7111 O O . LYS B 1 421 ? 26.328 -34.875 -5.051 1 49.25 421 LYS B O 1
ATOM 7116 N N . GLY B 1 422 ? 24.531 -35.562 -4.461 1 46.59 422 GLY B N 1
ATOM 7117 C CA . GLY B 1 422 ? 24.016 -34.281 -4.094 1 46.59 422 GLY B CA 1
ATOM 7118 C C . GLY B 1 422 ? 24.703 -33.688 -2.867 1 46.59 422 GLY B C 1
ATOM 7119 O O . GLY B 1 422 ? 24.344 -32.594 -2.426 1 46.59 422 GLY B O 1
ATOM 7120 N N . GLU B 1 423 ? 25.391 -34.5 -2.141 1 42.12 423 GLU B N 1
ATOM 7121 C CA . GLU B 1 423 ? 26.047 -33.969 -0.947 1 42.12 423 GLU B CA 1
ATOM 7122 C C . GLU B 1 423 ? 27.125 -32.969 -1.31 1 42.12 423 GLU B C 1
ATOM 7124 O O . GLU B 1 423 ? 27.5 -32.125 -0.482 1 42.12 423 GLU B O 1
ATOM 7129 N N . MET B 1 424 ? 27.797 -33.094 -2.408 1 40.56 424 MET B N 1
ATOM 7130 C CA . MET B 1 424 ? 29.047 -32.375 -2.613 1 40.56 424 MET B CA 1
ATOM 7131 C C . MET B 1 424 ? 28.766 -30.891 -2.852 1 40.56 424 MET B C 1
ATOM 7133 O O . MET B 1 424 ? 29.703 -30.094 -3.016 1 40.56 424 MET B O 1
ATOM 7137 N N . VAL B 1 425 ? 27.703 -30.516 -3.15 1 40.31 425 VAL B N 1
ATOM 7138 C CA . VAL B 1 425 ? 27.594 -29.141 -3.596 1 40.31 425 VAL B CA 1
ATOM 7139 C C . VAL B 1 425 ? 27.75 -28.203 -2.402 1 40.31 425 VAL B C 1
ATOM 7141 O O . VAL B 1 425 ? 27.656 -26.984 -2.547 1 40.31 425 VAL B O 1
ATOM 7144 N N . HIS B 1 426 ? 27.969 -28.75 -1.185 1 36.09 426 HIS B N 1
ATOM 7145 C CA . HIS B 1 426 ? 28.078 -27.781 -0.099 1 36.09 426 HIS B CA 1
ATOM 7146 C C . HIS B 1 426 ? 29.375 -26.969 -0.211 1 36.09 426 HIS B C 1
ATOM 7148 O O . HIS B 1 426 ? 29.453 -25.859 0.315 1 36.09 426 HIS B O 1
ATOM 7154 N N . LYS B 1 427 ? 30.531 -27.75 -0.452 1 33.62 427 LYS B N 1
ATOM 7155 C CA . LYS B 1 427 ? 31.781 -27.156 -0.012 1 33.62 427 LYS B CA 1
ATOM 7156 C C . LYS B 1 427 ? 32.125 -25.922 -0.84 1 33.62 427 LYS B C 1
ATOM 7158 O O . LYS B 1 427 ? 32.969 -25.109 -0.431 1 33.62 427 LYS B O 1
ATOM 7163 N N . ASN B 1 428 ? 32.125 -26.078 -2.143 1 30.75 428 ASN B N 1
ATOM 7164 C CA . ASN B 1 428 ? 32.812 -25 -2.838 1 30.75 428 ASN B CA 1
ATOM 7165 C C . ASN B 1 428 ? 32.125 -23.672 -2.648 1 30.75 428 ASN B C 1
ATOM 7167 O O . ASN B 1 428 ? 31.562 -23.109 -3.602 1 30.75 428 ASN B O 1
ATOM 7171 N N . MET B 1 429 ? 31.312 -23.688 -1.719 1 31.06 429 MET B N 1
ATOM 7172 C CA . MET B 1 429 ? 30.484 -22.516 -1.533 1 31.06 429 MET B CA 1
ATOM 7173 C C . MET B 1 429 ? 31.328 -21.312 -1.101 1 31.06 429 MET B C 1
ATOM 7175 O O . MET B 1 429 ? 30.781 -20.25 -0.778 1 31.06 429 MET B O 1
ATOM 7179 N N . SER B 1 430 ? 32.656 -21.656 -0.755 1 27.39 430 SER B N 1
ATOM 7180 C CA . SER B 1 430 ? 33.25 -20.484 -0.113 1 27.39 430 SER B CA 1
ATOM 7181 C C . SER B 1 430 ? 33.219 -19.266 -1.022 1 27.39 430 SER B C 1
ATOM 7183 O O . SER B 1 430 ? 32.969 -18.156 -0.559 1 27.39 430 SER B O 1
ATOM 7185 N N . CYS B 1 431 ? 34.062 -19.391 -2.15 1 26.22 431 CYS B N 1
ATOM 7186 C CA . CYS B 1 431 ? 34.75 -18.219 -2.68 1 26.22 431 CYS B CA 1
ATOM 7187 C C . CYS B 1 431 ? 33.812 -17.359 -3.504 1 26.22 431 CYS B C 1
ATOM 7189 O O . CYS B 1 431 ? 34.219 -16.312 -4.035 1 26.22 431 CYS B O 1
ATOM 7191 N N . LEU B 1 432 ? 32.969 -18.031 -4.262 1 25.94 432 LEU B N 1
ATOM 7192 C CA . LEU B 1 432 ? 32.562 -17.094 -5.312 1 25.94 432 LEU B CA 1
ATOM 7193 C C . LEU B 1 432 ? 31.75 -15.945 -4.746 1 25.94 432 LEU B C 1
ATOM 7195 O O . LEU B 1 432 ? 30.609 -16.141 -4.34 1 25.94 432 LEU B O 1
ATOM 7199 N N . SER B 1 433 ? 32.406 -15.227 -3.896 1 25.09 433 SER B N 1
ATOM 7200 C CA . SER B 1 433 ? 31.953 -13.883 -3.549 1 25.09 433 SER B CA 1
ATOM 7201 C C . SER B 1 433 ? 31.344 -13.164 -4.758 1 25.09 433 SER B C 1
ATOM 7203 O O . SER B 1 433 ? 31.641 -13.523 -5.902 1 25.09 433 SER B O 1
ATOM 7205 N N . ALA B 1 434 ? 30.297 -12.391 -4.457 1 27.58 434 ALA B N 1
ATOM 7206 C CA . ALA B 1 434 ? 29.469 -11.398 -5.148 1 27.58 434 ALA B CA 1
ATOM 7207 C C . ALA B 1 434 ? 30.328 -10.445 -5.973 1 27.58 434 ALA B C 1
ATOM 7209 O O . ALA B 1 434 ? 30.766 -9.398 -5.473 1 27.58 434 ALA B O 1
ATOM 7210 N N . SER B 1 435 ? 31.422 -10.992 -6.562 1 27.22 435 SER B N 1
ATOM 7211 C CA . SER B 1 435 ? 32.031 -9.867 -7.277 1 27.22 435 SER B CA 1
ATOM 7212 C C . SER B 1 435 ? 31.078 -9.32 -8.344 1 27.22 435 SER B C 1
ATOM 7214 O O . SER B 1 435 ? 31.359 -9.438 -9.539 1 27.22 435 SER B O 1
ATOM 7216 N N . GLN B 1 436 ? 29.828 -9.859 -8.367 1 26.36 436 GLN B N 1
ATOM 7217 C CA . GLN B 1 436 ? 29.266 -9.148 -9.508 1 26.36 436 GLN B CA 1
ATOM 7218 C C . GLN B 1 436 ? 29.562 -7.652 -9.43 1 26.36 436 GLN B C 1
ATOM 7220 O O . GLN B 1 436 ? 29.297 -7.012 -8.414 1 26.36 436 GLN B O 1
ATOM 7225 N N . ASN B 1 437 ? 30.641 -7.398 -10.031 1 28.06 437 ASN B N 1
ATOM 7226 C CA . ASN B 1 437 ? 30.922 -6.031 -10.453 1 28.06 437 ASN B CA 1
ATOM 7227 C C . ASN B 1 437 ? 29.688 -5.336 -10.992 1 28.06 437 ASN B C 1
ATOM 7229 O O . ASN B 1 437 ? 29.156 -5.711 -12.047 1 28.06 437 ASN B O 1
ATOM 7233 N N . LYS B 1 438 ? 28.828 -4.977 -10.094 1 28.61 438 LYS B N 1
ATOM 7234 C CA . LYS B 1 438 ? 27.859 -3.961 -10.5 1 28.61 438 LYS B CA 1
ATOM 7235 C C . LYS B 1 438 ? 28.516 -2.883 -11.352 1 28.61 438 LYS B C 1
ATOM 7237 O O . LYS B 1 438 ? 29.281 -2.064 -10.844 1 28.61 438 LYS B O 1
ATOM 7242 N N . GLU B 1 439 ? 28.984 -3.289 -12.477 1 28.44 439 GLU B N 1
ATOM 7243 C CA . GLU B 1 439 ? 29.188 -2.092 -13.289 1 28.44 439 GLU B CA 1
ATOM 7244 C C . GLU B 1 439 ? 28.078 -1.074 -13.07 1 28.44 439 GLU B C 1
ATOM 7246 O O . GLU B 1 439 ? 26.891 -1.429 -13.086 1 28.44 439 GLU B O 1
ATOM 7251 N N . ALA B 1 440 ? 28.422 -0.086 -12.336 1 30.42 440 ALA B N 1
ATOM 7252 C CA . ALA B 1 440 ? 27.703 1.187 -12.219 1 30.42 440 ALA B CA 1
ATOM 7253 C C . ALA B 1 440 ? 27.062 1.579 -13.547 1 30.42 440 ALA B C 1
ATOM 7255 O O . ALA B 1 440 ? 27.75 2.061 -14.453 1 30.42 440 ALA B O 1
ATOM 7256 N N . GLU B 1 441 ? 26.359 0.693 -14.227 1 30.83 441 GLU B N 1
ATOM 7257 C CA . GLU B 1 441 ? 25.766 1.387 -15.359 1 30.83 441 GLU B CA 1
ATOM 7258 C C . GLU B 1 441 ? 25.391 2.824 -15 1 30.83 441 GLU B C 1
ATOM 7260 O O . GLU B 1 441 ? 25.188 3.143 -13.828 1 30.83 441 GLU B O 1
ATOM 7265 N N . SER B 1 442 ? 25.406 3.617 -16.031 1 32.47 442 SER B N 1
ATOM 7266 C CA . SER B 1 442 ? 25.234 5.059 -16.156 1 32.47 442 SER B CA 1
ATOM 7267 C C . SER B 1 442 ? 24.062 5.547 -15.312 1 32.47 442 SER B C 1
ATOM 7269 O O . SER B 1 442 ? 23.156 4.773 -15 1 32.47 442 SER B O 1
ATOM 7271 N N . GLU B 1 443 ? 24.219 6.562 -14.539 1 38.75 443 GLU B N 1
ATOM 7272 C CA . GLU B 1 443 ? 23.469 7.598 -13.82 1 38.75 443 GLU B CA 1
ATOM 7273 C C . GLU B 1 443 ? 22.094 7.816 -14.438 1 38.75 443 GLU B C 1
ATOM 7275 O O . GLU B 1 443 ? 21.594 8.945 -14.477 1 38.75 443 GLU B O 1
ATOM 7280 N N . SER B 1 444 ? 21.547 6.93 -15.273 1 42.31 444 SER B N 1
ATOM 7281 C CA . SER B 1 444 ? 20.281 7.418 -15.828 1 42.31 444 SER B CA 1
ATOM 7282 C C . SER B 1 444 ? 19.219 7.562 -14.75 1 42.31 444 SER B C 1
ATOM 7284 O O . SER B 1 444 ? 19.172 6.777 -13.797 1 42.31 444 SER B O 1
ATOM 7286 N N . ASP B 1 445 ? 18.531 8.672 -14.562 1 51.47 445 ASP B N 1
ATOM 7287 C CA . ASP B 1 445 ? 17.453 9.32 -13.828 1 51.47 445 ASP B CA 1
ATOM 7288 C C . ASP B 1 445 ? 16.25 8.383 -13.688 1 51.47 445 ASP B C 1
ATOM 7290 O O . ASP B 1 445 ? 15.234 8.766 -13.117 1 51.47 445 ASP B O 1
ATOM 7294 N N . SER B 1 446 ? 16.359 7.047 -14.375 1 66.75 446 SER B N 1
ATOM 7295 C CA . SER B 1 446 ? 15.148 6.23 -14.367 1 66.75 446 SER B CA 1
ATOM 7296 C C . SER B 1 446 ? 15.297 5.02 -13.453 1 66.75 446 SER B C 1
ATOM 7298 O O . SER B 1 446 ? 16.422 4.609 -13.141 1 66.75 446 SER B O 1
ATOM 7300 N N . VAL B 1 447 ? 14.344 4.543 -12.703 1 81 447 VAL B N 1
ATOM 7301 C CA . VAL B 1 447 ? 14.242 3.363 -11.852 1 81 447 VAL B CA 1
ATOM 7302 C C . VAL B 1 447 ? 14.703 2.129 -12.617 1 81 447 VAL B C 1
ATOM 7304 O O . VAL B 1 447 ? 14.242 1.875 -13.734 1 81 447 VAL B O 1
ATOM 7307 N N . ASN B 1 448 ? 15.703 1.39 -12.109 1 87.12 448 ASN B N 1
ATOM 7308 C CA . ASN B 1 448 ? 16.172 0.199 -12.805 1 87.12 448 ASN B CA 1
ATOM 7309 C C . ASN B 1 448 ? 15.328 -1.024 -12.469 1 87.12 448 ASN B C 1
ATOM 7311 O O . ASN B 1 448 ? 14.375 -0.931 -11.695 1 87.12 448 ASN B O 1
ATOM 7315 N N . CYS B 1 449 ? 15.617 -2.158 -13.133 1 89.31 449 CYS B N 1
ATOM 7316 C CA . CYS B 1 449 ? 14.797 -3.363 -13.086 1 89.31 449 CYS B CA 1
ATOM 7317 C C . CYS B 1 449 ? 14.758 -3.941 -11.672 1 89.31 449 CYS B C 1
ATOM 7319 O O . CYS B 1 449 ? 13.688 -4.277 -11.164 1 89.31 449 CYS B O 1
ATOM 7321 N N . GLU B 1 450 ? 15.891 -4.023 -11.016 1 90.88 450 GLU B N 1
ATOM 7322 C CA . GLU B 1 450 ? 15.953 -4.586 -9.672 1 90.88 450 GLU B CA 1
ATOM 7323 C C . GLU B 1 450 ? 15.172 -3.732 -8.672 1 90.88 450 GLU B C 1
ATOM 7325 O O . GLU B 1 450 ? 14.484 -4.266 -7.805 1 90.88 450 GLU B O 1
ATOM 7330 N N . GLN B 1 451 ? 15.312 -2.436 -8.82 1 93.12 451 GLN B N 1
ATOM 7331 C CA . GLN B 1 451 ? 14.594 -1.517 -7.941 1 93.12 451 GLN B CA 1
ATOM 7332 C C . GLN B 1 451 ? 13.086 -1.636 -8.133 1 93.12 451 GLN B C 1
ATOM 7334 O O . GLN B 1 451 ? 12.336 -1.689 -7.152 1 93.12 451 GLN B O 1
ATOM 7339 N N . LEU B 1 452 ? 12.68 -1.661 -9.391 1 95.19 452 LEU B N 1
ATOM 7340 C CA . LEU B 1 452 ? 11.258 -1.766 -9.695 1 95.19 452 LEU B CA 1
ATOM 7341 C C . LEU B 1 452 ? 10.68 -3.062 -9.133 1 95.19 452 LEU B C 1
ATOM 7343 O O . LEU B 1 452 ? 9.633 -3.051 -8.492 1 95.19 452 LEU B O 1
ATOM 7347 N N . LYS B 1 453 ? 11.375 -4.188 -9.359 1 94.69 453 LYS B N 1
ATOM 7348 C CA . LYS B 1 453 ? 10.914 -5.48 -8.859 1 94.69 453 LYS B CA 1
ATOM 7349 C C . LYS B 1 453 ? 10.859 -5.496 -7.336 1 94.69 453 LYS B C 1
ATOM 7351 O O . LYS B 1 453 ? 9.945 -6.078 -6.75 1 94.69 453 LYS B O 1
ATOM 7356 N N . LEU B 1 454 ? 11.828 -4.898 -6.734 1 95.62 454 LEU B N 1
ATOM 7357 C CA . LEU B 1 454 ? 11.82 -4.812 -5.281 1 95.62 454 LEU B CA 1
ATOM 7358 C C . LEU B 1 454 ? 10.609 -4.027 -4.785 1 95.62 454 LEU B C 1
ATOM 7360 O O . LEU B 1 454 ? 9.914 -4.469 -3.865 1 95.62 454 LEU B O 1
ATOM 7364 N N . LEU B 1 455 ? 10.383 -2.844 -5.375 1 97.12 455 LEU B N 1
ATOM 7365 C CA . LEU B 1 455 ? 9.234 -2.035 -4.98 1 97.12 455 LEU B CA 1
ATOM 7366 C C . LEU B 1 455 ? 7.93 -2.809 -5.168 1 97.12 455 LEU B C 1
ATOM 7368 O O . LEU B 1 455 ? 7.055 -2.779 -4.301 1 97.12 455 LEU B O 1
ATOM 7372 N N . ILE B 1 456 ? 7.809 -3.521 -6.27 1 97.44 456 ILE B N 1
ATOM 7373 C CA . ILE B 1 456 ? 6.613 -4.324 -6.523 1 97.44 456 ILE B CA 1
ATOM 7374 C C . ILE B 1 456 ? 6.457 -5.375 -5.43 1 97.44 456 ILE B C 1
ATOM 7376 O O . ILE B 1 456 ? 5.379 -5.523 -4.848 1 97.44 456 ILE B O 1
ATOM 7380 N N . ASN B 1 457 ? 7.508 -6.047 -5.148 1 96.44 457 ASN B N 1
ATOM 7381 C CA . ASN B 1 457 ? 7.453 -7.109 -4.148 1 96.44 457 ASN B CA 1
ATOM 7382 C C . ASN B 1 457 ? 7.141 -6.555 -2.76 1 96.44 457 ASN B C 1
ATOM 7384 O O . ASN B 1 457 ? 6.508 -7.227 -1.946 1 96.44 457 ASN B O 1
ATOM 7388 N N . VAL B 1 458 ? 7.535 -5.332 -2.484 1 97.62 458 VAL B N 1
ATOM 7389 C CA . VAL B 1 458 ? 7.254 -4.691 -1.203 1 97.62 458 VAL B CA 1
ATOM 7390 C C . VAL B 1 458 ? 5.777 -4.32 -1.125 1 97.62 458 VAL B C 1
ATOM 7392 O O . VAL B 1 458 ? 5.082 -4.699 -0.177 1 97.62 458 VAL B O 1
ATOM 7395 N N . PHE B 1 459 ? 5.285 -3.621 -2.113 1 98.19 459 PHE B N 1
ATOM 7396 C CA . PHE B 1 459 ? 3.922 -3.105 -2.111 1 98.19 459 PHE B CA 1
ATOM 7397 C C . PHE B 1 459 ? 2.91 -4.242 -2.195 1 98.19 459 PHE B C 1
ATOM 7399 O O . PHE B 1 459 ? 1.752 -4.082 -1.808 1 98.19 459 PHE B O 1
ATOM 7406 N N . THR B 1 460 ? 3.355 -5.41 -2.713 1 97.75 460 THR B N 1
ATOM 7407 C CA . THR B 1 460 ? 2.422 -6.516 -2.898 1 97.75 460 THR B CA 1
ATOM 7408 C C . THR B 1 460 ? 2.713 -7.641 -1.909 1 97.75 460 THR B C 1
ATOM 7410 O O . THR B 1 460 ? 2.125 -8.719 -1.997 1 97.75 460 THR B O 1
ATOM 7413 N N . ASP B 1 461 ? 3.596 -7.375 -1.025 1 96.5 461 ASP B N 1
ATOM 7414 C CA . ASP B 1 461 ? 3.869 -8.375 0.004 1 96.5 461 ASP B CA 1
ATOM 7415 C C . ASP B 1 461 ? 2.588 -8.773 0.731 1 96.5 461 ASP B C 1
ATOM 7417 O O . ASP B 1 461 ? 1.753 -7.926 1.046 1 96.5 461 ASP B O 1
ATOM 7421 N N . PRO B 1 462 ? 2.449 -10.078 1.014 1 94.19 462 PRO B N 1
ATOM 7422 C CA . PRO B 1 462 ? 1.225 -10.523 1.681 1 94.19 462 PRO B CA 1
ATOM 7423 C C . PRO B 1 462 ? 0.963 -9.789 2.992 1 94.19 462 PRO B C 1
ATOM 7425 O O . PRO B 1 462 ? -0.193 -9.531 3.34 1 94.19 462 PRO B O 1
ATOM 7428 N N . GLN B 1 463 ? 1.979 -9.453 3.725 1 94.94 463 GLN B N 1
ATOM 7429 C CA . GLN B 1 463 ? 1.804 -8.695 4.957 1 94.94 463 GLN B CA 1
ATOM 7430 C C . GLN B 1 463 ? 1.157 -7.344 4.68 1 94.94 463 GLN B C 1
ATOM 7432 O O . GLN B 1 463 ? 0.27 -6.91 5.422 1 94.94 463 GLN B O 1
ATOM 7437 N N . VAL B 1 464 ? 1.617 -6.672 3.645 1 97.75 464 VAL B N 1
ATOM 7438 C CA . VAL B 1 464 ? 1.11 -5.355 3.27 1 97.75 464 VAL B CA 1
ATOM 7439 C C . VAL B 1 464 ? -0.334 -5.477 2.789 1 97.75 464 VAL B C 1
ATOM 7441 O O . VAL B 1 464 ? -1.211 -4.742 3.25 1 97.75 464 VAL B O 1
ATOM 7444 N N . VAL B 1 465 ? -0.585 -6.418 1.889 1 97.75 465 VAL B N 1
ATOM 7445 C CA . VAL B 1 465 ? -1.914 -6.609 1.317 1 97.75 465 VAL B CA 1
ATOM 7446 C C . VAL B 1 465 ? -2.906 -6.973 2.42 1 97.75 465 VAL B C 1
ATOM 7448 O O . VAL B 1 465 ? -4.039 -6.488 2.428 1 97.75 465 VAL B O 1
ATOM 7451 N N . ASP B 1 466 ? -2.492 -7.781 3.367 1 96.44 466 ASP B N 1
ATOM 7452 C CA . ASP B 1 466 ? -3.354 -8.18 4.477 1 96.44 466 ASP B CA 1
ATOM 7453 C C . ASP B 1 466 ? -3.754 -6.977 5.324 1 96.44 466 ASP B C 1
ATOM 7455 O O . ASP B 1 466 ? -4.91 -6.855 5.734 1 96.44 466 ASP B O 1
ATOM 7459 N N . VAL B 1 467 ? -2.799 -6.117 5.594 1 97.81 467 VAL B N 1
ATOM 7460 C CA . VAL B 1 467 ? -3.094 -4.949 6.418 1 97.81 467 VAL B CA 1
ATOM 7461 C C . VAL B 1 467 ? -3.994 -3.986 5.645 1 97.81 467 VAL B C 1
ATOM 7463 O O . VAL B 1 467 ? -4.906 -3.385 6.215 1 97.81 467 VAL B O 1
ATOM 7466 N N . ILE B 1 468 ? -3.754 -3.758 4.348 1 98.31 468 ILE B N 1
ATOM 7467 C CA . ILE B 1 468 ? -4.641 -2.928 3.539 1 98.31 468 ILE B CA 1
ATOM 7468 C C . ILE B 1 468 ? -6.066 -3.465 3.623 1 98.31 468 ILE B C 1
ATOM 7470 O O . ILE B 1 468 ? -7.012 -2.701 3.834 1 98.31 468 ILE B O 1
ATOM 7474 N N . LYS B 1 469 ? -6.176 -4.773 3.457 1 97.56 469 LYS B N 1
ATOM 7475 C CA . LYS B 1 469 ? -7.492 -5.398 3.514 1 97.56 469 LYS B CA 1
ATOM 7476 C C . LYS B 1 469 ? -8.133 -5.199 4.883 1 97.56 469 LYS B C 1
ATOM 7478 O O . LYS B 1 469 ? -9.336 -4.953 4.98 1 97.56 469 LYS B O 1
ATOM 7483 N N . THR B 1 470 ? -7.383 -5.363 5.922 1 96.69 470 THR B N 1
ATOM 7484 C CA . THR B 1 470 ? -7.883 -5.18 7.281 1 96.69 470 THR B CA 1
ATOM 7485 C C . THR B 1 470 ? -8.383 -3.75 7.484 1 96.69 470 THR B C 1
ATOM 7487 O O . THR B 1 470 ? -9.484 -3.539 7.992 1 96.69 470 THR B O 1
ATOM 7490 N N . VAL B 1 471 ? -7.57 -2.791 7.105 1 96.19 471 VAL B N 1
ATOM 7491 C CA . VAL B 1 471 ? -7.934 -1.386 7.254 1 96.19 471 VAL B CA 1
ATOM 7492 C C . VAL B 1 471 ? -9.156 -1.073 6.398 1 96.19 471 VAL B C 1
ATOM 7494 O O . VAL B 1 471 ? -10.047 -0.331 6.82 1 96.19 471 VAL B O 1
ATOM 7497 N N . LEU B 1 472 ? -9.156 -1.616 5.195 1 96.75 472 LEU B N 1
ATOM 7498 C CA . LEU B 1 472 ? -10.305 -1.45 4.309 1 96.75 472 LEU B CA 1
ATOM 7499 C C . LEU B 1 472 ? -11.586 -1.938 4.973 1 96.75 472 LEU B C 1
ATOM 7501 O O . LEU B 1 472 ? -12.594 -1.231 4.977 1 96.75 472 LEU B O 1
ATOM 7505 N N . ASP B 1 473 ? -11.523 -3.109 5.559 1 95.12 473 ASP B N 1
ATOM 7506 C CA . ASP B 1 473 ? -12.688 -3.68 6.227 1 95.12 473 ASP B CA 1
ATOM 7507 C C . ASP B 1 473 ? -13.117 -2.82 7.414 1 95.12 473 ASP B C 1
ATOM 7509 O O . ASP B 1 473 ? -14.312 -2.631 7.648 1 95.12 473 ASP B O 1
ATOM 7513 N N . GLU B 1 474 ? -12.156 -2.32 8.141 1 92.19 474 GLU B N 1
ATOM 7514 C CA . GLU B 1 474 ? -12.438 -1.455 9.281 1 92.19 474 GLU B CA 1
ATOM 7515 C C . GLU B 1 474 ? -13.164 -0.183 8.852 1 92.19 474 GLU B C 1
ATOM 7517 O O . GLU B 1 474 ? -14.094 0.263 9.516 1 92.19 474 GLU B O 1
ATOM 7522 N N . LYS B 1 475 ? -12.781 0.392 7.762 1 90.88 475 LYS B N 1
ATOM 7523 C CA . LYS B 1 475 ? -13.312 1.683 7.332 1 90.88 475 LYS B CA 1
ATOM 7524 C C . LYS B 1 475 ? -14.641 1.514 6.602 1 90.88 475 LYS B C 1
ATOM 7526 O O . LYS B 1 475 ? -15.445 2.443 6.547 1 90.88 475 LYS B O 1
ATOM 7531 N N . LEU B 1 476 ? -14.82 0.379 6 1 90.12 476 LEU B N 1
ATOM 7532 C CA . LEU B 1 476 ? -16.094 0.112 5.328 1 90.12 476 LEU B CA 1
ATOM 7533 C C . LEU B 1 476 ? -17.172 -0.229 6.34 1 90.12 476 LEU B C 1
ATOM 7535 O O . LEU B 1 476 ? -18.359 0.011 6.09 1 90.12 476 LEU B O 1
ATOM 7539 N N . ASN B 1 477 ? -16.938 -0.845 7.469 1 80.88 477 ASN B N 1
ATOM 7540 C CA . ASN B 1 477 ? -17.922 -1.228 8.484 1 80.88 477 ASN B CA 1
ATOM 7541 C C . ASN B 1 477 ? -18.234 -0.07 9.43 1 80.88 477 ASN B C 1
ATOM 7543 O O . ASN B 1 477 ? -19.109 -0.176 10.273 1 80.88 477 ASN B O 1
ATOM 7547 N N . HIS B 1 478 ? -17.625 1.095 9.383 1 66.12 478 HIS B N 1
ATOM 7548 C CA . HIS B 1 478 ? -17.922 2.246 10.227 1 66.12 478 HIS B CA 1
ATOM 7549 C C . HIS B 1 478 ? -18.609 3.354 9.438 1 66.12 478 HIS B C 1
ATOM 7551 O O . HIS B 1 478 ? -18.328 3.547 8.258 1 66.12 478 HIS B O 1
#

Organism: NCBI:txid1843537

Sequence (956 aa):
MEFDQGETECPSKRDNKLSDVSEPASKKQYTSAELECKPPSVFMSSQLRHTILQGICEPSVFRAGCKWKCIDWTHDDWSMQFSDEVLPLRFGPRLDEGTSLDQPVWESSCTKGEMTYSKLLKWASGQQSYSTTFGSEAESSKHWAYVDYFYMKNLANSSQLREIINWGAYGFPERGIDDSTLWIGTLGANTPCHIDTYGCNLVAQIMGRKRWVLFPKSQSSLLSSTRTPYEESSIYSQAGFPRPSLLSHPKLCHTTPYVVTLEPGDVLFVPKHWWHSVENLNFSISINTWLELPSDEEERVREAIVMYQVNSLCQGIHSLDLIHSVFNPNMTDIAVMGPTQALKILSERVFGCNHSKEFNNKEGNGIAKKPNVKTESDITMAYPLVGDKVAPMNQAGSIPGMEIVQCLSFSHYMQMVYGDKGEMVHKNMSCLSASQNKEAESESDSVNCEQLKLLINVFTDPQVVDVIKTVLDEKLNHMEFDQGETECPSKRDNKLSDVSEPASKKQYTSAELECKPPSVFMSSQLRHTILQGICEPSVFRAGCKWKCIDWTHDDWSMQFSDEVLPLRFGPRLDEGTSLDQPVWESSCTKGEMTYSKLLKWASGQQSYSTTFGSEAESSKHWAYVDYFYMKNLANSSQLREIINWGAYGFPERGIDDSTLWIGTLGANTPCHIDTYGCNLVAQIMGRKRWVLFPKSQSSLLSSTRTPYEESSIYSQAGFPRPSLLSHPKLCHTTPYVVTLEPGDVLFVPKHWWHSVENLNFSISINTWLELPSDEEERVREAIVMYQVNSLCQGIHSLDLIHSVFNPNMTDIAVMGPTQALKILSERVFGCNHSKEFNNKEGNGIAKKPNVKTESDITMAYPLVGDKVAPMNQAGSIPGMEIVQCLSFSHYMQMVYGDKGEMVHKNMSCLSASQNKEAESESDSVNCEQLKLLINVFTDPQVVDVIKTVLDEKLNH

Radius of gyration: 41.6 Å; Cα contacts (8 Å, |Δi|>4): 1573; chains: 2; bounding box: 79×201×125 Å

InterPro domains:
  IPR003347 JmjC domain [PS51184] (144-308)
  IPR003347 JmjC domain [SM00558] (150-300)
  IPR041667 Cupin-like domain 8 [PF13621] (148-292)